Protein 4ISS (pdb70)

Organism: Kluyveromyces lactis (strain ATCC 8585 / CBS 2359 / DSM 70799 / NBRC 1267 / NRRL Y-1140 / WM37) (NCBI:txid284590)

Radius of gyration: 34.38 Å; Cα contacts (8 Å, |Δi|>4): 2945; chains: 2; bounding box: 92×79×87 Å

Nearest PDB structures (foldseek):
  5i8i-assembly2_D  TM=9.981E-01  e=0.000E+00  Kluyveromyces lactis NRRL Y-1140
  4ist-assembly1_A  TM=1.000E+00  e=0.000E+00  Kluyveromyces lactis
  4iss-assembly1_B  TM=9.980E-01  e=0.000E+00  Kluyveromyces lactis
  4cp8-assembly1_F  TM=9.504E-01  e=1.220E-46  Pseudomonas sp. ADP
  2gi3-assembly1_A-2  TM=8.000E-01  e=2.517E-29  Thermotoga maritima

Secondary structure (DSSP, 8-state):
---TT--HHHHHHHHHHS-HHHHHHHHHHHHHH---TTTSTTEEEE--HHHHHHHHHHHHH-S--SS-TTTT-EEEEETTB--TTS-B-TT-GGG-B--SS--HHHHHHHHTT-EEEEEE--SGGG--SSS---TT-PPBPTT-TTBB--SSSHHHHHHHHTTSSSEEEEEESSSTTTHHHHTTT-EEEEPPTTSS--TTB--SSTTT-EEEEEESSHHHHHHHHH-----TTT-TT--PPPSS------TT-EEEEES----TT--SHHHHHHHHHHHHHTTTPEEEEE--HHHHHHHHHHHHSSTHHHHHHHHHHHHTT---GGGS-HHHHHHHHGGGG-BHHHHHHHHHHHHHHHHHHHHHHTT-SEEEEES-S---BHHHHHHSTTHHHHHHTTTTTTTGGGTEEEEEEEEEE-TTS-EEEEEEEEETT-HHHHHHHHHHHHHHHSTTT---BTTBTT---SSTT----S-GGG--EEEEEE-STTSTTSTTHHHHHHTT-EEEE--BB-TTEEEEEPPP-SSS--EEEEE--SS--B--B-EEEEEEGGGHHHHH---TTEEEEEEEBTTS-EEEEEEE-TTGGGSTT-EE-GGGSSHHHHHHTT-/--TT--HHHHHHHHHTS-HHHHHHHHHHHHHT---TTTSTTEEEE--HHHHHHHHHHHHH-TTGGG-TTTT-EEEEETTB--TTS-B-TT-GGG-B--SS--HHHHHHHHTT-EEEEEE--SGGG--SSS---TT---B-TT-TTBB--SSSHHHHHHHHTTSSSEEEEEESSSTTTHHHHHTT-EEEE--TTTS--TTB--SSTTT-EEEEEESSHHHHHHHHH-----TTT-TT--PPPSS------TT-EEEEES----TT-SSHHHHHHHHHHHHHHTT-EEEEE--HHHHHHHHHHHHSTTHHHHHHHHHHHHTT---TTSS-HHHHHHHHGGGG-BHHHHHHHHHHHHHHHHHHHHHTTT-SEEEEES-S---BHHHHHH-TTHHHHHTTTTTTTTTTTTEEEEEEEEEE-TTS-EEEEEEEEETT-HHHHHHHHHHHHHHHSTTT---BTTBTT---SSTT----S-GGG--EEEEEE-STTSTTSTTTHHHHHTT-EEEE--BB-S-EEEEEPP--SSS--EEEEE-SSSS-BPPB-EEEEEEGGGHHHHH---TTEEEEEEEBTTS-EEEEEEE-HHHHTSTT-EE-GGGSSHHHHHHHH-

Solvent-accessible surface area: 45586 Å² total

Foldseek 3Di:
DDQKADALVNLLVCVVPDDLVVLLVVVVVLLVVDDAFQVALFFPWWADNVVSVVLSVVLVPDDDPVQLSNAAAEEEEALQFDDQRDWRALLFVVVIDHDNDGGPLVVLNSVSHYHYTGHTAFARNFPFFFQQRHLRGFHAQLADRQFTLTARNRSRLNCCLGRSGFKYKDKDQQFHQFSNCFQFQKKKWFAQWQQRACQRGQWALLLRMDIIMIGQALQRSQVSSLSRDADVVRRVGHDHFAFLFFQADPLAAEEEEEPDDDQPPDDFLVVLQVVLVVLSVVSVYHYDYDHCVLLVLLLVLVVPALSLVRNLVSPVVPVVVVDDPSSGRVVNVVSSCVNVPADPVRNVVSVVVLVVSLVVVCVVCVRHFKYKAWSFSDRGGPVNCVVVVVVNRVRRSSPGRRQSSNSKIKMHHWSDATPVGGTGTIMMIGHRRNSNNSLVSNVSSCCRSQPPQNRAGRNRNPDGDDPRHDDPTDDPVRHDAFKEKEFWQCDPPHPCVVLCVVQSKAWDDKFWAAQFWWKKWFADDDPGITIAIDGDPVRHGHTAIITIIGGHHVRVVVSQVPDPQKHWDWTHTRVGDIGIYIHGDPVGQVDPVMGTDRVQSGHVSVVVVVD/DLFPDALVNLVVVVVVDDLVVLLVVVVVLLVVDDAFPVALFFPDWFDSVVSVVLSVVLVPDDPQVQQSRASAEEEEALQFDDQRDWRALLQPVRTDHDPHGFPLVVLNSVSHYDYTGHTAFQRLFPFFFQANHLSGFAAACADRQFTLTARNRSNLNCCLRRSGFKYKDKDQQQRQFSNCFQFFWKGWFAFWQQRACGRGQDALQLQMTIIMIGFALARSQSSSVSRDFDVPRRVGHDHQAFLQFQADDLEFEEEEEPDDDQPPDDFLVVLLVLLVVLNVVSSYHYDYAHCVLLQVLLVLCQPAQSLQSRCVRCVVPVVVVPDPSSGRVVSVVSSVVNVPDDPVRNVVSVVVLVVSLVVVVVRPVRHFKYKYWSASDRDGPVNCVVVVPPRRVSRRSPGRSASSNRKTKMWHWRDATVPRGTGTMMMIGHHSNSNNRLVSNVSSCCRRQPPQRDATRNRNPDGDDCRSDYPTDDPVRHDFFKEKEFWQCPPPHDCVVLCVVQSKAWDDKFKFAQFKWKKFFADDDVGITIAIDGHPDDRGGIAIITIIGGHPVRVVVSQVPDPQKDWDWTATNVRDIGIYIHGDPVRQPDPPIGTDVVQRGDVSVVVVVD

B-factor: mean 38.52, std 15.28, range [15.13, 161.43]

Structure (mmCIF, N/CA/C/O backbone):
data_4ISS
#
_entry.id   4ISS
#
_cell.length_a   93.050
_cell.length_b   107.720
_cell.length_c   150.810
_cell.angle_alpha   90.00
_cell.angle_beta   90.00
_cell.angle_gamma   90.00
#
_symmetry.space_group_name_H-M   'P 21 21 21'
#
loop_
_entity.id
_entity.type
_entity.pdbx_description
1 polymer 'Allophanate Hydrolase'
2 non-polymer 'D(-)-TARTARIC ACID'
3 non-polymer GLYCEROL
4 water water
#
loop_
_atom_site.group_PDB
_atom_site.id
_atom_site.type_symbol
_atom_site.label_atom_id
_atom_site.label_alt_id
_atom_site.label_comp_id
_atom_site.label_asym_id
_atom_site.label_entity_id
_atom_site.label_seq_id
_atom_site.pdbx_PDB_ins_code
_atom_site.Cartn_x
_atom_site.Cartn_y
_atom_site.Cartn_z
_atom_site.occupancy
_atom_site.B_iso_or_equiv
_atom_site.auth_seq_id
_atom_site.auth_comp_id
_atom_site.auth_asym_id
_atom_site.auth_atom_id
_atom_site.pdbx_PDB_model_num
ATOM 9 N N . GLU A 1 25 ? 62.955 24.803 19.069 1.00 98.90 2 GLU A N 1
ATOM 10 C CA . GLU A 1 25 ? 62.945 25.179 20.494 1.00 84.15 2 GLU A CA 1
ATOM 11 C C . GLU A 1 25 ? 64.249 25.824 20.950 1.00 76.59 2 GLU A C 1
ATOM 12 O O . GLU A 1 25 ? 65.318 25.303 20.621 1.00 70.49 2 GLU A O 1
ATOM 18 N N . SER A 1 26 ? 64.168 26.905 21.742 1.00 64.72 3 SER A N 1
ATOM 19 C CA . SER A 1 26 ? 65.381 27.634 22.174 1.00 59.52 3 SER A CA 1
ATOM 20 C C . SER A 1 26 ? 66.238 26.944 23.237 1.00 59.34 3 SER A C 1
ATOM 21 O O . SER A 1 26 ? 65.750 26.420 24.246 1.00 56.95 3 SER A O 1
ATOM 24 N N . THR A 1 27 ? 67.539 27.004 22.997 1.00 53.68 4 THR A N 1
ATOM 25 C CA . THR A 1 27 ? 68.511 26.208 23.711 1.00 50.06 4 THR A CA 1
ATOM 26 C C . THR A 1 27 ? 69.522 27.121 24.497 1.00 49.82 4 THR A C 1
ATOM 27 O O . THR A 1 27 ? 70.250 26.674 25.389 1.00 45.43 4 THR A O 1
ATOM 31 N N . LEU A 1 28 ? 69.496 28.412 24.167 1.00 43.02 5 LEU A N 1
ATOM 32 C CA . LEU A 1 28 ? 70.286 29.428 24.790 1.00 43.71 5 LEU A CA 1
ATOM 33 C C . LEU A 1 28 ? 70.081 29.506 26.287 1.00 47.21 5 LEU A C 1
ATOM 34 O O . LEU A 1 28 ? 69.004 29.870 26.750 1.00 46.69 5 LEU A O 1
ATOM 39 N N . GLY A 1 29 ? 71.130 29.185 27.047 1.00 47.21 6 GLY A N 1
ATOM 40 C CA . GLY A 1 29 ? 71.085 29.364 28.500 1.00 41.57 6 GLY A CA 1
ATOM 41 C C . GLY A 1 29 ? 70.596 28.161 29.280 1.00 39.22 6 GLY A C 1
ATOM 42 O O . GLY A 1 29 ? 70.183 28.303 30.430 1.00 37.63 6 GLY A O 1
ATOM 43 N N . TRP A 1 30 ? 70.635 26.993 28.637 1.00 36.32 7 TRP A N 1
ATOM 44 C CA . TRP A 1 30 ? 70.358 25.713 29.258 1.00 37.62 7 TRP A CA 1
ATOM 45 C C . TRP A 1 30 ? 71.481 25.264 30.142 1.00 37.81 7 TRP A C 1
ATOM 46 O O . TRP A 1 30 ? 72.633 25.220 29.714 1.00 34.69 7 TRP A O 1
ATOM 57 N N . SER A 1 31 ? 71.159 24.895 31.379 1.00 38.89 8 SER A N 1
ATOM 58 C CA . SER A 1 31 ? 72.052 24.066 32.186 1.00 37.75 8 SER A CA 1
ATOM 59 C C . SER A 1 31 ? 72.303 22.700 31.535 1.00 36.86 8 SER A C 1
ATOM 60 O O . SER A 1 31 ? 71.576 22.277 30.635 1.00 38.00 8 SER A O 1
ATOM 63 N N . VAL A 1 32 ? 73.365 22.044 31.985 1.00 35.32 9 VAL A N 1
ATOM 64 C CA . VAL A 1 32 ? 73.615 20.629 31.736 1.00 34.97 9 VAL A CA 1
ATOM 65 C C . VAL A 1 32 ? 72.345 19.816 32.012 1.00 37.01 9 VAL A C 1
ATOM 66 O O . VAL A 1 32 ? 72.005 18.940 31.220 1.00 36.15 9 VAL A O 1
ATOM 70 N N . GLN A 1 33 ? 71.660 20.095 33.135 1.00 36.24 10 GLN A N 1
ATOM 71 C CA . GLN A 1 33 ? 70.485 19.325 33.482 1.00 38.24 10 GLN A CA 1
ATOM 72 C C . GLN A 1 33 ? 69.376 19.506 32.422 1.00 41.32 10 GLN A C 1
ATOM 73 O O . GLN A 1 33 ? 68.774 18.531 31.959 1.00 40.96 10 GLN A O 1
ATOM 79 N N . ASP A 1 34 ? 69.168 20.748 31.995 1.00 43.70 11 ASP A N 1
ATOM 80 C CA . ASP A 1 34 ? 68.241 21.058 30.914 1.00 43.59 11 ASP A CA 1
ATOM 81 C C . ASP A 1 34 ? 68.524 20.192 29.700 1.00 41.48 11 ASP A C 1
ATOM 82 O O . ASP A 1 34 ? 67.600 19.558 29.161 1.00 45.19 11 ASP A O 1
ATOM 87 N N . TRP A 1 35 ? 69.787 20.147 29.287 1.00 38.18 12 TRP A N 1
ATOM 88 C CA . TRP A 1 35 ? 70.188 19.278 28.162 1.00 40.22 12 TRP A CA 1
ATOM 89 C C . TRP A 1 35 ? 69.914 17.815 28.377 1.00 39.22 12 TRP A C 1
ATOM 90 O O . TRP A 1 35 ? 69.437 17.137 27.488 1.00 40.48 12 TRP A O 1
ATOM 101 N N . LEU A 1 36 ? 70.220 17.304 29.561 1.00 41.24 13 LEU A N 1
ATOM 102 C CA . LEU A 1 36 ? 70.005 15.877 29.820 1.00 44.66 13 LEU A CA 1
ATOM 103 C C . LEU A 1 36 ? 68.525 15.522 29.802 1.00 43.89 13 LEU A C 1
ATOM 104 O O . LEU A 1 36 ? 68.140 14.494 29.259 1.00 47.60 13 LEU A O 1
ATOM 109 N N . SER A 1 37 ? 67.702 16.385 30.388 1.00 44.91 14 SER A N 1
ATOM 110 C CA . SER A 1 37 ? 66.270 16.178 30.387 1.00 48.54 14 SER A CA 1
ATOM 111 C C . SER A 1 37 ? 65.765 16.102 28.941 1.00 50.55 14 SER A C 1
ATOM 112 O O . SER A 1 37 ? 65.053 15.159 28.565 1.00 52.11 14 SER A O 1
ATOM 115 N N . PHE A 1 38 ? 66.172 17.051 28.112 1.00 45.58 15 PHE A N 1
ATOM 116 C CA . PHE A 1 38 ? 65.780 16.923 26.746 1.00 47.36 15 PHE A CA 1
ATOM 117 C C . PHE A 1 38 ? 66.122 15.541 26.173 1.00 50.31 15 PHE A C 1
ATOM 118 O O . PHE A 1 38 ? 65.268 14.907 25.544 1.00 52.12 15 PHE A O 1
ATOM 126 N N . HIS A 1 39 ? 67.356 15.081 26.379 1.00 48.57 16 HIS A N 1
ATOM 127 C CA . HIS A 1 39 ? 67.787 13.834 25.761 1.00 50.12 16 HIS A CA 1
ATOM 128 C C . HIS A 1 39 ? 67.016 12.636 26.214 1.00 54.01 16 HIS A C 1
ATOM 129 O O . HIS A 1 39 ? 66.711 11.767 25.398 1.00 60.74 16 HIS A O 1
ATOM 136 N N . SER A 1 40 ? 66.680 12.566 27.499 1.00 54.44 17 SER A N 1
ATOM 137 C CA . SER A 1 40 ? 65.969 11.412 28.030 1.00 54.12 17 SER A CA 1
ATOM 138 C C . SER A 1 40 ? 64.592 11.320 27.368 1.00 58.77 17 SER A C 1
ATOM 139 O O . SER A 1 40 ? 64.268 10.298 26.748 1.00 67.81 17 SER A O 1
ATOM 142 N N . LYS A 1 41 ? 63.805 12.394 27.463 1.00 56.58 18 LYS A N 1
ATOM 143 C CA . LYS A 1 41 ? 62.503 12.437 26.800 1.00 59.68 18 LYS A CA 1
ATOM 144 C C . LYS A 1 41 ? 62.491 12.571 25.250 1.00 60.09 18 LYS A C 1
ATOM 145 O O . LYS A 1 41 ? 61.452 12.477 24.620 1.00 63.53 18 LYS A O 1
ATOM 151 N N . SER A 1 42 ? 63.631 12.762 24.618 1.00 61.48 19 SER A N 1
ATOM 152 C CA . SER A 1 42 ? 63.623 12.759 23.160 1.00 61.25 19 SER A CA 1
ATOM 153 C C . SER A 1 42 ? 64.180 11.479 22.600 1.00 59.32 19 SER A C 1
ATOM 154 O O . SER A 1 42 ? 64.580 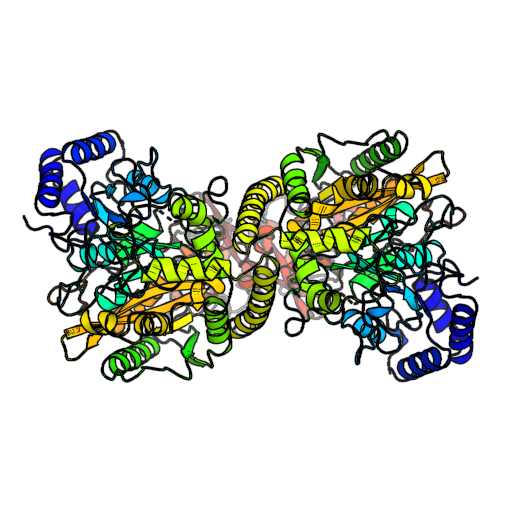10.573 23.341 1.00 56.18 19 SER A O 1
ATOM 157 N N . THR A 1 43 ? 64.202 11.445 21.276 1.00 56.38 20 THR A N 1
ATOM 158 C CA . THR A 1 43 ? 64.582 10.282 20.508 1.00 56.75 20 THR A CA 1
ATOM 159 C C . THR A 1 43 ? 65.966 10.619 20.046 1.00 54.71 20 THR A C 1
ATOM 160 O O . THR A 1 43 ? 66.279 11.791 19.878 1.00 54.48 20 THR A O 1
ATOM 164 N N . PRO A 1 44 ? 66.804 9.605 19.818 1.00 58.02 21 PRO A N 1
ATOM 165 C CA . PRO A 1 44 ? 68.111 9.845 19.205 1.00 57.89 21 PRO A CA 1
ATOM 166 C C . PRO A 1 44 ? 68.163 10.774 17.973 1.00 58.57 21 PRO A C 1
ATOM 167 O O . PRO A 1 44 ? 69.199 11.332 17.694 1.00 63.36 21 PRO A O 1
ATOM 171 N N . THR A 1 45 ? 67.073 10.950 17.244 1.00 64.48 22 THR A N 1
ATOM 172 C CA . THR A 1 45 ? 67.142 11.750 16.023 1.00 57.92 22 THR A CA 1
ATOM 173 C C . THR A 1 45 ? 66.749 13.180 16.323 1.00 53.32 22 THR A C 1
ATOM 174 O O . THR A 1 45 ? 67.364 14.114 15.821 1.00 47.04 22 THR A O 1
ATOM 178 N N . LYS A 1 46 ? 65.705 13.356 17.120 1.00 52.22 23 LYS A N 1
ATOM 179 C CA . LYS A 1 46 ? 65.355 14.701 17.523 1.00 61.11 23 LYS A CA 1
ATOM 180 C C . LYS A 1 46 ? 66.353 15.381 18.502 1.00 70.80 23 LYS A C 1
ATOM 181 O O . LYS A 1 46 ? 66.437 16.622 18.556 1.00 67.96 23 LYS A O 1
ATOM 187 N N . SER A 1 47 ? 67.138 14.583 19.236 1.00 71.54 24 SER A N 1
ATOM 188 C CA . SER A 1 47 ? 68.256 15.175 19.972 1.00 61.26 24 SER A CA 1
ATOM 189 C C . SER A 1 47 ? 69.469 15.419 19.082 1.00 54.24 24 SER A C 1
ATOM 190 O O . SER A 1 47 ? 70.092 16.455 19.215 1.00 52.62 24 SER A O 1
ATOM 193 N N . LEU A 1 48 ? 69.757 14.553 18.117 1.00 48.94 25 LEU A N 1
ATOM 194 C CA . LEU A 1 48 ? 70.769 14.954 17.119 1.00 50.23 25 LEU A CA 1
ATOM 195 C C . LEU A 1 48 ? 70.420 16.288 16.415 1.00 51.49 25 LEU A C 1
ATOM 196 O O . LEU A 1 48 ? 71.295 17.096 16.132 1.00 52.48 25 LEU A O 1
ATOM 201 N N . GLU A 1 49 ? 69.140 16.527 16.157 1.00 56.29 26 GLU A N 1
ATOM 202 C CA . GLU A 1 49 ? 68.756 17.706 15.393 1.00 60.67 26 GLU A CA 1
ATOM 203 C C . GLU A 1 49 ? 69.000 18.979 16.189 1.00 58.62 26 GLU A C 1
ATOM 204 O O . GLU A 1 49 ? 69.435 19.989 15.637 1.00 59.58 26 GLU A O 1
ATOM 210 N N . LEU A 1 50 ? 68.702 18.921 17.486 1.00 58.61 27 LEU A N 1
ATOM 211 C CA . LEU A 1 50 ? 68.892 20.054 18.393 1.00 48.82 27 LEU A CA 1
ATOM 212 C C . LEU A 1 50 ? 70.363 20.481 18.394 1.00 46.09 27 LEU A C 1
ATOM 213 O O . LEU A 1 50 ? 70.650 21.683 18.447 1.00 43.20 27 LEU A O 1
ATOM 218 N N . LEU A 1 51 ? 71.287 19.518 18.278 1.00 40.73 28 LEU A N 1
ATOM 219 C CA . LEU A 1 51 ? 72.722 19.862 18.300 1.00 43.95 28 LEU A CA 1
ATOM 220 C C . LEU A 1 51 ? 73.168 20.394 16.953 1.00 43.45 28 LEU A C 1
ATOM 221 O O . LEU A 1 51 ? 73.932 21.376 16.876 1.00 40.06 28 LEU A O 1
ATOM 226 N N . GLU A 1 52 ? 72.659 19.764 15.893 1.00 46.61 29 GLU A N 1
ATOM 227 C CA . GLU A 1 52 ? 72.870 20.245 14.525 1.00 48.70 29 GLU A CA 1
ATOM 228 C C . GLU A 1 52 ? 72.369 21.662 14.394 1.00 43.89 29 GLU A C 1
ATOM 229 O O . GLU A 1 52 ? 73.017 22.493 13.778 1.00 45.40 29 GLU A O 1
ATOM 235 N N . ASN A 1 53 ? 71.228 21.929 15.013 1.00 43.08 30 ASN A N 1
ATOM 236 C CA . ASN A 1 53 ? 70.637 23.253 15.009 1.00 52.76 30 ASN A CA 1
ATOM 237 C C . ASN A 1 53 ? 71.441 24.278 15.803 1.00 52.56 30 ASN A C 1
ATOM 238 O O . ASN A 1 53 ? 71.674 25.408 15.330 1.00 49.84 30 ASN A O 1
ATOM 243 N N . LEU A 1 54 ? 71.883 23.884 17.001 1.00 53.62 31 LEU A N 1
ATOM 244 C CA . LEU A 1 54 ? 72.826 24.704 17.745 1.00 45.71 31 LEU A CA 1
ATOM 245 C C . LEU A 1 54 ? 74.083 24.965 16.909 1.00 43.84 31 LEU A C 1
ATOM 246 O O . LEU A 1 54 ? 74.502 26.114 16.774 1.00 42.70 31 LEU A O 1
ATOM 251 N N . LEU A 1 55 ? 74.668 23.915 16.334 1.00 38.62 32 LEU A N 1
ATOM 252 C CA . LEU A 1 55 ? 75.842 24.110 15.508 1.00 40.65 32 LEU A CA 1
ATOM 253 C C . LEU A 1 55 ? 75.643 25.107 14.354 1.00 44.99 32 LEU A C 1
ATOM 254 O O . LEU A 1 55 ? 76.515 25.941 14.137 1.00 49.15 32 LEU A O 1
ATOM 259 N N . LYS A 1 56 ? 74.514 25.020 13.626 1.00 51.89 33 LYS A N 1
ATOM 260 C CA . LYS A 1 56 ? 74.162 25.971 12.518 1.00 49.96 33 LYS A CA 1
ATOM 261 C C . LYS A 1 56 ? 74.098 27.443 12.915 1.00 43.63 33 LYS A C 1
ATOM 262 O O . LYS A 1 56 ? 74.470 28.299 12.135 1.00 47.38 33 LYS A O 1
ATOM 268 N N . SER A 1 57 ? 73.635 27.742 14.124 1.00 42.38 34 SER A N 1
ATOM 269 C CA . SER A 1 57 ? 73.526 29.143 14.596 1.00 41.50 34 SER A CA 1
ATOM 270 C C . SER A 1 57 ? 74.860 29.822 14.937 1.00 41.59 34 SER A C 1
ATOM 271 O O . SER A 1 57 ? 74.919 31.046 15.144 1.00 40.72 34 SER A O 1
ATOM 274 N N . GLN A 1 58 ? 75.931 29.027 14.961 1.00 39.53 35 GLN A N 1
ATOM 275 C CA . GLN A 1 58 ? 77.241 29.544 15.307 1.00 39.34 35 GLN A CA 1
ATOM 276 C C . GLN A 1 58 ? 78.065 29.966 14.097 1.00 40.04 35 GLN A C 1
ATOM 277 O O . GLN A 1 58 ? 77.992 29.378 13.013 1.00 38.19 35 GLN A O 1
ATOM 283 N N . LYS A 1 59 ? 78.844 31.020 14.301 1.00 40.87 36 LYS A N 1
ATOM 284 C CA . LYS A 1 59 ? 79.651 31.551 13.246 1.00 44.49 36 LYS A CA 1
ATOM 285 C C . LYS A 1 59 ? 81.128 31.684 13.687 1.00 45.88 36 LYS A C 1
ATOM 286 O O . LYS A 1 59 ? 81.431 32.045 14.834 1.00 43.31 36 LYS A O 1
ATOM 292 N N . PRO A 1 60 ? 82.050 31.355 12.780 1.00 42.81 37 PRO A N 1
ATOM 293 C CA . PRO A 1 60 ? 83.466 31.327 13.117 1.00 45.04 37 PRO A CA 1
ATOM 294 C C . PRO A 1 60 ? 84.201 32.647 13.009 1.00 46.79 37 PRO A C 1
ATOM 295 O O . PRO A 1 60 ? 83.618 33.721 13.116 1.00 45.30 37 PRO A O 1
ATOM 299 N N . ALA A 1 61 ? 85.514 32.489 12.825 1.00 63.34 38 ALA A N 1
ATOM 300 C CA . ALA A 1 61 ? 86.439 33.440 12.182 1.00 62.00 38 ALA A CA 1
ATOM 301 C C . ALA A 1 61 ? 86.244 34.796 12.795 1.00 59.62 38 ALA A C 1
ATOM 302 O O . ALA A 1 61 ? 86.193 34.845 14.042 1.00 61.96 38 ALA A O 1
ATOM 304 N N . PRO A 1 62 ? 86.124 35.879 11.958 1.00 51.26 39 PRO A N 1
ATOM 305 C CA . PRO A 1 62 ? 85.942 37.231 12.513 1.00 49.58 39 PRO A CA 1
ATOM 306 C C . PRO A 1 62 ? 84.460 37.611 12.729 1.00 48.56 39 PRO A C 1
ATOM 307 O O . PRO A 1 62 ? 84.173 38.594 13.424 1.00 44.59 39 PRO A O 1
ATOM 311 N N . GLU A 1 63 ? 83.539 36.855 12.132 1.00 45.59 40 GLU A N 1
ATOM 312 C CA . GLU A 1 63 ? 82.133 37.162 12.266 1.00 46.92 40 GLU A CA 1
ATOM 313 C C . GLU A 1 63 ? 81.742 37.038 13.724 1.00 49.17 40 GLU A C 1
ATOM 314 O O . GLU A 1 63 ? 81.177 37.977 14.311 1.00 49.56 40 GLU A O 1
ATOM 320 N N . ASP A 1 64 ? 82.035 35.876 14.310 1.00 44.77 41 ASP A N 1
ATOM 321 C CA . ASP A 1 64 ? 81.966 35.757 15.764 1.00 44.24 41 ASP A CA 1
ATOM 322 C C . ASP A 1 64 ? 83.388 35.582 16.298 1.00 39.98 41 ASP A C 1
ATOM 323 O O . ASP A 1 64 ? 83.964 34.489 16.158 1.00 39.49 41 ASP A O 1
ATOM 328 N N . PRO A 1 65 ? 83.928 36.635 16.947 1.00 34.89 42 PRO A N 1
ATOM 329 C CA . PRO A 1 65 ? 85.288 36.544 17.481 1.00 36.02 42 PRO A CA 1
ATOM 330 C C . PRO A 1 65 ? 85.465 35.404 18.568 1.00 35.88 42 PRO A C 1
ATOM 331 O O . PRO A 1 65 ? 86.553 34.871 18.711 1.00 33.88 42 PRO A O 1
ATOM 335 N N . ALA A 1 66 ? 84.389 35.005 19.242 1.00 33.81 43 ALA A N 1
ATOM 336 C CA . ALA A 1 66 ? 84.427 33.939 20.230 1.00 34.35 43 ALA A CA 1
ATOM 337 C C . ALA A 1 66 ? 84.895 32.598 19.672 1.00 37.77 43 ALA A C 1
ATOM 338 O O . ALA A 1 66 ? 85.461 31.776 20.407 1.00 45.20 43 ALA A O 1
ATOM 340 N N . TRP A 1 67 ? 84.717 32.362 18.383 1.00 36.81 44 TRP A N 1
ATOM 341 C CA . TRP A 1 67 ? 85.085 31.051 17.847 1.00 35.47 44 TRP A CA 1
ATOM 342 C C . TRP A 1 67 ? 86.269 31.114 16.919 1.00 37.03 44 TRP A C 1
ATOM 343 O O . TRP A 1 67 ? 86.237 31.790 15.893 1.00 45.13 44 TRP A O 1
ATOM 354 N N . ILE A 1 68 ? 87.352 30.432 17.248 1.00 37.97 45 ILE A N 1
ATOM 355 C CA . ILE A 1 68 ? 88.373 30.315 16.238 1.00 37.29 45 ILE A CA 1
ATOM 356 C C . ILE A 1 68 ? 87.825 29.356 15.167 1.00 39.29 45 ILE A C 1
ATOM 357 O O . ILE A 1 68 ? 87.913 29.659 13.976 1.00 38.72 45 ILE A O 1
ATOM 362 N N . SER A 1 69 ? 87.239 28.233 15.601 1.00 35.08 46 SER A N 1
ATOM 363 C CA . SER A 1 69 ? 86.756 27.239 14.675 1.00 35.54 46 SER A CA 1
ATOM 364 C C . SER A 1 69 ? 85.593 26.435 15.273 1.00 37.28 46 SER A C 1
ATOM 365 O O . SER A 1 69 ? 85.389 26.405 16.483 1.00 35.45 46 SER A O 1
ATOM 368 N N . LEU A 1 70 ? 84.819 25.804 14.397 1.00 37.89 47 LEU A N 1
ATOM 369 C CA . LEU A 1 70 ? 83.597 25.119 14.766 1.00 36.67 47 LEU A CA 1
ATOM 370 C C . LEU A 1 70 ? 83.647 23.796 14.065 1.00 35.90 47 LEU A C 1
ATOM 371 O O . LEU A 1 70 ? 84.224 23.701 12.987 1.00 41.23 47 LEU A O 1
ATOM 376 N N . ILE A 1 71 ? 83.046 22.772 14.643 1.00 35.55 48 ILE A N 1
ATOM 377 C CA . ILE A 1 71 ? 83.030 21.479 13.974 1.00 39.61 48 ILE A CA 1
ATOM 378 C C . ILE A 1 71 ? 82.157 21.418 12.706 1.00 44.02 48 ILE A C 1
ATOM 379 O O . ILE A 1 71 ? 81.105 22.081 12.636 1.00 45.26 48 ILE A O 1
ATOM 384 N N . PRO A 1 72 ? 82.601 20.613 11.709 1.00 45.39 49 PRO A N 1
ATOM 385 C CA . PRO A 1 72 ? 81.782 20.247 10.564 1.00 45.02 49 PRO A CA 1
ATOM 386 C C . PRO A 1 72 ? 80.618 19.380 10.999 1.00 48.12 49 PRO A C 1
ATOM 387 O O . PRO A 1 72 ? 80.680 18.718 12.036 1.00 49.87 49 PRO A O 1
ATOM 391 N N . VAL A 1 73 ? 79.567 19.373 10.190 1.00 49.71 50 VAL A N 1
ATOM 392 C CA . VAL A 1 73 ? 78.393 18.580 10.468 1.00 49.44 50 VAL A CA 1
ATOM 393 C C . VAL A 1 73 ? 78.813 17.099 10.466 1.00 50.92 50 VAL A C 1
ATOM 394 O O . VAL A 1 73 ? 78.354 16.291 11.294 1.00 47.17 50 VAL A O 1
ATOM 398 N N . GLU A 1 74 ? 79.734 16.731 9.582 1.00 57.05 51 GLU A N 1
ATOM 399 C CA . GLU A 1 74 ? 80.199 15.338 9.605 1.00 61.73 51 GLU A CA 1
ATOM 400 C C . GLU A 1 74 ? 80.757 14.966 10.973 1.00 57.96 51 GLU A C 1
ATOM 401 O O . GLU A 1 74 ? 80.381 13.938 11.534 1.00 59.82 51 GLU A O 1
ATOM 407 N N . ASP A 1 75 ? 81.615 15.825 11.526 1.00 53.85 52 ASP A N 1
ATOM 408 C CA . ASP A 1 75 ? 82.159 15.603 12.873 1.00 49.98 52 ASP A CA 1
ATOM 409 C C . ASP A 1 75 ? 81.098 15.516 13.985 1.00 42.36 52 ASP A C 1
ATOM 410 O O . ASP A 1 75 ? 81.179 14.657 14.865 1.00 40.50 52 ASP A O 1
ATOM 415 N N . LEU A 1 76 ? 80.098 16.383 13.951 1.00 42.42 53 LEU A N 1
ATOM 416 C CA . LEU A 1 76 ? 78.993 16.221 14.880 1.00 42.63 53 LEU A CA 1
ATOM 417 C C . LEU A 1 76 ? 78.355 14.851 14.754 1.00 50.24 53 LEU A C 1
ATOM 418 O O . LEU A 1 76 ? 78.039 14.217 15.779 1.00 52.31 53 LEU A O 1
ATOM 423 N N . HIS A 1 77 ? 78.172 14.375 13.521 1.00 50.86 54 HIS A N 1
ATOM 424 C CA . HIS A 1 77 ? 77.673 12.998 13.334 1.00 52.13 54 HIS A CA 1
ATOM 425 C C . HIS A 1 77 ? 78.589 11.961 13.951 1.00 46.30 54 HIS A C 1
ATOM 426 O O . HIS A 1 77 ? 78.124 11.111 14.729 1.00 43.89 54 HIS A O 1
ATOM 433 N N . HIS A 1 78 ? 79.884 12.036 13.621 1.00 44.66 55 HIS A N 1
ATOM 434 C CA . HIS A 1 78 ? 80.909 11.140 14.185 1.00 48.76 55 HIS A CA 1
ATOM 435 C C . HIS A 1 78 ? 80.852 11.048 15.695 1.00 49.63 55 HIS A C 1
ATOM 436 O O . HIS A 1 78 ? 80.776 9.934 16.268 1.00 50.54 55 HIS A O 1
ATOM 443 N N . GLN A 1 79 ? 80.846 12.203 16.358 1.00 45.33 56 GLN A N 1
ATOM 444 C CA . GLN A 1 79 ? 80.809 12.239 17.833 1.00 44.86 56 GLN A CA 1
ATOM 445 C C . GLN A 1 79 ? 79.545 11.584 18.353 1.00 42.20 56 GLN A C 1
ATOM 446 O O . GLN A 1 79 ? 79.546 10.835 19.341 1.00 45.90 56 GLN A O 1
ATOM 452 N N . TRP A 1 80 ? 78.466 11.860 17.659 1.00 42.06 57 TRP A N 1
ATOM 453 C CA . TRP A 1 80 ? 77.187 11.360 18.044 1.00 45.63 57 TRP A CA 1
ATOM 454 C C . TRP A 1 80 ? 77.058 9.884 17.784 1.00 51.70 57 TRP A C 1
ATOM 455 O O . TRP A 1 80 ? 76.402 9.190 18.568 1.00 58.44 57 TRP A O 1
ATOM 466 N N . ASN A 1 81 ? 77.673 9.371 16.713 1.00 53.07 58 ASN A N 1
ATOM 467 C CA . ASN A 1 81 ? 77.715 7.889 16.511 1.00 59.33 58 ASN A CA 1
ATOM 468 C C . ASN A 1 81 ? 78.511 7.143 17.588 1.00 58.50 58 ASN A C 1
ATOM 469 O O . ASN A 1 81 ? 77.958 6.255 18.267 1.00 61.24 58 ASN A O 1
ATOM 474 N N . ILE A 1 82 ? 79.793 7.503 17.741 1.00 53.47 59 ILE A N 1
ATOM 475 C CA . ILE A 1 82 ? 80.567 7.102 18.919 1.00 52.26 59 ILE A CA 1
ATOM 476 C C . ILE A 1 82 ? 79.726 7.129 20.213 1.00 50.43 59 ILE A C 1
ATOM 477 O O . ILE A 1 82 ? 79.650 6.144 20.956 1.00 54.36 59 ILE A O 1
ATOM 482 N N . LEU A 1 83 ? 79.039 8.231 20.447 1.00 45.58 60 LEU A N 1
ATOM 483 C CA . LEU A 1 83 ? 78.192 8.326 21.618 1.00 46.56 60 LEU A CA 1
ATOM 484 C C . LEU A 1 83 ? 77.140 7.222 21.688 1.00 48.67 60 LEU A C 1
ATOM 485 O O . LEU A 1 83 ? 76.939 6.630 22.750 1.00 49.63 60 LEU A O 1
ATOM 490 N N . GLN A 1 84 ? 76.485 6.925 20.563 1.00 54.87 61 GLN A N 1
ATOM 491 C CA . GLN A 1 84 ? 75.469 5.858 20.516 1.00 53.07 61 GLN A CA 1
ATOM 492 C C . GLN A 1 84 ? 76.063 4.448 20.763 1.00 50.72 61 GLN A C 1
ATOM 493 O O . GLN A 1 84 ? 75.435 3.620 21.407 1.00 48.39 61 GLN A O 1
ATOM 499 N N . SER A 1 85 ? 77.283 4.194 20.301 1.00 52.42 62 SER A N 1
ATOM 500 C CA . SER A 1 85 ? 78.013 2.942 20.631 1.00 56.52 62 SER A CA 1
ATOM 501 C C . SER A 1 85 ? 78.169 2.611 22.112 1.00 62.07 62 SER A C 1
ATOM 502 O O . SER A 1 85 ? 78.423 1.454 22.457 1.00 64.63 62 SER A O 1
ATOM 505 N N . LYS A 1 86 ? 78.101 3.620 22.982 1.00 67.42 63 LYS A N 1
ATOM 506 C CA . LYS A 1 86 ? 78.383 3.409 24.411 1.00 65.24 63 LYS A CA 1
ATOM 507 C C . LYS A 1 86 ? 77.118 2.882 25.020 1.00 65.57 63 LYS A C 1
ATOM 508 O O . LYS A 1 86 ? 76.040 3.321 24.626 1.00 68.02 63 LYS A O 1
ATOM 514 N N . SER A 1 87 ? 77.231 1.948 25.960 1.00 69.66 64 SER A N 1
ATOM 515 C CA . SER A 1 87 ? 76.062 1.126 26.341 1.00 80.49 64 SER A CA 1
ATOM 516 C C . SER A 1 87 ? 75.477 1.318 27.751 1.00 81.40 64 SER A C 1
ATOM 517 O O . SER A 1 87 ? 74.944 0.377 28.360 1.00 87.41 64 SER A O 1
ATOM 520 N N . ASN A 1 88 ? 75.530 2.544 28.243 1.00 78.14 65 ASN A N 1
ATOM 521 C CA . ASN A 1 88 ? 75.106 2.839 29.612 1.00 80.69 65 ASN A CA 1
ATOM 522 C C . ASN A 1 88 ? 74.826 4.339 29.759 1.00 74.99 65 ASN A C 1
ATOM 523 O O . ASN A 1 88 ? 74.926 4.914 30.851 1.00 74.99 65 ASN A O 1
ATOM 528 N N . LYS A 1 89 ? 74.499 4.963 28.635 1.00 69.50 66 LYS A N 1
ATOM 529 C CA . LYS A 1 89 ? 73.984 6.310 28.610 1.00 73.57 66 LYS A CA 1
ATOM 530 C C . LYS A 1 89 ? 72.864 6.378 29.634 1.00 78.83 66 LYS A C 1
ATOM 531 O O . LYS A 1 89 ? 72.120 5.414 29.799 1.00 93.73 66 LYS A O 1
ATOM 537 N N . GLU A 1 90 ? 72.724 7.507 30.314 1.00 81.80 67 GLU A N 1
ATOM 538 C CA . GLU A 1 90 ? 71.770 7.637 31.430 1.00 86.15 67 GLU A CA 1
ATOM 539 C C . GLU A 1 90 ? 72.513 7.200 32.689 1.00 80.50 67 GLU A C 1
ATOM 540 O O . GLU A 1 90 ? 71.917 6.833 33.696 1.00 80.92 67 GLU A O 1
ATOM 546 N N . GLU A 1 91 ? 73.836 7.225 32.569 1.00 78.03 68 GLU A N 1
ATOM 547 C CA . GLU A 1 91 ? 74.802 7.068 33.645 1.00 73.28 68 GLU A CA 1
ATOM 548 C C . GLU A 1 91 ? 76.010 7.884 33.252 1.00 63.54 68 GLU A C 1
ATOM 549 O O . GLU A 1 91 ? 77.012 7.887 33.943 1.00 69.13 68 GLU A O 1
ATOM 555 N N . LEU A 1 92 ? 75.910 8.523 32.092 1.00 54.11 69 LEU A N 1
ATOM 556 C CA . LEU A 1 92 ? 76.934 9.390 31.545 1.00 48.18 69 LEU A CA 1
ATOM 557 C C . LEU A 1 92 ? 76.557 10.815 31.946 1.00 46.80 69 LEU A C 1
ATOM 558 O O . LEU A 1 92 ? 75.537 11.337 31.501 1.00 46.54 69 LEU A O 1
ATOM 563 N N . PRO A 1 93 ? 77.340 11.420 32.854 1.00 39.34 70 PRO A N 1
ATOM 564 C CA . PRO A 1 93 ? 76.807 12.645 33.462 1.00 35.60 70 PRO A CA 1
ATOM 565 C C . PRO A 1 93 ? 76.782 13.850 32.526 1.00 33.58 70 PRO A C 1
ATOM 566 O O . PRO A 1 93 ? 76.167 14.849 32.849 1.00 31.45 70 PRO A O 1
ATOM 570 N N . LEU A 1 94 ? 77.405 13.730 31.360 1.00 34.48 71 LEU A N 1
ATOM 571 C CA . LEU A 1 94 ? 77.355 14.774 30.338 1.00 38.28 71 LEU A CA 1
ATOM 572 C C . LEU A 1 94 ? 76.804 14.275 28.983 1.00 39.94 71 LEU A C 1
ATOM 573 O O . LEU A 1 94 ? 77.205 14.773 27.907 1.00 36.20 71 LEU A O 1
ATOM 578 N N . TYR A 1 95 ? 75.871 13.322 29.034 1.00 40.12 72 TYR A N 1
ATOM 579 C CA . TYR A 1 95 ? 75.309 12.735 27.794 1.00 42.31 72 TYR A CA 1
ATOM 580 C C . TYR A 1 95 ? 74.808 13.795 26.783 1.00 39.56 72 TYR A C 1
ATOM 581 O O . TYR A 1 95 ? 73.884 14.571 27.077 1.00 36.05 72 TYR A O 1
ATOM 590 N N . GLY A 1 96 ? 75.457 13.833 25.620 1.00 38.40 73 GLY A N 1
ATOM 591 C CA . GLY A 1 96 ? 75.071 14.716 24.504 1.00 39.96 73 GLY A CA 1
ATOM 592 C C . GLY A 1 96 ? 74.996 16.194 24.853 1.00 43.35 73 GLY A C 1
ATOM 593 O O . GLY A 1 96 ? 74.143 16.909 24.325 1.00 41.27 73 GLY A O 1
ATOM 594 N N . VAL A 1 97 ? 75.879 16.645 25.753 1.00 40.68 74 VAL A N 1
ATOM 595 C CA . VAL A 1 97 ? 75.873 18.017 26.247 1.00 36.11 74 VAL A CA 1
ATOM 596 C C . VAL A 1 97 ? 76.951 18.796 25.535 1.00 34.72 74 VAL A C 1
ATOM 597 O O . VAL A 1 97 ? 78.122 18.420 25.569 1.00 38.16 74 VAL A O 1
ATOM 601 N N . PRO A 1 98 ? 76.586 19.893 24.888 1.00 30.26 75 PRO A N 1
ATOM 602 C CA . PRO A 1 98 ? 77.664 20.500 24.112 1.00 29.71 75 PRO A CA 1
ATOM 603 C C . PRO A 1 98 ? 78.612 21.356 24.992 1.00 28.77 75 PRO A C 1
ATOM 604 O O . PRO A 1 98 ? 78.187 21.964 25.990 1.00 29.21 75 PRO A O 1
ATOM 608 N N . ILE A 1 99 ? 79.870 21.416 24.603 1.00 27.21 76 ILE A N 1
ATOM 609 C CA . ILE A 1 99 ? 80.871 22.171 25.346 1.00 28.68 76 ILE A CA 1
ATOM 610 C C . ILE A 1 99 ? 81.803 22.893 24.346 1.00 30.04 76 ILE A C 1
ATOM 611 O O . ILE A 1 99 ? 81.931 22.447 23.201 1.00 31.32 76 ILE A O 1
ATOM 616 N N . ALA A 1 100 ? 82.414 24.004 24.752 1.00 28.02 77 ALA A N 1
ATOM 617 C CA . ALA A 1 100 ? 83.442 24.664 23.928 1.00 28.41 77 ALA A CA 1
ATOM 618 C C . ALA A 1 100 ? 84.848 24.397 24.500 1.00 29.39 77 ALA A C 1
ATOM 619 O O . ALA A 1 100 ? 84.994 24.216 25.715 1.00 30.90 77 ALA A O 1
ATOM 621 N N . VAL A 1 101 ? 85.880 24.353 23.653 1.00 28.29 78 VAL A N 1
ATOM 622 C CA . VAL A 1 101 ? 87.224 24.278 24.195 1.00 28.22 78 VAL A CA 1
ATOM 623 C C . VAL A 1 101 ? 88.217 25.281 23.678 1.00 31.61 78 VAL A C 1
ATOM 624 O O . VAL A 1 101 ? 88.352 25.492 22.463 1.00 35.99 78 VAL A O 1
ATOM 628 N N . LYS A 1 102 ? 88.844 25.946 24.648 1.00 29.82 79 LYS A N 1
ATOM 629 C CA . LYS A 1 102 ? 89.879 26.932 24.429 1.00 29.39 79 LYS A CA 1
ATOM 630 C C . LYS A 1 102 ? 90.837 26.369 23.410 1.00 31.49 79 LYS A C 1
ATOM 631 O O . LYS A 1 102 ? 91.245 25.193 23.540 1.00 31.68 79 LYS A O 1
ATOM 637 N N . ASP A 1 103 ? 91.187 27.200 22.410 1.00 31.22 80 ASP A N 1
ATOM 638 C CA . ASP A 1 103 ? 92.011 26.757 21.294 1.00 33.13 80 ASP A CA 1
ATOM 639 C C . ASP A 1 103 ? 93.499 26.583 21.648 1.00 33.42 80 ASP A C 1
ATOM 640 O O . ASP A 1 103 ? 94.421 26.863 20.883 1.00 35.89 80 ASP A O 1
ATOM 645 N N . ASN A 1 104 ? 93.674 25.959 22.784 1.00 34.06 81 ASN A N 1
ATOM 646 C CA . ASN A 1 104 ? 94.865 25.914 23.594 1.00 30.65 81 ASN A CA 1
ATOM 647 C C . ASN A 1 104 ? 95.042 24.441 23.887 1.00 29.61 81 ASN A C 1
ATOM 648 O O . ASN A 1 104 ? 96.096 23.990 24.300 1.00 26.77 81 ASN A O 1
ATOM 653 N N . ILE A 1 105 ? 93.911 23.741 23.766 1.00 27.30 82 ILE A N 1
ATOM 654 C CA . ILE A 1 105 ? 93.693 22.441 24.335 1.00 29.83 82 ILE A CA 1
ATOM 655 C C . ILE A 1 105 ? 93.229 21.571 23.159 1.00 30.20 82 ILE A C 1
ATOM 656 O O . ILE A 1 105 ? 92.301 21.938 22.419 1.00 31.98 82 ILE A O 1
ATOM 661 N N . ASP A 1 106 ? 93.864 20.430 22.975 1.00 29.92 83 ASP A N 1
ATOM 662 C CA . ASP A 1 106 ? 93.584 19.587 21.796 1.00 32.64 83 ASP A CA 1
ATOM 663 C C . ASP A 1 106 ? 92.260 18.871 21.866 1.00 31.64 83 ASP A C 1
ATOM 664 O O . ASP A 1 106 ? 91.909 18.292 22.887 1.00 32.99 83 ASP A O 1
ATOM 669 N N . TYR A 1 107 ? 91.522 18.974 20.773 1.00 32.23 84 TYR A N 1
ATOM 670 C CA . TYR A 1 107 ? 90.467 18.050 20.399 1.00 33.54 84 TYR A CA 1
ATOM 671 C C . TYR A 1 107 ? 90.849 17.563 18.988 1.00 35.67 84 TYR A C 1
ATOM 672 O O . TYR A 1 107 ? 91.160 18.384 18.121 1.00 37.06 84 TYR A O 1
ATOM 681 N N . LYS A 1 108 ? 90.801 16.252 18.772 1.00 37.09 85 LYS A N 1
ATOM 682 C CA . LYS A 1 108 ? 91.299 15.624 17.553 1.00 39.04 85 LYS A CA 1
ATOM 683 C C . LYS A 1 108 ? 90.460 15.950 16.306 1.00 41.08 85 LYS A C 1
ATOM 684 O O . LYS A 1 108 ? 91.000 16.110 15.221 1.00 38.90 85 LYS A O 1
ATOM 690 N N . GLY A 1 109 ? 89.153 16.110 16.477 1.00 39.45 86 GLY A N 1
ATOM 691 C CA . GLY A 1 109 ? 88.322 16.607 15.393 1.00 39.05 86 GLY A CA 1
ATOM 692 C C . GLY A 1 109 ? 88.571 18.006 14.817 1.00 41.16 86 GLY A C 1
ATOM 693 O O . GLY A 1 109 ? 88.017 18.328 13.756 1.00 43.35 86 GLY A O 1
ATOM 694 N N . LEU A 1 110 ? 89.368 18.853 15.479 1.00 37.81 87 LEU A N 1
ATOM 695 C CA . LEU A 1 110 ? 89.599 20.221 14.976 1.00 34.92 87 LEU A CA 1
ATOM 696 C C . LEU A 1 110 ? 91.069 20.621 15.048 1.00 34.34 87 LEU A C 1
ATOM 697 O O . LEU A 1 110 ? 91.815 20.006 15.765 1.00 35.27 87 LEU A O 1
ATOM 702 N N . PRO A 1 111 ? 91.509 21.624 14.274 1.00 35.92 88 PRO A N 1
ATOM 703 C CA . PRO A 1 111 ? 92.910 22.045 14.486 1.00 36.24 88 PRO A CA 1
ATOM 704 C C . PRO A 1 111 ? 93.079 22.798 15.816 1.00 36.22 88 PRO A C 1
ATOM 705 O O . PRO A 1 111 ? 92.088 23.264 16.398 1.00 34.96 88 PRO A O 1
ATOM 709 N N . THR A 1 112 ? 94.328 22.890 16.280 1.00 35.72 89 THR A N 1
ATOM 710 C CA . THR A 1 112 ? 94.726 23.658 17.472 1.00 32.78 89 THR A CA 1
ATOM 711 C C . THR A 1 112 ? 95.669 24.752 17.058 1.00 29.47 89 THR A C 1
ATOM 712 O O . THR A 1 112 ? 96.657 24.492 16.348 1.00 32.93 89 THR A O 1
ATOM 716 N N . THR A 1 113 ? 95.428 25.949 17.575 1.00 28.37 90 THR A N 1
ATOM 717 C CA . THR A 1 113 ? 95.984 27.190 17.054 1.00 28.74 90 THR A CA 1
ATOM 718 C C . THR A 1 113 ? 96.746 28.067 18.055 1.00 29.67 90 THR A C 1
ATOM 719 O O . THR A 1 113 ? 97.713 28.724 17.711 1.00 29.08 90 THR A O 1
ATOM 723 N N . ALA A 1 114 ? 96.286 28.073 19.305 1.00 28.94 91 ALA A N 1
ATOM 724 C CA . ALA A 1 114 ? 96.784 28.961 20.332 1.00 25.21 91 ALA A CA 1
ATOM 725 C C . ALA A 1 114 ? 96.565 30.401 19.935 1.00 24.83 91 ALA A C 1
ATOM 726 O O . ALA A 1 114 ? 97.282 31.318 20.383 1.00 24.43 91 ALA A O 1
ATOM 728 N N . ALA A 1 115 ? 95.520 30.607 19.137 1.00 24.95 92 ALA A N 1
ATOM 729 C CA . ALA A 1 115 ? 95.171 31.926 18.548 1.00 26.46 92 ALA A CA 1
ATOM 730 C C . ALA A 1 115 ? 96.331 32.488 17.692 1.00 29.03 92 ALA A C 1
ATOM 731 O O . ALA A 1 115 ? 96.568 33.722 17.628 1.00 26.98 92 ALA A O 1
ATOM 733 N N . CYS A 1 116 ? 97.052 31.563 17.048 1.00 30.26 93 CYS A N 1
ATOM 734 C CA . CYS A 1 116 ? 98.132 31.952 16.176 1.00 36.06 93 CYS A CA 1
ATOM 735 C C . CYS A 1 116 ? 98.046 31.246 14.850 1.00 38.38 93 CYS A C 1
ATOM 736 O O . CYS A 1 116 ? 98.533 30.118 14.729 1.00 40.43 93 CYS A O 1
ATOM 739 N N . PRO A 1 117 ? 97.457 31.914 13.838 1.00 40.91 94 PRO A N 1
ATOM 740 C CA . PRO A 1 117 ? 97.240 31.309 12.503 1.00 39.77 94 PRO A CA 1
ATOM 741 C C . PRO A 1 117 ? 98.416 30.433 11.974 1.00 40.88 94 PRO A C 1
ATOM 742 O O . PRO A 1 117 ? 98.186 29.278 11.596 1.00 40.12 94 PRO A O 1
ATOM 746 N N . SER A 1 118 ? 99.658 30.909 12.004 1.00 39.90 95 SER A N 1
ATOM 747 C CA . SER A 1 118 ? 100.748 30.026 11.515 1.00 44.91 95 SER A CA 1
ATOM 748 C C . SER A 1 118 ? 101.278 28.947 12.487 1.00 44.10 95 SER A C 1
ATOM 749 O O . SER A 1 118 ? 102.130 28.132 12.125 1.00 42.92 95 SER A O 1
ATOM 752 N N . TYR A 1 119 ? 100.746 28.916 13.698 1.00 42.44 96 TYR A N 1
ATOM 753 C CA . TYR A 1 119 ? 101.174 27.930 14.662 1.00 41.20 96 TYR A CA 1
ATOM 754 C C . TYR A 1 119 ? 100.299 26.706 14.481 1.00 39.42 96 TYR A C 1
ATOM 755 O O . TYR A 1 119 ? 100.628 25.626 14.978 1.00 41.69 96 TYR A O 1
ATOM 764 N N . LEU A 1 120 ? 99.197 26.888 13.749 1.00 35.34 97 LEU A N 1
ATOM 765 C CA . LEU A 1 120 ? 98.169 25.872 13.565 1.00 33.91 97 LEU A CA 1
ATOM 766 C C . LEU A 1 120 ? 98.747 24.454 13.431 1.00 34.67 97 LEU A C 1
ATOM 767 O O . LEU A 1 120 ? 99.740 24.230 12.726 1.00 36.21 97 LEU A O 1
ATOM 772 N N . TYR A 1 121 ? 98.126 23.492 14.103 1.00 32.63 98 TYR A N 1
ATOM 773 C CA . TYR A 1 121 ? 98.531 22.097 13.940 1.00 32.20 98 TYR A CA 1
ATOM 774 C C . TYR A 1 121 ? 97.349 21.164 14.178 1.00 32.48 98 TYR A C 1
ATOM 775 O O . TYR A 1 121 ? 96.360 21.519 14.813 1.00 30.69 98 TYR A O 1
ATOM 784 N N . GLN A 1 122 ? 97.431 19.959 13.635 1.00 40.12 99 GLN A N 1
ATOM 785 C CA . GLN A 1 122 ? 96.341 19.009 13.809 1.00 42.92 99 GLN A CA 1
ATOM 786 C C . GLN A 1 122 ? 96.724 17.932 14.817 1.00 41.17 99 GLN A C 1
ATOM 787 O O . GLN A 1 122 ? 97.577 17.095 14.538 1.00 46.52 99 GLN A O 1
ATOM 793 N N . PRO A 1 123 ? 96.099 17.962 16.002 1.00 40.65 100 PRO A N 1
ATOM 794 C CA . PRO A 1 123 ? 96.400 16.899 16.958 1.00 40.66 100 PRO A CA 1
ATOM 795 C C . PRO A 1 123 ? 95.716 15.603 16.511 1.00 42.13 100 PRO A C 1
ATOM 796 O O . PRO A 1 123 ? 94.612 15.657 15.986 1.00 42.72 100 PRO A O 1
ATOM 800 N N . THR A 1 124 ? 96.378 14.466 16.709 1.00 45.23 101 THR A N 1
ATOM 801 C CA . THR A 1 124 ? 95.865 13.162 16.280 1.00 48.00 101 THR A CA 1
ATOM 802 C C . THR A 1 124 ? 95.194 12.476 17.447 1.00 50.41 101 THR A C 1
ATOM 803 O O . THR A 1 124 ? 94.819 11.326 17.366 1.00 56.08 101 THR A O 1
ATOM 807 N N . ARG A 1 125 ? 95.050 13.191 18.554 1.00 54.37 102 ARG A N 1
ATOM 808 C CA . ARG A 1 125 ? 94.656 12.584 19.806 1.00 42.66 102 ARG A CA 1
ATOM 809 C C . ARG A 1 125 ? 94.044 13.679 20.631 1.00 42.89 102 ARG A C 1
ATOM 810 O O . ARG A 1 125 ? 94.424 14.860 20.508 1.00 39.69 102 ARG A O 1
ATOM 818 N N . ASP A 1 126 ? 93.094 13.303 21.476 1.00 40.68 103 ASP A N 1
ATOM 819 C CA . ASP A 1 126 ? 92.458 14.287 22.357 1.00 40.03 103 ASP A CA 1
ATOM 820 C C . ASP A 1 126 ? 93.326 14.636 23.568 1.00 39.49 103 ASP A C 1
ATOM 821 O O . ASP A 1 126 ? 93.975 13.750 24.136 1.00 40.60 103 ASP A O 1
ATOM 826 N N . SER A 1 127 ? 93.313 15.901 23.991 1.00 36.47 104 SER A N 1
ATOM 827 C CA . SER A 1 127 ? 93.604 16.211 25.417 1.00 35.34 104 SER A CA 1
ATOM 828 C C . SER A 1 127 ? 93.121 15.136 26.371 1.00 32.39 104 SER A C 1
ATOM 829 O O . SER A 1 127 ? 92.068 14.554 26.180 1.00 32.25 104 SER A O 1
ATOM 832 N N . TYR A 1 128 ? 93.825 14.909 27.450 1.00 28.80 105 TYR A N 1
ATOM 833 C CA . TYR A 1 128 ? 93.293 13.915 28.329 1.00 29.76 105 TYR A CA 1
ATOM 834 C C . TYR A 1 128 ? 91.971 14.439 28.905 1.00 28.67 105 TYR A C 1
ATOM 835 O O . TYR A 1 128 ? 90.995 13.704 29.136 1.00 31.52 105 TYR A O 1
ATOM 844 N N . VAL A 1 129 ? 91.925 15.733 29.075 1.00 26.27 106 VAL A N 1
ATOM 845 C CA . VAL A 1 129 ? 90.766 16.386 29.683 1.00 29.23 106 VAL A CA 1
ATOM 846 C C . VAL A 1 129 ? 89.476 16.259 28.812 1.00 30.33 106 VAL A C 1
ATOM 847 O O . VAL A 1 129 ? 88.411 15.787 29.270 1.00 31.59 106 VAL A O 1
ATOM 851 N N . VAL A 1 130 ? 89.621 16.590 27.530 1.00 33.07 107 VAL A N 1
ATOM 852 C CA . VAL A 1 130 ? 88.602 16.439 26.495 1.00 33.68 107 VAL A CA 1
ATOM 853 C C . VAL A 1 130 ? 88.167 14.985 26.375 1.00 37.35 107 VAL A C 1
ATOM 854 O O . VAL A 1 130 ? 86.951 14.689 26.366 1.00 39.15 107 VAL A O 1
ATOM 858 N N . GLU A 1 131 ? 89.154 14.081 26.304 1.00 35.89 108 GLU A N 1
ATOM 859 C CA . GLU A 1 131 ? 88.893 12.640 26.249 1.00 31.61 108 GLU A CA 1
ATOM 860 C C . GLU A 1 131 ? 88.058 12.238 27.431 1.00 30.74 108 GLU A C 1
ATOM 861 O O . GLU A 1 131 ? 87.107 11.522 27.278 1.00 33.09 108 GLU A O 1
ATOM 867 N N . LEU A 1 132 ? 88.392 12.720 28.617 1.00 30.48 109 LEU A N 1
ATOM 868 C CA . LEU A 1 132 ? 87.553 12.432 29.775 1.00 30.06 109 LEU A CA 1
ATOM 869 C C . LEU A 1 132 ? 86.128 12.969 29.636 1.00 30.05 109 LEU A C 1
ATOM 870 O O . LEU A 1 132 ? 85.183 12.299 30.008 1.00 32.76 109 LEU A O 1
ATOM 875 N N . LEU A 1 133 ? 85.969 14.198 29.152 1.00 30.20 110 LEU A N 1
ATOM 876 C CA . LEU A 1 133 ? 84.626 14.774 29.022 1.00 31.06 110 LEU A CA 1
ATOM 877 C C . LEU A 1 133 ? 83.780 14.017 27.982 1.00 32.33 110 LEU A C 1
ATOM 878 O O . LEU A 1 133 ? 82.561 13.767 28.191 1.00 30.50 110 LEU A O 1
ATOM 883 N N . ARG A 1 134 ? 84.428 13.642 26.875 1.00 31.14 111 ARG A N 1
ATOM 884 C CA . ARG A 1 134 ? 83.794 12.757 25.890 1.00 31.83 111 ARG A CA 1
ATOM 885 C C . ARG A 1 134 ? 83.386 11.403 26.466 1.00 32.38 111 ARG A C 1
ATOM 886 O O . ARG A 1 134 ? 82.246 10.984 26.312 1.00 32.77 111 ARG A O 1
ATOM 894 N N . ASP A 1 135 ? 84.272 10.749 27.195 1.00 32.96 112 ASP A N 1
ATOM 895 C CA . ASP A 1 135 ? 83.887 9.533 27.921 1.00 33.98 112 ASP A CA 1
ATOM 896 C C . ASP A 1 135 ? 82.647 9.728 28.790 1.00 37.74 112 ASP A C 1
ATOM 897 O O . ASP A 1 135 ? 81.898 8.755 29.059 1.00 40.48 112 ASP A O 1
ATOM 902 N N . ALA A 1 136 ? 82.425 10.971 29.240 1.00 34.67 113 ALA A N 1
ATOM 903 C CA . ALA A 1 136 ? 81.296 11.283 30.124 1.00 32.38 113 ALA A CA 1
ATOM 904 C C . ALA A 1 136 ? 80.115 11.764 29.305 1.00 33.52 113 ALA A C 1
ATOM 905 O O . ALA A 1 136 ? 79.079 12.145 29.863 1.00 32.11 113 ALA A O 1
ATOM 907 N N . GLY A 1 137 ? 80.294 11.774 27.979 1.00 35.23 114 GLY A N 1
ATOM 908 C CA . GLY A 1 137 ? 79.185 11.999 27.043 1.00 39.19 114 GLY A CA 1
ATOM 909 C C . GLY A 1 137 ? 79.081 13.346 26.324 1.00 40.77 114 GLY A C 1
ATOM 910 O O . GLY A 1 137 ? 78.161 13.571 25.527 1.00 41.25 114 GLY A O 1
ATOM 911 N N . ALA A 1 138 ? 80.023 14.238 26.579 1.00 36.96 115 ALA A N 1
ATOM 912 C CA . ALA A 1 138 ? 79.918 15.568 26.022 1.00 38.48 115 ALA A CA 1
ATOM 913 C C . ALA A 1 138 ? 80.301 15.628 24.545 1.00 37.77 115 ALA A C 1
ATOM 914 O O . ALA A 1 138 ? 81.097 14.815 24.040 1.00 38.82 115 ALA A O 1
ATOM 916 N N . VAL A 1 139 ? 79.758 16.634 23.868 1.00 36.28 116 VAL A N 1
ATOM 917 C CA . VAL A 1 139 ? 80.161 16.931 22.516 1.00 33.71 116 VAL A CA 1
ATOM 918 C C . VAL A 1 139 ? 80.790 18.296 22.372 1.00 31.44 116 VAL A C 1
ATOM 919 O O . VAL A 1 139 ? 80.247 19.286 22.811 1.00 33.96 116 VAL A O 1
ATOM 923 N N . VAL A 1 140 ? 81.997 18.297 21.805 1.00 36.55 117 VAL A N 1
ATOM 924 C CA . VAL A 1 140 ? 82.808 19.485 21.530 1.00 36.91 117 VAL A CA 1
ATOM 925 C C . VAL A 1 140 ? 82.235 20.118 20.314 1.00 38.17 117 VAL A C 1
ATOM 926 O O . VAL A 1 140 ? 82.065 19.443 19.297 1.00 42.34 117 VAL A O 1
ATOM 930 N N . ILE A 1 141 ? 81.988 21.410 20.389 1.00 37.57 118 ILE A N 1
ATOM 931 C CA . ILE A 1 141 ? 81.350 22.117 19.299 1.00 39.57 118 ILE A CA 1
ATOM 932 C C . ILE A 1 141 ? 82.288 22.986 18.475 1.00 40.03 118 ILE A C 1
ATOM 933 O O . ILE A 1 141 ? 82.009 23.250 17.290 1.00 40.24 118 ILE A O 1
ATOM 938 N N . GLY A 1 142 ? 83.355 23.463 19.113 1.00 34.50 119 GLY A N 1
ATOM 939 C CA . GLY A 1 142 ? 84.355 24.303 18.472 1.00 31.62 119 GLY A CA 1
ATOM 940 C C . GLY A 1 142 ? 85.511 24.624 19.407 1.00 31.96 119 GLY A C 1
ATOM 941 O O . GLY A 1 142 ? 85.487 24.302 20.591 1.00 31.74 119 GLY A O 1
ATOM 942 N N . LYS A 1 143 ? 86.555 25.200 18.838 1.00 32.35 120 LYS A N 1
ATOM 943 C CA . LYS A 1 143 ? 87.640 25.751 19.575 1.00 32.38 120 LYS A CA 1
ATOM 944 C C . LYS A 1 143 ? 87.407 27.273 19.755 1.00 35.19 120 LYS A C 1
ATOM 945 O O . LYS A 1 143 ? 86.895 27.981 18.886 1.00 36.80 120 LYS A O 1
ATOM 951 N N . THR A 1 144 ? 87.866 27.787 20.870 1.00 34.58 121 THR A N 1
ATOM 952 C CA . THR A 1 144 ? 87.442 29.069 21.295 1.00 33.69 121 THR A CA 1
ATOM 953 C C . THR A 1 144 ? 88.620 30.032 21.377 1.00 34.26 121 THR A C 1
ATOM 954 O O . THR A 1 144 ? 89.752 29.624 21.624 1.00 37.01 121 THR A O 1
ATOM 958 N N . ASN A 1 145 ? 88.374 31.300 21.070 1.00 34.88 122 ASN A N 1
ATOM 959 C CA . ASN A 1 145 ? 89.456 32.263 20.888 1.00 31.72 122 ASN A CA 1
ATOM 960 C C . ASN A 1 145 ? 90.039 32.658 22.260 1.00 32.42 122 ASN A C 1
ATOM 961 O O . ASN A 1 145 ? 89.378 32.551 23.285 1.00 30.33 122 ASN A O 1
ATOM 966 N N . LEU A 1 146 ? 91.270 33.144 22.249 1.00 31.81 123 LEU A N 1
ATOM 967 C CA . LEU A 1 146 ? 92.015 33.405 23.431 1.00 29.51 123 LEU A CA 1
ATOM 968 C C . LEU A 1 146 ? 93.096 34.408 23.060 1.00 31.84 123 LEU A C 1
ATOM 969 O O . LEU A 1 146 ? 93.490 34.457 21.878 1.00 30.93 123 LEU A O 1
ATOM 974 N N . ASP A 1 147 ? 93.598 35.176 24.049 1.00 29.70 124 ASP A N 1
ATOM 975 C CA . ASP A 1 147 ? 94.875 35.863 23.885 1.00 32.04 124 ASP A CA 1
ATOM 976 C C . ASP A 1 147 ? 95.931 34.916 23.309 1.00 31.30 124 ASP A C 1
ATOM 977 O O . ASP A 1 147 ? 96.021 33.752 23.667 1.00 31.14 124 ASP A O 1
ATOM 982 N N . GLN A 1 148 ? 96.704 35.416 22.365 1.00 34.47 125 GLN A N 1
ATOM 983 C CA . GLN A 1 148 ? 97.675 34.580 21.688 1.00 35.63 125 GLN A CA 1
ATOM 984 C C . GLN A 1 148 ? 98.648 33.928 22.690 1.00 33.35 125 GLN A C 1
ATOM 985 O O . GLN A 1 148 ? 99.167 34.572 23.599 1.00 31.61 125 GLN A O 1
ATOM 991 N N . PHE A 1 149 ? 98.838 32.624 22.511 1.00 36.38 126 PHE A N 1
ATOM 992 C CA . PHE A 1 149 ? 99.599 31.774 23.419 1.00 35.50 126 PHE A CA 1
ATOM 993 C C . PHE A 1 149 ? 99.161 31.920 24.867 1.00 33.23 126 PHE A C 1
ATOM 994 O O . PHE A 1 149 ? 99.986 31.832 25.742 1.00 34.02 126 PHE A O 1
ATOM 1002 N N . ALA A 1 150 ? 97.868 32.152 25.090 1.00 30.16 127 ALA A N 1
ATOM 1003 C CA . ALA A 1 150 ? 97.280 32.244 26.435 1.00 32.25 127 ALA A CA 1
ATOM 1004 C C . ALA A 1 150 ? 97.934 33.311 27.316 1.00 34.14 127 ALA A C 1
ATOM 1005 O O . ALA A 1 150 ? 97.882 33.215 28.540 1.00 33.00 127 ALA A O 1
ATOM 1007 N N . THR A 1 151 ? 98.496 34.339 26.673 1.00 30.37 128 THR A N 1
ATOM 1008 C CA . THR A 1 151 ? 99.194 35.411 27.347 1.00 30.19 128 THR A CA 1
ATOM 1009 C C . THR A 1 151 ? 98.422 36.723 27.497 1.00 28.96 128 THR A C 1
ATOM 1010 O O . THR A 1 151 ? 98.492 37.585 26.616 1.00 31.29 128 THR A O 1
ATOM 1014 N N . GLY A 1 152 ? 97.681 36.873 28.597 1.00 26.33 129 GLY A N 1
ATOM 1015 C CA . GLY A 1 152 ? 97.060 38.153 28.980 1.00 23.87 129 GLY A CA 1
ATOM 1016 C C . GLY A 1 152 ? 95.802 37.942 29.804 1.00 25.95 129 GLY A C 1
ATOM 1017 O O . GLY A 1 152 ? 95.294 36.805 29.919 1.00 26.25 129 GLY A O 1
ATOM 1018 N N . LEU A 1 153 ? 95.257 39.026 30.350 1.00 25.25 130 LEU A N 1
ATOM 1019 C CA . LEU A 1 153 ? 94.004 38.953 31.088 1.00 26.05 130 LEU A CA 1
ATOM 1020 C C . LEU A 1 153 ? 92.885 39.756 30.401 1.00 28.27 130 LEU A C 1
ATOM 1021 O O . LEU A 1 153 ? 91.797 39.978 30.949 1.00 30.22 130 LEU A O 1
ATOM 1026 N N . VAL A 1 154 ? 93.128 40.141 29.158 1.00 29.68 131 VAL A N 1
ATOM 1027 C CA . VAL A 1 154 ? 92.257 41.111 28.496 1.00 29.82 131 VAL A CA 1
ATOM 1028 C C . VAL A 1 154 ? 91.419 40.479 27.393 1.00 30.39 131 VAL A C 1
ATOM 1029 O O . VAL A 1 154 ? 90.260 40.818 27.235 1.00 31.58 131 VAL A O 1
ATOM 1033 N N . GLY A 1 155 ? 91.964 39.525 26.655 1.00 32.85 132 GLY A N 1
ATOM 1034 C CA . GLY A 1 155 ? 91.173 38.880 25.616 1.00 37.19 132 GLY A CA 1
ATOM 1035 C C . GLY A 1 155 ? 91.193 39.624 24.281 1.00 41.40 132 GLY A C 1
ATOM 1036 O O . GLY A 1 155 ? 90.562 39.202 23.303 1.00 44.55 132 GLY A O 1
ATOM 1037 N N . THR A 1 156 ? 91.952 40.704 24.226 1.00 35.16 133 THR A N 1
ATOM 1038 C CA . THR A 1 156 ? 92.107 41.487 23.013 1.00 36.82 133 THR A CA 1
ATOM 1039 C C . THR A 1 156 ? 93.257 41.089 22.089 1.00 37.29 133 THR A C 1
ATOM 1040 O O . THR A 1 156 ? 93.422 41.709 21.039 1.00 39.74 133 THR A O 1
ATOM 1044 N N . ARG A 1 157 ? 94.073 40.118 22.484 1.00 34.38 134 ARG A N 1
ATOM 1045 C CA . ARG A 1 157 ? 95.389 39.948 21.899 1.00 32.45 134 ARG A CA 1
ATOM 1046 C C . ARG A 1 157 ? 95.423 38.783 20.943 1.00 36.60 134 ARG A C 1
ATOM 1047 O O . ARG A 1 157 ? 96.307 37.905 21.029 1.00 36.50 134 ARG A O 1
ATOM 1055 N N . SER A 1 158 ? 94.453 38.786 20.030 1.00 35.80 135 SER A N 1
ATOM 1056 C CA . SER A 1 158 ? 94.252 37.700 19.101 1.00 34.73 135 SER A CA 1
ATOM 1057 C C . SER A 1 158 ? 94.107 38.264 17.710 1.00 37.40 135 SER A C 1
ATOM 1058 O O . SER A 1 158 ? 93.253 39.133 17.487 1.00 37.32 135 SER A O 1
ATOM 1061 N N . PRO A 1 159 ? 94.900 37.747 16.757 1.00 35.07 136 PRO A N 1
ATOM 1062 C CA . PRO A 1 159 ? 94.622 38.149 15.389 1.00 35.68 136 PRO A CA 1
ATOM 1063 C C . PRO A 1 159 ? 93.277 37.599 14.898 1.00 39.78 136 PRO A C 1
ATOM 1064 O O . PRO A 1 159 ? 92.876 37.921 13.789 1.00 46.10 136 PRO A O 1
ATOM 1068 N N . TYR A 1 160 ? 92.569 36.784 15.678 1.00 37.13 137 TYR A N 1
ATOM 1069 C CA . TYR A 1 160 ? 91.232 36.363 15.224 1.00 35.53 137 TYR A CA 1
ATOM 1070 C C . TYR A 1 160 ? 90.119 37.298 15.624 1.00 35.53 137 TYR A C 1
ATOM 1071 O O . TYR A 1 160 ? 88.983 37.081 15.253 1.00 40.08 137 TYR A O 1
ATOM 1080 N N . GLY A 1 161 ? 90.414 38.326 16.396 1.00 34.76 138 GLY A N 1
ATOM 1081 C CA . GLY A 1 161 ? 89.348 39.193 16.796 1.00 36.05 138 GLY A CA 1
ATOM 1082 C C . GLY A 1 161 ? 89.340 39.393 18.284 1.00 44.95 138 GLY A C 1
ATOM 1083 O O . GLY A 1 161 ? 89.791 38.522 19.037 1.00 45.79 138 GLY A O 1
ATOM 1084 N N . LYS A 1 162 ? 88.823 40.552 18.697 1.00 42.34 139 LYS A N 1
ATOM 1085 C CA . LYS A 1 162 ? 88.638 40.896 20.098 1.00 39.17 139 LYS A CA 1
ATOM 1086 C C . LYS A 1 162 ? 87.244 40.528 20.575 1.00 38.74 139 LYS A C 1
ATOM 1087 O O . LYS A 1 162 ? 86.259 41.052 20.075 1.00 42.58 139 LYS A O 1
ATOM 1093 N N . THR A 1 163 ? 87.163 39.637 21.554 1.00 34.89 140 THR A N 1
ATOM 1094 C CA . THR A 1 163 ? 85.880 39.186 22.030 1.00 33.24 140 THR A CA 1
ATOM 1095 C C . THR A 1 163 ? 85.304 40.217 23.001 1.00 33.79 140 THR A C 1
ATOM 1096 O O . THR A 1 163 ? 85.979 40.683 23.912 1.00 34.55 140 THR A O 1
ATOM 1100 N N . PRO A 1 164 ? 84.064 40.621 22.771 1.00 33.13 141 PRO A N 1
ATOM 1101 C CA . PRO A 1 164 ? 83.506 41.601 23.672 1.00 33.63 141 PRO A CA 1
ATOM 1102 C C . PRO A 1 164 ? 82.869 40.965 24.931 1.00 32.04 141 PRO A C 1
ATOM 1103 O O . PRO A 1 164 ? 82.469 39.807 24.928 1.00 31.31 141 PRO A O 1
ATOM 1107 N N . CYS A 1 165 ? 82.737 41.779 25.960 1.00 28.93 142 CYS A N 1
ATOM 1108 C CA . CYS A 1 165 ? 81.938 41.472 27.105 1.00 28.20 142 CYS A CA 1
ATOM 1109 C C . CYS A 1 165 ? 80.562 41.121 26.644 1.00 28.22 142 CYS A C 1
ATOM 1110 O O . CYS A 1 165 ? 79.924 41.840 25.890 1.00 32.52 142 CYS A O 1
ATOM 1113 N N . VAL A 1 166 ? 80.089 40.009 27.141 1.00 29.31 143 VAL A N 1
ATOM 1114 C CA . VAL A 1 166 ? 78.794 39.456 26.803 1.00 29.84 143 VAL A CA 1
ATOM 1115 C C . VAL A 1 166 ? 77.618 40.433 27.072 1.00 31.17 143 VAL A C 1
ATOM 1116 O O . VAL A 1 166 ? 76.494 40.182 26.646 1.00 36.24 143 VAL A O 1
ATOM 1120 N N . PHE A 1 167 ? 77.876 41.539 27.775 1.00 32.08 144 PHE A N 1
ATOM 1121 C CA . PHE A 1 167 ? 76.830 42.467 28.239 1.00 31.40 144 PHE A CA 1
ATOM 1122 C C . PHE A 1 167 ? 76.839 43.804 27.511 1.00 33.42 144 PHE A C 1
ATOM 1123 O O . PHE A 1 167 ? 75.807 44.467 27.447 1.00 36.08 144 PHE A O 1
ATOM 1131 N N . ASN A 1 168 ? 77.993 44.208 26.977 1.00 32.13 145 ASN A N 1
ATOM 1132 C CA . ASN A 1 168 ? 78.143 45.533 26.399 1.00 29.49 145 ASN A CA 1
ATOM 1133 C C . ASN A 1 168 ? 79.347 45.505 25.494 1.00 31.12 145 ASN A C 1
ATOM 1134 O O . ASN A 1 168 ? 80.458 45.416 25.990 1.00 35.33 145 ASN A O 1
ATOM 1139 N N . ASP A 1 169 ? 79.150 45.621 24.178 1.00 30.84 146 ASP A N 1
ATOM 1140 C CA . ASP A 1 169 ? 80.266 45.492 23.223 1.00 31.70 146 ASP A CA 1
ATOM 1141 C C . ASP A 1 169 ? 81.380 46.552 23.268 1.00 32.73 146 ASP A C 1
ATOM 1142 O O . ASP A 1 169 ? 82.390 46.442 22.551 1.00 32.42 146 ASP A O 1
ATOM 1147 N N . LYS A 1 170 ? 81.228 47.566 24.110 1.00 33.97 147 LYS A N 1
ATOM 1148 C CA . LYS A 1 170 ? 82.294 48.561 24.297 1.00 37.28 147 LYS A CA 1
ATOM 1149 C C . LYS A 1 170 ? 83.384 47.962 25.178 1.00 38.69 147 LYS A C 1
ATOM 1150 O O . LYS A 1 170 ? 84.545 48.365 25.107 1.00 42.49 147 LYS A O 1
ATOM 1156 N N . TYR A 1 171 ? 82.998 46.968 25.982 1.00 37.04 148 TYR A N 1
ATOM 1157 C CA . TYR A 1 171 ? 83.901 46.335 26.949 1.00 36.16 148 TYR A CA 1
ATOM 1158 C C . TYR A 1 171 ? 84.550 45.008 26.536 1.00 32.50 148 TYR A C 1
ATOM 1159 O O . TYR A 1 171 ? 84.012 44.210 25.775 1.00 31.11 148 TYR A O 1
ATOM 1168 N N . VAL A 1 172 ? 85.730 44.801 27.091 1.00 32.97 149 VAL A N 1
ATOM 1169 C CA . VAL A 1 172 ? 86.536 43.581 26.958 1.00 30.85 149 VAL A CA 1
ATOM 1170 C C . VAL A 1 172 ? 85.895 42.327 27.615 1.00 30.68 149 VAL A C 1
ATOM 1171 O O . VAL A 1 172 ? 85.175 42.431 28.615 1.00 27.41 149 VAL A O 1
ATOM 1175 N N . SER A 1 173 ? 86.132 41.145 27.057 1.00 28.66 150 SER A N 1
ATOM 1176 C CA . SER A 1 173 ? 85.541 39.944 27.656 1.00 28.56 150 SER A CA 1
ATOM 1177 C C . SER A 1 173 ? 86.400 39.402 28.785 1.00 28.83 150 SER A C 1
ATOM 1178 O O . SER A 1 173 ? 85.962 38.577 29.555 1.00 27.36 150 SER A O 1
ATOM 1181 N N . GLY A 1 174 ? 87.653 39.815 28.815 1.00 26.95 151 GLY A N 1
ATOM 1182 C CA . GLY A 1 174 ? 88.578 39.277 29.765 1.00 26.83 151 GLY A CA 1
ATOM 1183 C C . GLY A 1 174 ? 89.313 38.163 29.096 1.00 26.22 151 GLY A C 1
ATOM 1184 O O . GLY A 1 174 ? 88.808 37.564 28.147 1.00 27.05 151 GLY A O 1
ATOM 1185 N N . GLY A 1 175 ? 90.522 37.902 29.550 1.00 24.52 152 GLY A N 1
ATOM 1186 C CA . GLY A 1 175 ? 91.249 36.775 29.013 1.00 26.77 152 GLY A CA 1
ATOM 1187 C C . GLY A 1 175 ? 92.051 36.051 30.072 1.00 27.41 152 GLY A C 1
ATOM 1188 O O . GLY A 1 175 ? 91.844 36.269 31.270 1.00 28.63 152 GLY A O 1
ATOM 1189 N N . SER A 1 176 ? 92.958 35.188 29.646 1.00 26.08 153 SER A N 1
ATOM 1190 C CA . SER A 1 176 ? 93.175 34.919 28.260 1.00 26.97 153 SER A CA 1
ATOM 1191 C C . SER A 1 176 ? 92.103 34.020 27.680 1.00 29.36 153 SER A C 1
ATOM 1192 O O . SER A 1 176 ? 92.070 33.885 26.463 1.00 29.21 153 SER A O 1
ATOM 1195 N N . SER A 1 177 ? 91.225 33.427 28.524 1.00 27.41 154 SER A N 1
ATOM 1196 C CA . SER A 1 177 ? 90.179 32.484 28.050 1.00 27.41 154 SER A CA 1
ATOM 1197 C C . SER A 1 177 ? 88.905 33.175 27.469 1.00 28.99 154 SER A C 1
ATOM 1198 O O . SER A 1 177 ? 87.765 32.843 27.842 1.00 31.59 154 SER A O 1
ATOM 1201 N N . ALA A 1 178 ? 89.086 34.101 26.540 1.00 28.85 155 ALA A N 1
ATOM 1202 C CA . ALA A 1 178 ? 88.013 35.017 26.114 1.00 26.61 155 ALA A CA 1
ATOM 1203 C C . ALA A 1 178 ? 86.835 34.332 25.382 1.00 24.58 155 ALA A C 1
ATOM 1204 O O . ALA A 1 178 ? 85.671 34.496 25.719 1.00 23.53 155 ALA A O 1
ATOM 1206 N N . GLY A 1 179 ? 87.125 33.531 24.392 1.00 24.77 156 GLY A N 1
ATOM 1207 C CA . GLY A 1 179 ? 86.036 32.790 23.750 1.00 26.76 156 GLY A CA 1
ATOM 1208 C C . GLY A 1 179 ? 85.174 31.985 24.702 1.00 26.49 156 GLY A C 1
ATOM 1209 O O . GLY A 1 179 ? 83.941 32.020 24.620 1.00 26.69 156 GLY A O 1
ATOM 1210 N N . SER A 1 180 ? 85.832 31.258 25.605 1.00 26.23 157 SER A N 1
ATOM 1211 C CA . SER A 1 180 ? 85.159 30.336 26.493 1.00 27.04 157 SER A CA 1
ATOM 1212 C C . SER A 1 180 ? 84.220 31.068 27.452 1.00 29.37 157 SER A C 1
ATOM 1213 O O . SER A 1 180 ? 83.117 30.562 27.806 1.00 31.76 157 SER A O 1
ATOM 1216 N N . ALA A 1 181 ? 84.604 32.271 27.864 1.00 28.16 158 ALA A N 1
ATOM 1217 C CA . ALA A 1 181 ? 83.685 33.024 28.730 1.00 27.44 158 ALA A CA 1
ATOM 1218 C C . ALA A 1 181 ? 82.474 33.521 27.942 1.00 26.54 158 ALA A C 1
ATOM 1219 O O . ALA A 1 181 ? 81.323 33.374 28.374 1.00 25.94 158 ALA A O 1
ATOM 1221 N N . SER A 1 182 ? 82.747 34.123 26.799 1.00 25.72 159 SER A N 1
ATOM 1222 C CA . SER A 1 182 ? 81.703 34.678 25.964 1.00 28.76 159 SER A CA 1
ATOM 1223 C C . SER A 1 182 ? 80.588 33.644 25.697 1.00 27.27 159 SER A C 1
ATOM 1224 O O . SER A 1 182 ? 79.412 33.807 26.047 1.00 26.30 159 SER A O 1
ATOM 1227 N N . VAL A 1 183 ? 80.999 32.583 25.038 1.00 28.31 160 VAL A N 1
ATOM 1228 C CA . VAL A 1 183 ? 80.165 31.426 24.702 1.00 28.73 160 VAL A CA 1
ATOM 1229 C C . VAL A 1 183 ? 79.334 30.897 25.915 1.00 28.99 160 VAL A C 1
ATOM 1230 O O . VAL A 1 183 ? 78.121 30.640 25.803 1.00 28.11 160 VAL A O 1
ATOM 1234 N N . VAL A 1 184 ? 79.946 30.779 27.089 1.00 27.48 161 VAL A N 1
ATOM 1235 C CA . VAL A 1 184 ? 79.142 30.374 28.263 1.00 25.59 161 VAL A CA 1
ATOM 1236 C C . VAL A 1 184 ? 78.223 31.518 28.716 1.00 25.61 161 VAL A C 1
ATOM 1237 O O . VAL A 1 184 ? 77.019 31.322 28.851 1.00 24.79 161 VAL A O 1
ATOM 1241 N N . GLY A 1 185 ? 78.773 32.708 28.923 1.00 24.26 162 GLY A N 1
ATOM 1242 C CA . GLY A 1 185 ? 77.939 33.882 29.257 1.00 27.13 162 GLY A CA 1
ATOM 1243 C C . GLY A 1 185 ? 76.665 34.057 28.428 1.00 29.92 162 GLY A C 1
ATOM 1244 O O . GLY A 1 185 ? 75.626 34.564 28.912 1.00 31.09 162 GLY A O 1
ATOM 1245 N N . ARG A 1 186 ? 76.697 33.646 27.177 1.00 30.78 163 ARG A N 1
ATOM 1246 C CA . ARG A 1 186 ? 75.439 33.790 26.451 1.00 38.17 163 ARG A CA 1
ATOM 1247 C C . ARG A 1 186 ? 74.667 32.492 26.234 1.00 37.68 163 ARG A C 1
ATOM 1248 O O . ARG A 1 186 ? 73.651 32.490 25.539 1.00 39.13 163 ARG A O 1
ATOM 1256 N N . GLY A 1 187 ? 75.129 31.428 26.902 1.00 36.15 164 GLY A N 1
ATOM 1257 C CA . GLY A 1 187 ? 74.378 30.193 27.037 1.00 32.21 164 GLY A CA 1
ATOM 1258 C C . GLY A 1 187 ? 74.315 29.386 25.763 1.00 32.04 164 GLY A C 1
ATOM 1259 O O . GLY A 1 187 ? 73.408 28.596 25.613 1.00 31.50 164 GLY A O 1
ATOM 1260 N N . ILE A 1 188 ? 75.258 29.606 24.837 1.00 32.88 165 ILE A N 1
ATOM 1261 C CA . ILE A 1 188 ? 75.385 28.774 23.619 1.00 31.41 165 ILE A CA 1
ATOM 1262 C C . ILE A 1 188 ? 75.603 27.359 24.136 1.00 35.60 165 ILE A C 1
ATOM 1263 O O . ILE A 1 188 ? 75.050 26.401 23.609 1.00 40.80 165 ILE A O 1
ATOM 1268 N N . VAL A 1 189 ? 76.368 27.247 25.223 1.00 35.36 166 VAL A N 1
ATOM 1269 C CA . VAL A 1 189 ? 76.935 25.980 25.675 1.00 31.73 166 VAL A CA 1
ATOM 1270 C C . VAL A 1 189 ? 77.055 26.114 27.200 1.00 30.01 166 VAL A C 1
ATOM 1271 O O . VAL A 1 189 ? 77.410 27.193 27.657 1.00 29.77 166 VAL A O 1
ATOM 1275 N N . PRO A 1 190 ? 76.676 25.072 27.993 1.00 28.39 167 PRO A N 1
ATOM 1276 C CA . PRO A 1 190 ? 76.619 25.317 29.442 1.00 29.86 167 PRO A CA 1
ATOM 1277 C C . PRO A 1 190 ? 77.968 25.171 30.208 1.00 29.90 167 PRO A C 1
ATOM 1278 O O . PRO A 1 190 ? 78.036 25.540 31.386 1.00 29.26 167 PRO A O 1
ATOM 1282 N N . LEU A 1 191 ? 78.995 24.636 29.548 1.00 27.95 168 LEU A N 1
ATOM 1283 C CA . LEU A 1 191 ? 80.309 24.484 30.147 1.00 31.34 168 LEU A CA 1
ATOM 1284 C C . LEU A 1 191 ? 81.349 24.727 29.091 1.00 31.92 168 LEU A C 1
ATOM 1285 O O . LEU A 1 191 ? 81.195 24.280 27.967 1.00 34.15 168 LEU A O 1
ATOM 1290 N N . SER A 1 192 ? 82.442 25.360 29.466 1.00 29.87 169 SER A N 1
ATOM 1291 C CA . SER A 1 192 ? 83.582 25.447 28.590 1.00 30.61 169 SER A CA 1
ATOM 1292 C C . SER A 1 192 ? 84.910 25.341 29.383 1.00 31.07 169 SER A C 1
ATOM 1293 O O . SER A 1 192 ? 84.980 25.674 30.582 1.00 34.37 169 SER A O 1
ATOM 1296 N N . LEU A 1 193 ? 85.957 24.924 28.680 1.00 30.15 170 LEU A N 1
ATOM 1297 C CA . LEU A 1 193 ? 87.315 24.825 29.196 1.00 26.74 170 LEU A CA 1
ATOM 1298 C C . LEU A 1 193 ? 88.135 26.034 28.887 1.00 25.65 170 LEU A C 1
ATOM 1299 O O . LEU A 1 193 ? 88.114 26.518 27.777 1.00 26.79 170 LEU A O 1
ATOM 1304 N N . GLY A 1 194 ? 88.875 26.505 29.885 1.00 26.99 171 GLY A N 1
ATOM 1305 C CA . GLY A 1 194 ? 89.941 27.484 29.691 1.00 26.81 171 GLY A CA 1
ATOM 1306 C C . GLY A 1 194 ? 91.235 26.989 30.323 1.00 28.29 171 GLY A C 1
ATOM 1307 O O . GLY A 1 194 ? 91.376 25.788 30.595 1.00 28.12 171 GLY A O 1
ATOM 1308 N N . THR A 1 195 ? 92.185 27.909 30.524 1.00 27.21 172 THR A N 1
ATOM 1309 C CA . THR A 1 195 ? 93.440 27.625 31.210 1.00 25.17 172 THR A CA 1
ATOM 1310 C C . THR A 1 195 ? 93.742 28.827 32.057 1.00 26.33 172 THR A C 1
ATOM 1311 O O . THR A 1 195 ? 93.264 29.919 31.762 1.00 28.85 172 THR A O 1
ATOM 1315 N N . ASP A 1 196 ? 94.524 28.623 33.118 1.00 26.39 173 ASP A N 1
ATOM 1316 C CA . ASP A 1 196 ? 94.814 29.678 34.096 1.00 25.98 173 ASP A CA 1
ATOM 1317 C C . ASP A 1 196 ? 96.183 29.470 34.700 1.00 27.47 173 ASP A C 1
ATOM 1318 O O . ASP A 1 196 ? 96.450 28.453 35.324 1.00 33.09 173 ASP A O 1
ATOM 1323 N N . THR A 1 197 ? 97.070 30.402 34.446 1.00 27.56 174 THR A N 1
ATOM 1324 C CA . THR A 1 197 ? 98.364 30.440 35.077 1.00 29.01 174 THR A CA 1
ATOM 1325 C C . THR A 1 197 ? 98.257 31.525 36.177 1.00 31.12 174 THR A C 1
ATOM 1326 O O . THR A 1 197 ? 98.569 31.293 37.351 1.00 31.61 174 THR A O 1
ATOM 1330 N N . ALA A 1 198 ? 97.756 32.698 35.792 1.00 31.38 175 ALA A N 1
ATOM 1331 C CA . ALA A 1 198 ? 97.769 33.854 36.645 1.00 28.20 175 ALA A CA 1
ATOM 1332 C C . ALA A 1 198 ? 96.539 34.683 36.434 1.00 27.47 175 ALA A C 1
ATOM 1333 O O . ALA A 1 198 ? 96.626 35.909 36.452 1.00 32.31 175 ALA A O 1
ATOM 1335 N N . GLY A 1 199 ? 95.396 34.030 36.239 1.00 27.12 176 GLY A N 1
ATOM 1336 C CA . GLY A 1 199 ? 94.108 34.729 36.136 1.00 24.80 176 GLY A CA 1
ATOM 1337 C C . GLY A 1 199 ? 93.143 34.363 35.012 1.00 23.36 176 GLY A C 1
ATOM 1338 O O . GLY A 1 199 ? 91.961 34.731 35.055 1.00 23.00 176 GLY A O 1
ATOM 1339 N N . SER A 1 200 ? 93.616 33.610 34.039 1.00 21.51 177 SER A N 1
ATOM 1340 C CA . SER A 1 200 ? 92.862 33.404 32.797 1.00 23.38 177 SER A CA 1
ATOM 1341 C C . SER A 1 200 ? 91.546 32.606 32.877 1.00 24.82 177 SER A C 1
ATOM 1342 O O . SER A 1 200 ? 90.797 32.541 31.890 1.00 25.56 177 SER A O 1
ATOM 1345 N N . GLY A 1 201 ? 91.259 32.004 34.030 1.00 23.33 178 GLY A N 1
ATOM 1346 C CA . GLY A 1 201 ? 89.998 31.318 34.218 1.00 22.02 178 GLY A CA 1
ATOM 1347 C C . GLY A 1 201 ? 89.223 32.045 35.274 1.00 24.39 178 GLY A C 1
ATOM 1348 O O . GLY A 1 201 ? 88.113 31.635 35.634 1.00 24.89 178 GLY A O 1
ATOM 1349 N N . ARG A 1 202 ? 89.791 33.129 35.788 1.00 22.34 179 ARG A N 1
ATOM 1350 C CA . ARG A 1 202 ? 89.062 33.852 36.789 1.00 24.70 179 ARG A CA 1
ATOM 1351 C C . ARG A 1 202 ? 88.523 35.216 36.352 1.00 24.02 179 ARG A C 1
ATOM 1352 O O . ARG A 1 202 ? 87.343 35.525 36.609 1.00 22.77 179 ARG A O 1
ATOM 1360 N N . VAL A 1 203 ? 89.370 36.032 35.716 1.00 22.96 180 VAL A N 1
ATOM 1361 C CA . VAL A 1 203 ? 88.946 37.366 35.292 1.00 21.39 180 VAL A CA 1
ATOM 1362 C C . VAL A 1 203 ? 87.724 37.299 34.318 1.00 22.89 180 VAL A C 1
ATOM 1363 O O . VAL A 1 203 ? 86.694 37.968 34.530 1.00 22.49 180 VAL A O 1
ATOM 1367 N N . PRO A 1 204 ? 87.794 36.441 33.287 1.00 22.33 181 PRO A N 1
ATOM 1368 C CA . PRO A 1 204 ? 86.625 36.408 32.413 1.00 21.42 181 PRO A CA 1
ATOM 1369 C C . PRO A 1 204 ? 85.390 35.923 33.090 1.00 23.41 181 PRO A C 1
ATOM 1370 O O . PRO A 1 204 ? 84.307 36.170 32.583 1.00 27.19 181 PRO A O 1
ATOM 1374 N N . ALA A 1 205 ? 85.489 35.282 34.246 1.00 24.93 182 ALA A N 1
ATOM 1375 C CA . ALA A 1 205 ? 84.243 34.878 34.866 1.00 24.97 182 ALA A CA 1
ATOM 1376 C C . ALA A 1 205 ? 83.590 36.083 35.467 1.00 23.77 182 ALA A C 1
ATOM 1377 O O . ALA A 1 205 ? 82.380 36.224 35.377 1.00 23.64 182 ALA A O 1
ATOM 1379 N N . ALA A 1 206 ? 84.386 36.917 36.125 1.00 23.05 183 ALA A N 1
ATOM 1380 C CA . ALA A 1 206 ? 83.840 38.105 36.761 1.00 23.92 183 ALA A CA 1
ATOM 1381 C C . ALA A 1 206 ? 83.197 39.031 35.718 1.00 25.05 183 ALA A C 1
ATOM 1382 O O . ALA A 1 206 ? 82.078 39.461 35.926 1.00 26.44 183 ALA A O 1
ATOM 1384 N N . LEU A 1 207 ? 83.890 39.313 34.613 1.00 24.12 184 LEU A N 1
ATOM 1385 C CA . LEU A 1 207 ? 83.370 40.243 33.586 1.00 26.40 184 LEU A CA 1
ATOM 1386 C C . LEU A 1 207 ? 82.167 39.695 32.801 1.00 29.14 184 LEU A C 1
ATOM 1387 O O . LEU A 1 207 ? 81.624 40.385 31.947 1.00 29.20 184 LEU A O 1
ATOM 1392 N N . ASN A 1 208 ? 81.755 38.454 33.081 1.00 26.12 185 ASN A N 1
ATOM 1393 C CA . ASN A 1 208 ? 80.712 37.867 32.298 1.00 23.97 185 ASN A CA 1
ATOM 1394 C C . ASN A 1 208 ? 79.657 37.179 33.119 1.00 24.57 185 ASN A C 1
ATOM 1395 O O . ASN A 1 208 ? 78.827 36.469 32.553 1.00 23.07 185 ASN A O 1
ATOM 1400 N N . ASN A 1 209 ? 79.673 37.407 34.438 1.00 24.51 186 ASN A N 1
ATOM 1401 C CA . ASN A 1 209 ? 78.656 36.843 35.355 1.00 24.49 186 ASN A CA 1
ATOM 1402 C C . ASN A 1 209 ? 78.660 35.318 35.347 1.00 25.09 186 ASN A C 1
ATOM 1403 O O . ASN A 1 209 ? 77.606 34.667 35.337 1.00 29.18 186 ASN A O 1
ATOM 1408 N N . LEU A 1 210 ? 79.854 34.745 35.323 1.00 23.47 187 LEU A N 1
ATOM 1409 C CA . LEU A 1 210 ? 80.014 33.274 35.319 1.00 25.18 187 LEU A CA 1
ATOM 1410 C C . LEU A 1 210 ? 80.592 32.660 36.623 1.00 25.62 187 LEU A C 1
ATOM 1411 O O . LEU A 1 210 ? 81.112 33.368 37.507 1.00 24.44 187 LEU A O 1
ATOM 1416 N N . ILE A 1 211 ? 80.500 31.336 36.718 1.00 25.16 188 ILE A N 1
ATOM 1417 C CA . ILE A 1 211 ? 81.347 30.612 37.632 1.00 25.07 188 ILE A CA 1
ATOM 1418 C C . ILE A 1 211 ? 82.645 30.238 36.964 1.00 23.27 188 ILE A C 1
ATOM 1419 O O . ILE A 1 211 ? 82.601 29.644 35.917 1.00 25.54 188 ILE A O 1
ATOM 1424 N N . GLY A 1 212 ? 83.791 30.611 37.541 1.00 22.31 189 GLY A N 1
ATOM 1425 C CA . GLY A 1 212 ? 85.094 30.242 36.994 1.00 21.30 189 GLY A CA 1
ATOM 1426 C C . GLY A 1 212 ? 85.845 29.403 38.022 1.00 24.54 189 GLY A C 1
ATOM 1427 O O . GLY A 1 212 ? 86.217 29.902 39.118 1.00 22.41 189 GLY A O 1
ATOM 1428 N N . LEU A 1 213 ? 86.065 28.121 37.696 1.00 25.97 190 LEU A N 1
ATOM 1429 C CA . LEU A 1 213 ? 86.705 27.178 38.632 1.00 24.28 190 LEU A CA 1
ATOM 1430 C C . LEU A 1 213 ? 88.134 26.965 38.187 1.00 25.48 190 LEU A C 1
ATOM 1431 O O . LEU A 1 213 ? 88.394 26.556 37.038 1.00 22.72 190 LEU A O 1
ATOM 1436 N N . LYS A 1 214 ? 89.047 27.281 39.103 1.00 23.95 191 LYS A N 1
ATOM 1437 C CA . LYS A 1 214 ? 90.456 27.116 38.878 1.00 25.15 191 LYS A CA 1
ATOM 1438 C C . LYS A 1 214 ? 90.974 26.030 39.835 1.00 27.41 191 LYS A C 1
ATOM 1439 O O . LYS A 1 214 ? 91.255 26.291 41.029 1.00 26.74 191 LYS A O 1
ATOM 1445 N N . PRO A 1 215 ? 91.091 24.802 39.328 1.00 25.01 192 PRO A N 1
ATOM 1446 C CA . PRO A 1 215 ? 91.246 23.740 40.291 1.00 24.02 192 PRO A CA 1
ATOM 1447 C C . PRO A 1 215 ? 92.650 23.702 40.888 1.00 24.08 192 PRO A C 1
ATOM 1448 O O . PRO A 1 215 ? 93.587 24.307 40.338 1.00 22.49 192 PRO A O 1
ATOM 1452 N N . THR A 1 216 ? 92.793 22.967 41.990 1.00 21.44 193 THR A N 1
ATOM 1453 C CA . THR A 1 216 ? 94.108 22.693 42.542 1.00 22.03 193 THR A CA 1
ATOM 1454 C C . THR A 1 216 ? 95.026 22.218 41.419 1.00 21.12 193 THR A C 1
ATOM 1455 O O . THR A 1 216 ? 94.613 21.372 40.626 1.00 20.89 193 THR A O 1
ATOM 1459 N N . LYS A 1 217 ? 96.245 22.726 41.384 1.00 20.49 194 LYS A N 1
ATOM 1460 C CA . LYS A 1 217 ? 97.242 22.388 40.348 1.00 22.90 194 LYS A CA 1
ATOM 1461 C C . LYS A 1 217 ? 97.387 20.893 40.169 1.00 22.62 194 LYS A C 1
ATOM 1462 O O . LYS A 1 217 ? 97.434 20.171 41.146 1.00 22.01 194 LYS A O 1
ATOM 1468 N N . GLY A 1 218 ? 97.466 20.416 38.932 1.00 22.56 195 GLY A N 1
ATOM 1469 C CA . GLY A 1 218 ? 97.778 18.998 38.688 1.00 22.51 195 GLY A CA 1
ATOM 1470 C C . GLY A 1 218 ? 96.583 18.058 38.844 1.00 22.90 195 GLY A C 1
ATOM 1471 O O . GLY A 1 218 ? 96.679 16.868 38.514 1.00 23.55 195 GLY A O 1
ATOM 1472 N N . ALA A 1 219 ? 95.483 18.586 39.369 1.00 19.68 196 ALA A N 1
ATOM 1473 C CA . ALA A 1 219 ? 94.217 17.875 39.419 1.00 20.35 196 ALA A CA 1
ATOM 1474 C C . ALA A 1 219 ? 93.647 17.527 38.021 1.00 21.23 196 ALA A C 1
ATOM 1475 O O . ALA A 1 219 ? 93.272 16.378 37.782 1.00 21.63 196 ALA A O 1
ATOM 1477 N N . PHE A 1 220 ? 93.558 18.506 37.128 1.00 21.56 197 PHE A N 1
ATOM 1478 C CA . PHE A 1 220 ? 93.212 18.224 35.737 1.00 22.21 197 PHE A CA 1
ATOM 1479 C C . PHE A 1 220 ? 94.499 18.010 34.980 1.00 22.77 197 PHE A C 1
ATOM 14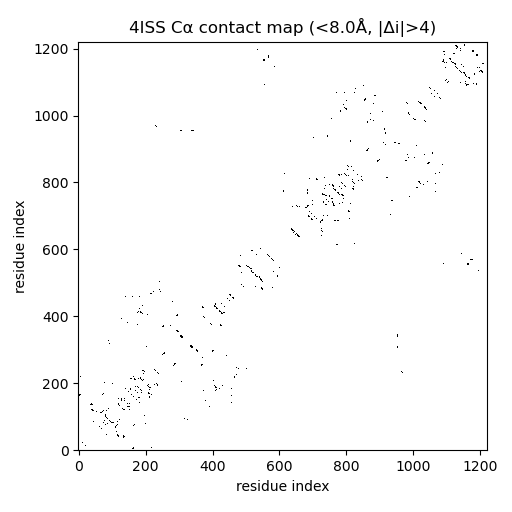80 O O . PHE A 1 220 ? 95.430 18.798 35.138 1.00 24.63 197 PHE A O 1
ATOM 1488 N N . SER A 1 221 ? 94.593 16.950 34.176 1.00 22.53 198 SER A N 1
ATOM 1489 C CA . SER A 1 221 ? 95.789 16.764 33.339 1.00 22.52 198 SER A CA 1
ATOM 1490 C C . SER A 1 221 ? 95.989 17.888 32.336 1.00 23.25 198 SER A C 1
ATOM 1491 O O . SER A 1 221 ? 95.014 18.454 31.823 1.00 25.81 198 SER A O 1
ATOM 1494 N N . CYS A 1 222 ? 97.239 18.180 32.033 1.00 22.41 199 CYS A N 1
ATOM 1495 C CA . CYS A 1 222 ? 97.580 19.119 30.956 1.00 24.59 199 CYS A CA 1
ATOM 1496 C C . CYS A 1 222 ? 98.133 18.380 29.751 1.00 25.11 199 CYS A C 1
ATOM 1497 O O . CYS A 1 222 ? 98.680 19.021 28.856 1.00 23.74 199 CYS A O 1
ATOM 1500 N N . ARG A 1 223 ? 98.025 17.044 29.726 1.00 25.47 200 ARG A N 1
ATOM 1501 C CA . ARG A 1 223 ? 98.345 16.311 28.483 1.00 28.29 200 ARG A CA 1
ATOM 1502 C C . ARG A 1 223 ? 97.468 16.812 27.322 1.00 30.29 200 ARG A C 1
ATOM 1503 O O . ARG A 1 223 ? 96.199 16.832 27.399 1.00 30.81 200 ARG A O 1
ATOM 1511 N N . GLY A 1 224 ? 98.140 17.198 26.247 1.00 29.62 201 GLY A N 1
ATOM 1512 C CA . GLY A 1 224 ? 97.459 17.746 25.058 1.00 30.32 201 GLY A CA 1
ATOM 1513 C C . GLY A 1 224 ? 97.051 19.221 25.222 1.00 31.34 201 GLY A C 1
ATOM 1514 O O . GLY A 1 224 ? 96.174 19.705 24.500 1.00 27.94 201 GLY A O 1
ATOM 1515 N N . VAL A 1 225 ? 97.630 19.944 26.182 1.00 29.01 202 VAL A N 1
ATOM 1516 C CA . VAL A 1 225 ? 97.430 21.375 26.127 1.00 32.14 202 VAL A CA 1
ATOM 1517 C C . VAL A 1 225 ? 98.737 21.994 25.749 1.00 31.70 202 VAL A C 1
ATOM 1518 O O . VAL A 1 225 ? 99.785 21.440 26.106 1.00 32.02 202 VAL A O 1
ATOM 1522 N N . VAL A 1 226 ? 98.705 23.104 25.005 1.00 28.83 203 VAL A N 1
ATOM 1523 C CA . VAL A 1 226 ? 99.977 23.653 24.606 1.00 31.64 203 VAL A CA 1
ATOM 1524 C C . VAL A 1 226 ? 100.675 24.278 25.811 1.00 35.05 203 VAL A C 1
ATOM 1525 O O . VAL A 1 226 ? 100.117 25.123 26.510 1.00 31.97 203 VAL A O 1
ATOM 1529 N N . PRO A 1 227 ? 101.903 23.822 26.081 1.00 39.02 204 PRO A N 1
ATOM 1530 C CA . PRO A 1 227 ? 102.584 24.363 27.268 1.00 40.52 204 PRO A CA 1
ATOM 1531 C C . PRO A 1 227 ? 102.815 25.881 27.152 1.00 43.54 204 PRO A C 1
ATOM 1532 O O . PRO A 1 227 ? 103.222 26.370 26.099 1.00 42.63 204 PRO A O 1
ATOM 1536 N N . ALA A 1 228 ? 102.538 26.602 28.235 1.00 47.90 205 ALA A N 1
ATOM 1537 C CA . ALA A 1 228 ? 102.806 28.046 28.345 1.00 44.46 205 ALA A CA 1
ATOM 1538 C C . ALA A 1 228 ? 103.050 28.410 29.805 1.00 45.47 205 ALA A C 1
ATOM 1539 O O . ALA A 1 228 ? 102.182 29.030 30.443 1.00 55.16 205 ALA A O 1
ATOM 1541 N N . CYS A 1 229 ? 104.179 28.042 30.377 1.00 40.43 206 CYS A N 1
ATOM 1542 C CA . CYS A 1 229 ? 104.284 28.106 31.890 1.00 36.05 206 CYS A CA 1
ATOM 1543 C C . CYS A 1 229 ? 103.814 26.796 32.463 1.00 28.96 206 CYS A C 1
ATOM 1544 O O . CYS A 1 229 ? 103.006 26.743 33.389 1.00 27.73 206 CYS A O 1
ATOM 1547 N N . LYS A 1 230 ? 104.338 25.736 31.868 1.00 26.00 207 LYS A N 1
ATOM 1548 C CA . LYS A 1 230 ? 104.049 24.390 32.278 1.00 25.78 207 LYS A CA 1
ATOM 1549 C C . LYS A 1 230 ? 104.046 24.237 33.806 1.00 24.83 207 LYS A C 1
ATOM 1550 O O . LYS A 1 230 ? 103.117 23.679 34.341 1.00 24.44 207 LYS A O 1
ATOM 1556 N N . SER A 1 231 ? 105.047 24.766 34.506 1.00 24.06 208 SER A N 1
ATOM 1557 C CA . SER A 1 231 ? 105.112 24.536 35.956 1.00 27.60 208 SER A CA 1
ATOM 1558 C C . SER A 1 231 ? 103.970 25.190 36.738 1.00 28.19 208 SER A C 1
ATOM 1559 O O . SER A 1 231 ? 103.746 24.830 37.875 1.00 26.09 208 SER A O 1
ATOM 1562 N N . LEU A 1 232 ? 103.232 26.136 36.137 1.00 28.49 209 LEU A N 1
ATOM 1563 C CA . LEU A 1 232 ? 102.222 26.869 36.901 1.00 26.25 209 LEU A CA 1
ATOM 1564 C C . LEU A 1 232 ? 100.802 26.631 36.409 1.00 28.39 209 LEU A C 1
ATOM 1565 O O . LEU A 1 232 ? 99.833 26.865 37.153 1.00 28.24 209 LEU A O 1
ATOM 1570 N N . ASP A 1 233 ? 100.688 26.195 35.161 1.00 29.30 210 ASP A N 1
ATOM 1571 C CA . ASP A 1 233 ? 99.425 26.195 34.394 1.00 31.19 210 ASP A CA 1
ATOM 1572 C C . ASP A 1 233 ? 98.358 25.177 34.868 1.00 29.89 210 ASP A C 1
ATOM 1573 O O . ASP A 1 233 ? 98.702 24.092 35.290 1.00 30.48 210 ASP A O 1
ATOM 1578 N N . CYS A 1 234 ? 97.074 25.551 34.816 1.00 28.03 211 CYS A N 1
ATOM 1579 C CA . CYS A 1 234 ? 95.934 24.659 35.038 1.00 26.04 211 CYS A CA 1
ATOM 1580 C C . CYS A 1 234 ? 94.897 24.766 33.947 1.00 25.49 211 CYS A C 1
ATOM 1581 O O . CYS A 1 234 ? 94.618 25.863 33.482 1.00 28.76 211 CYS A O 1
ATOM 1584 N N . VAL A 1 235 ? 94.251 23.654 33.601 1.00 22.42 212 VAL A N 1
ATOM 1585 C CA . VAL A 1 235 ? 93.015 23.677 32.837 1.00 21.28 212 VAL A CA 1
ATOM 1586 C C . VAL A 1 235 ? 91.951 24.184 33.797 1.00 23.27 212 VAL A C 1
ATOM 1587 O O . VAL A 1 235 ? 92.083 23.974 34.993 1.00 25.66 212 VAL A O 1
ATOM 1591 N N . SER A 1 236 ? 90.952 24.907 33.309 1.00 23.07 213 SER A N 1
ATOM 1592 C CA . SER A 1 236 ? 89.969 25.557 34.155 1.00 24.91 213 SER A CA 1
ATOM 1593 C C . SER A 1 236 ? 88.623 25.373 33.463 1.00 27.27 213 SER A C 1
ATOM 1594 O O . SER A 1 236 ? 88.592 25.022 32.279 1.00 25.19 213 SER A O 1
ATOM 1597 N N . VAL A 1 237 ? 87.537 25.637 34.194 1.00 25.60 214 VAL A N 1
ATOM 1598 C CA . VAL A 1 237 ? 86.194 25.485 33.699 1.00 26.01 214 VAL A CA 1
ATOM 1599 C C . VAL A 1 237 ? 85.366 26.734 33.967 1.00 25.79 214 VAL A C 1
ATOM 1600 O O . VAL A 1 237 ? 85.479 27.288 35.023 1.00 23.21 214 VAL A O 1
ATOM 1604 N N . PHE A 1 238 ? 84.519 27.103 32.993 1.00 26.12 215 PHE A N 1
ATOM 1605 C CA . PHE A 1 238 ? 83.441 28.057 33.146 1.00 26.31 215 PHE A CA 1
ATOM 1606 C C . PHE A 1 238 ? 82.069 27.386 33.111 1.00 27.60 215 PHE A C 1
ATOM 1607 O O . PHE A 1 238 ? 81.816 26.474 32.297 1.00 28.79 215 PHE A O 1
ATOM 1615 N N . ALA A 1 239 ? 81.152 27.901 33.926 1.00 25.53 216 ALA A N 1
ATOM 1616 C CA . ALA A 1 239 ? 79.818 27.354 34.010 1.00 26.56 216 ALA A CA 1
ATOM 1617 C C . ALA A 1 239 ? 78.936 28.493 34.400 1.00 27.17 216 ALA A C 1
ATOM 1618 O O . ALA A 1 239 ? 79.436 29.555 34.803 1.00 29.23 216 ALA A O 1
ATOM 1620 N N . LEU A 1 240 ? 77.631 28.288 34.248 1.00 26.77 217 LEU A N 1
ATOM 1621 C CA . LEU A 1 240 ? 76.653 29.273 34.646 1.00 27.18 217 LEU A CA 1
ATOM 1622 C C . LEU A 1 240 ? 76.276 29.024 36.113 1.00 26.98 217 LEU A C 1
ATOM 1623 O O . LEU A 1 240 ? 75.790 29.927 36.830 1.00 28.42 217 LEU A O 1
ATOM 1628 N N . ASN A 1 241 ? 76.530 27.813 36.582 1.00 23.59 218 ASN A N 1
ATOM 1629 C CA . ASN A 1 241 ? 76.081 27.497 37.903 1.00 23.88 218 ASN A CA 1
ATOM 1630 C C . ASN A 1 241 ? 76.978 26.521 38.668 1.00 22.35 218 ASN A C 1
ATOM 1631 O O . ASN A 1 241 ? 77.745 25.744 38.083 1.00 23.90 218 ASN A O 1
ATOM 1636 N N . LEU A 1 242 ? 76.847 26.514 39.971 1.00 23.51 219 LEU A N 1
ATOM 1637 C CA . LEU A 1 242 ? 77.666 25.615 40.787 1.00 25.47 219 LEU A CA 1
ATOM 1638 C C . LEU A 1 242 ? 77.527 24.158 40.402 1.00 28.94 219 LEU A C 1
ATOM 1639 O O . LEU A 1 242 ? 78.530 23.440 40.213 1.00 30.26 219 LEU A O 1
ATOM 1644 N N . SER A 1 243 ? 76.290 23.718 40.235 1.00 31.76 220 SER A N 1
ATOM 1645 C CA . SER A 1 243 ? 76.028 22.311 39.872 1.00 30.86 220 SER A CA 1
ATOM 1646 C C . SER A 1 243 ? 76.863 21.826 38.674 1.00 31.61 220 SER A C 1
ATOM 1647 O O . SER A 1 243 ? 77.392 20.708 38.672 1.00 29.64 220 SER A O 1
ATOM 1650 N N . ASP A 1 244 ? 76.982 22.665 37.641 1.00 32.67 221 ASP A N 1
ATOM 1651 C CA . ASP A 1 244 ? 77.585 22.206 36.404 1.00 30.09 221 ASP A CA 1
ATOM 1652 C C . ASP A 1 244 ? 79.090 22.226 36.533 1.00 28.12 221 ASP A C 1
ATOM 1653 O O . ASP A 1 244 ? 79.767 21.309 36.067 1.00 30.59 221 ASP A O 1
ATOM 1658 N N . ALA A 1 245 ? 79.622 23.269 37.161 1.00 25.02 222 ALA A N 1
ATOM 1659 C CA . ALA A 1 245 ? 81.056 23.312 37.541 1.00 26.42 222 ALA A CA 1
ATOM 1660 C C . ALA A 1 245 ? 81.507 22.046 38.368 1.00 24.69 222 ALA A C 1
ATOM 1661 O O . ALA A 1 245 ? 82.577 21.477 38.141 1.00 22.02 222 ALA A O 1
ATOM 1663 N N . GLU A 1 246 ? 80.665 21.638 39.313 1.00 24.67 223 GLU A N 1
ATOM 1664 C CA . GLU A 1 246 ? 80.863 20.411 40.061 1.00 28.74 223 GLU A CA 1
ATOM 1665 C C . GLU A 1 246 ? 80.870 19.181 39.156 1.00 28.66 223 GLU A C 1
ATOM 1666 O O . GLU A 1 246 ? 81.799 18.407 39.208 1.00 30.53 223 GLU A O 1
ATOM 1672 N N . ILE A 1 247 ? 79.871 18.999 38.304 1.00 29.68 224 ILE A N 1
ATOM 1673 C CA . ILE A 1 247 ? 79.909 17.812 37.443 1.00 30.41 224 ILE A CA 1
ATOM 1674 C C . ILE A 1 247 ? 81.181 17.803 36.591 1.00 29.13 224 ILE A C 1
ATOM 1675 O O . ILE A 1 247 ? 81.816 16.782 36.465 1.00 32.08 224 ILE A O 1
ATOM 1680 N N . ALA A 1 248 ? 81.561 18.945 36.026 1.00 28.39 225 ALA A N 1
ATOM 1681 C CA . ALA A 1 248 ? 82.801 19.043 35.196 1.00 26.35 225 ALA A CA 1
ATOM 1682 C C . ALA A 1 248 ? 84.084 18.724 35.977 1.00 25.75 225 ALA A C 1
ATOM 1683 O O . ALA A 1 248 ? 84.999 18.059 35.474 1.00 26.60 225 ALA A O 1
ATOM 1685 N N . PHE A 1 249 ? 84.150 19.241 37.200 1.00 25.51 226 PHE A N 1
ATOM 1686 C CA . PHE A 1 249 ? 85.228 18.929 38.103 1.00 25.90 226 PHE A CA 1
ATOM 1687 C C . PHE A 1 249 ? 85.317 17.424 38.373 1.00 24.98 226 PHE A C 1
ATOM 1688 O O . PHE A 1 249 ? 86.388 16.842 38.238 1.00 24.76 226 PHE A O 1
ATOM 1696 N N . LYS A 1 250 ? 84.207 16.786 38.732 1.00 25.59 227 LYS A N 1
ATOM 1697 C CA . LYS A 1 250 ? 84.232 15.332 39.035 1.00 26.98 227 LYS A CA 1
ATOM 1698 C C . LYS A 1 250 ? 84.728 14.589 37.817 1.00 27.21 227 LYS A C 1
ATOM 1699 O O . LYS A 1 250 ? 85.568 13.712 37.934 1.00 26.40 227 LYS A O 1
ATOM 1705 N N . VAL A 1 251 ? 84.234 14.979 36.640 1.00 24.87 228 VAL A N 1
ATOM 1706 C CA . VAL A 1 251 ? 84.729 14.378 35.408 1.00 24.27 228 VAL A CA 1
ATOM 1707 C C . VAL A 1 251 ? 86.215 14.577 35.160 1.00 25.57 228 VAL A C 1
ATOM 1708 O O . VAL A 1 251 ? 86.873 13.606 34.836 1.00 29.53 228 VAL A O 1
ATOM 1720 N N . ASN A 1 253 ? 88.811 15.648 37.175 1.00 25.19 230 ASN A N 1
ATOM 1721 C CA . ASN A 1 253 ? 89.798 15.500 38.255 1.00 27.00 230 ASN 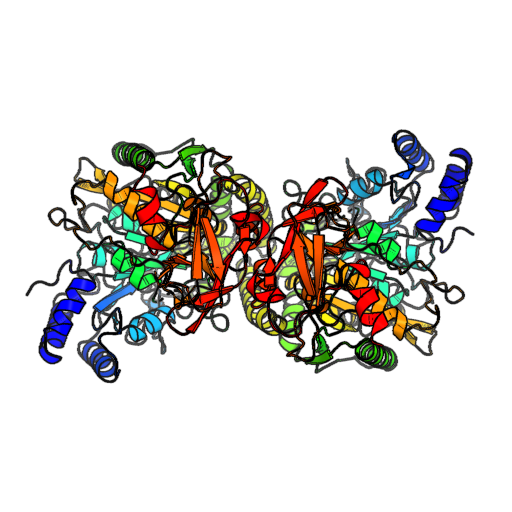A CA 1
ATOM 1722 C C . ASN A 1 253 ? 90.327 14.034 38.286 1.00 25.74 230 ASN A C 1
ATOM 1723 O O . ASN A 1 253 ? 89.785 13.180 38.954 1.00 23.30 230 ASN A O 1
ATOM 1728 N N . LYS A 1 254 ? 91.384 13.778 37.520 1.00 25.94 231 LYS A N 1
ATOM 1729 C CA . LYS A 1 254 ? 91.837 12.422 37.252 1.00 28.16 231 LYS A CA 1
ATOM 1730 C C . LYS A 1 254 ? 93.322 12.516 37.060 1.00 28.25 231 LYS A C 1
ATOM 1731 O O . LYS A 1 254 ? 93.794 13.465 36.420 1.00 30.87 231 LYS A O 1
ATOM 1737 N N . PRO A 1 255 ? 94.072 11.574 37.646 1.00 27.38 232 PRO A N 1
ATOM 1738 C CA . PRO A 1 255 ? 95.520 11.558 37.528 1.00 26.97 232 PRO A CA 1
ATOM 1739 C C . PRO A 1 255 ? 95.930 11.083 36.162 1.00 26.53 232 PRO A C 1
ATOM 1740 O O . PRO A 1 255 ? 95.126 10.460 35.449 1.00 29.38 232 PRO A O 1
ATOM 1744 N N . ASP A 1 256 ? 97.176 11.365 35.807 1.00 26.46 233 ASP A N 1
ATOM 1745 C CA . ASP A 1 256 ? 97.716 11.138 34.471 1.00 28.58 233 ASP A CA 1
ATOM 1746 C C . ASP A 1 256 ? 99.218 11.290 34.572 1.00 28.12 233 ASP A C 1
ATOM 1747 O O . ASP A 1 256 ? 99.846 12.002 33.777 1.00 30.03 233 ASP A O 1
ATOM 1752 N N . LEU A 1 257 ? 99.783 10.569 35.544 1.00 28.61 234 LEU A N 1
ATOM 1753 C CA . LEU A 1 257 ? 101.100 10.823 36.067 1.00 26.06 234 LEU A CA 1
ATOM 1754 C C . LEU A 1 257 ? 102.125 10.627 34.995 1.00 28.21 234 LEU A C 1
ATOM 1755 O O . LEU A 1 257 ? 103.030 11.473 34.837 1.00 27.56 234 LEU A O 1
ATOM 1760 N N . LEU A 1 258 ? 101.975 9.548 34.216 1.00 31.60 235 LEU A N 1
ATOM 1761 C CA . LEU A 1 258 ? 103.039 9.151 33.263 1.00 30.33 235 LEU A CA 1
ATOM 1762 C C . LEU A 1 258 ? 103.061 9.950 31.963 1.00 29.20 235 LEU A C 1
ATOM 1763 O O . LEU A 1 258 ? 103.971 9.781 31.182 1.00 30.46 235 LEU A O 1
ATOM 1768 N N . GLU A 1 259 ? 102.077 10.814 31.741 1.00 29.42 236 GLU A N 1
ATOM 1769 C CA . GLU A 1 259 ? 101.999 11.578 30.507 1.00 32.78 236 GLU A CA 1
ATOM 1770 C C . GLU A 1 259 ? 101.983 13.077 30.762 1.00 31.66 236 GLU A C 1
ATOM 1771 O O . GLU A 1 259 ? 102.030 13.852 29.819 1.00 31.28 236 GLU A O 1
ATOM 1777 N N . ASP A 1 260 ? 101.859 13.496 32.027 1.00 31.85 237 ASP A N 1
ATOM 1778 C CA . ASP A 1 260 ? 101.875 14.943 32.345 1.00 28.84 237 ASP A CA 1
ATOM 1779 C C . ASP A 1 260 ? 102.806 15.108 33.522 1.00 26.93 237 ASP A C 1
ATOM 1780 O O . ASP A 1 260 ? 102.500 14.702 34.621 1.00 25.03 237 ASP A O 1
ATOM 1785 N N . GLU A 1 261 ? 103.946 15.725 33.317 1.00 29.53 238 GLU A N 1
ATOM 1786 C CA . GLU A 1 261 ? 104.904 15.757 34.412 1.00 29.05 238 GLU A CA 1
ATOM 1787 C C . GLU A 1 261 ? 104.414 16.482 35.691 1.00 29.58 238 GLU A C 1
ATOM 1788 O O . GLU A 1 261 ? 104.914 16.203 36.782 1.00 28.04 238 GLU A O 1
ATOM 1794 N N . TYR A 1 262 ? 103.390 17.340 35.571 1.00 26.18 239 TYR A N 1
ATOM 1795 C CA . TYR A 1 262 ? 102.846 18.036 36.718 1.00 22.42 239 TYR A CA 1
ATOM 1796 C C . TYR A 1 262 ? 101.516 17.537 37.230 1.00 22.02 239 TYR A C 1
ATOM 1797 O O . TYR A 1 262 ? 100.855 18.217 38.000 1.00 24.64 239 TYR A O 1
ATOM 1806 N N . SER A 1 263 ? 101.109 16.362 36.819 1.00 22.49 240 SER A N 1
ATOM 1807 C CA . SER A 1 263 ? 99.832 15.800 37.240 1.00 21.79 240 SER A CA 1
ATOM 1808 C C . SER A 1 263 ? 99.991 15.355 38.689 1.00 21.25 240 SER A C 1
ATOM 1809 O O . SER A 1 263 ? 101.055 14.906 39.072 1.00 19.26 240 SER A O 1
ATOM 1812 N N . ARG A 1 264 ? 98.975 15.520 39.508 1.00 23.18 241 ARG A N 1
ATOM 1813 C CA . ARG A 1 264 ? 98.997 14.904 40.819 1.00 25.88 241 ARG A CA 1
ATOM 1814 C C . ARG A 1 264 ? 97.627 14.520 41.378 1.00 26.63 241 ARG A C 1
ATOM 1815 O O . ARG A 1 264 ? 96.660 15.274 41.293 1.00 22.54 241 ARG A O 1
ATOM 1823 N N . GLU A 1 265 ? 97.589 13.298 41.916 1.00 30.54 242 GLU A N 1
ATOM 1824 C CA . GLU A 1 265 ? 96.376 12.643 42.325 1.00 32.26 242 GLU A CA 1
ATOM 1825 C C . GLU A 1 265 ? 95.790 13.346 43.534 1.00 32.11 242 GLU A C 1
ATOM 1826 O O . GLU A 1 265 ? 96.504 13.723 44.472 1.00 32.59 242 GLU A O 1
ATOM 1832 N N . PHE A 1 266 ? 94.489 13.532 43.500 1.00 29.39 243 PHE A N 1
ATOM 1833 C CA . PHE A 1 266 ? 93.789 14.132 44.601 1.00 31.09 243 PHE A CA 1
ATOM 1834 C C . PHE A 1 266 ? 93.873 13.143 45.783 1.00 34.12 243 PHE A C 1
ATOM 1835 O O . PHE A 1 266 ? 93.912 11.925 45.569 1.00 39.01 243 PHE A O 1
ATOM 1843 N N . PRO A 1 267 ? 93.953 13.642 47.025 1.00 35.35 244 PRO A N 1
ATOM 1844 C CA . PRO A 1 267 ? 94.046 12.587 48.039 1.00 36.35 244 PRO A CA 1
ATOM 1845 C C . PRO A 1 267 ? 92.641 12.107 48.391 1.00 36.69 244 PRO A C 1
ATOM 1846 O O . PRO A 1 267 ? 91.639 12.675 47.926 1.00 33.16 244 PRO A O 1
ATOM 1850 N N . LYS A 1 268 ? 92.584 11.056 49.189 1.00 37.94 245 LYS A N 1
ATOM 1851 C CA . LYS A 1 268 ? 91.317 10.512 49.658 1.00 37.88 245 LYS A CA 1
ATOM 1852 C C . LYS A 1 268 ? 90.751 11.404 50.756 1.00 33.82 245 LYS A C 1
ATOM 1853 O O . LYS A 1 268 ? 91.486 12.169 51.381 1.00 33.52 245 LYS A O 1
ATOM 1859 N N . ASN A 1 269 ? 89.447 11.283 50.980 1.00 30.87 246 ASN A N 1
ATOM 1860 C CA . ASN A 1 269 ? 88.720 12.063 51.987 1.00 31.36 246 ASN A CA 1
ATOM 1861 C C . ASN A 1 269 ? 88.839 13.585 51.834 1.00 32.57 246 ASN A C 1
ATOM 1862 O O . ASN A 1 269 ? 88.981 14.294 52.845 1.00 34.76 246 ASN A O 1
ATOM 1867 N N . PRO A 1 270 ? 88.681 14.096 50.596 1.00 30.28 247 PRO A N 1
ATOM 1868 C CA . PRO A 1 270 ? 88.659 15.548 50.392 1.00 30.70 247 PRO A CA 1
ATOM 1869 C C . PRO A 1 270 ? 87.590 16.242 51.253 1.00 30.86 247 PRO A C 1
ATOM 1870 O O . PRO A 1 270 ? 86.459 15.731 51.386 1.00 28.55 247 PRO A O 1
ATOM 1874 N N . ILE A 1 271 ? 87.937 17.392 51.840 1.00 30.26 248 ILE A N 1
ATOM 1875 C CA . ILE A 1 271 ? 86.962 18.105 52.647 1.00 28.61 248 ILE A CA 1
ATOM 1876 C C . ILE A 1 271 ? 85.836 18.497 51.726 1.00 31.03 248 ILE A C 1
ATOM 1877 O O . ILE A 1 271 ? 86.030 18.714 50.504 1.00 29.13 248 ILE A O 1
ATOM 1882 N N . SER A 1 272 ? 84.647 18.589 52.294 1.00 32.68 249 SER A N 1
ATOM 1883 C CA . SER A 1 272 ? 83.489 18.886 51.458 1.00 32.88 249 SER A CA 1
ATOM 1884 C C . SER A 1 272 ? 82.715 20.134 51.891 1.00 34.19 249 SER A C 1
ATOM 1885 O O . SER A 1 272 ? 81.919 20.677 51.113 1.00 36.08 249 SER A O 1
ATOM 1888 N N . GLN A 1 273 ? 82.954 20.579 53.121 1.00 30.95 250 GLN A N 1
ATOM 1889 C CA . GLN A 1 273 ? 82.368 21.772 53.625 1.00 30.32 250 GLN A CA 1
ATOM 1890 C C . GLN A 1 273 ? 83.356 22.391 54.583 1.00 30.08 250 GLN A C 1
ATOM 1891 O O . GLN A 1 273 ? 83.878 21.692 55.443 1.00 29.87 250 GLN A O 1
ATOM 1897 N N . TYR A 1 274 ? 83.594 23.697 54.476 1.00 27.10 251 TYR A N 1
ATOM 1898 C CA . TYR A 1 274 ? 84.215 24.419 55.566 1.00 25.12 251 TYR A CA 1
ATOM 1899 C C . TYR A 1 274 ? 83.258 24.551 56.718 1.00 26.26 251 TYR A C 1
ATOM 1900 O O . TYR A 1 274 ? 82.068 24.475 56.551 1.00 30.88 251 TYR A O 1
ATOM 1909 N N . PRO A 1 275 ? 83.769 24.725 57.923 1.00 30.11 252 PRO A N 1
ATOM 1910 C CA . PRO A 1 275 ? 82.818 24.983 58.996 1.00 28.89 252 PRO A CA 1
ATOM 1911 C C . PRO A 1 275 ? 82.136 26.332 58.750 1.00 32.06 252 PRO A C 1
ATOM 1912 O O . PRO A 1 275 ? 82.704 27.209 58.096 1.00 31.78 252 PRO A O 1
ATOM 1916 N N . LYS A 1 276 ? 80.934 26.494 59.294 1.00 35.58 253 LYS A N 1
ATOM 1917 C CA . LYS A 1 276 ? 80.193 27.744 59.268 1.00 36.37 253 LYS A CA 1
ATOM 1918 C C . LYS A 1 276 ? 81.055 28.881 59.838 1.00 35.32 253 LYS A C 1
ATOM 1919 O O . LYS A 1 276 ? 80.938 30.020 59.421 1.00 34.39 253 LYS A O 1
ATOM 1925 N N . ASP A 1 277 ? 81.955 28.493 60.733 1.00 37.67 254 ASP A N 1
ATOM 1926 C CA . ASP A 1 277 ? 82.912 29.296 61.537 1.00 40.59 254 ASP A CA 1
ATOM 1927 C C . ASP A 1 277 ? 84.178 29.760 60.863 1.00 35.39 254 ASP A C 1
ATOM 1928 O O . ASP A 1 277 ? 85.021 30.332 61.538 1.00 32.80 254 ASP A O 1
ATOM 1933 N N . LEU A 1 278 ? 84.402 29.363 59.609 1.00 33.41 255 LEU A N 1
ATOM 1934 C CA . LEU A 1 278 ? 85.727 29.403 59.001 1.00 27.97 255 LEU A CA 1
ATOM 1935 C C . LEU A 1 278 ? 86.364 30.790 59.021 1.00 26.76 255 LEU A C 1
ATOM 1936 O O . LEU A 1 278 ? 85.689 31.812 59.109 1.00 27.10 255 LEU A O 1
ATOM 1941 N N . THR A 1 279 ? 87.678 30.812 58.998 1.00 25.63 256 THR A N 1
ATOM 1942 C CA . THR A 1 279 ? 88.392 32.039 58.953 1.00 27.71 256 THR A CA 1
ATOM 1943 C C . THR A 1 279 ? 88.558 32.420 57.493 1.00 27.80 256 THR A C 1
ATOM 1944 O O . THR A 1 279 ? 89.205 31.726 56.721 1.00 28.54 256 THR A O 1
ATOM 1948 N N . ILE A 1 280 ? 87.892 33.500 57.118 1.00 28.06 257 ILE A N 1
ATOM 1949 C CA . ILE A 1 280 ? 88.089 34.084 55.830 1.00 26.42 257 ILE A CA 1
ATOM 1950 C C . ILE A 1 280 ? 88.935 35.313 56.003 1.00 26.17 257 ILE A C 1
ATOM 1951 O O . ILE A 1 280 ? 88.511 36.268 56.637 1.00 29.70 257 ILE A O 1
ATOM 1956 N N . ALA A 1 281 ? 90.140 35.278 55.453 1.00 26.86 258 ALA A N 1
ATOM 1957 C CA . ALA A 1 281 ? 91.023 36.450 55.388 1.00 25.89 258 ALA A CA 1
ATOM 1958 C C . ALA A 1 281 ? 90.695 37.416 54.211 1.00 26.67 258 ALA A C 1
ATOM 1959 O O . ALA A 1 281 ? 90.391 36.963 53.066 1.00 26.91 258 ALA A O 1
ATOM 1961 N N . ILE A 1 282 ? 90.748 38.726 54.479 1.00 23.80 259 ILE A N 1
ATOM 1962 C CA . ILE A 1 282 ? 90.649 39.735 53.403 1.00 23.22 259 ILE A CA 1
ATOM 1963 C C . ILE A 1 282 ? 91.831 40.699 53.455 1.00 22.99 259 ILE A C 1
ATOM 1964 O O . ILE A 1 282 ? 92.523 40.804 54.436 1.00 25.05 259 ILE A O 1
ATOM 1969 N N . PRO A 1 283 ? 92.111 41.382 52.361 1.00 24.70 260 PRO A N 1
ATOM 1970 C CA . PRO A 1 283 ? 93.326 42.189 52.405 1.00 24.36 260 PRO A CA 1
ATOM 1971 C C . PRO A 1 283 ? 93.160 43.490 53.158 1.00 26.17 260 PRO A C 1
ATOM 1972 O O . PRO A 1 283 ? 92.087 44.107 53.135 1.00 29.39 260 PRO A O 1
ATOM 1976 N N . LYS A 1 284 ? 94.226 43.888 53.834 1.00 28.84 261 LYS A N 1
ATOM 1977 C CA . LYS A 1 284 ? 94.276 45.137 54.554 1.00 32.99 261 LYS A CA 1
ATOM 1978 C C . LYS A 1 284 ? 94.203 46.344 53.598 1.00 33.80 261 LYS A C 1
ATOM 1979 O O . LYS A 1 284 ? 93.546 47.318 53.908 1.00 31.33 261 LYS A O 1
ATOM 1985 N N . GLU A 1 285 ? 94.900 46.273 52.461 1.00 35.94 262 GLU A N 1
ATOM 1986 C CA . GLU A 1 285 ? 94.931 47.346 51.500 1.00 36.60 262 GLU A CA 1
ATOM 1987 C C . GLU A 1 285 ? 94.414 46.762 50.218 1.00 35.78 262 GLU A C 1
ATOM 1988 O O . GLU A 1 285 ? 94.955 45.737 49.733 1.00 31.82 262 GLU A O 1
ATOM 1994 N N . VAL A 1 286 ? 93.374 47.420 49.683 1.00 31.59 263 VAL A N 1
ATOM 1995 C CA . VAL A 1 286 ? 92.681 47.038 48.425 1.00 29.93 263 VAL A CA 1
ATOM 1996 C C . VAL A 1 286 ? 92.778 48.127 47.357 1.00 29.09 263 VAL A C 1
ATOM 1997 O O . VAL A 1 286 ? 91.951 49.006 47.297 1.00 24.19 263 VAL A O 1
ATOM 2001 N N . PRO A 1 287 ? 93.815 48.077 46.513 1.00 32.31 264 PRO A N 1
ATOM 2002 C CA . PRO A 1 287 ? 93.920 49.150 45.515 1.00 31.19 264 PRO A CA 1
ATOM 2003 C C . PRO A 1 287 ? 92.857 48.976 44.454 1.00 35.69 264 PRO A C 1
ATOM 2004 O O . PRO A 1 287 ? 92.674 47.855 43.967 1.00 33.96 264 PRO A O 1
ATOM 2008 N N . TRP A 1 288 ? 92.174 50.077 44.106 1.00 38.38 265 TRP A N 1
ATOM 2009 C CA . TRP A 1 288 ? 91.173 50.091 43.041 1.00 33.25 265 TRP A CA 1
ATOM 2010 C C . TRP A 1 288 ? 91.552 50.871 41.838 1.00 35.62 265 TRP A C 1
ATOM 2011 O O . TRP A 1 288 ? 90.831 50.827 40.838 1.00 37.48 265 TRP A O 1
ATOM 2022 N N . PHE A 1 289 ? 92.687 51.573 41.886 1.00 35.38 266 PHE A N 1
ATOM 2023 C CA . PHE A 1 289 ? 93.185 52.300 40.707 1.00 34.04 266 PHE A CA 1
ATOM 2024 C C . PHE A 1 289 ? 92.144 53.233 40.115 1.00 33.89 266 PHE A C 1
ATOM 2025 O O . PHE A 1 289 ? 91.925 53.236 38.908 1.00 34.85 266 PHE A O 1
ATOM 2033 N N . GLY A 1 290 ? 91.496 54.037 40.942 1.00 32.84 267 GLY A N 1
ATOM 2034 C CA . GLY A 1 290 ? 90.589 55.006 40.374 1.00 33.07 267 GLY A CA 1
ATOM 2035 C C . GLY A 1 290 ? 89.175 54.486 40.208 1.00 37.99 267 GLY A C 1
ATOM 2036 O O . GLY A 1 290 ? 88.225 55.271 40.134 1.00 45.49 267 GLY A O 1
ATOM 2037 N N . GLU A 1 291 ? 88.998 53.173 40.169 1.00 36.35 268 GLU A N 1
ATOM 2038 C CA . GLU A 1 291 ? 87.666 52.598 39.967 1.00 37.13 268 GLU A CA 1
ATOM 2039 C C . GLU A 1 291 ? 86.689 52.772 41.192 1.00 38.01 268 GLU A C 1
ATOM 2040 O O . GLU A 1 291 ? 87.075 52.532 42.321 1.00 40.16 268 GLU A O 1
ATOM 2046 N N . THR A 1 292 ? 85.449 53.227 40.975 1.00 39.73 269 THR A N 1
ATOM 2047 C CA . THR A 1 292 ? 84.536 53.530 42.118 1.00 41.50 269 THR A CA 1
ATOM 2048 C C . THR A 1 292 ? 83.336 52.624 42.243 1.00 39.85 269 THR A C 1
ATOM 2049 O O . THR A 1 292 ? 82.752 52.497 43.331 1.00 43.95 269 THR A O 1
ATOM 2053 N N . GLU A 1 293 ? 82.917 52.031 41.141 1.00 37.41 270 GLU A N 1
ATOM 2054 C CA . GLU A 1 293 ? 81.779 51.129 41.223 1.00 38.17 270 GLU A CA 1
ATOM 2055 C C . GLU A 1 293 ? 82.108 49.780 41.881 1.00 36.33 270 GLU A C 1
ATOM 2056 O O . GLU A 1 293 ? 81.470 49.403 42.864 1.00 38.94 270 GLU A O 1
ATOM 2062 N N . ASN A 1 294 ? 83.121 49.079 41.379 1.00 34.88 271 ASN A N 1
ATOM 2063 C CA . ASN A 1 294 ? 83.530 47.772 41.948 1.00 34.32 271 ASN A CA 1
ATOM 2064 C C . ASN A 1 294 ? 83.765 47.651 43.485 1.00 34.23 271 ASN A C 1
ATOM 2065 O O . ASN A 1 294 ? 83.326 46.662 44.093 1.00 33.49 271 ASN A O 1
ATOM 2070 N N . PRO A 1 295 ? 84.393 48.666 44.128 1.00 33.42 272 PRO A N 1
ATOM 2071 C CA . PRO A 1 295 ? 84.446 48.640 45.606 1.00 34.34 272 PRO A CA 1
ATOM 2072 C C . PRO A 1 295 ? 83.103 48.373 46.291 1.00 33.83 272 PRO A C 1
ATOM 2073 O O . PRO A 1 295 ? 83.074 47.780 47.350 1.00 36.16 272 PRO A O 1
ATOM 2077 N N . LYS A 1 296 ? 81.996 48.800 45.696 1.00 37.70 273 LYS A N 1
ATOM 2078 C CA . LYS A 1 296 ? 80.699 48.669 46.357 1.00 39.17 273 LYS A CA 1
ATOM 2079 C C . LYS A 1 296 ? 80.271 47.201 46.425 1.00 37.64 273 LYS A C 1
ATOM 2080 O O . LYS A 1 296 ? 79.700 46.756 47.423 1.00 36.24 273 LYS A O 1
ATOM 2086 N N . LEU A 1 297 ? 80.540 46.467 45.337 1.00 35.02 274 LEU A N 1
ATOM 2087 C CA . LEU A 1 297 ? 80.195 45.056 45.211 1.00 30.37 274 LEU A CA 1
ATOM 2088 C C . LEU A 1 297 ? 81.035 44.241 46.187 1.00 28.37 274 LEU A C 1
ATOM 2089 O O . LEU A 1 297 ? 80.550 43.320 46.749 1.00 25.60 274 LEU A O 1
ATOM 2094 N N . TYR A 1 298 ? 82.293 44.618 46.365 1.00 28.83 275 TYR A N 1
ATOM 2095 C CA . TYR A 1 298 ? 83.214 43.908 47.215 1.00 29.28 275 TYR A CA 1
ATOM 2096 C C . TYR A 1 298 ? 82.840 44.051 48.679 1.00 31.46 275 TYR A C 1
ATOM 2097 O O . TYR A 1 298 ? 82.591 43.043 49.348 1.00 31.12 275 TYR A O 1
ATOM 2106 N N . THR A 1 299 ? 82.772 45.293 49.165 1.00 30.58 276 THR A N 1
ATOM 2107 C CA . THR A 1 299 ? 82.175 45.598 50.463 1.00 30.79 276 THR A CA 1
ATOM 2108 C C . THR A 1 299 ? 80.893 44.820 50.781 1.00 32.01 276 THR A C 1
ATOM 2109 O O . THR A 1 299 ? 80.723 44.237 51.865 1.00 35.59 276 THR A O 1
ATOM 2113 N N . LYS A 1 300 ? 79.984 44.776 49.833 1.00 34.41 277 LYS A N 1
ATOM 2114 C CA . LYS A 1 300 ? 78.718 44.159 50.088 1.00 35.36 277 LYS A CA 1
ATOM 2115 C C . LYS A 1 300 ? 78.920 42.644 50.185 1.00 33.97 277 LYS A C 1
ATOM 2116 O O . LYS A 1 300 ? 78.327 42.000 51.043 1.00 34.61 277 LYS A O 1
ATOM 2122 N N . ALA A 1 301 ? 79.808 42.104 49.342 1.00 30.19 278 ALA A N 1
ATOM 2123 C CA . ALA A 1 301 ? 80.135 40.675 49.307 1.00 31.27 278 ALA A CA 1
ATOM 2124 C C . ALA A 1 301 ? 80.761 40.136 50.608 1.00 33.10 278 ALA A C 1
ATOM 2125 O O . ALA A 1 301 ? 80.490 39.019 51.005 1.00 31.74 278 ALA A O 1
ATOM 2127 N N . VAL A 1 302 ? 81.606 40.946 51.233 1.00 32.17 279 VAL A N 1
ATOM 2128 C CA . VAL A 1 302 ? 82.245 40.669 52.495 1.00 33.26 279 VAL A CA 1
ATOM 2129 C C . VAL A 1 302 ? 81.206 40.707 53.613 1.00 34.91 279 VAL A C 1
ATOM 2130 O O . VAL A 1 302 ? 81.226 39.867 54.514 1.00 37.81 279 VAL A O 1
ATOM 2134 N N . ALA A 1 303 ? 80.286 41.673 53.533 1.00 34.90 280 ALA A N 1
ATOM 2135 C CA . ALA A 1 303 ? 79.133 41.737 54.457 1.00 33.07 280 ALA A CA 1
ATOM 2136 C C . ALA A 1 303 ? 78.349 40.437 54.411 1.00 31.51 280 ALA A C 1
ATOM 2137 O O . ALA A 1 303 ? 78.030 39.885 55.458 1.00 36.02 280 ALA A O 1
ATOM 2139 N N . SER A 1 304 ? 78.058 39.970 53.202 1.00 28.49 281 SER A N 1
ATOM 2140 C CA . SER A 1 304 ? 77.350 38.723 52.969 1.00 31.78 281 SER A CA 1
ATOM 2141 C C . SER A 1 304 ? 78.088 37.510 53.487 1.00 34.42 281 SER A C 1
ATOM 2142 O O . SER A 1 304 ? 77.473 36.618 54.090 1.00 37.99 281 SER A O 1
ATOM 2145 N N . LEU A 1 305 ? 79.389 37.420 53.233 1.00 33.09 282 LEU A N 1
ATOM 2146 C CA . LEU A 1 305 ? 80.139 36.324 53.850 1.00 33.94 282 LEU A CA 1
ATOM 2147 C C . LEU A 1 305 ? 80.004 36.349 55.387 1.00 34.14 282 LEU A C 1
ATOM 2148 O O . LEU A 1 305 ? 79.669 35.334 55.958 1.00 30.81 282 LEU A O 1
ATOM 2153 N N . LYS A 1 306 ? 80.238 37.494 56.028 1.00 33.36 283 LYS A N 1
ATOM 2154 C CA . LYS A 1 306 ? 80.047 37.594 57.476 1.00 38.12 283 LYS A CA 1
ATOM 2155 C C . LYS A 1 306 ? 78.693 36.965 57.872 1.00 38.13 283 LYS A C 1
ATOM 2156 O O . LYS A 1 306 ? 78.633 36.130 58.771 1.00 38.93 283 LYS A O 1
ATOM 2162 N N . ASN A 1 307 ? 77.631 37.313 57.138 1.00 35.65 284 ASN A N 1
ATOM 2163 C CA . ASN A 1 307 ? 76.287 36.825 57.400 1.00 34.15 284 ASN A CA 1
ATOM 2164 C C . ASN A 1 307 ? 76.056 35.338 57.202 1.00 35.59 284 ASN A C 1
ATOM 2165 O O . ASN A 1 307 ? 74.996 34.852 57.565 1.00 38.51 284 ASN A O 1
ATOM 2170 N N . THR A 1 308 ? 76.993 34.609 56.596 1.00 34.51 285 THR A N 1
ATOM 2171 C CA . THR A 1 308 ? 76.870 33.165 56.510 1.00 32.77 285 THR A CA 1
ATOM 2172 C C . THR A 1 308 ? 77.332 32.590 57.832 1.00 34.70 285 THR A C 1
ATOM 2173 O O . THR A 1 308 ? 77.182 31.381 58.081 1.00 34.84 285 THR A O 1
ATOM 2177 N N . GLY A 1 309 ? 77.916 33.459 58.660 1.00 32.91 286 GLY A N 1
ATOM 2178 C CA . GLY A 1 309 ? 78.532 33.051 59.924 1.00 34.40 286 GLY A CA 1
ATOM 2179 C C . GLY A 1 309 ? 80.047 32.904 59.926 1.00 34.77 286 GLY A C 1
ATOM 2180 O O . GLY A 1 309 ? 80.606 32.521 60.947 1.00 40.13 286 GLY A O 1
ATOM 2181 N N . ALA A 1 310 ? 80.719 33.206 58.808 1.00 33.29 287 ALA A N 1
ATOM 2182 C CA . ALA A 1 310 ? 82.192 33.140 58.697 1.00 31.01 287 ALA A CA 1
ATOM 2183 C C . ALA A 1 310 ? 82.940 34.126 59.602 1.00 32.53 287 ALA A C 1
ATOM 2184 O O . ALA A 1 310 ? 82.484 35.245 59.824 1.00 35.12 287 ALA A O 1
ATOM 2186 N N . LYS A 1 311 ? 84.096 33.745 60.124 1.00 29.41 288 LYS A N 1
ATOM 2187 C CA . LYS A 1 311 ? 84.888 34.765 60.764 1.00 28.32 288 LYS A CA 1
ATOM 2188 C C . LYS A 1 311 ? 85.731 35.465 59.717 1.00 28.05 288 LYS A C 1
ATOM 2189 O O . LYS A 1 311 ? 86.621 34.851 59.080 1.00 31.13 288 LYS A O 1
ATOM 2195 N N . ILE A 1 312 ? 85.499 36.758 59.579 1.00 26.11 289 ILE A N 1
ATOM 2196 C CA . ILE A 1 312 ? 86.256 37.596 58.655 1.00 24.55 289 ILE A CA 1
ATOM 2197 C C . ILE A 1 312 ? 87.371 38.294 59.412 1.00 26.62 289 ILE A C 1
ATOM 2198 O O . ILE A 1 312 ? 87.132 39.035 60.373 1.00 25.61 289 ILE A O 1
ATOM 2203 N N . VAL A 1 313 ? 88.578 38.123 58.907 1.00 27.01 290 VAL A N 1
ATOM 2204 C CA . VAL A 1 313 ? 89.768 38.631 59.514 1.00 29.65 290 VAL A CA 1
ATOM 2205 C C . VAL A 1 313 ? 90.500 39.431 58.429 1.00 31.80 290 VAL A C 1
ATOM 2206 O O . VAL A 1 313 ? 90.562 38.973 57.272 1.00 33.96 290 VAL A O 1
ATOM 2210 N N . VAL A 1 314 ? 91.012 40.617 58.793 1.00 28.52 291 VAL A N 1
ATOM 2211 C CA . VAL A 1 314 ? 91.691 41.515 57.873 1.00 27.88 291 VAL A CA 1
ATOM 2212 C C . VAL A 1 314 ? 93.177 41.288 58.037 1.00 30.67 291 VAL A C 1
ATOM 2213 O O . VAL A 1 314 ? 93.687 41.336 59.155 1.00 35.82 291 VAL A O 1
ATOM 2217 N N . VAL A 1 315 ? 93.889 41.084 56.935 1.00 27.52 292 VAL A N 1
ATOM 2218 C CA . VAL A 1 315 ? 95.237 40.542 57.012 1.00 27.29 292 VAL A CA 1
ATOM 2219 C C . VAL A 1 315 ? 96.170 41.239 56.033 1.00 27.94 292 VAL A C 1
ATOM 2220 O O . VAL A 1 315 ? 95.772 41.601 54.893 1.00 28.12 292 VAL A O 1
ATOM 2224 N N . ASP A 1 316 ? 97.407 41.442 56.442 1.00 26.71 293 ASP A N 1
ATOM 2225 C CA . ASP A 1 316 ? 98.295 42.110 55.515 1.00 33.02 293 ASP A CA 1
ATOM 2226 C C . ASP A 1 316 ? 98.727 41.110 54.436 1.00 32.18 293 ASP A C 1
ATOM 2227 O O . ASP A 1 316 ? 99.362 40.120 54.766 1.00 33.96 293 ASP A O 1
ATOM 2232 N N . PHE A 1 317 ? 98.388 41.356 53.171 1.00 30.76 294 PHE A N 1
ATOM 2233 C CA . PHE A 1 317 ? 98.737 40.425 52.080 1.00 31.87 294 PHE A CA 1
ATOM 2234 C C . PHE A 1 317 ? 100.139 40.650 51.526 1.00 36.76 294 PHE A C 1
ATOM 2235 O O . PHE A 1 317 ? 100.485 40.145 50.436 1.00 40.36 294 PHE A O 1
ATOM 2243 N N . GLU A 1 318 ? 100.960 41.387 52.270 1.00 37.73 295 GLU A N 1
ATOM 2244 C CA . GLU A 1 318 ? 102.346 41.629 51.845 1.00 40.71 295 GLU A CA 1
ATOM 2245 C C . GLU A 1 318 ? 103.062 40.417 51.214 1.00 35.86 295 GLU A C 1
ATOM 2246 O O . GLU A 1 318 ? 103.458 40.473 50.050 1.00 36.57 295 GLU A O 1
ATOM 2252 N N . PRO A 1 319 ? 103.262 39.337 51.993 1.00 33.78 296 PRO A N 1
ATOM 2253 C CA . PRO A 1 319 ? 103.975 38.185 51.437 1.00 31.02 296 PRO A CA 1
ATOM 2254 C C . PRO A 1 319 ? 103.352 37.712 50.111 1.00 29.97 296 PRO A C 1
ATOM 2255 O O . PRO A 1 319 ? 104.100 37.357 49.180 1.00 26.19 296 PRO A O 1
ATOM 2259 N N . LEU A 1 320 ? 102.015 37.744 50.000 1.00 28.88 297 LEU A N 1
ATOM 2260 C CA . LEU A 1 320 ? 101.364 37.288 48.765 1.00 29.11 297 LEU A CA 1
ATOM 2261 C C . LEU A 1 320 ? 101.670 38.216 47.616 1.00 29.32 297 LEU A C 1
ATOM 2262 O O . LEU A 1 320 ? 101.869 37.802 46.484 1.00 31.33 297 LEU A O 1
ATOM 2267 N N . LEU A 1 321 ? 101.757 39.490 47.907 1.00 31.90 298 LEU A N 1
ATOM 2268 C CA . LEU A 1 321 ? 102.085 40.424 46.859 1.00 33.47 298 LEU A CA 1
ATOM 2269 C C . LEU A 1 321 ? 103.546 40.342 46.526 1.00 34.47 298 LEU A C 1
ATOM 2270 O O . LEU A 1 321 ? 103.916 40.501 45.341 1.00 37.17 298 LEU A O 1
ATOM 2275 N N . GLU A 1 322 ? 104.388 40.044 47.522 1.00 33.43 299 GLU A N 1
ATOM 2276 C CA . GLU A 1 322 ? 105.804 39.761 47.195 1.00 35.46 299 GLU A CA 1
ATOM 2277 C C . GLU A 1 322 ? 105.897 38.558 46.233 1.00 32.29 299 GLU A C 1
ATOM 2278 O O . GLU A 1 322 ? 106.663 38.570 45.255 1.00 32.60 299 GLU A O 1
ATOM 2284 N N . LEU A 1 323 ? 105.094 37.541 46.486 1.00 27.00 300 LEU A N 1
ATOM 2285 C CA . LEU A 1 323 ? 105.070 36.427 45.597 1.00 29.03 300 LEU A CA 1
ATOM 2286 C C . LEU A 1 323 ? 104.592 36.834 44.207 1.00 31.44 300 LEU A C 1
ATOM 2287 O O . LEU A 1 323 ? 105.189 36.458 43.189 1.00 28.07 300 LEU A O 1
ATOM 2292 N N . ALA A 1 324 ? 103.521 37.608 44.145 1.00 32.10 301 ALA A N 1
ATOM 2293 C CA . ALA A 1 324 ? 103.113 38.097 42.822 1.00 35.77 301 ALA A CA 1
ATOM 2294 C C . ALA A 1 324 ? 104.237 38.861 42.119 1.00 38.54 301 ALA A C 1
ATOM 2295 O O . ALA A 1 324 ? 104.456 38.646 40.919 1.00 44.20 301 ALA A O 1
ATOM 2297 N N . ARG A 1 325 ? 104.951 39.731 42.833 1.00 38.03 302 ARG A N 1
ATOM 2298 C CA . ARG A 1 325 ? 106.033 40.504 42.187 1.00 45.21 302 ARG A CA 1
ATOM 2299 C C . ARG A 1 325 ? 107.153 39.607 41.681 1.00 48.62 302 ARG A C 1
ATOM 2300 O O . ARG A 1 325 ? 107.773 39.892 40.653 1.00 47.49 302 ARG A O 1
ATOM 2308 N N . CYS A 1 326 ? 107.409 38.528 42.421 1.00 47.04 303 CYS A N 1
ATOM 2309 C CA . CYS A 1 326 ? 108.398 37.566 42.044 1.00 42.46 303 CYS A CA 1
ATOM 2310 C C . CYS A 1 326 ? 107.995 36.984 40.687 1.00 41.76 303 CYS A C 1
ATOM 2311 O O . CYS A 1 326 ? 108.846 36.769 39.827 1.00 42.10 303 CYS A O 1
ATOM 2314 N N . LEU A 1 327 ? 106.706 36.771 40.464 1.00 40.91 304 LEU A N 1
ATOM 2315 C CA . LEU A 1 327 ? 106.260 36.260 39.169 1.00 44.48 304 LEU A CA 1
ATOM 2316 C C . LEU A 1 327 ? 106.630 37.209 38.055 1.00 47.15 304 LEU A C 1
ATOM 2317 O O . LEU A 1 327 ? 107.228 36.800 37.066 1.00 47.02 304 LEU A O 1
ATOM 2322 N N . TYR A 1 328 ? 106.287 38.486 38.253 1.00 54.43 305 TYR A N 1
ATOM 2323 C CA . TYR A 1 328 ? 106.452 39.558 37.265 1.00 57.01 305 TYR A CA 1
ATOM 2324 C C . TYR A 1 328 ? 107.956 39.913 37.017 1.00 55.29 305 TYR A C 1
ATOM 2325 O O . TYR A 1 328 ? 108.372 40.094 35.878 1.00 49.86 305 TYR A O 1
ATOM 2334 N N . GLU A 1 329 ? 108.766 39.959 38.082 1.00 54.17 306 GLU A N 1
ATOM 2335 C CA . GLU A 1 329 ? 110.187 40.281 37.990 1.00 50.04 306 GLU A CA 1
ATOM 2336 C C . GLU A 1 329 ? 111.003 39.103 37.491 1.00 46.79 306 GLU A C 1
ATOM 2337 O O . GLU A 1 329 ? 112.094 39.268 36.978 1.00 45.82 306 GLU A O 1
ATOM 2343 N N . GLY A 1 330 ? 110.496 37.898 37.695 1.00 46.04 307 GLY A N 1
ATOM 2344 C CA . GLY A 1 330 ? 111.317 36.697 37.560 1.00 40.34 307 GLY A CA 1
ATOM 2345 C C . GLY A 1 330 ? 111.470 36.193 36.158 1.00 36.15 307 GLY A C 1
ATOM 2346 O O . GLY A 1 330 ? 111.207 36.920 35.185 1.00 37.68 307 GLY A O 1
ATOM 2347 N N . ALA A 1 331 ? 111.889 34.940 36.059 1.00 31.26 308 ALA A N 1
ATOM 2348 C CA . ALA A 1 331 ? 112.145 34.320 34.765 1.00 30.50 308 ALA A CA 1
ATOM 2349 C C . ALA A 1 331 ? 111.025 33.373 34.297 1.00 31.06 308 ALA A C 1
ATOM 2350 O O . ALA A 1 331 ? 111.193 32.626 33.337 1.00 32.27 308 ALA A O 1
ATOM 2352 N N . TRP A 1 332 ? 109.890 33.377 34.972 1.00 30.29 309 TRP A N 1
ATOM 2353 C CA . TRP A 1 332 ? 108.800 32.503 34.548 1.00 32.76 309 TRP A CA 1
ATOM 2354 C C . TRP A 1 332 ? 108.402 32.681 33.087 1.00 33.83 309 TRP A C 1
ATOM 2355 O O . TRP A 1 332 ? 107.974 31.689 32.477 1.00 32.48 309 TRP A O 1
ATOM 2366 N N . VAL A 1 333 ? 108.603 33.903 32.522 1.00 32.91 310 VAL A N 1
ATOM 2367 C CA . VAL A 1 333 ? 108.391 34.190 31.110 1.00 31.31 310 VAL A CA 1
ATOM 2368 C C . VAL A 1 333 ? 109.242 33.234 30.303 1.00 33.27 310 VAL A C 1
ATOM 2369 O O . VAL A 1 333 ? 108.942 32.966 29.130 1.00 34.09 310 VAL A O 1
ATOM 2373 N N . ALA A 1 334 ? 110.316 32.722 30.893 1.00 30.16 311 ALA A N 1
ATOM 2374 C CA . ALA A 1 334 ? 111.141 31.814 30.108 1.00 30.37 311 ALA A CA 1
ATOM 2375 C C . ALA A 1 334 ? 110.400 30.511 29.862 1.00 31.25 311 ALA A C 1
ATOM 2376 O O . ALA A 1 334 ? 110.766 29.763 28.940 1.00 33.93 311 ALA A O 1
ATOM 2378 N N . GLU A 1 335 ? 109.362 30.235 30.651 1.00 28.94 312 GLU A N 1
ATOM 2379 C CA . GLU A 1 335 ? 108.531 29.053 30.368 1.00 31.91 312 GLU A CA 1
ATOM 2380 C C . GLU A 1 335 ? 107.744 29.189 29.040 1.00 31.12 312 GLU A C 1
ATOM 2381 O O . GLU A 1 335 ? 107.782 28.271 28.203 1.00 33.08 312 GLU A O 1
ATOM 2387 N N . ARG A 1 336 ? 107.074 30.321 28.841 1.00 29.72 313 ARG A N 1
ATOM 2388 C CA . ARG A 1 336 ? 106.401 30.614 27.561 1.00 32.97 313 ARG A CA 1
ATOM 2389 C C . ARG A 1 336 ? 107.424 30.604 26.437 1.00 35.51 313 ARG A C 1
ATOM 2390 O O . ARG A 1 336 ? 107.191 29.988 25.373 1.00 31.30 313 ARG A O 1
ATOM 2398 N N . TYR A 1 337 ? 108.577 31.234 26.684 1.00 37.97 314 TYR A N 1
ATOM 2399 C CA . TYR A 1 337 ? 109.629 31.239 25.674 1.00 41.32 314 TYR A CA 1
ATOM 2400 C C . TYR A 1 337 ? 110.107 29.839 25.357 1.00 42.91 314 TYR A C 1
ATOM 2401 O O . TYR A 1 337 ? 110.412 29.517 24.209 1.00 51.93 314 TYR A O 1
ATOM 2410 N N . CYS A 1 338 ? 110.138 28.988 26.361 1.00 40.96 315 CYS A N 1
ATOM 2411 C CA . CYS A 1 338 ? 110.660 27.644 26.156 1.00 42.45 315 CYS A CA 1
ATOM 2412 C C . CYS A 1 338 ? 109.721 26.856 25.229 1.00 40.17 315 CYS A C 1
ATOM 2413 O O . CYS A 1 338 ? 110.142 26.091 24.370 1.00 37.64 315 CYS A O 1
ATOM 2416 N N . ALA A 1 339 ? 108.439 27.083 25.417 1.00 41.32 316 ALA A N 1
ATOM 2417 C CA . ALA A 1 339 ? 107.411 26.436 24.643 1.00 38.87 316 ALA A CA 1
ATOM 2418 C C . ALA A 1 339 ? 107.286 27.027 23.239 1.00 38.72 316 ALA A C 1
ATOM 2419 O O . ALA A 1 339 ? 106.683 26.429 22.379 1.00 41.40 316 ALA A O 1
ATOM 2421 N N . THR A 1 340 ? 107.853 28.184 22.985 1.00 38.62 317 THR A N 1
ATOM 2422 C CA . THR A 1 340 ? 107.657 28.787 21.672 1.00 43.66 317 THR A CA 1
ATOM 2423 C C . THR A 1 340 ? 108.938 29.162 20.877 1.00 45.54 317 THR A C 1
ATOM 2424 O O . THR A 1 340 ? 108.836 29.596 19.736 1.00 48.16 317 THR A O 1
ATOM 2428 N N . ARG A 1 341 ? 110.130 29.041 21.444 1.00 43.09 318 ARG A N 1
ATOM 2429 C CA . ARG A 1 341 ? 111.264 29.617 20.729 1.00 46.16 318 ARG A CA 1
ATOM 2430 C C . ARG A 1 341 ? 111.598 28.973 19.366 1.00 46.54 318 ARG A C 1
ATOM 2431 O O . ARG A 1 341 ? 111.953 29.691 18.426 1.00 37.66 318 ARG A O 1
ATOM 2439 N N . ASP A 1 342 ? 111.513 27.642 19.289 1.00 46.71 319 ASP A N 1
ATOM 2440 C CA . ASP A 1 342 ? 111.742 26.902 18.040 1.00 47.11 319 ASP A CA 1
ATOM 2441 C C . ASP A 1 342 ? 110.826 27.422 16.987 1.00 46.79 319 ASP A C 1
ATOM 2442 O O . ASP A 1 342 ? 111.222 27.550 15.833 1.00 47.71 319 ASP A O 1
ATOM 2447 N N . PHE A 1 343 ? 109.592 27.698 17.402 1.00 47.07 320 PHE A N 1
ATOM 2448 C CA . PHE A 1 343 ? 108.570 28.209 16.510 1.00 48.20 320 PHE A CA 1
ATOM 2449 C C . PHE A 1 343 ? 108.865 29.648 16.092 1.00 48.82 320 PHE A C 1
ATOM 2450 O O . PHE A 1 343 ? 108.723 30.015 14.915 1.00 46.10 320 PHE A O 1
ATOM 2458 N N . LEU A 1 344 ? 109.282 30.469 17.046 1.00 49.81 321 LEU A N 1
ATOM 2459 C CA . LEU A 1 344 ? 109.485 31.871 16.738 1.00 48.96 321 LEU A CA 1
ATOM 2460 C C . LEU A 1 344 ? 110.595 32.035 15.744 1.00 49.62 321 LEU A C 1
ATOM 2461 O O . LEU A 1 344 ? 110.552 32.966 14.943 1.00 51.06 321 LEU A O 1
ATOM 2466 N N . ALA A 1 345 ? 111.561 31.110 15.802 1.00 48.50 322 ALA A N 1
ATOM 2467 C CA . ALA A 1 345 ? 112.789 31.115 14.993 1.00 53.75 322 ALA A CA 1
ATOM 2468 C C . ALA A 1 345 ? 112.525 30.659 13.540 1.00 60.99 322 ALA A C 1
ATOM 2469 O O . ALA A 1 345 ? 113.328 30.898 12.628 1.00 60.44 322 ALA A O 1
ATOM 2471 N N . THR A 1 346 ? 111.413 29.951 13.370 1.00 56.43 323 THR A N 1
ATOM 2472 C CA . THR A 1 346 ? 110.805 29.661 12.084 1.00 55.47 323 THR A CA 1
ATOM 2473 C C . THR A 1 346 ? 110.505 30.936 11.280 1.00 61.09 323 THR A C 1
ATOM 2474 O O . THR A 1 346 ? 110.178 30.860 10.107 1.00 64.53 323 THR A O 1
ATOM 2478 N N . ASN A 1 347 ? 110.663 32.100 11.907 1.00 62.16 324 ASN A N 1
ATOM 2479 C CA . ASN A 1 347 ? 110.172 33.357 11.357 1.00 66.73 324 ASN A CA 1
ATOM 2480 C C . ASN A 1 347 ? 108.880 33.256 10.545 1.00 71.65 324 ASN A C 1
ATOM 2481 O O . ASN A 1 347 ? 108.907 33.187 9.319 1.00 74.39 324 ASN A O 1
ATOM 2486 N N . PRO A 1 348 ? 107.739 33.224 11.245 1.00 69.13 325 PRO A N 1
ATOM 2487 C CA . PRO A 1 348 ? 106.416 33.180 10.629 1.00 64.38 325 PRO A CA 1
ATOM 2488 C C . PRO A 1 348 ? 105.900 34.602 10.286 1.00 53.16 325 PRO A C 1
ATOM 2489 O O . PRO A 1 348 ? 106.400 35.575 10.839 1.00 49.10 325 PRO A O 1
ATOM 2493 N N . PRO A 1 349 ? 104.907 34.718 9.380 1.00 49.52 326 PRO A N 1
ATOM 2494 C CA . PRO A 1 349 ? 104.462 36.043 8.927 1.00 48.59 326 PRO A CA 1
ATOM 2495 C C . PRO A 1 349 ? 104.070 36.951 10.082 1.00 51.41 326 PRO A C 1
ATOM 2496 O O . PRO A 1 349 ? 103.275 36.546 10.940 1.00 51.72 326 PRO A O 1
ATOM 2500 N N . GLU A 1 350 ? 104.603 38.166 10.101 1.00 46.74 327 GLU A N 1
ATOM 2501 C CA . GLU A 1 350 ? 104.250 39.106 11.142 1.00 51.26 327 GLU A CA 1
ATOM 2502 C C . GLU A 1 350 ? 102.742 39.176 11.419 1.00 53.73 327 GLU A C 1
ATOM 2503 O O . GLU A 1 350 ? 102.338 39.233 12.581 1.00 63.02 327 GLU A O 1
ATOM 2509 N N . SER A 1 351 ? 101.900 39.148 10.391 1.00 51.06 328 SER A N 1
ATOM 2510 C CA . SER A 1 351 ? 100.444 39.315 10.610 1.00 47.05 328 SER A CA 1
ATOM 2511 C C . SER A 1 351 ? 99.782 38.189 11.462 1.00 46.64 328 SER A C 1
ATOM 2512 O O . SER A 1 351 ? 98.676 38.368 11.991 1.00 44.30 328 SER A O 1
ATOM 2515 N N . SER A 1 352 ? 100.456 37.038 11.545 1.00 44.19 329 SER A N 1
ATOM 2516 C CA . SER A 1 352 ? 100.086 35.915 12.397 1.00 42.11 329 SER A CA 1
ATOM 2517 C C . SER A 1 352 ? 100.255 36.219 13.909 1.00 44.78 329 SER A C 1
ATOM 2518 O O . SER A 1 352 ? 99.650 35.560 14.758 1.00 43.03 329 SER A O 1
ATOM 2521 N N . LEU A 1 353 ? 101.090 37.202 14.239 1.00 44.80 330 LEU A N 1
ATOM 2522 C CA . LEU A 1 353 ? 101.503 37.446 15.620 1.00 46.53 330 LEU A CA 1
ATOM 2523 C C . LEU A 1 353 ? 100.813 38.611 16.284 1.00 48.48 330 LEU A C 1
ATOM 2524 O O . LEU A 1 353 ? 100.480 39.603 15.636 1.00 53.03 330 LEU A O 1
ATOM 2529 N N . ASP A 1 354 ? 100.594 38.486 17.590 1.00 49.02 331 ASP A N 1
ATOM 2530 C CA . ASP A 1 354 ? 100.261 39.647 18.387 1.00 46.87 331 ASP A CA 1
ATOM 2531 C C . ASP A 1 354 ? 101.568 40.122 18.925 1.00 46.44 331 ASP A C 1
ATOM 2532 O O . ASP A 1 354 ? 102.358 39.318 19.423 1.00 43.56 331 ASP A O 1
ATOM 2537 N N . GLU A 1 355 ? 101.786 41.425 18.850 1.00 49.76 332 GLU A N 1
ATOM 2538 C CA . GLU A 1 355 ? 103.112 41.980 19.095 1.00 52.76 332 GLU A CA 1
ATOM 2539 C C . GLU A 1 355 ? 103.351 42.152 20.584 1.00 46.78 332 GLU A C 1
ATOM 2540 O O . GLU A 1 355 ? 104.488 42.031 21.056 1.00 47.71 332 GLU A O 1
ATOM 2546 N N . THR A 1 356 ? 102.290 42.431 21.326 1.00 40.11 333 THR A N 1
ATOM 2547 C CA . THR A 1 356 ? 102.437 42.613 22.764 1.00 39.14 333 THR A CA 1
ATOM 2548 C C . THR A 1 356 ? 102.832 41.295 23.374 1.00 37.21 333 THR A C 1
ATOM 2549 O O . THR A 1 356 ? 103.793 41.216 24.111 1.00 37.07 333 THR A O 1
ATOM 2553 N N . VAL A 1 357 ? 102.102 40.254 23.003 1.00 37.64 334 VAL A N 1
ATOM 2554 C CA . VAL A 1 357 ? 102.428 38.893 23.408 1.00 37.64 334 VAL A CA 1
ATOM 2555 C C . VAL A 1 357 ? 103.893 38.588 23.044 1.00 41.80 334 VAL A C 1
ATOM 2556 O O . VAL A 1 357 ? 104.713 38.347 23.943 1.00 44.63 334 VAL A O 1
ATOM 2560 N N . VAL A 1 358 ? 104.237 38.678 21.756 1.00 40.35 335 VAL A N 1
ATOM 2561 C CA . VAL A 1 358 ? 105.597 38.349 21.336 1.00 40.58 335 VAL A CA 1
ATOM 2562 C C . VAL A 1 358 ? 106.673 39.170 22.055 1.00 42.16 335 VAL A C 1
ATOM 2563 O O . VAL A 1 358 ? 107.692 38.613 22.448 1.00 36.71 335 VAL A O 1
ATOM 2567 N N . ASN A 1 359 ? 106.445 40.462 22.279 1.00 46.42 336 ASN A N 1
ATOM 2568 C CA . ASN A 1 359 ? 107.434 41.225 23.036 1.00 46.19 336 ASN A CA 1
ATOM 2569 C C . ASN A 1 359 ? 107.600 40.711 24.445 1.00 44.31 336 ASN A C 1
ATOM 2570 O O . ASN A 1 359 ? 108.726 40.609 24.915 1.00 43.48 336 ASN A O 1
ATOM 2575 N N . ILE A 1 360 ? 106.496 40.322 25.083 1.00 39.10 337 ILE A N 1
ATOM 2576 C CA . ILE A 1 360 ? 106.549 39.737 26.417 1.00 34.91 337 ILE A CA 1
ATOM 2577 C C . ILE A 1 360 ? 107.414 38.458 26.423 1.00 32.93 337 ILE A C 1
ATOM 2578 O O . ILE A 1 360 ? 108.435 38.361 27.135 1.00 30.84 337 ILE A O 1
ATOM 2583 N N . ILE A 1 361 ? 107.032 37.508 25.587 1.00 33.01 338 ILE A N 1
ATOM 2584 C CA . ILE A 1 361 ? 107.737 36.227 25.477 1.00 35.92 338 ILE A CA 1
ATOM 2585 C C . ILE A 1 361 ? 109.234 36.363 25.202 1.00 38.61 338 ILE A C 1
ATOM 2586 O O . ILE A 1 361 ? 110.022 35.546 25.649 1.00 39.47 338 ILE A O 1
ATOM 2591 N N . LYS A 1 362 ? 109.635 37.406 24.494 1.00 41.70 339 LYS A N 1
ATOM 2592 C CA . LYS A 1 362 ? 111.046 37.563 24.148 1.00 43.91 339 LYS A CA 1
ATOM 2593 C C . LYS A 1 362 ? 111.858 38.243 25.281 1.00 45.42 339 LYS A C 1
ATOM 2594 O O . LYS A 1 362 ? 113.102 38.162 25.295 1.00 47.61 339 LYS A O 1
ATOM 2600 N N . GLY A 1 363 ? 111.156 38.876 26.229 1.00 41.29 340 GLY A N 1
ATOM 2601 C CA . GLY A 1 363 ? 111.744 39.287 27.511 1.00 37.45 340 GLY A CA 1
ATOM 2602 C C . GLY A 1 363 ? 112.488 38.119 28.177 1.00 38.21 340 GLY A C 1
ATOM 2603 O O . GLY A 1 363 ? 113.371 38.319 29.005 1.00 38.91 340 GLY A O 1
ATOM 2604 N N . ALA A 1 364 ? 112.159 36.893 27.785 1.00 34.36 341 ALA A N 1
ATOM 2605 C CA . ALA A 1 364 ? 112.836 35.711 28.315 1.00 36.38 341 ALA A CA 1
ATOM 2606 C C . ALA A 1 364 ? 114.302 35.562 27.899 1.00 38.10 341 ALA A C 1
ATOM 2607 O O . ALA A 1 364 ? 115.101 34.970 28.655 1.00 37.57 341 ALA A O 1
ATOM 2609 N N . VAL A 1 365 ? 114.660 36.113 26.734 1.00 36.62 342 VAL A N 1
ATOM 2610 C CA . VAL A 1 365 ? 116.051 36.069 26.246 1.00 37.62 342 VAL A CA 1
ATOM 2611 C C . VAL A 1 365 ? 117.093 36.694 27.221 1.00 37.03 342 VAL A C 1
ATOM 2612 O O . VAL A 1 365 ? 118.213 36.193 27.325 1.00 35.23 342 VAL A O 1
ATOM 2616 N N . LYS A 1 366 ? 116.726 37.761 27.940 1.00 37.62 343 LYS A N 1
ATOM 2617 C CA . LYS A 1 366 ? 117.654 38.372 28.884 1.00 37.12 343 LYS A CA 1
ATOM 2618 C C . LYS A 1 366 ? 117.876 37.606 30.198 1.00 38.73 343 LYS A C 1
ATOM 2619 O O . LYS A 1 366 ? 118.513 38.131 31.098 1.00 37.40 343 LYS A O 1
ATOM 2625 N N . PHE A 1 367 ? 117.401 36.361 30.311 1.00 38.54 344 PHE A N 1
ATOM 2626 C CA . PHE A 1 367 ? 117.592 35.594 31.558 1.00 32.39 344 PHE A CA 1
ATOM 2627 C C . PHE A 1 367 ? 118.390 34.320 31.332 1.00 30.53 344 PHE A C 1
ATOM 2628 O O . PHE A 1 367 ? 117.977 33.411 30.558 1.00 27.98 344 PHE A O 1
ATOM 2636 N N . ASP A 1 368 ? 119.512 34.178 32.024 1.00 27.68 345 ASP A N 1
ATOM 2637 C CA . ASP A 1 368 ? 120.171 32.882 31.908 1.00 29.10 345 ASP A CA 1
ATOM 2638 C C . ASP A 1 368 ? 119.625 31.902 32.966 1.00 27.16 345 ASP A C 1
ATOM 2639 O O . ASP A 1 368 ? 118.756 32.258 33.803 1.00 24.52 345 ASP A O 1
ATOM 2644 N N . ALA A 1 369 ? 120.119 30.674 32.885 1.00 25.87 346 ALA A N 1
ATOM 2645 C CA . ALA A 1 369 ? 119.871 29.643 33.870 1.00 26.68 346 ALA A CA 1
ATOM 2646 C C . ALA A 1 369 ? 120.176 30.118 35.329 1.00 27.41 346 ALA A C 1
ATOM 2647 O O . ALA A 1 369 ? 119.292 30.053 36.246 1.00 27.92 346 ALA A O 1
ATOM 2649 N N . ALA A 1 370 ? 121.365 30.677 35.533 1.00 26.03 347 ALA A N 1
ATOM 2650 C CA . ALA A 1 370 ? 121.663 31.295 36.827 1.00 27.45 347 ALA A CA 1
ATOM 2651 C C . ALA A 1 370 ? 120.541 32.260 37.288 1.00 28.16 347 ALA A C 1
ATOM 2652 O O . ALA A 1 370 ? 120.126 32.267 38.443 1.00 28.10 347 ALA A O 1
ATOM 2654 N N . ASP A 1 371 ? 120.022 33.066 36.377 1.00 29.67 348 ASP A N 1
ATOM 2655 C CA . ASP A 1 371 ? 118.952 33.988 36.763 1.00 28.93 348 ASP A CA 1
ATOM 2656 C C . ASP A 1 371 ? 117.729 33.229 37.225 1.00 26.72 348 ASP A C 1
ATOM 2657 O O . ASP A 1 371 ? 117.130 33.605 38.225 1.00 28.61 348 ASP A O 1
ATOM 2662 N N . ALA A 1 372 ? 117.353 32.162 36.514 1.00 26.19 349 ALA A N 1
ATOM 2663 C CA . ALA A 1 372 ? 116.087 31.440 36.813 1.00 24.83 349 ALA A CA 1
ATOM 2664 C C . ALA A 1 372 ? 116.137 30.929 38.254 1.00 27.37 349 ALA A C 1
ATOM 2665 O O . ALA A 1 372 ? 115.190 31.075 38.996 1.00 28.29 349 ALA A O 1
ATOM 2667 N N . PHE A 1 373 ? 117.283 30.340 38.614 1.00 28.10 350 PHE A N 1
ATOM 2668 C CA . PHE A 1 373 ? 117.558 29.911 39.942 1.00 28.97 350 PHE A CA 1
ATOM 2669 C C . PHE A 1 373 ? 117.495 31.040 40.928 1.00 30.26 350 PHE A C 1
ATOM 2670 O O . PHE A 1 373 ? 116.786 30.932 41.921 1.00 34.37 350 PHE A O 1
ATOM 2678 N N . LYS A 1 374 ? 118.167 32.140 40.667 1.00 29.75 351 LYS A N 1
ATOM 2679 C CA . LYS A 1 374 ? 118.135 33.209 41.673 1.00 31.26 351 LYS A CA 1
ATOM 2680 C C . LYS A 1 374 ? 116.696 33.550 42.085 1.00 29.76 351 LYS A C 1
ATOM 2681 O O . LYS A 1 374 ? 116.438 33.861 43.252 1.00 30.33 351 LYS A O 1
ATOM 2687 N N . PHE A 1 375 ? 115.762 33.460 41.136 1.00 27.75 352 PHE A N 1
ATOM 2688 C CA . PHE A 1 375 ? 114.402 33.897 41.385 1.00 27.90 352 PHE A CA 1
ATOM 2689 C C . PHE A 1 375 ? 113.624 32.767 42.029 1.00 27.18 352 PHE A C 1
ATOM 2690 O O . PHE A 1 375 ? 112.707 32.970 42.862 1.00 26.15 352 PHE A O 1
ATOM 2698 N N . GLU A 1 376 ? 113.999 31.561 41.654 1.00 23.69 353 GLU A N 1
ATOM 2699 C CA . GLU A 1 376 ? 113.426 30.438 42.295 1.00 26.06 353 GLU A CA 1
ATOM 2700 C C . GLU A 1 376 ? 113.764 30.460 43.807 1.00 24.37 353 GLU A C 1
ATOM 2701 O O . GLU A 1 376 ? 112.911 30.229 44.605 1.00 22.45 353 GLU A O 1
ATOM 2707 N N . TYR A 1 377 ? 114.990 30.834 44.167 1.00 24.36 354 TYR A N 1
ATOM 2708 C CA . TYR A 1 377 ? 115.401 30.998 45.571 1.00 24.89 354 TYR A CA 1
ATOM 2709 C C . TYR A 1 377 ? 114.483 31.996 46.263 1.00 25.50 354 TYR A C 1
ATOM 2710 O O . TYR A 1 377 ? 113.860 31.716 47.286 1.00 25.30 354 TYR A O 1
ATOM 2719 N N . LYS A 1 378 ? 114.382 33.167 45.679 1.00 26.63 355 LYS A N 1
ATOM 2720 C CA . LYS A 1 378 ? 113.585 34.226 46.266 1.00 28.92 355 LYS A CA 1
ATOM 2721 C C . LYS A 1 378 ? 112.131 33.774 46.406 1.00 27.61 355 LYS A C 1
ATOM 2722 O O . LYS A 1 378 ? 111.504 34.033 47.432 1.00 29.26 355 LYS A O 1
ATOM 2728 N N . ARG A 1 379 ? 111.606 33.080 45.396 1.00 27.19 356 ARG A N 1
ATOM 2729 C CA . ARG A 1 379 ? 110.244 32.492 45.474 1.00 27.46 356 ARG A CA 1
ATOM 2730 C C . ARG A 1 379 ? 110.019 31.522 46.665 1.00 25.17 356 ARG A C 1
ATOM 2731 O O . ARG A 1 379 ? 109.042 31.688 47.431 1.00 26.13 356 ARG A O 1
ATOM 2739 N N . GLN A 1 380 ? 110.925 30.555 46.833 1.00 23.31 357 GLN A N 1
ATOM 2740 C CA . GLN A 1 380 ? 110.925 29.664 48.017 1.00 25.34 357 GLN A CA 1
ATOM 2741 C C . GLN A 1 380 ? 110.997 30.414 49.341 1.00 25.03 357 GLN A C 1
ATOM 2742 O O . GLN A 1 380 ? 110.369 30.035 50.285 1.00 26.56 357 GLN A O 1
ATOM 2748 N N . GLY A 1 381 ? 111.768 31.488 49.398 1.00 25.81 358 GLY A N 1
ATOM 2749 C CA . GLY A 1 381 ? 111.870 32.306 50.607 1.00 24.47 358 GLY A CA 1
ATOM 2750 C C . GLY A 1 381 ? 110.579 33.000 50.905 1.00 25.98 358 GLY A C 1
ATOM 2751 O O . GLY A 1 381 ? 110.195 33.061 52.060 1.00 30.84 358 GLY A O 1
ATOM 2752 N N . ILE A 1 382 ? 109.899 33.513 49.873 1.00 25.18 359 ILE A N 1
ATOM 2753 C CA . ILE A 1 382 ? 108.610 34.170 50.066 1.00 24.84 359 ILE A CA 1
ATOM 2754 C C . ILE A 1 382 ? 107.592 33.154 50.559 1.00 23.40 359 ILE A C 1
ATOM 2755 O O . ILE A 1 382 ? 106.799 33.427 51.475 1.00 22.23 359 ILE A O 1
ATOM 2760 N N . LEU A 1 383 ? 107.620 31.979 49.951 1.00 23.11 360 LEU A N 1
ATOM 2761 C CA . LEU A 1 383 ? 106.679 30.945 50.346 1.00 23.92 360 LEU A CA 1
ATOM 2762 C C . LEU A 1 383 ? 106.754 30.514 51.821 1.00 23.11 360 LEU A C 1
ATOM 2763 O O . LEU A 1 383 ? 105.703 30.217 52.420 1.00 22.05 360 LEU A O 1
ATOM 2768 N N . GLN A 1 384 ? 107.962 30.477 52.403 1.00 22.76 361 GLN A N 1
ATOM 2769 C CA . GLN A 1 384 ? 108.092 30.250 53.837 1.00 23.75 361 GLN A CA 1
ATOM 2770 C C . GLN A 1 384 ? 107.166 31.228 54.558 1.00 25.76 361 GLN A C 1
ATOM 2771 O O . GLN A 1 384 ? 106.413 30.833 55.464 1.00 31.92 361 GLN A O 1
ATOM 2777 N N . LYS A 1 385 ? 107.181 32.490 54.126 1.00 27.35 362 LYS A N 1
ATOM 2778 C CA . LYS A 1 385 ? 106.413 33.566 54.771 1.00 28.11 362 LYS A CA 1
ATOM 2779 C C . LYS A 1 385 ? 104.950 33.356 54.500 1.00 27.67 362 LYS A C 1
ATOM 2780 O O . LYS A 1 385 ? 104.118 33.498 55.387 1.00 28.73 362 LYS A O 1
ATOM 2786 N N . VAL A 1 386 ? 104.629 33.020 53.256 1.00 25.21 363 VAL A N 1
ATOM 2787 C CA . VAL A 1 386 ? 103.252 32.746 52.854 1.00 23.51 363 VAL A CA 1
ATOM 2788 C C . VAL A 1 386 ? 102.705 31.537 53.620 1.00 24.77 363 VAL A C 1
ATOM 2789 O O . VAL A 1 386 ? 101.559 31.558 54.050 1.00 22.59 363 VAL A O 1
ATOM 2793 N N . ASN A 1 387 ? 103.514 30.489 53.835 1.00 26.71 364 ASN A N 1
ATOM 2794 C CA . ASN A 1 387 ? 102.963 29.337 54.568 1.00 27.51 364 ASN A CA 1
ATOM 2795 C C . ASN A 1 387 ? 102.766 29.620 56.035 1.00 27.41 364 ASN A C 1
ATOM 2796 O O . ASN A 1 387 ? 101.911 28.999 56.643 1.00 29.12 364 ASN A O 1
ATOM 2801 N N . LEU A 1 388 ? 103.542 30.553 56.595 1.00 27.32 365 LEU A N 1
ATOM 2802 C CA . LEU A 1 388 ? 103.377 30.950 58.012 1.00 29.67 365 LEU A CA 1
ATOM 2803 C C . LEU A 1 388 ? 102.080 31.738 58.152 1.00 32.05 365 LEU A C 1
ATOM 2804 O O . LEU A 1 388 ? 101.281 31.484 59.039 1.00 36.63 365 LEU A O 1
ATOM 2809 N N . LEU A 1 389 ? 101.846 32.654 57.225 1.00 33.35 366 LEU A N 1
ATOM 2810 C CA . LEU A 1 389 ? 100.607 33.420 57.137 1.00 32.68 366 LEU A CA 1
ATOM 2811 C C . LEU A 1 389 ? 99.307 32.601 57.011 1.00 32.89 366 LEU A C 1
ATOM 2812 O O . LEU A 1 389 ? 98.305 32.956 57.603 1.00 32.98 366 LEU A O 1
ATOM 2817 N N . LEU A 1 390 ? 99.310 31.535 56.208 1.00 32.56 367 LEU A N 1
ATOM 2818 C CA . LEU A 1 390 ? 98.076 30.797 55.908 1.00 31.70 367 LEU A CA 1
ATOM 2819 C C . LEU A 1 390 ? 97.765 29.751 56.927 1.00 30.92 367 LEU A C 1
ATOM 2820 O O . LEU A 1 390 ? 96.692 29.159 56.873 1.00 31.32 367 LEU A O 1
ATOM 2825 N N . LYS A 1 391 ? 98.717 29.488 57.809 1.00 32.16 368 LYS A N 1
ATOM 2826 C CA . LYS A 1 391 ? 98.587 28.429 58.788 1.00 33.91 368 LYS A CA 1
ATOM 2827 C C . LYS A 1 391 ? 97.280 28.561 59.534 1.00 31.23 368 LYS A C 1
ATOM 2828 O O . LYS A 1 391 ? 96.590 27.569 59.695 1.00 30.48 368 LYS A O 1
ATOM 2834 N N . ASP A 1 392 ? 96.873 29.773 59.888 1.00 30.07 369 ASP A N 1
ATOM 2835 C CA . ASP A 1 392 ? 95.627 29.910 60.643 1.00 34.83 369 ASP A CA 1
ATOM 2836 C C . ASP A 1 392 ? 94.412 30.523 59.897 1.00 35.12 369 ASP A C 1
ATOM 2837 O O . ASP A 1 392 ? 93.476 31.012 60.518 1.00 36.34 369 ASP A O 1
ATOM 2842 N N . ILE A 1 393 ? 94.410 30.417 58.576 1.00 33.56 370 ILE A N 1
ATOM 2843 C CA . ILE A 1 393 ? 93.377 30.974 57.708 1.00 33.41 370 ILE A CA 1
ATOM 2844 C C . ILE A 1 393 ? 92.779 29.810 56.922 1.00 30.51 370 ILE A C 1
ATOM 2845 O O . ILE A 1 393 ? 93.489 28.916 56.548 1.00 30.12 370 ILE A O 1
ATOM 2850 N N . ASP A 1 394 ? 91.483 29.809 56.680 1.00 28.06 371 ASP A N 1
ATOM 2851 C CA . ASP A 1 394 ? 90.910 28.734 55.901 1.00 27.38 371 ASP A CA 1
ATOM 2852 C C . ASP A 1 394 ? 90.827 29.168 54.452 1.00 26.48 371 ASP A C 1
ATOM 2853 O O . ASP A 1 394 ? 91.174 28.418 53.574 1.00 23.54 371 ASP A O 1
ATOM 2858 N N . VAL A 1 395 ? 90.418 30.410 54.226 1.00 25.30 372 VAL A N 1
ATOM 2859 C CA . VAL A 1 395 ? 90.114 30.893 52.907 1.00 25.80 372 VAL A CA 1
ATOM 2860 C C . VAL A 1 395 ? 90.466 32.383 52.764 1.00 26.22 372 VAL A C 1
ATOM 2861 O O . VAL A 1 395 ? 90.306 33.142 53.714 1.00 27.49 372 VAL A O 1
ATOM 2865 N N . LEU A 1 396 ? 90.946 32.788 51.579 1.00 24.52 373 LEU A N 1
ATOM 2866 C CA . LEU A 1 396 ? 91.057 34.199 51.204 1.00 23.10 373 LEU A CA 1
ATOM 2867 C C . LEU A 1 396 ? 89.865 34.609 50.326 1.00 23.93 373 LEU A C 1
ATOM 2868 O O . LEU A 1 396 ? 89.478 33.885 49.418 1.00 22.29 373 LEU A O 1
ATOM 2873 N N . CYS A 1 397 ? 89.309 35.786 50.597 1.00 24.34 374 CYS A N 1
ATOM 2874 C CA . CYS A 1 397 ? 88.322 36.377 49.745 1.00 25.36 374 CYS A CA 1
ATOM 2875 C C . CYS A 1 397 ? 88.802 37.717 49.203 1.00 28.22 374 CYS A C 1
ATOM 2876 O O . CYS A 1 397 ? 88.990 38.716 49.945 1.00 27.83 374 CYS A O 1
ATOM 2879 N N . VAL A 1 398 ? 88.876 37.730 47.880 1.00 25.69 375 VAL A N 1
ATOM 2880 C CA . VAL A 1 398 ? 89.592 38.683 47.120 1.00 26.26 375 VAL A CA 1
ATOM 2881 C C . VAL A 1 398 ? 88.646 39.189 46.005 1.00 27.80 375 VAL A C 1
ATOM 2882 O O . VAL A 1 398 ? 87.812 38.436 45.507 1.00 29.60 375 VAL A O 1
ATOM 2886 N N . PRO A 1 399 ? 88.715 40.486 45.637 1.00 26.22 376 PRO A N 1
ATOM 2887 C CA . PRO A 1 399 ? 87.951 40.890 44.462 1.00 22.88 376 PRO A CA 1
ATOM 2888 C C . PRO A 1 399 ? 88.488 40.121 43.238 1.00 22.67 376 PRO A C 1
ATOM 2889 O O . PRO A 1 399 ? 89.696 39.942 43.111 1.00 23.53 376 PRO A O 1
ATOM 2893 N N . THR A 1 400 ? 87.657 39.660 42.323 1.00 21.06 377 THR A N 1
ATOM 2894 C CA . THR A 1 400 ? 88.258 38.904 41.202 1.00 24.24 377 THR A CA 1
ATOM 2895 C C . THR A 1 400 ? 89.292 39.720 40.388 1.00 25.88 377 THR A C 1
ATOM 2896 O O . THR A 1 400 ? 90.394 39.237 40.096 1.00 25.72 377 THR A O 1
ATOM 2900 N N . CYS A 1 401 ? 88.936 40.969 40.083 1.00 24.30 378 CYS A N 1
ATOM 2901 C CA . CYS A 1 401 ? 89.794 41.902 39.367 1.00 26.14 378 CYS A CA 1
ATOM 2902 C C . CYS A 1 401 ? 89.334 43.307 39.751 1.00 26.27 378 CYS A C 1
ATOM 2903 O O . CYS A 1 401 ? 88.178 43.494 40.070 1.00 28.21 378 CYS A O 1
ATOM 2906 N N . PRO A 1 402 ? 90.236 44.299 39.765 1.00 27.16 379 PRO A N 1
ATOM 2907 C CA . PRO A 1 402 ? 89.738 45.650 40.084 1.00 29.10 379 PRO A CA 1
ATOM 2908 C C . PRO A 1 402 ? 88.873 46.359 39.007 1.00 28.91 379 PRO A C 1
ATOM 2909 O O . PRO A 1 402 ? 88.032 47.174 39.346 1.00 35.16 379 PRO A O 1
ATOM 2913 N N . LEU A 1 403 ? 89.029 46.049 37.745 1.00 28.20 380 LEU A N 1
ATOM 2914 C CA . LEU A 1 403 ? 88.345 46.838 36.736 1.00 29.70 380 LEU A CA 1
ATOM 2915 C C . LEU A 1 403 ? 87.408 46.025 35.844 1.00 33.49 380 LEU A C 1
ATOM 2916 O O . LEU A 1 403 ? 87.528 44.789 35.757 1.00 34.38 380 LEU A O 1
ATOM 2921 N N . ASN A 1 404 ? 86.524 46.736 35.128 1.00 32.54 381 ASN A N 1
ATOM 2922 C CA . ASN A 1 404 ? 85.827 46.206 33.956 1.00 29.72 381 ASN A CA 1
ATOM 2923 C C . ASN A 1 404 ? 86.319 46.981 32.746 1.00 29.59 381 ASN A C 1
ATOM 2924 O O . ASN A 1 404 ? 85.663 47.886 32.312 1.00 31.72 381 ASN A O 1
ATOM 2929 N N . PRO A 1 405 ? 87.463 46.605 32.172 1.00 31.15 382 PRO A N 1
ATOM 2930 C CA . PRO A 1 405 ? 88.083 47.420 31.099 1.00 31.03 382 PRO A CA 1
ATOM 2931 C C . PRO A 1 405 ? 87.269 47.587 29.817 1.00 34.09 382 PRO A C 1
ATOM 2932 O O . PRO A 1 405 ? 86.630 46.620 29.335 1.00 31.27 382 PRO A O 1
ATOM 2936 N N . LYS A 1 406 ? 87.294 48.828 29.289 1.00 37.77 383 LYS A N 1
ATOM 2937 C CA . LYS A 1 406 ? 86.667 49.189 28.001 1.00 34.96 383 LYS A CA 1
ATOM 2938 C C . LYS A 1 406 ? 87.646 48.726 26.947 1.00 35.38 383 LYS A C 1
ATOM 2939 O O . LYS A 1 406 ? 88.875 48.813 27.138 1.00 35.02 383 LYS A O 1
ATOM 2945 N N . LEU A 1 407 ? 87.123 48.215 25.838 1.00 37.05 384 LEU A N 1
ATOM 2946 C CA . LEU A 1 407 ? 87.957 47.865 24.696 1.00 39.50 384 LEU A CA 1
ATOM 2947 C C . LEU A 1 407 ? 88.988 48.907 24.351 1.00 40.48 384 LEU A C 1
ATOM 2948 O O . LEU A 1 407 ? 90.115 48.565 23.956 1.00 47.63 384 LEU A O 1
ATOM 2953 N N . GLU A 1 408 ? 88.612 50.175 24.493 1.00 39.99 385 GLU A N 1
ATOM 2954 C CA . GLU A 1 408 ? 89.488 51.251 24.053 1.00 44.87 385 GLU A CA 1
ATOM 2955 C C . GLU A 1 408 ? 90.516 51.570 25.147 1.00 41.56 385 GLU A C 1
ATOM 2956 O O . GLU A 1 408 ? 91.644 52.007 24.856 1.00 42.18 385 GLU A O 1
ATOM 2962 N N . GLU A 1 409 ? 90.159 51.289 26.397 1.00 39.56 386 GLU A N 1
ATOM 2963 C CA . GLU A 1 409 ? 91.082 51.546 27.495 1.00 37.28 386 GLU A CA 1
ATOM 2964 C C . GLU A 1 409 ? 92.308 50.668 27.358 1.00 39.71 386 GLU A C 1
ATOM 2965 O O . GLU A 1 409 ? 93.414 51.121 27.677 1.00 39.25 386 GLU A O 1
ATOM 2971 N N . VAL A 1 410 ? 92.114 49.425 26.895 1.00 35.87 387 VAL A N 1
ATOM 2972 C CA . VAL A 1 410 ? 93.247 48.537 26.765 1.00 37.62 387 VAL A CA 1
ATOM 2973 C C . VAL A 1 410 ? 93.968 48.767 25.443 1.00 40.04 387 VAL A C 1
ATOM 2974 O O . VAL A 1 410 ? 95.125 48.389 25.305 1.00 41.61 387 VAL A O 1
ATOM 2978 N N . ALA A 1 411 ? 93.301 49.385 24.471 1.00 43.35 388 ALA A N 1
ATOM 2979 C CA . ALA A 1 411 ? 94.038 49.830 23.287 1.00 45.49 388 ALA A CA 1
ATOM 2980 C C . ALA A 1 411 ? 94.976 50.971 23.679 1.00 42.29 388 ALA A C 1
ATOM 2981 O O . ALA A 1 411 ? 96.113 51.000 23.241 1.00 42.33 388 ALA A O 1
ATOM 2983 N N . GLN A 1 412 ? 94.527 51.857 24.558 1.00 43.08 389 GLN A N 1
ATOM 2984 C CA . GLN A 1 412 ? 95.353 52.985 24.991 1.00 49.49 389 GLN A CA 1
ATOM 2985 C C . GLN A 1 412 ? 96.553 52.551 25.825 1.00 52.31 389 GLN A C 1
ATOM 2986 O O . GLN A 1 412 ? 97.673 52.981 25.576 1.00 52.58 389 GLN A O 1
ATOM 2992 N N . GLU A 1 413 ? 96.315 51.700 26.821 1.00 55.37 390 GLU A N 1
ATOM 2993 C CA . GLU A 1 413 ? 97.364 51.272 27.736 1.00 49.64 390 GLU A CA 1
ATOM 2994 C C . GLU A 1 413 ? 97.365 49.766 27.704 1.00 47.33 390 GLU A C 1
ATOM 2995 O O . GLU A 1 413 ? 96.752 49.136 28.544 1.00 51.52 390 GLU A O 1
ATOM 3001 N N . PRO A 1 414 ? 98.045 49.174 26.718 1.00 47.28 391 PRO A N 1
ATOM 3002 C CA . PRO A 1 414 ? 97.908 47.729 26.447 1.00 45.83 391 PRO A CA 1
ATOM 3003 C C . PRO A 1 414 ? 98.658 46.793 27.408 1.00 48.51 391 PRO A C 1
ATOM 3004 O O . PRO A 1 414 ? 98.638 45.554 27.218 1.00 44.51 391 PRO A O 1
ATOM 3008 N N . VAL A 1 415 ? 99.308 47.369 28.418 1.00 48.80 392 VAL A N 1
ATOM 3009 C CA . VAL A 1 415 ? 100.092 46.589 29.369 1.00 47.70 392 VAL A CA 1
ATOM 3010 C C . VAL A 1 415 ? 99.659 46.895 30.800 1.00 44.19 392 VAL A C 1
ATOM 3011 O O . VAL A 1 415 ? 99.518 46.003 31.602 1.00 50.60 392 VAL A O 1
ATOM 3015 N N . LEU A 1 416 ? 99.441 48.156 31.103 1.00 37.99 393 LEU A N 1
ATOM 3016 C CA . LEU A 1 416 ? 99.124 48.587 32.430 1.00 40.53 393 LEU A CA 1
ATOM 3017 C C . LEU A 1 416 ? 97.752 48.074 32.887 1.00 43.77 393 LEU A C 1
ATOM 3018 O O . LEU A 1 416 ? 97.521 47.836 34.087 1.00 44.19 393 LEU A O 1
ATOM 3023 N N . VAL A 1 417 ? 96.830 47.907 31.939 1.00 41.27 394 VAL A N 1
ATOM 3024 C CA . VAL A 1 417 ? 95.492 47.412 32.288 1.00 38.00 394 VAL A CA 1
ATOM 3025 C C . VAL A 1 417 ? 95.610 45.951 32.696 1.00 34.60 394 VAL A C 1
ATOM 3026 O O . VAL A 1 417 ? 95.109 45.535 33.729 1.00 36.88 394 VAL A O 1
ATOM 3030 N N . ASN A 1 418 ? 96.332 45.210 31.884 1.00 34.08 395 ASN A N 1
ATOM 3031 C CA . ASN A 1 418 ? 96.733 43.863 32.161 1.00 34.04 395 ASN A CA 1
ATOM 3032 C C . ASN A 1 418 ? 97.370 43.719 33.566 1.00 34.17 395 ASN A C 1
ATOM 3033 O O . ASN A 1 418 ? 96.877 42.908 34.356 1.00 36.54 395 ASN A O 1
ATOM 3038 N N . SER A 1 419 ? 98.391 44.518 33.901 1.00 31.67 396 SER A N 1
ATOM 3039 C CA . SER A 1 419 ? 99.054 44.393 35.209 1.00 32.35 396 SER A CA 1
ATOM 3040 C C . SER A 1 419 ? 98.053 44.504 36.296 1.00 28.72 396 SER A C 1
ATOM 3041 O O . SER A 1 419 ? 98.076 43.720 37.218 1.00 29.23 396 SER A O 1
ATOM 3044 N N . ARG A 1 420 ? 97.173 45.486 36.183 1.00 28.72 397 ARG A N 1
ATOM 3045 C CA . ARG A 1 420 ? 96.179 45.747 37.203 1.00 30.96 397 ARG A CA 1
ATOM 3046 C C . ARG A 1 420 ? 95.103 44.655 37.302 1.00 31.62 397 ARG A C 1
ATOM 3047 O O . ARG A 1 420 ? 94.498 44.455 38.373 1.00 30.19 397 ARG A O 1
ATOM 3055 N N . GLN A 1 421 ? 94.834 43.985 36.187 1.00 28.16 398 GLN A N 1
ATOM 3056 C CA . GLN A 1 421 ? 93.815 42.975 36.215 1.00 29.82 398 GLN A CA 1
ATOM 3057 C C . GLN A 1 421 ? 94.356 41.711 36.930 1.00 30.85 398 GLN A C 1
ATOM 3058 O O . GLN A 1 421 ? 93.584 40.866 37.327 1.00 26.18 398 GLN A O 1
ATOM 3064 N N . GLY A 1 422 ? 95.681 41.634 37.119 1.00 28.76 399 GLY A N 1
ATOM 3065 C CA . GLY A 1 422 ? 96.303 40.563 37.880 1.00 30.52 399 GLY A CA 1
ATOM 3066 C C . GLY A 1 422 ? 96.623 40.895 39.334 1.00 31.68 399 GLY A C 1
ATOM 3067 O O . GLY A 1 422 ? 97.399 40.199 39.984 1.00 32.66 399 GLY A O 1
ATOM 3068 N N . THR A 1 423 ? 96.031 41.959 39.859 1.00 31.01 400 THR A N 1
ATOM 3069 C CA . THR A 1 423 ? 96.326 42.347 41.223 1.00 31.18 400 THR A CA 1
ATOM 3070 C C . THR A 1 423 ? 96.050 41.161 42.166 1.00 30.87 400 THR A C 1
ATOM 3071 O O . THR A 1 423 ? 96.870 40.814 42.978 1.00 30.94 400 THR A O 1
ATOM 3075 N N . TRP A 1 424 ? 94.897 40.523 41.999 1.00 30.93 401 TRP A N 1
ATOM 3076 C CA . TRP A 1 424 ? 94.417 39.470 42.887 1.00 29.21 401 TRP A CA 1
ATOM 3077 C C . TRP A 1 424 ? 94.593 38.075 42.369 1.00 29.15 401 TRP A C 1
ATOM 3078 O O . TRP A 1 424 ? 94.173 37.127 43.032 1.00 30.22 401 TRP A O 1
ATOM 3089 N N . THR A 1 425 ? 95.219 37.911 41.207 1.00 26.57 402 THR A N 1
ATOM 3090 C CA . THR A 1 425 ? 95.248 36.597 40.602 1.00 27.10 402 THR A CA 1
ATOM 3091 C C . THR A 1 425 ? 96.642 35.999 40.569 1.00 29.37 402 THR A C 1
ATOM 3092 O O . THR A 1 425 ? 96.793 34.786 40.606 1.00 32.90 402 THR A O 1
ATOM 3096 N N . ASN A 1 426 ? 97.660 36.840 40.547 1.00 32.05 403 ASN A N 1
ATOM 3097 C CA . ASN A 1 426 ? 99.023 36.369 40.277 1.00 36.04 403 ASN A CA 1
ATOM 3098 C C . ASN A 1 426 ? 99.695 35.420 41.250 1.00 33.08 403 ASN A C 1
ATOM 3099 O O . ASN A 1 426 ? 100.575 34.659 40.865 1.00 39.43 403 ASN A O 1
ATOM 3104 N N . PHE A 1 427 ? 99.289 35.424 42.504 1.00 31.17 404 PHE A N 1
ATOM 3105 C CA . PHE A 1 427 ? 99.996 34.597 43.467 1.00 30.91 404 PHE A CA 1
ATOM 3106 C C . PHE A 1 427 ? 99.381 33.198 43.707 1.00 31.71 404 PHE A C 1
ATOM 3107 O O . PHE A 1 427 ? 99.981 32.424 44.436 1.00 35.10 404 PHE A O 1
ATOM 3115 N N . VAL A 1 428 ? 98.209 32.885 43.134 1.00 29.00 405 VAL A N 1
ATOM 3116 C CA . VAL A 1 428 ? 97.494 31.638 43.471 1.00 29.47 405 VAL A CA 1
ATOM 3117 C C . VAL A 1 428 ? 98.269 30.360 43.069 1.00 30.54 405 VAL A C 1
ATOM 3118 O O . VAL A 1 428 ? 98.633 29.562 43.918 1.00 33.08 405 VAL A O 1
ATOM 3122 N N . ASN A 1 429 ? 98.583 30.193 41.798 1.00 31.25 406 ASN A N 1
ATOM 3123 C CA . ASN A 1 429 ? 99.400 29.053 41.385 1.00 29.87 406 ASN A CA 1
ATOM 3124 C C . ASN A 1 429 ? 100.830 28.943 41.994 1.00 28.59 406 ASN A C 1
ATOM 3125 O O . ASN A 1 429 ? 101.319 27.824 42.235 1.00 28.21 406 ASN A O 1
ATOM 3130 N N . LEU A 1 430 ? 101.491 30.064 42.273 1.00 26.69 407 LEU A N 1
ATOM 3131 C CA . LEU A 1 430 ? 102.825 29.969 42.844 1.00 26.97 407 LEU A CA 1
ATOM 3132 C C . LEU A 1 430 ? 102.755 29.430 44.271 1.00 26.77 407 LEU A C 1
ATOM 3133 O O . LEU A 1 430 ? 103.722 28.876 44.782 1.00 25.97 407 LEU A O 1
ATOM 3138 N N . ALA A 1 431 ? 101.593 29.586 44.883 1.00 24.81 408 ALA A N 1
ATOM 3139 C CA . ALA A 1 431 ? 101.426 29.258 46.264 1.00 26.64 408 ALA A CA 1
ATOM 3140 C C . ALA A 1 431 ? 100.687 27.927 46.393 1.00 27.07 408 ALA A C 1
ATOM 3141 O O . ALA A 1 431 ? 100.284 27.595 47.487 1.00 25.39 408 ALA A O 1
ATOM 3143 N N . ASP A 1 432 ? 100.478 27.219 45.273 1.00 27.42 409 ASP A N 1
ATOM 3144 C CA . ASP A 1 432 ? 99.758 25.933 45.249 1.00 27.04 409 ASP A CA 1
ATOM 3145 C C . ASP A 1 432 ? 98.364 26.001 45.912 1.00 24.93 409 ASP A C 1
ATOM 3146 O O . ASP A 1 432 ? 98.020 25.186 46.754 1.00 25.58 409 ASP A O 1
ATOM 3151 N N . LEU A 1 433 ? 97.590 27.017 45.553 1.00 22.86 410 LEU A N 1
ATOM 3152 C CA . LEU A 1 433 ? 96.235 27.214 46.064 1.00 20.51 410 LEU A CA 1
ATOM 3153 C C . LEU A 1 433 ? 95.230 26.888 44.969 1.00 20.96 410 LEU A C 1
ATOM 3154 O O . LEU A 1 433 ? 95.634 26.761 43.767 1.00 18.56 410 LEU A O 1
ATOM 3159 N N . ALA A 1 434 ? 93.961 26.721 45.376 1.00 19.46 411 ALA A N 1
ATOM 3160 C CA . ALA A 1 434 ? 92.807 26.581 44.440 1.00 19.53 411 ALA A CA 1
ATOM 3161 C C . ALA A 1 434 ? 91.893 27.782 44.532 1.00 19.74 411 ALA A C 1
ATOM 3162 O O . ALA A 1 434 ? 91.992 28.554 45.470 1.00 22.30 411 ALA A O 1
ATOM 3164 N N . ALA A 1 435 ? 90.923 27.921 43.633 1.00 20.15 412 ALA A N 1
ATOM 3165 C CA . ALA A 1 435 ? 90.230 29.218 43.489 1.00 20.00 412 ALA A CA 1
ATOM 3166 C C . ALA A 1 435 ? 88.953 29.071 42.717 1.00 21.41 412 ALA A C 1
ATOM 3167 O O . ALA A 1 435 ? 88.844 28.273 41.780 1.00 24.56 412 ALA A O 1
ATOM 3169 N N . LEU A 1 436 ? 87.983 29.870 43.105 1.00 20.27 413 LEU A N 1
ATOM 3170 C CA . LEU A 1 436 ? 86.689 29.780 42.520 1.00 19.65 413 LEU A CA 1
ATOM 3171 C C . LEU A 1 436 ? 86.229 31.224 42.464 1.00 21.13 413 LEU A C 1
ATOM 3172 O O . LEU A 1 436 ? 86.085 31.878 43.536 1.00 19.07 413 LEU A O 1
ATOM 3177 N N . ALA A 1 437 ? 86.032 31.694 41.208 1.00 21.04 414 ALA A N 1
ATOM 3178 C CA . ALA A 1 437 ? 85.518 33.028 40.887 1.00 20.38 414 ALA A CA 1
ATOM 3179 C C . ALA A 1 437 ? 84.024 32.946 40.709 1.00 20.15 414 ALA A C 1
ATOM 3180 O O . ALA A 1 437 ? 83.516 32.181 39.898 1.00 20.39 414 ALA A O 1
ATOM 3182 N N . VAL A 1 438 ? 83.314 33.789 41.432 1.00 21.87 415 VAL A N 1
ATOM 3183 C CA . VAL A 1 438 ? 81.895 33.611 41.642 1.00 22.26 415 VAL A CA 1
ATOM 3184 C C . VAL A 1 438 ? 81.278 35.030 41.632 1.00 26.15 415 VAL A C 1
ATOM 3185 O O . VAL A 1 438 ? 81.896 35.949 42.149 1.00 28.32 415 VAL A O 1
ATOM 3189 N N . PRO A 1 439 ? 80.109 35.250 40.977 1.00 28.81 416 PRO A N 1
ATOM 3190 C CA . PRO A 1 439 ? 79.493 36.614 40.873 1.00 27.45 416 PRO A CA 1
ATOM 3191 C C . PRO A 1 439 ? 79.185 37.241 42.209 1.00 30.06 416 PRO A C 1
ATOM 3192 O O . PRO A 1 439 ? 78.898 36.498 43.144 1.00 32.20 416 PRO A O 1
ATOM 3196 N N . SER A 1 440 ? 79.256 38.579 42.319 1.00 31.83 417 SER A N 1
ATOM 3197 C CA . SER A 1 440 ? 78.795 39.300 43.532 1.00 31.39 417 SER A CA 1
ATOM 3198 C C . SER A 1 440 ? 77.696 40.328 43.225 1.00 37.16 417 SER A C 1
ATOM 3199 O O . SER A 1 440 ? 77.186 40.991 44.135 1.00 36.73 417 SER A O 1
ATOM 3202 N N . GLY A 1 441 ? 77.320 40.450 41.942 1.00 39.54 418 GLY A N 1
ATOM 3203 C CA . GLY A 1 441 ? 76.250 41.372 41.522 1.00 36.44 418 GLY A CA 1
ATOM 3204 C C . GLY A 1 441 ? 76.646 42.342 40.417 1.00 33.39 418 GLY A C 1
ATOM 3205 O O . GLY A 1 441 ? 77.610 42.121 39.687 1.00 32.93 418 GLY A O 1
ATOM 3206 N N . PHE A 1 442 ? 75.897 43.423 40.303 1.00 32.25 419 PHE A N 1
ATOM 3207 C CA . PHE A 1 442 ? 76.048 44.354 39.164 1.00 31.34 419 PHE A CA 1
ATOM 3208 C C . PHE A 1 442 ? 76.330 45.753 39.627 1.00 30.63 419 PHE A C 1
ATOM 3209 O O . PHE A 1 442 ? 75.794 46.197 40.652 1.00 28.99 419 PHE A O 1
ATOM 3217 N N . ARG A 1 443 ? 77.166 46.456 38.880 1.00 33.44 420 ARG A N 1
ATOM 3218 C CA . ARG A 1 443 ? 77.427 47.896 39.146 1.00 34.25 420 ARG A CA 1
ATOM 3219 C C . ARG A 1 443 ? 76.269 48.719 38.579 1.00 34.95 420 ARG A C 1
ATOM 3220 O O . ARG A 1 443 ? 75.393 48.175 37.900 1.00 35.63 420 ARG A O 1
ATOM 3228 N N . SER A 1 444 ? 76.231 50.015 38.882 1.00 38.50 421 SER A N 1
ATOM 3229 C CA . SER A 1 444 ? 75.222 50.942 38.328 1.00 35.17 421 SER A CA 1
ATOM 3230 C C . SER A 1 444 ? 75.035 50.787 36.812 1.00 32.93 421 SER A C 1
ATOM 3231 O O . SER A 1 444 ? 73.933 50.912 36.278 1.00 31.35 421 SER A O 1
ATOM 3234 N N . ASP A 1 445 ? 76.125 50.586 36.108 1.00 29.01 422 ASP A N 1
ATOM 3235 C CA . ASP A 1 445 ? 76.019 50.618 34.683 1.00 30.47 422 ASP A CA 1
ATOM 3236 C C . ASP A 1 445 ? 75.635 49.261 34.101 1.00 30.06 422 ASP A C 1
ATOM 3237 O O . ASP A 1 445 ? 75.741 49.052 32.909 1.00 30.67 422 ASP A O 1
ATOM 3242 N N . GLY A 1 446 ? 75.139 48.367 34.947 1.00 27.75 423 GLY A N 1
ATOM 3243 C CA . GLY A 1 446 ? 74.665 47.059 34.506 1.00 26.81 423 GLY A CA 1
ATOM 3244 C C . GLY A 1 446 ? 75.657 46.013 34.047 1.00 27.03 423 GLY A C 1
ATOM 3245 O O . GLY A 1 446 ? 75.248 45.000 33.496 1.00 30.55 423 GLY A O 1
ATOM 3246 N N . LEU A 1 447 ? 76.948 46.272 34.212 1.00 26.38 424 LEU A N 1
ATOM 3247 C CA . LEU A 1 447 ? 77.986 45.243 34.094 1.00 26.15 424 LEU A CA 1
ATOM 3248 C C . LEU A 1 447 ? 78.163 44.417 35.422 1.00 27.73 424 LEU A C 1
ATOM 3249 O O . LEU A 1 447 ? 77.917 44.930 36.525 1.00 26.41 424 LEU A O 1
ATOM 3254 N N . PRO A 1 448 ? 78.588 43.141 35.316 1.00 29.34 425 PRO A N 1
ATOM 3255 C CA . PRO A 1 448 ? 78.772 42.357 36.540 1.00 30.06 425 PRO A CA 1
ATOM 3256 C C . PRO A 1 448 ? 80.213 42.436 37.000 1.00 31.95 425 PRO A C 1
ATOM 3257 O O . PRO A 1 448 ? 81.099 42.855 36.219 1.00 30.66 425 PRO A O 1
ATOM 3261 N N . ASN A 1 449 ? 80.425 42.036 38.255 1.00 29.97 426 ASN A N 1
ATOM 3262 C CA . ASN A 1 449 ? 81.730 41.608 38.751 1.00 30.97 426 ASN A CA 1
ATOM 3263 C C . ASN A 1 449 ? 81.541 40.594 39.896 1.00 30.38 426 ASN A C 1
ATOM 3264 O O . ASN A 1 449 ? 80.426 40.122 40.155 1.00 27.62 426 ASN A O 1
ATOM 3269 N N . GLY A 1 450 ? 82.618 40.295 40.618 1.00 29.90 427 GLY A N 1
ATOM 3270 C CA . GLY A 1 450 ? 82.507 39.340 41.691 1.00 26.77 427 GLY A CA 1
ATOM 3271 C C . GLY A 1 450 ? 83.742 39.060 42.490 1.00 25.66 427 GLY A C 1
ATOM 3272 O O . GLY A 1 450 ? 84.710 39.802 42.465 1.00 27.61 427 GLY A O 1
ATOM 3273 N N . ILE A 1 451 ? 83.685 37.993 43.255 1.00 24.60 428 ILE A N 1
ATOM 3274 C CA . ILE A 1 451 ? 84.755 37.706 44.181 1.00 25.29 428 ILE A CA 1
ATOM 3275 C C . ILE A 1 451 ? 85.391 36.392 43.780 1.00 26.40 428 ILE A C 1
ATOM 3276 O O . ILE A 1 451 ? 84.732 35.496 43.157 1.00 24.08 428 ILE A O 1
ATOM 3281 N N . THR A 1 452 ? 86.674 36.292 44.108 1.00 24.33 429 THR A N 1
ATOM 3282 C CA . THR A 1 452 ? 87.258 34.990 44.138 1.00 24.61 429 THR A CA 1
ATOM 3283 C C . THR A 1 452 ? 87.601 34.473 45.540 1.00 24.95 429 THR A C 1
ATOM 3284 O O . THR A 1 452 ? 88.047 35.209 46.412 1.00 25.65 429 THR A O 1
ATOM 3288 N N . LEU A 1 453 ? 87.236 33.217 45.783 1.00 25.50 430 LEU A N 1
ATOM 3289 C CA . LEU A 1 453 ? 87.485 32.562 47.066 1.00 22.87 430 LEU A CA 1
ATOM 3290 C C . LEU A 1 453 ? 88.629 31.626 46.798 1.00 22.81 430 LEU A C 1
ATOM 3291 O O . LEU A 1 453 ? 88.565 30.837 45.847 1.00 23.74 430 LEU A O 1
ATOM 3296 N N . ILE A 1 454 ? 89.695 31.778 47.582 1.00 22.04 431 ILE A N 1
ATOM 3297 C CA . ILE A 1 454 ? 90.962 31.042 47.442 1.00 20.87 431 ILE A CA 1
ATOM 3298 C C . ILE A 1 454 ? 91.175 30.106 48.644 1.00 24.41 431 ILE A C 1
ATOM 3299 O O . ILE A 1 454 ? 91.168 30.539 49.850 1.00 23.73 431 ILE A O 1
ATOM 3304 N N . GLY A 1 455 ? 91.317 28.814 48.329 1.00 23.51 432 GLY A N 1
ATOM 3305 C CA . GLY A 1 455 ? 91.475 27.769 49.353 1.00 20.56 432 GLY A CA 1
ATOM 3306 C C . GLY A 1 455 ? 92.788 27.047 49.167 1.00 21.05 432 GLY A C 1
ATOM 3307 O O . GLY A 1 455 ? 93.454 27.175 48.113 1.00 20.67 432 GLY A O 1
ATOM 3308 N N . LYS A 1 456 ? 93.161 26.276 50.176 1.00 19.81 433 LYS A N 1
ATOM 3309 C CA . LYS A 1 456 ? 94.381 25.559 50.111 1.00 22.42 433 LYS A CA 1
ATOM 3310 C C . LYS A 1 456 ? 94.235 24.354 49.157 1.00 22.84 433 LYS A C 1
ATOM 3311 O O . LYS A 1 456 ? 93.122 24.025 48.727 1.00 22.60 433 LYS A O 1
ATOM 3317 N N . LYS A 1 457 ? 95.368 23.781 48.756 1.00 22.06 434 LYS A N 1
ATOM 3318 C CA . LYS A 1 457 ? 95.458 22.507 48.050 1.00 23.97 434 LYS A CA 1
ATOM 3319 C C . LYS A 1 457 ? 94.268 21.576 48.319 1.00 23.31 434 LYS A C 1
ATOM 3320 O O . LYS A 1 457 ? 94.024 21.222 49.485 1.00 27.33 434 LYS A O 1
ATOM 3326 N N . PHE A 1 458 ? 93.557 21.141 47.295 1.00 19.70 435 PHE A N 1
ATOM 3327 C CA . PHE A 1 458 ? 92.482 20.144 47.455 1.00 19.69 435 PHE A CA 1
ATOM 3328 C C . PHE A 1 458 ? 91.178 20.608 48.168 1.00 20.10 435 PHE A C 1
ATOM 3329 O O . PHE A 1 458 ? 90.369 19.756 48.620 1.00 21.07 435 PHE A O 1
ATOM 3337 N N . SER A 1 459 ? 90.920 21.912 48.246 1.00 19.12 436 SER A N 1
ATOM 3338 C CA . SER A 1 459 ? 89.640 22.394 48.865 1.00 19.63 436 SER A CA 1
ATOM 3339 C C . SER A 1 459 ? 88.511 22.607 47.861 1.00 20.95 436 SER A C 1
ATOM 3340 O O . SER A 1 459 ? 87.416 23.101 48.222 1.00 23.79 436 SER A O 1
ATOM 3343 N N . ASP A 1 460 ? 88.736 22.198 46.610 1.00 20.66 437 ASP A N 1
ATOM 3344 C CA . ASP A 1 460 ? 87.838 22.564 45.506 1.00 20.68 437 ASP A CA 1
ATOM 3345 C C . ASP A 1 460 ? 86.379 22.289 45.795 1.00 20.36 437 ASP A C 1
ATOM 3346 O O . ASP A 1 460 ? 85.507 23.122 45.505 1.00 21.85 437 ASP A O 1
ATOM 3351 N N . TYR A 1 461 ? 86.104 21.147 46.394 1.00 19.38 438 TYR A N 1
ATOM 3352 C CA . TYR A 1 461 ? 84.739 20.846 46.780 1.00 20.90 438 TYR A CA 1
ATOM 3353 C C . TYR A 1 461 ? 84.192 21.763 47.839 1.00 19.67 438 TYR A C 1
ATOM 3354 O O . TYR A 1 461 ? 83.050 22.157 47.756 1.00 19.24 438 TYR A O 1
ATOM 3363 N N . ALA A 1 462 ? 84.999 22.105 48.840 1.00 20.10 439 ALA A N 1
ATOM 3364 C CA . ALA A 1 462 ? 84.517 22.998 49.887 1.00 20.61 439 ALA A CA 1
ATOM 3365 C C . ALA A 1 462 ? 84.358 24.421 49.389 1.00 21.63 439 ALA A C 1
ATOM 3366 O O . ALA A 1 462 ? 83.442 25.106 49.828 1.00 22.58 439 ALA A O 1
ATOM 3368 N N . LEU A 1 463 ? 85.214 24.883 48.472 1.00 22.13 440 LEU A N 1
ATOM 3369 C CA . LEU A 1 463 ? 85.004 26.219 47.849 1.00 22.18 440 LEU A CA 1
ATOM 3370 C C . LEU A 1 463 ? 83.642 26.260 47.198 1.00 23.19 440 LEU A C 1
ATOM 3371 O O . LEU A 1 463 ? 82.890 27.258 47.356 1.00 23.44 440 LEU A O 1
ATOM 3376 N N . LEU A 1 464 ? 83.286 25.178 46.490 1.00 24.23 441 LEU A N 1
ATOM 3377 C CA . LEU A 1 464 ? 82.002 25.170 45.760 1.00 23.83 441 LEU A CA 1
ATOM 3378 C C . LEU A 1 464 ? 80.895 25.415 46.756 1.00 26.59 441 LEU A C 1
ATOM 3379 O O . LEU A 1 464 ? 79.996 26.228 46.549 1.00 27.11 441 LEU A O 1
ATOM 3384 N N . ASP A 1 465 ? 80.974 24.678 47.861 1.00 29.37 442 ASP A N 1
ATOM 3385 C CA . ASP A 1 465 ? 79.928 24.696 48.856 1.00 27.68 442 ASP A CA 1
ATOM 3386 C C . ASP A 1 465 ? 79.927 26.076 49.494 1.00 27.93 442 ASP A C 1
ATOM 3387 O O . ASP A 1 465 ? 78.863 26.583 49.875 1.00 29.34 442 ASP A O 1
ATOM 3392 N N . LEU A 1 466 ? 81.111 26.685 49.632 1.00 24.41 443 LEU A N 1
ATOM 3393 C CA . LEU A 1 466 ? 81.183 27.964 50.301 1.00 22.87 443 LEU A CA 1
ATOM 3394 C C . LEU A 1 466 ? 80.503 29.024 49.416 1.00 25.18 443 LEU A C 1
ATOM 3395 O O . LEU A 1 466 ? 79.843 29.946 49.916 1.00 23.33 443 LEU A O 1
ATOM 3400 N N . ALA A 1 467 ? 80.674 28.883 48.091 1.00 27.22 444 ALA A N 1
ATOM 3401 C CA . ALA A 1 467 ? 79.983 29.737 47.124 1.00 27.22 444 ALA A CA 1
ATOM 3402 C C . ALA A 1 467 ? 78.487 29.578 47.316 1.00 29.89 444 ALA A C 1
ATOM 3403 O O . ALA A 1 467 ? 77.752 30.589 47.346 1.00 29.57 444 ALA A O 1
ATOM 3405 N N . LYS A 1 468 ? 78.040 28.316 47.438 1.00 30.18 445 LYS A N 1
ATOM 3406 C CA . LYS A 1 468 ? 76.602 27.996 47.614 1.00 32.88 445 LYS A CA 1
ATOM 3407 C C . LYS A 1 468 ? 76.074 28.804 48.804 1.00 32.27 445 LYS A C 1
ATOM 3408 O O . LYS A 1 468 ? 75.057 29.463 48.690 1.00 35.91 445 LYS A O 1
ATOM 3414 N N . ARG A 1 469 ? 76.798 28.781 49.925 1.00 31.25 446 ARG A N 1
ATOM 3415 C CA . ARG A 1 469 ? 76.382 29.454 51.147 1.00 30.13 446 ARG A CA 1
ATOM 3416 C C . ARG A 1 469 ? 76.456 30.952 50.985 1.00 28.51 446 ARG A C 1
ATOM 3417 O O . ARG A 1 469 ? 75.529 31.644 51.369 1.00 30.51 446 ARG A O 1
ATOM 3425 N N . PHE A 1 470 ? 77.548 31.459 50.420 1.00 26.15 447 PHE A N 1
ATOM 3426 C CA . PHE A 1 470 ? 77.579 32.851 49.999 1.00 28.44 447 PHE A CA 1
ATOM 3427 C C . PHE A 1 470 ? 76.371 33.262 49.118 1.00 28.88 447 PHE A C 1
ATOM 3428 O O . PHE A 1 470 ? 75.715 34.239 49.422 1.00 29.98 447 PHE A O 1
ATOM 3436 N N . PHE A 1 471 ? 76.052 32.487 48.076 1.00 28.87 448 PHE A N 1
ATOM 3437 C CA . PHE A 1 471 ? 74.936 32.812 47.188 1.00 29.07 448 PHE A CA 1
ATOM 3438 C C . PHE A 1 471 ? 73.612 32.968 47.930 1.00 32.14 448 PHE A C 1
ATOM 3439 O O . PHE A 1 471 ? 72.867 33.938 47.730 1.00 32.95 448 PHE A O 1
ATOM 3447 N N . SER A 1 472 ? 73.316 32.014 48.789 1.00 33.03 449 SER A N 1
ATOM 3448 C CA . SER A 1 472 ? 72.036 32.028 49.464 1.00 38.71 449 SER A CA 1
ATOM 3449 C C . SER A 1 472 ? 71.832 33.269 50.364 1.00 40.27 449 SER A C 1
ATOM 3450 O O . SER A 1 472 ? 70.682 33.612 50.669 1.00 49.49 449 SER A O 1
ATOM 3453 N N . VAL A 1 473 ? 72.912 33.942 50.774 1.00 37.52 450 VAL A N 1
ATOM 3454 C CA . VAL A 1 473 ? 72.774 35.224 51.449 1.00 35.60 450 VAL A CA 1
ATOM 3455 C C . VAL A 1 473 ? 72.834 36.402 50.485 1.00 39.94 450 VAL A C 1
ATOM 3456 O O . VAL A 1 473 ? 71.996 37.319 50.597 1.00 43.16 450 VAL A O 1
ATOM 3460 N N . ALA A 1 474 ? 73.820 36.407 49.569 1.00 35.80 451 ALA A N 1
ATOM 3461 C CA . ALA A 1 474 ? 73.981 37.528 48.641 1.00 36.70 451 ALA A CA 1
ATOM 3462 C C . ALA A 1 474 ? 72.832 37.571 47.608 1.00 40.03 451 ALA A C 1
ATOM 3463 O O . ALA A 1 474 ? 72.492 38.631 47.094 1.00 38.23 451 ALA A O 1
ATOM 3465 N N . PHE A 1 475 ? 72.236 36.415 47.323 1.00 37.34 452 PHE A N 1
ATOM 3466 C CA . PHE A 1 475 ? 71.162 36.332 46.353 1.00 37.20 452 PHE A CA 1
ATOM 3467 C C . PHE A 1 475 ? 69.948 35.644 46.950 1.00 38.30 452 PHE A C 1
ATOM 3468 O O . PHE A 1 475 ? 69.483 34.623 46.416 1.00 36.76 452 PHE A O 1
ATOM 3476 N N . PRO A 1 476 ? 69.390 36.255 48.017 1.00 39.59 453 PRO A N 1
ATOM 3477 C CA . PRO A 1 476 ? 68.299 35.641 48.797 1.00 41.76 453 PRO A CA 1
ATOM 3478 C C . PRO A 1 476 ? 67.067 35.465 47.928 1.00 45.15 453 PRO A C 1
ATOM 3479 O O . PRO A 1 476 ? 66.930 36.162 46.914 1.00 44.91 453 PRO A O 1
ATOM 3483 N N . ASN A 1 477 ? 66.203 34.523 48.307 1.00 48.34 454 ASN A N 1
ATOM 3484 C CA . ASN A 1 477 ? 64.925 34.340 47.644 1.00 51.84 454 ASN A CA 1
ATOM 3485 C C . ASN A 1 477 ? 65.120 33.920 46.211 1.00 51.79 454 ASN A C 1
ATOM 3486 O O . ASN A 1 477 ? 64.345 34.340 45.357 1.00 51.17 454 ASN A O 1
ATOM 3491 N N . ASN A 1 478 ? 66.157 33.121 45.953 1.00 47.96 455 ASN A N 1
ATOM 3492 C CA . ASN A 1 478 ? 66.450 32.622 44.597 1.00 46.65 455 ASN A CA 1
ATOM 3493 C C . ASN A 1 478 ? 66.597 33.734 43.564 1.00 44.86 455 ASN A C 1
ATOM 3494 O O . ASN A 1 478 ? 66.159 33.597 42.420 1.00 43.79 455 ASN A O 1
ATOM 3499 N N . SER A 1 479 ? 67.198 34.842 43.970 1.00 41.16 456 SER A N 1
ATOM 3500 C CA . SER A 1 479 ? 67.302 35.983 43.075 1.00 39.97 456 SER A CA 1
ATOM 3501 C C . SER A 1 479 ? 68.560 36.014 42.221 1.00 41.09 456 SER A C 1
ATOM 3502 O O . SER A 1 479 ? 68.977 37.088 41.830 1.00 44.73 456 SER A O 1
ATOM 3505 N N . ARG A 1 480 ? 69.188 34.876 41.937 1.00 37.53 457 ARG A N 1
ATOM 3506 C CA . ARG A 1 480 ? 70.506 34.945 41.313 1.00 35.55 457 ARG A CA 1
ATOM 3507 C C . ARG A 1 480 ? 70.395 34.744 39.805 1.00 35.66 457 ARG A C 1
ATOM 3508 O O . ARG A 1 480 ? 69.841 33.758 39.298 1.00 37.39 457 ARG A O 1
ATOM 3516 N N . THR A 1 481 ? 70.963 35.701 39.116 1.00 31.56 458 THR A N 1
ATOM 3517 C CA . THR A 1 481 ? 71.121 35.744 37.691 1.00 30.37 458 THR A CA 1
ATOM 3518 C C . THR A 1 481 ? 72.305 34.891 37.234 1.00 31.92 458 THR A C 1
ATOM 3519 O O . THR A 1 481 ? 73.172 34.522 38.056 1.00 34.60 458 THR A O 1
ATOM 3523 N N . TYR A 1 482 ? 72.408 34.594 35.938 1.00 29.38 459 TYR A N 1
ATOM 3524 C CA . TYR A 1 482 ? 73.612 33.906 35.397 1.00 26.06 459 TYR A CA 1
ATOM 3525 C C . TYR A 1 482 ? 73.906 34.263 33.953 1.00 25.34 459 TYR A C 1
ATOM 3526 O O . TYR A 1 482 ? 72.985 34.410 33.161 1.00 28.54 459 TYR A O 1
ATOM 3535 N N . GLY A 1 483 ? 75.179 34.375 33.588 1.00 25.50 460 GLY A N 1
ATOM 3536 C CA . GLY A 1 483 ? 75.573 34.821 32.238 1.00 25.38 460 GLY A CA 1
ATOM 3537 C C . GLY A 1 483 ? 74.890 36.150 31.906 1.00 27.70 460 GLY A C 1
ATOM 3538 O O . GLY A 1 483 ? 74.635 36.963 32.812 1.00 24.96 460 GLY A O 1
ATOM 3539 N N . LYS A 1 484 ? 74.536 36.339 30.622 1.00 31.36 461 LYS A N 1
ATOM 3540 C CA . LYS A 1 484 ? 73.743 37.521 30.151 1.00 31.17 461 LYS A CA 1
ATOM 3541 C C . LYS A 1 484 ? 72.275 37.471 30.567 1.00 29.84 461 LYS A C 1
ATOM 3542 O O . LYS A 1 484 ? 71.560 38.443 30.396 1.00 31.47 461 LYS A O 1
ATOM 3548 N N . PHE A 1 485 ? 71.849 36.363 31.161 1.00 29.68 462 PHE A N 1
ATOM 3549 C CA . PHE A 1 485 ? 70.438 36.120 31.448 1.00 29.71 462 PHE A CA 1
ATOM 3550 C C . PHE A 1 485 ? 69.945 36.820 32.692 1.00 32.46 462 PHE A C 1
ATOM 3551 O O . PHE A 1 485 ? 69.567 36.225 33.681 1.00 35.64 462 PHE A O 1
ATOM 3559 N N . VAL A 1 486 ? 69.947 38.131 32.584 1.00 34.89 463 VAL A N 1
ATOM 3560 C CA . VAL A 1 486 ? 69.657 39.049 33.661 1.00 35.57 463 VAL A CA 1
ATOM 3561 C C . VAL A 1 486 ? 68.223 38.907 34.233 1.00 35.78 463 VAL A C 1
ATOM 3562 O O . VAL A 1 486 ? 67.905 39.408 35.318 1.00 33.19 463 VAL A O 1
ATOM 3566 N N . ASP A 1 487 ? 67.353 38.193 33.531 1.00 37.86 464 ASP A N 1
ATOM 3567 C CA . ASP A 1 487 ? 66.000 38.016 34.034 1.00 40.71 464 ASP A CA 1
ATOM 3568 C C . ASP A 1 487 ? 65.567 36.554 34.156 1.00 41.57 464 ASP A C 1
ATOM 3569 O O . ASP A 1 487 ? 64.389 36.255 34.260 1.00 40.47 464 ASP A O 1
ATOM 3574 N N . ARG A 1 488 ? 66.531 35.644 34.140 1.00 40.41 465 ARG A N 1
ATOM 3575 C CA . ARG A 1 488 ? 66.313 34.322 34.697 1.00 38.71 465 ARG A CA 1
ATOM 3576 C C . ARG A 1 488 ? 66.883 34.216 36.148 1.00 38.83 465 ARG A C 1
ATOM 3577 O O . ARG A 1 488 ? 67.745 35.010 36.560 1.00 35.48 465 ARG A O 1
ATOM 3585 N N . ARG A 1 489 ? 66.346 33.285 36.929 1.00 38.33 466 ARG A N 1
ATOM 3586 C CA . ARG A 1 489 ? 66.745 33.081 38.334 1.00 40.38 466 ARG A CA 1
ATOM 3587 C C . ARG A 1 489 ? 67.231 31.627 38.537 1.00 43.61 466 ARG A C 1
ATOM 3588 O O . ARG A 1 489 ? 66.571 30.678 38.057 1.00 38.45 466 ARG A O 1
ATOM 3596 N N . ILE A 1 490 ? 68.341 31.445 39.270 1.00 39.50 467 ILE A N 1
ATOM 3597 C CA . ILE A 1 490 ? 68.746 30.115 39.738 1.00 38.47 467 ILE A CA 1
ATOM 3598 C C . ILE A 1 490 ? 67.667 29.582 40.704 1.00 41.22 467 ILE A C 1
ATOM 3599 O O . ILE A 1 490 ? 67.291 30.251 41.661 1.00 41.87 467 ILE A O 1
ATOM 3604 N N . THR A 1 491 ? 67.140 28.401 40.435 1.00 39.03 468 THR A N 1
ATOM 3605 C CA . THR A 1 491 ? 66.294 27.719 41.431 1.00 39.64 468 THR A CA 1
ATOM 3606 C C . THR A 1 491 ? 67.113 26.628 42.130 1.00 36.94 468 THR A C 1
ATOM 3607 O O . THR A 1 491 ? 67.523 26.762 43.253 1.00 34.93 468 THR A O 1
ATOM 3611 N N . VAL A 1 492 ? 67.465 25.627 41.358 1.00 37.43 469 VAL A N 1
ATOM 3612 C CA . VAL A 1 492 ? 67.911 24.363 41.828 1.00 37.08 469 VAL A CA 1
ATOM 3613 C C . VAL A 1 492 ? 69.358 24.104 41.354 1.00 37.33 469 VAL A C 1
ATOM 3614 O O . VAL A 1 492 ? 70.065 23.241 41.876 1.00 35.20 469 VAL A O 1
ATOM 3618 N N . GLU A 1 493 ? 69.794 24.888 40.376 1.00 39.64 470 GLU A N 1
ATOM 3619 C CA . GLU A 1 493 ? 71.034 24.650 39.646 1.00 39.84 470 GLU A CA 1
ATOM 3620 C C . GLU A 1 493 ? 72.300 24.985 40.423 1.00 36.48 470 GLU A C 1
ATOM 3621 O O . GLU A 1 493 ? 73.404 24.634 39.992 1.00 33.79 470 GLU A O 1
ATOM 3627 N N . ASP A 1 494 ? 72.182 25.672 41.553 1.00 32.70 471 ASP A N 1
ATOM 3628 C CA . ASP A 1 494 ? 73.401 25.901 42.333 1.00 33.52 471 ASP A CA 1
ATOM 3629 C C . ASP A 1 494 ? 73.685 24.837 43.406 1.00 40.33 471 ASP A C 1
ATOM 3630 O O . ASP A 1 494 ? 74.712 24.893 44.081 1.00 40.12 471 ASP A O 1
ATOM 3635 N N . GLU A 1 495 ? 72.782 23.866 43.542 1.00 41.98 472 GLU A N 1
ATOM 3636 C CA . GLU A 1 495 ? 72.965 22.757 44.459 1.00 44.87 472 GLU A CA 1
ATOM 3637 C C . GLU A 1 495 ? 74.062 21.773 44.041 1.00 40.21 472 GLU A C 1
ATOM 3638 O O . GLU A 1 495 ? 74.345 21.578 42.837 1.00 37.11 472 GLU A O 1
ATOM 3644 N N . LEU A 1 496 ? 74.676 21.183 45.069 1.00 34.85 473 LEU A N 1
ATOM 3645 C CA . LEU A 1 496 ? 75.838 20.334 44.944 1.00 33.38 473 LEU A CA 1
ATOM 3646 C C . LEU A 1 496 ? 75.600 18.956 45.533 1.00 34.79 473 LEU A C 1
ATOM 3647 O O . LEU A 1 496 ? 74.940 18.824 46.566 1.00 30.91 473 LEU A O 1
ATOM 3652 N N . ASP A 1 497 ? 76.175 17.937 44.897 1.00 37.06 474 ASP A N 1
ATOM 3653 C CA . ASP A 1 497 ? 76.189 16.577 45.452 1.00 38.97 474 ASP A CA 1
ATOM 3654 C C . ASP A 1 497 ? 77.246 16.388 46.544 1.00 39.91 474 ASP A C 1
ATOM 3655 O O . ASP A 1 497 ? 77.120 15.518 47.380 1.00 40.15 474 ASP A O 1
ATOM 3660 N N . GLY A 1 498 ? 78.283 17.224 46.529 1.00 39.20 475 GLY A N 1
ATOM 3661 C CA . GLY A 1 498 ? 79.477 17.002 47.318 1.00 35.33 475 GLY A CA 1
ATOM 3662 C C . GLY A 1 498 ? 80.329 15.939 46.650 1.00 36.48 475 GLY A C 1
ATOM 3663 O O . GLY A 1 498 ? 79.972 15.434 45.585 1.00 36.49 475 GLY A O 1
ATOM 3664 N N . PRO A 1 499 ? 81.464 15.582 47.268 1.00 35.18 476 PRO A N 1
ATOM 3665 C CA . PRO A 1 499 ? 82.309 14.519 46.690 1.00 33.91 476 PRO A CA 1
ATOM 3666 C C . PRO A 1 499 ? 81.630 13.154 46.764 1.00 33.24 476 PRO A C 1
ATOM 3667 O O . PRO A 1 499 ? 80.947 12.854 47.747 1.00 34.66 476 PRO A O 1
ATOM 3671 N N . SER A 1 500 ? 81.853 12.344 45.739 1.00 34.02 477 SER A N 1
ATOM 3672 C CA . SER A 1 500 ? 81.213 11.063 45.615 1.00 39.08 477 SER A CA 1
ATOM 3673 C C . SER A 1 500 ? 81.863 10.012 46.531 1.00 43.17 477 SER A C 1
ATOM 3674 O O . SER A 1 500 ? 83.020 10.143 46.920 1.00 44.59 477 SER A O 1
ATOM 3677 N N . LYS A 1 501 ? 81.112 8.978 46.897 1.00 44.33 478 LYS A N 1
ATOM 3678 C CA . LYS A 1 501 ? 81.630 7.932 47.797 1.00 40.81 478 LYS A CA 1
ATOM 3679 C C . LYS A 1 501 ? 82.951 7.221 47.377 1.00 38.73 478 LYS A C 1
ATOM 3680 O O . LYS A 1 501 ? 83.731 6.807 48.234 1.00 40.62 478 LYS A O 1
ATOM 3686 N N . ASP A 1 502 ? 83.174 7.082 46.072 1.00 41.20 479 ASP A N 1
ATOM 3687 C CA . ASP A 1 502 ? 84.463 6.830 45.421 1.00 42.10 479 ASP A CA 1
ATOM 3688 C C . ASP A 1 502 ? 85.679 7.326 46.178 1.00 41.24 479 ASP A C 1
ATOM 3689 O O . ASP A 1 502 ? 86.762 6.777 46.063 1.00 50.71 479 ASP A O 1
ATOM 3694 N N . THR A 1 503 ? 85.535 8.467 46.821 1.00 36.26 480 THR A N 1
ATOM 3695 C CA . THR A 1 503 ? 86.651 9.212 47.341 1.00 35.60 480 THR A CA 1
ATOM 3696 C C . THR A 1 503 ? 86.897 8.979 48.821 1.00 37.02 480 THR A C 1
ATOM 3697 O O . THR A 1 503 ? 87.885 9.477 49.351 1.00 41.03 480 THR A O 1
ATOM 3701 N N . LEU A 1 504 ? 85.990 8.286 49.498 1.00 34.37 481 LEU A N 1
ATOM 3702 C CA . LEU A 1 504 ? 86.196 7.977 50.896 1.00 34.73 481 LEU A CA 1
ATOM 3703 C C . LEU A 1 504 ? 87.196 6.862 51.126 1.00 35.04 481 LEU A C 1
ATOM 3704 O O . LEU A 1 504 ? 87.447 6.013 50.248 1.00 33.90 481 LEU A O 1
ATOM 3709 N N . ASN A 1 505 ? 87.754 6.880 52.335 1.00 32.61 482 ASN A N 1
ATOM 3710 C CA . ASN A 1 505 ? 88.679 5.868 52.830 1.00 32.06 482 ASN A CA 1
ATOM 3711 C C . ASN A 1 505 ? 88.772 6.121 54.312 1.00 30.48 482 ASN A C 1
ATOM 3712 O O . ASN A 1 505 ? 89.587 6.906 54.824 1.00 27.64 482 ASN A O 1
ATOM 3717 N N . GLY A 1 506 ? 87.870 5.473 54.999 1.00 31.25 483 GLY A N 1
ATOM 3718 C CA . GLY A 1 506 ? 87.785 5.654 56.410 1.00 35.00 483 GLY A CA 1
ATOM 3719 C C . GLY A 1 506 ? 87.141 4.455 57.031 1.00 34.63 483 GLY A C 1
ATOM 3720 O O . GLY A 1 506 ? 86.811 3.504 56.341 1.00 31.62 483 GLY A O 1
ATOM 3721 N N . VAL A 1 507 ? 87.006 4.536 58.340 1.00 31.65 484 VAL A N 1
ATOM 3722 C CA . VAL A 1 507 ? 86.463 3.515 59.142 1.00 33.73 484 VAL A CA 1
ATOM 3723 C C . VAL A 1 507 ? 84.962 3.746 59.075 1.00 33.71 484 VAL A C 1
ATOM 3724 O O . VAL A 1 507 ? 84.523 4.884 59.178 1.00 32.99 484 VAL A O 1
ATOM 3728 N N . LYS A 1 508 ? 84.181 2.679 58.896 1.00 33.13 485 LYS A N 1
ATOM 3729 C CA . LYS A 1 508 ? 82.729 2.779 58.991 1.00 34.93 485 LYS A CA 1
ATOM 3730 C C . LYS A 1 508 ? 82.359 2.805 60.458 1.00 33.78 485 LYS A C 1
ATOM 3731 O O . LYS A 1 508 ? 82.597 1.827 61.157 1.00 39.85 485 LYS A O 1
ATOM 3737 N N . LEU A 1 509 ? 81.799 3.905 60.948 1.00 29.33 486 LEU A N 1
ATOM 3738 C CA . LEU A 1 509 ? 81.576 3.987 62.385 1.00 31.18 486 LEU A CA 1
ATOM 3739 C C . LEU A 1 509 ? 80.136 4.200 62.708 1.00 31.55 486 LEU A C 1
ATOM 3740 O O . LEU A 1 509 ? 79.497 5.069 62.157 1.00 33.34 486 LEU A O 1
ATOM 3745 N N . ALA A 1 510 ? 79.624 3.389 63.608 1.00 34.10 487 ALA A N 1
ATOM 3746 C CA . ALA A 1 510 ? 78.250 3.537 64.014 1.00 38.84 487 ALA A CA 1
ATOM 3747 C C . ALA A 1 510 ? 78.173 4.329 65.294 1.00 38.78 487 ALA A C 1
ATOM 3748 O O . ALA A 1 510 ? 78.875 4.016 66.268 1.00 40.79 487 ALA A O 1
ATOM 3750 N N . VAL A 1 511 ? 77.339 5.366 65.304 1.00 38.39 488 VAL A N 1
ATOM 3751 C CA . VAL A 1 511 ? 77.091 6.090 66.561 1.00 42.28 488 VAL A CA 1
ATOM 3752 C C . VAL A 1 511 ? 75.658 5.845 67.045 1.00 45.09 488 VAL A C 1
ATOM 3753 O O . VAL A 1 511 ? 74.731 5.656 66.239 1.00 46.54 488 VAL A O 1
ATOM 3757 N N . VAL A 1 512 ? 75.467 5.848 68.355 1.00 50.80 489 VAL A N 1
ATOM 3758 C CA . VAL A 1 512 ? 74.139 5.545 68.916 1.00 52.05 489 VAL A CA 1
ATOM 3759 C C . VAL A 1 512 ? 73.623 6.661 69.825 1.00 53.77 489 VAL A C 1
ATOM 3760 O O . VAL A 1 512 ? 72.423 6.778 70.037 1.00 60.62 489 VAL A O 1
ATOM 3764 N N . GLY A 1 513 ? 74.533 7.471 70.365 1.00 55.31 490 GLY A N 1
ATOM 3765 C CA . GLY A 1 513 ? 74.178 8.436 71.399 1.00 48.67 490 GLY A CA 1
ATOM 3766 C C . GLY A 1 513 ? 74.313 9.891 71.004 1.00 46.83 490 GLY A C 1
ATOM 3767 O O . GLY A 1 513 ? 73.730 10.334 69.998 1.00 42.38 490 GLY A O 1
ATOM 3768 N N . ALA A 1 514 ? 75.107 10.614 71.802 1.00 46.83 491 ALA A N 1
ATOM 3769 C CA . ALA A 1 514 ? 75.245 12.067 71.713 1.00 45.02 491 ALA A CA 1
ATOM 3770 C C . ALA A 1 514 ? 75.916 12.561 70.429 1.00 47.56 491 ALA A C 1
ATOM 3771 O O . ALA A 1 514 ? 75.963 13.775 70.187 1.00 46.12 491 ALA A O 1
ATOM 3773 N N . HIS A 1 515 ? 76.421 11.616 69.623 1.00 47.93 492 HIS A N 1
ATOM 3774 C CA . HIS A 1 515 ? 77.019 11.909 68.316 1.00 47.98 492 HIS A CA 1
ATOM 3775 C C . HIS A 1 515 ? 76.046 11.859 67.189 1.00 49.99 492 HIS A C 1
ATOM 3776 O O . HIS A 1 515 ? 76.437 12.077 66.040 1.00 56.58 492 HIS A O 1
ATOM 3783 N N . LEU A 1 516 ? 74.779 11.573 67.485 1.00 48.06 493 LEU A N 1
ATOM 3784 C CA . LEU A 1 516 ? 73.755 11.520 66.438 1.00 50.65 493 LEU A CA 1
ATOM 3785 C C . LEU A 1 516 ? 73.468 12.925 65.900 1.00 52.76 493 LEU A C 1
ATOM 3786 O O . LEU A 1 516 ? 73.540 13.904 66.657 1.00 61.68 493 LEU A O 1
ATOM 3791 N N . LYS A 1 517 ? 73.171 13.031 64.607 1.00 50.10 494 LYS A N 1
ATOM 3792 C CA . LYS A 1 517 ? 72.615 14.266 64.035 1.00 55.73 494 LYS A CA 1
ATOM 3793 C C . LYS A 1 517 ? 71.645 14.982 64.984 1.00 52.54 494 LYS A C 1
ATOM 3794 O O . LYS A 1 517 ? 70.648 14.418 65.393 1.00 49.76 494 LYS A O 1
ATOM 3800 N N . GLY A 1 518 ? 71.955 16.219 65.349 1.00 54.24 495 GLY A N 1
ATOM 3801 C CA . GLY A 1 518 ? 71.041 17.013 66.166 1.00 51.42 495 GLY A CA 1
ATOM 3802 C C . GLY A 1 518 ? 71.308 16.967 67.660 1.00 52.43 495 GLY A C 1
ATOM 3803 O O . GLY A 1 518 ? 70.742 17.759 68.434 1.00 47.18 495 GLY A O 1
ATOM 3804 N N . LEU A 1 519 ? 72.167 16.056 68.098 1.00 49.42 496 LEU A N 1
ATOM 3805 C CA . LEU A 1 519 ? 72.458 16.023 69.529 1.00 48.74 496 LEU A CA 1
ATOM 3806 C C . LEU A 1 519 ? 73.759 16.784 69.797 1.00 51.21 496 LEU A C 1
ATOM 3807 O O . LEU A 1 519 ? 74.371 17.285 68.849 1.00 58.23 496 LEU A O 1
ATOM 3812 N N . PRO A 1 520 ? 74.161 16.955 71.068 1.00 49.57 497 PRO A N 1
ATOM 3813 C CA . PRO A 1 520 ? 75.238 17.955 71.226 1.00 51.68 497 PRO A CA 1
ATOM 3814 C C . PRO A 1 520 ? 76.700 17.478 71.052 1.00 55.56 497 PRO A C 1
ATOM 3815 O O . PRO A 1 520 ? 77.626 18.158 71.508 1.00 56.69 497 PRO A O 1
ATOM 3819 N N . LEU A 1 521 ? 76.918 16.329 70.412 1.00 56.13 498 LEU A N 1
ATOM 3820 C CA . LEU A 1 521 ? 78.290 15.921 70.058 1.00 49.51 498 LEU A CA 1
ATOM 3821 C C . LEU A 1 521 ? 78.415 15.623 68.570 1.00 42.50 498 LEU A C 1
ATOM 3822 O O . LEU A 1 521 ? 79.438 15.155 68.089 1.00 40.18 498 LEU A O 1
ATOM 3827 N N . HIS A 1 522 ? 77.371 15.910 67.823 1.00 42.14 499 HIS A N 1
ATOM 3828 C CA . HIS A 1 522 ? 77.493 15.746 66.386 1.00 46.41 499 HIS A CA 1
ATOM 3829 C C . HIS A 1 522 ? 78.717 16.463 65.841 1.00 42.71 499 HIS A C 1
ATOM 3830 O O . HIS A 1 522 ? 79.393 15.945 64.964 1.00 42.36 499 HIS A O 1
ATOM 3837 N N . TRP A 1 523 ? 79.052 17.632 66.396 1.00 45.12 500 TRP A N 1
ATOM 3838 C CA . TRP A 1 523 ? 80.131 18.488 65.845 1.00 44.33 500 TRP A CA 1
ATOM 3839 C C . TRP A 1 523 ? 81.451 17.777 65.761 1.00 43.93 500 TRP A C 1
ATOM 3840 O O . TRP A 1 523 ? 82.223 17.973 64.814 1.00 44.53 500 TRP A O 1
ATOM 3851 N N . GLN A 1 524 ? 81.697 16.929 66.757 1.00 43.63 501 GLN A N 1
ATOM 3852 C CA . GLN A 1 524 ? 82.892 16.087 66.842 1.00 39.10 501 GLN A CA 1
ATOM 3853 C C . GLN A 1 524 ? 83.089 15.234 65.598 1.00 37.62 501 GLN A C 1
ATOM 3854 O O . GLN A 1 524 ? 84.221 15.024 65.154 1.00 36.19 501 GLN A O 1
ATOM 3860 N N . LEU A 1 525 ? 81.994 14.792 64.995 1.00 35.33 502 LEU A N 1
ATOM 3861 C CA . LEU A 1 525 ? 82.109 14.118 63.726 1.00 37.86 502 LEU A CA 1
ATOM 3862 C C . LEU A 1 525 ? 82.512 15.088 62.612 1.00 40.84 502 LEU A C 1
ATOM 3863 O O . LEU A 1 525 ? 83.299 14.740 61.715 1.00 41.61 502 LEU A O 1
ATOM 3868 N N . GLN A 1 526 ? 81.991 16.307 62.658 1.00 43.09 503 GLN A N 1
ATOM 3869 C CA . GLN A 1 526 ? 82.288 17.260 61.575 1.00 45.80 503 GLN A CA 1
ATOM 3870 C C . GLN A 1 526 ? 83.737 17.693 61.664 1.00 40.40 503 GLN A C 1
ATOM 3871 O O . GLN A 1 526 ? 84.433 17.755 60.655 1.00 38.66 503 GLN A O 1
ATOM 3877 N N . LYS A 1 527 ? 84.194 17.911 62.892 1.00 38.69 504 LYS A N 1
ATOM 3878 C CA . LYS A 1 527 ? 85.582 18.261 63.166 1.00 39.89 504 LYS A CA 1
ATOM 3879 C C . LYS A 1 527 ? 86.553 17.249 62.580 1.00 38.88 504 LYS A C 1
ATOM 3880 O O . LYS A 1 527 ? 87.632 17.617 62.131 1.00 38.78 504 LYS A O 1
ATOM 3886 N N . CYS A 1 528 ? 86.175 15.975 62.603 1.00 35.61 505 CYS A N 1
ATOM 3887 C CA . CYS A 1 528 ? 87.029 14.946 62.036 1.00 35.12 505 CYS A CA 1
ATOM 3888 C C . CYS A 1 528 ? 86.649 14.590 60.595 1.00 33.60 505 CYS A C 1
ATOM 3889 O O . CYS A 1 528 ? 87.094 13.572 60.068 1.00 34.79 505 CYS A O 1
ATOM 3892 N N . ASN A 1 529 ? 85.851 15.438 59.950 1.00 32.15 506 ASN A N 1
ATOM 3893 C CA . ASN A 1 529 ? 85.658 15.324 58.526 1.00 31.64 506 ASN A CA 1
ATOM 3894 C C . ASN A 1 529 ? 84.945 13.963 58.228 1.00 32.72 506 ASN A C 1
ATOM 3895 O O . ASN A 1 529 ? 85.161 13.310 57.174 1.00 29.69 506 ASN A O 1
ATOM 3900 N N . ALA A 1 530 ? 84.085 13.542 59.159 1.00 32.75 507 ALA A N 1
ATOM 3901 C CA . ALA A 1 530 ? 83.236 12.371 58.933 1.00 32.82 507 ALA A CA 1
ATOM 3902 C C . ALA A 1 530 ? 82.259 12.650 57.774 1.00 34.53 507 ALA A C 1
ATOM 3903 O O . ALA A 1 530 ? 82.038 13.791 57.432 1.00 37.09 507 ALA A O 1
ATOM 3905 N N . THR A 1 531 ? 81.715 11.602 57.159 1.00 36.42 508 THR A N 1
ATOM 3906 C CA . THR A 1 531 ? 80.718 11.698 56.085 1.00 35.74 508 THR A CA 1
ATOM 3907 C C . THR A 1 531 ? 79.594 10.729 56.412 1.00 39.51 508 THR A C 1
ATOM 3908 O O . THR A 1 531 ? 79.840 9.539 56.655 1.00 42.73 508 THR A O 1
ATOM 3912 N N . TYR A 1 532 ? 78.366 11.217 56.392 1.00 38.47 509 TYR A N 1
ATOM 3913 C CA . TYR A 1 532 ? 77.232 10.375 56.645 1.00 40.32 509 TYR A CA 1
ATOM 3914 C C . TYR A 1 532 ? 77.110 9.274 55.573 1.00 42.64 509 TYR A C 1
ATOM 3915 O O . TYR A 1 532 ? 77.181 9.550 54.370 1.00 40.89 509 TYR A O 1
ATOM 3924 N N . LEU A 1 533 ? 76.974 8.017 56.011 1.00 42.65 510 LEU A N 1
ATOM 3925 C CA . LEU A 1 533 ? 76.759 6.907 55.076 1.00 39.67 510 LEU A CA 1
ATOM 3926 C C . LEU A 1 533 ? 75.294 6.440 54.993 1.00 41.52 510 LEU A C 1
ATOM 3927 O O . LEU A 1 533 ? 74.743 6.320 53.886 1.00 39.42 510 LEU A O 1
ATOM 3932 N N . SER A 1 534 ? 74.672 6.207 56.155 1.00 41.52 511 SER A N 1
ATOM 3933 C CA . SER A 1 534 ? 73.353 5.564 56.258 1.00 42.26 511 SER A CA 1
ATOM 3934 C C . SER A 1 534 ? 72.823 5.534 57.705 1.00 46.82 511 SER A C 1
ATOM 3935 O O . SER A 1 534 ? 73.526 5.919 58.656 1.00 54.22 511 SER A O 1
ATOM 3938 N N . SER A 1 535 ? 71.588 5.076 57.888 1.00 49.93 512 SER A N 1
ATOM 3939 C CA . SER A 1 535 ? 71.022 4.999 59.236 1.00 51.57 512 SER A CA 1
ATOM 3940 C C . SER A 1 535 ? 70.368 3.654 59.606 1.00 50.44 512 SER A C 1
ATOM 3941 O O . SER A 1 535 ? 69.183 3.639 59.920 1.00 46.50 512 SER A O 1
ATOM 3944 N N . PRO A 1 536 ? 71.144 2.540 59.641 1.00 51.54 513 PRO A N 1
ATOM 3945 C CA . PRO A 1 536 ? 70.521 1.246 59.891 1.00 49.59 513 PRO A CA 1
ATOM 3946 C C . PRO A 1 536 ? 70.364 0.952 61.390 1.00 55.10 513 PRO A C 1
ATOM 3947 O O . PRO A 1 536 ? 70.764 1.756 62.268 1.00 49.24 513 PRO A O 1
ATOM 3951 N N . LYS A 1 537 ? 69.774 -0.207 61.667 1.00 55.90 514 LYS A N 1
ATOM 3952 C CA . LYS A 1 537 ? 69.603 -0.661 63.028 1.00 52.03 514 LYS A CA 1
ATOM 3953 C C . LYS A 1 537 ? 70.523 -1.836 63.249 1.00 49.07 514 LYS A C 1
ATOM 3954 O O . LYS A 1 537 ? 70.909 -2.522 62.295 1.00 47.08 514 LYS A O 1
ATOM 3960 N N . THR A 1 538 ? 70.873 -2.061 64.510 1.00 47.41 515 THR A N 1
ATOM 3961 C CA . THR A 1 538 ? 71.559 -3.279 64.932 1.00 46.78 515 THR A CA 1
ATOM 3962 C C . THR A 1 538 ? 70.707 -4.497 64.615 1.00 48.46 515 THR A C 1
ATOM 3963 O O . THR A 1 538 ? 69.538 -4.377 64.262 1.00 48.11 515 THR A O 1
ATOM 3967 N N . SER A 1 539 ? 71.280 -5.679 64.783 1.00 53.31 516 SER A N 1
ATOM 3968 C CA . SER A 1 539 ? 70.497 -6.903 64.738 1.00 56.04 516 SER A CA 1
ATOM 3969 C C . SER A 1 539 ? 69.703 -7.006 66.056 1.00 57.45 516 SER A C 1
ATOM 3970 O O . SER A 1 539 ? 69.777 -6.100 66.908 1.00 46.67 516 SER A O 1
ATOM 3973 N N . ASN A 1 540 ? 68.953 -8.102 66.214 1.00 62.15 517 ASN A N 1
ATOM 3974 C CA . ASN A 1 540 ? 68.085 -8.328 67.383 1.00 67.34 517 ASN A CA 1
ATOM 3975 C C . ASN A 1 540 ? 68.784 -8.552 68.725 1.00 66.03 517 ASN A C 1
ATOM 3976 O O . ASN A 1 540 ? 68.220 -9.175 69.617 1.00 74.47 517 ASN A O 1
ATOM 3981 N N . ASN A 1 541 ? 69.991 -8.027 68.884 1.00 61.55 518 ASN A N 1
ATOM 3982 C CA . ASN A 1 541 ? 70.871 -8.487 69.942 1.00 55.22 518 ASN A CA 1
ATOM 3983 C C . ASN A 1 541 ? 71.244 -7.480 71.006 1.00 49.57 518 ASN A C 1
ATOM 3984 O O . ASN A 1 541 ? 72.167 -7.716 71.810 1.00 46.07 518 ASN A O 1
ATOM 3989 N N . TYR A 1 542 ? 70.528 -6.364 71.037 1.00 44.12 519 TYR A N 1
ATOM 3990 C CA . TYR A 1 542 ? 71.061 -5.252 71.771 1.00 48.32 519 TYR A CA 1
ATOM 3991 C C . TYR A 1 542 ? 70.071 -4.608 72.724 1.00 53.60 519 TYR A C 1
ATOM 3992 O O . TYR A 1 542 ? 68.881 -4.506 72.431 1.00 53.72 519 TYR A O 1
ATOM 4001 N N . LYS A 1 543 ? 70.592 -4.196 73.875 1.00 52.04 520 LYS A N 1
ATOM 4002 C CA . LYS A 1 543 ? 69.903 -3.309 74.786 1.00 54.34 520 LYS A CA 1
ATOM 4003 C C . LYS A 1 543 ? 70.560 -1.926 74.758 1.00 53.32 520 LYS A C 1
ATOM 4004 O O . LYS A 1 543 ? 71.712 -1.778 74.376 1.00 61.45 520 LYS A O 1
ATOM 4010 N N . LEU A 1 544 ? 69.829 -0.908 75.166 1.00 56.49 521 LEU A N 1
ATOM 4011 C CA . LEU A 1 544 ? 70.377 0.449 75.234 1.00 60.84 521 LEU A CA 1
ATOM 4012 C C . LEU A 1 544 ? 70.056 1.118 76.578 1.00 62.04 521 LEU A C 1
ATOM 4013 O O . LEU A 1 544 ? 68.934 1.068 77.067 1.00 60.67 521 LEU A O 1
ATOM 4018 N N . TYR A 1 545 ? 71.048 1.747 77.175 1.00 59.52 522 TYR A N 1
ATOM 4019 C CA . TYR A 1 545 ? 70.869 2.309 78.492 1.00 57.74 522 TYR A CA 1
ATOM 4020 C C . TYR A 1 545 ? 71.044 3.809 78.440 1.00 61.27 522 TYR A C 1
ATOM 4021 O O . TYR A 1 545 ? 71.675 4.324 77.526 1.00 59.75 522 TYR A O 1
ATOM 4030 N N . ALA A 1 546 ? 70.461 4.516 79.399 1.00 61.11 523 ALA A N 1
ATOM 4031 C CA . ALA A 1 546 ? 70.830 5.897 79.611 1.00 63.83 523 ALA A CA 1
ATOM 4032 C C . ALA A 1 546 ? 71.675 5.832 80.849 1.00 63.00 523 ALA A C 1
ATOM 4033 O O . ALA A 1 546 ? 71.291 5.201 81.829 1.00 61.60 523 ALA A O 1
ATOM 4035 N N . LEU A 1 547 ? 72.844 6.447 80.804 1.00 61.59 524 LEU A N 1
ATOM 4036 C CA . LEU A 1 547 ? 73.739 6.367 81.948 1.00 65.27 524 LEU A CA 1
ATOM 4037 C C . LEU A 1 547 ? 73.455 7.520 82.925 1.00 63.28 524 LEU A C 1
ATOM 4038 O O . LEU A 1 547 ? 72.866 8.524 82.517 1.00 65.88 524 LEU A O 1
ATOM 4043 N N . PRO A 1 548 ? 73.848 7.377 84.210 1.00 58.04 525 PRO A N 1
ATOM 4044 C CA . PRO A 1 548 ? 73.752 8.523 85.115 1.00 65.77 525 PRO A CA 1
ATOM 4045 C C . PRO A 1 548 ? 74.451 9.762 84.517 1.00 73.36 525 PRO A C 1
ATOM 4046 O O . PRO A 1 548 ? 75.668 9.713 84.292 1.00 74.71 525 PRO A O 1
ATOM 4050 N N . LYS A 1 549 ? 73.689 10.834 84.245 1.00 80.71 526 LYS A N 1
ATOM 4051 C CA . LYS A 1 549 ? 74.243 12.123 83.762 1.00 87.94 526 LYS A CA 1
ATOM 4052 C C . LYS A 1 549 ? 75.188 12.715 84.802 1.00 94.00 526 LYS A C 1
ATOM 4053 O O . LYS A 1 549 ? 74.883 12.700 85.997 1.00 94.50 526 LYS A O 1
ATOM 4059 N N . VAL A 1 550 ? 76.341 13.205 84.348 1.00 97.03 527 VAL A N 1
ATOM 4060 C CA . VAL A 1 550 ? 77.318 13.880 85.221 1.00 96.23 527 VAL A CA 1
ATOM 4061 C C . VAL A 1 550 ? 77.685 15.252 84.621 1.00 98.66 527 VAL A C 1
ATOM 4062 O O . VAL A 1 550 ? 77.552 16.276 85.299 1.00 98.34 527 VAL A O 1
ATOM 4066 N N . GLY A 1 551 ? 78.127 15.268 83.356 1.00 96.21 528 GLY A N 1
ATOM 4067 C CA . GLY A 1 551 ? 78.261 16.506 82.582 1.00 92.35 528 GLY A CA 1
ATOM 4068 C C . GLY A 1 551 ? 76.862 17.031 82.311 1.00 98.20 528 GLY A C 1
ATOM 4069 O O . GLY A 1 551 ? 75.880 16.431 82.780 1.00 93.73 528 GLY A O 1
ATOM 4070 N N . PRO A 1 552 ? 76.744 18.156 81.568 1.00 104.97 529 PRO A N 1
ATOM 4071 C CA . PRO A 1 552 ? 75.397 18.579 81.134 1.00 98.65 529 PRO A CA 1
ATOM 4072 C C . PRO A 1 552 ? 74.936 17.830 79.862 1.00 91.85 529 PRO A C 1
ATOM 4073 O O . PRO A 1 552 ? 73.981 18.243 79.207 1.00 85.32 529 PRO A O 1
ATOM 4077 N N . VAL A 1 553 ? 75.627 16.742 79.520 1.00 87.65 530 VAL A N 1
ATOM 4078 C CA . VAL A 1 553 ? 75.222 15.870 78.416 1.00 81.71 530 VAL A CA 1
ATOM 4079 C C . VAL A 1 553 ? 74.869 14.489 78.985 1.00 79.31 530 VAL A C 1
ATOM 4080 O O . VAL A 1 553 ? 75.608 13.933 79.809 1.00 77.26 530 VAL A O 1
ATOM 4084 N N . LEU A 1 554 ? 73.713 13.962 78.579 1.00 78.27 531 LEU A N 1
ATOM 4085 C CA . LEU A 1 554 ? 73.327 12.587 78.922 1.00 73.29 531 LEU A CA 1
ATOM 4086 C C . LEU A 1 554 ? 73.895 11.598 77.871 1.00 69.20 531 LEU A C 1
ATOM 4087 O O . LEU A 1 554 ? 73.968 11.907 76.675 1.00 62.66 531 LEU A O 1
ATOM 4092 N N . LYS A 1 555 ? 74.310 10.418 78.335 1.00 65.27 532 LYS A N 1
ATOM 4093 C CA . LYS A 1 555 ? 75.043 9.490 77.496 1.00 61.32 532 LYS A CA 1
ATOM 4094 C C . LYS A 1 555 ? 74.558 8.046 77.569 1.00 61.37 532 LYS A C 1
ATOM 4095 O O . LYS A 1 555 ? 74.536 7.430 78.643 1.00 55.04 532 LYS A O 1
ATOM 4101 N N . PRO A 1 556 ? 74.201 7.494 76.401 1.00 61.52 533 PRO A N 1
ATOM 4102 C CA . PRO A 1 556 ? 73.811 6.108 76.210 1.00 58.14 533 PRO A CA 1
ATOM 4103 C C . PRO A 1 556 ? 74.995 5.145 76.126 1.00 57.46 533 PRO A C 1
ATOM 4104 O O . PRO A 1 556 ? 76.071 5.548 75.730 1.00 58.80 533 PRO A O 1
ATOM 4108 N N . GLY A 1 557 ? 74.776 3.888 76.509 1.00 54.48 534 GLY A N 1
ATOM 4109 C CA . GLY A 1 557 ? 75.693 2.796 76.223 1.00 55.45 534 GLY A CA 1
ATOM 4110 C C . GLY A 1 557 ? 74.969 1.600 75.604 1.00 56.25 534 GLY A C 1
ATOM 4111 O O . GLY A 1 557 ? 73.926 1.181 76.114 1.00 58.47 534 GLY A O 1
ATOM 4112 N N . LEU A 1 558 ? 75.519 1.055 74.509 1.00 50.27 535 LEU A N 1
ATOM 4113 C CA . LEU A 1 558 ? 75.027 -0.174 73.878 1.00 43.92 535 LEU A CA 1
ATOM 4114 C C . LEU A 1 558 ? 75.476 -1.457 74.583 1.00 45.93 535 LEU A C 1
ATOM 4115 O O . LEU A 1 558 ? 76.605 -1.548 75.075 1.00 46.82 535 LEU A O 1
ATOM 4120 N N . ARG A 1 559 ? 74.615 -2.466 74.634 1.00 44.33 536 ARG A N 1
ATOM 4121 C CA . ARG A 1 559 ? 75.034 -3.716 75.238 1.00 43.98 536 ARG A CA 1
ATOM 4122 C C . ARG A 1 559 ? 74.662 -4.865 74.346 1.00 42.29 536 ARG A C 1
ATOM 4123 O O . ARG A 1 559 ? 73.472 -5.062 74.080 1.00 41.25 536 ARG A O 1
ATOM 4131 N N . ARG A 1 560 ? 75.667 -5.599 73.852 1.00 43.84 537 ARG A N 1
ATOM 4132 C CA . ARG A 1 560 ? 75.391 -6.841 73.148 1.00 48.51 537 ARG A CA 1
ATOM 4133 C C . ARG A 1 560 ? 75.088 -7.871 74.215 1.00 55.45 537 ARG A C 1
ATOM 4134 O O . ARG A 1 560 ? 75.801 -7.976 75.231 1.00 57.13 537 ARG A O 1
ATOM 4142 N N . VAL A 1 561 ? 74.030 -8.626 73.934 1.00 57.51 538 VAL A N 1
ATOM 4143 C CA . VAL A 1 561 ? 73.312 -9.459 74.891 1.00 61.64 538 VAL A CA 1
ATOM 4144 C C . VAL A 1 561 ? 73.111 -10.813 74.231 1.00 68.50 538 VAL A C 1
ATOM 4145 O O . VAL A 1 561 ? 72.924 -10.890 73.009 1.00 73.39 538 VAL A O 1
ATOM 4149 N N . ASN A 1 562 ? 73.201 -11.887 75.003 1.00 78.22 539 ASN A N 1
ATOM 4150 C CA . ASN A 1 562 ? 72.554 -13.106 74.536 1.00 83.34 539 ASN A CA 1
ATOM 4151 C C . ASN A 1 562 ? 72.138 -14.089 75.576 1.00 79.03 539 ASN A C 1
ATOM 4152 O O . ASN A 1 562 ? 72.743 -15.145 75.730 1.00 68.01 539 ASN A O 1
ATOM 4157 N N . ASP A 1 563 ? 71.121 -13.652 76.311 1.00 83.15 540 ASP A N 1
ATOM 4158 C CA . ASP A 1 563 ? 70.074 -14.496 76.868 1.00 86.75 540 ASP A CA 1
ATOM 4159 C C . ASP A 1 563 ? 69.078 -14.795 75.717 1.00 88.43 540 ASP A C 1
ATOM 4160 O O . ASP A 1 563 ? 68.716 -15.955 75.461 1.00 85.82 540 ASP A O 1
ATOM 4165 N N . GLY A 1 564 ? 68.674 -13.732 75.015 1.00 84.61 541 GLY A N 1
ATOM 4166 C CA . GLY A 1 564 ? 67.829 -13.812 73.821 1.00 78.58 541 GLY A CA 1
ATOM 4167 C C . GLY A 1 564 ? 67.117 -12.494 73.621 1.00 75.04 541 GLY A C 1
ATOM 4168 O O . GLY A 1 564 ? 66.746 -12.141 72.498 1.00 69.07 541 GLY A O 1
ATOM 4169 N N . THR A 1 565 ? 67.007 -11.751 74.727 1.00 76.46 542 THR A N 1
ATOM 4170 C CA . THR A 1 565 ? 66.046 -10.646 74.920 1.00 77.20 542 THR A CA 1
ATOM 4171 C C . THR A 1 565 ? 66.487 -9.245 74.436 1.00 73.08 542 THR A C 1
ATOM 4172 O O . THR A 1 565 ? 66.254 -8.237 75.119 1.00 67.96 542 THR A O 1
ATOM 4176 N N . GLY A 1 566 ? 67.101 -9.177 73.258 1.00 71.01 543 GLY A N 1
ATOM 4177 C CA . GLY A 1 566 ? 67.537 -7.894 72.722 1.00 65.43 543 GLY A CA 1
ATOM 4178 C C . GLY A 1 566 ? 66.545 -7.318 71.735 1.00 66.08 543 GLY A C 1
ATOM 4179 O O . GLY A 1 566 ? 65.657 -8.029 71.241 1.00 68.95 543 GLY A O 1
ATOM 4180 N N . SER A 1 567 ? 66.682 -6.021 71.468 1.00 62.39 544 SER A N 1
ATOM 4181 C CA . SER A 1 567 ? 65.963 -5.366 70.364 1.00 62.06 544 SER A CA 1
ATOM 4182 C C . SER A 1 567 ? 66.953 -4.910 69.288 1.00 59.27 544 SER A C 1
ATOM 4183 O O . SER A 1 567 ? 68.177 -4.993 69.453 1.00 60.21 544 SER A O 1
ATOM 4186 N N . GLN A 1 568 ? 66.384 -4.443 68.187 1.00 55.50 545 GLN A N 1
ATOM 4187 C CA . GLN A 1 568 ? 67.096 -3.701 67.181 1.00 56.87 545 GLN A CA 1
ATOM 4188 C C . GLN A 1 568 ? 67.226 -2.234 67.636 1.00 56.70 545 GLN A C 1
ATOM 4189 O O . GLN A 1 568 ? 66.220 -1.530 67.683 1.00 54.68 545 GLN A O 1
ATOM 4195 N N . ILE A 1 569 ? 68.443 -1.777 67.975 1.00 56.03 546 ILE A N 1
ATOM 4196 C CA . ILE A 1 569 ? 68.693 -0.346 68.266 1.00 48.36 546 ILE A CA 1
ATOM 4197 C C . ILE A 1 569 ? 69.078 0.449 67.022 1.00 49.50 546 ILE A C 1
ATOM 4198 O O . ILE A 1 569 ? 69.794 -0.046 66.146 1.00 51.60 546 ILE A O 1
ATOM 4203 N N . GLN A 1 570 ? 68.560 1.675 66.959 1.00 50.18 547 GLN A N 1
ATOM 4204 C CA . GLN A 1 570 ? 68.798 2.617 65.880 1.00 51.73 547 GLN A CA 1
ATOM 4205 C C . GLN A 1 570 ? 70.168 3.267 65.945 1.00 54.19 547 GLN A C 1
ATOM 4206 O O . GLN A 1 570 ? 70.631 3.655 67.027 1.00 49.18 547 GLN A O 1
ATOM 4212 N N . LEU A 1 571 ? 70.780 3.389 64.762 1.00 52.99 548 LEU A N 1
ATOM 4213 C CA . LEU A 1 571 ? 72.138 3.875 64.574 1.00 49.50 548 LEU A CA 1
ATOM 4214 C C . LEU A 1 571 ? 72.280 4.826 63.395 1.00 50.29 548 LEU A C 1
ATOM 4215 O O . LEU A 1 571 ? 71.516 4.776 62.431 1.00 48.08 548 LEU A O 1
ATOM 4220 N N . GLU A 1 572 ? 73.302 5.670 63.464 1.00 53.46 549 GLU A N 1
ATOM 4221 C CA . GLU A 1 572 ? 73.753 6.408 62.286 1.00 57.15 549 GLU A CA 1
ATOM 4222 C C . GLU A 1 572 ? 75.184 5.948 61.996 1.00 47.75 549 GLU A C 1
ATOM 4223 O O . GLU A 1 572 ? 75.955 5.734 62.933 1.00 44.65 549 GLU A O 1
ATOM 4229 N N . VAL A 1 573 ? 75.513 5.766 60.718 1.00 41.96 550 VAL A N 1
ATOM 4230 C CA . VAL A 1 573 ? 76.832 5.258 60.331 1.00 42.71 550 VAL A CA 1
ATOM 4231 C C . VAL A 1 573 ? 77.567 6.291 59.501 1.00 41.80 550 VAL A C 1
ATOM 4232 O O . VAL A 1 573 ? 77.025 6.837 58.520 1.00 43.36 550 VAL A O 1
ATOM 4236 N N . TYR A 1 574 ? 78.809 6.538 59.912 1.00 39.67 551 TYR A N 1
ATOM 4237 C CA . TYR A 1 574 ? 79.674 7.544 59.295 1.00 38.04 551 TYR A CA 1
ATOM 4238 C C . TYR A 1 574 ? 80.983 6.949 58.829 1.00 36.32 551 TYR A C 1
ATOM 4239 O O . TYR A 1 574 ? 81.524 6.058 59.480 1.00 38.90 551 TYR A O 1
ATOM 4248 N N . SER A 1 575 ? 81.482 7.431 57.698 1.00 32.97 552 SER A N 1
ATOM 4249 C CA . SER A 1 575 ? 82.857 7.181 57.303 1.00 30.23 552 SER A CA 1
ATOM 4250 C C . SER A 1 575 ? 83.774 8.231 57.942 1.00 31.43 552 SER A C 1
ATOM 4251 O O . SER A 1 575 ? 83.630 9.446 57.707 1.00 31.76 552 SER A O 1
ATOM 4254 N N . VAL A 1 576 ? 84.687 7.762 58.796 1.00 30.34 553 VAL A N 1
ATOM 4255 C CA . VAL A 1 576 ? 85.664 8.628 59.458 1.00 27.73 553 VAL A CA 1
ATOM 4256 C C . VAL A 1 576 ? 87.042 8.364 58.892 1.00 28.71 553 VAL A C 1
ATOM 4257 O O . VAL A 1 576 ? 87.556 7.268 59.051 1.00 29.58 553 VAL A O 1
ATOM 4261 N N . PRO A 1 577 ? 87.628 9.357 58.193 1.00 28.14 554 PRO A N 1
ATOM 4262 C CA . PRO A 1 577 ? 88.898 9.190 57.492 1.00 27.72 554 PRO A CA 1
ATOM 4263 C C . PRO A 1 577 ? 89.935 8.513 58.407 1.00 30.33 554 PRO A C 1
ATOM 4264 O O . PRO A 1 577 ? 89.950 8.813 59.606 1.00 31.06 554 PRO A O 1
ATOM 4268 N N . TYR A 1 578 ? 90.774 7.619 57.867 1.00 28.76 555 TYR A N 1
ATOM 4269 C CA . TYR A 1 578 ? 91.761 6.905 58.687 1.00 30.63 555 TYR A CA 1
ATOM 4270 C C . TYR A 1 578 ? 92.721 7.798 59.408 1.00 31.35 555 TYR A C 1
ATOM 4271 O O . TYR A 1 578 ? 93.021 7.559 60.570 1.00 32.28 555 TYR A O 1
ATOM 4280 N N . ASP A 1 579 ? 93.189 8.846 58.746 1.00 30.46 556 ASP A N 1
ATOM 4281 C CA . ASP A 1 579 ? 94.152 9.708 59.393 1.00 29.98 556 ASP A CA 1
ATOM 4282 C C . ASP A 1 579 ? 93.548 10.579 60.531 1.00 26.99 556 ASP A C 1
ATOM 4283 O O . ASP A 1 579 ? 94.272 11.159 61.319 1.00 25.97 556 ASP A O 1
ATOM 4288 N N . ARG A 1 580 ? 92.231 10.539 60.683 1.00 24.80 557 ARG A N 1
ATOM 4289 C CA . ARG A 1 580 ? 91.515 11.400 61.587 1.00 24.21 557 ARG A CA 1
ATOM 4290 C C . ARG A 1 580 ? 90.881 10.652 62.760 1.00 27.04 557 ARG A C 1
ATOM 4291 O O . ARG A 1 580 ? 90.428 11.259 63.766 1.00 26.30 557 ARG A O 1
ATOM 4299 N N . PHE A 1 581 ? 90.897 9.320 62.678 1.00 25.95 558 PHE A N 1
ATOM 4300 C CA . PHE A 1 581 ? 90.204 8.550 63.646 1.00 25.14 558 PHE A CA 1
ATOM 4301 C C . PHE A 1 581 ? 90.837 8.732 65.017 1.00 26.47 558 PHE A C 1
ATOM 4302 O O . PHE A 1 581 ? 90.151 8.723 66.060 1.00 24.44 558 PHE A O 1
ATOM 4310 N N . GLY A 1 582 ? 92.147 8.932 65.015 1.00 27.19 559 GLY A N 1
ATOM 4311 C CA . GLY A 1 582 ? 92.861 9.272 66.243 1.00 29.52 559 GLY A CA 1
ATOM 4312 C C . GLY A 1 582 ? 92.284 10.489 66.928 1.00 31.92 559 GLY A C 1
ATOM 4313 O O . GLY A 1 582 ? 92.113 10.496 68.133 1.00 37.67 559 GLY A O 1
ATOM 4314 N N . ASP A 1 583 ? 91.993 11.532 66.163 1.00 31.93 560 ASP A N 1
ATOM 4315 C CA . ASP A 1 583 ? 91.448 12.764 66.731 1.00 31.50 560 ASP A CA 1
ATOM 4316 C C . ASP A 1 583 ? 90.072 12.524 67.302 1.00 33.49 560 ASP A C 1
ATOM 4317 O O . ASP A 1 583 ? 89.717 13.133 68.307 1.00 37.63 560 ASP A O 1
ATOM 4322 N N . PHE A 1 584 ? 89.295 11.651 66.657 1.00 33.51 561 PHE A N 1
ATOM 4323 C CA . PHE A 1 584 ? 87.952 11.388 67.114 1.00 32.46 561 PHE A CA 1
ATOM 4324 C C . PHE A 1 584 ? 87.938 10.551 68.364 1.00 32.61 561 PHE A C 1
ATOM 4325 O O . PHE A 1 584 ? 87.246 10.879 69.320 1.00 32.92 561 PHE A O 1
ATOM 4333 N N . ILE A 1 585 ? 88.700 9.466 68.377 1.00 31.95 562 ILE A N 1
ATOM 4334 C CA . ILE A 1 585 ? 88.685 8.606 69.558 1.00 30.73 562 ILE A CA 1
ATOM 4335 C C . ILE A 1 585 ? 89.265 9.329 70.781 1.00 33.32 562 ILE A C 1
ATOM 4336 O O . ILE A 1 585 ? 88.967 8.958 71.912 1.00 34.30 562 ILE A O 1
ATOM 4341 N N . ALA A 1 586 ? 90.081 10.360 70.573 1.00 33.90 563 ALA A N 1
ATOM 4342 C CA . ALA A 1 586 ? 90.681 11.032 71.725 1.00 35.79 563 ALA A CA 1
ATOM 4343 C C . ALA A 1 586 ? 89.660 11.811 72.532 1.00 37.43 563 ALA A C 1
ATOM 4344 O O . ALA A 1 586 ? 89.915 12.154 73.680 1.00 39.22 563 ALA A O 1
ATOM 4354 N N . VAL A 1 588 ? 86.785 10.584 73.348 1.00 34.82 565 VAL A N 1
ATOM 4355 C CA . VAL A 1 588 ? 85.837 9.591 73.844 1.00 35.99 565 VAL A CA 1
ATOM 4356 C C . VAL A 1 588 ? 86.256 9.082 75.221 1.00 37.05 565 VAL A C 1
ATOM 4357 O O . VAL A 1 588 ? 87.173 8.253 75.333 1.00 38.07 565 VAL A O 1
ATOM 4361 N N . PRO A 1 589 ? 85.580 9.578 76.272 1.00 37.62 566 PRO A N 1
ATOM 4362 C CA . PRO A 1 589 ? 85.925 9.323 77.703 1.00 38.58 566 PRO A CA 1
ATOM 4363 C C . PRO A 1 589 ? 85.340 8.018 78.225 1.00 38.49 566 PRO A C 1
ATOM 4364 O O . PRO A 1 589 ? 84.337 7.518 77.683 1.00 40.84 566 PRO A O 1
ATOM 4368 N N . GLU A 1 590 ? 85.950 7.462 79.256 1.00 41.03 567 GLU A N 1
ATOM 4369 C CA . GLU A 1 590 ? 85.303 6.384 80.002 1.00 45.85 567 GLU A CA 1
ATOM 4370 C C . GLU A 1 590 ? 83.835 6.786 80.319 1.00 44.02 567 GLU A C 1
ATOM 4371 O O . GLU A 1 590 ? 83.566 7.972 80.567 1.00 43.20 567 GLU A O 1
ATOM 4377 N N . PRO A 1 591 ? 82.871 5.824 80.306 1.00 46.26 568 PRO A N 1
ATOM 4378 C CA . PRO A 1 591 ? 82.970 4.358 80.144 1.00 46.86 568 PRO A CA 1
ATOM 4379 C C . PRO A 1 591 ? 82.748 3.899 78.685 1.00 43.63 568 PRO A C 1
ATOM 4380 O O . PRO A 1 591 ? 82.601 2.697 78.423 1.00 39.80 568 PRO A O 1
ATOM 4384 N N . LEU A 1 592 ? 82.689 4.853 77.759 1.00 40.67 569 LEU A N 1
ATOM 4385 C CA . LEU A 1 592 ? 82.467 4.508 76.361 1.00 41.58 569 LEU A CA 1
ATOM 4386 C C . LEU A 1 592 ? 83.753 4.037 75.692 1.00 39.53 569 LEU A C 1
ATOM 4387 O O . LEU A 1 592 ? 84.846 4.141 76.255 1.00 40.79 569 LEU A O 1
ATOM 4392 N N . GLY A 1 593 ? 83.614 3.495 74.498 1.00 39.89 570 GLY A N 1
ATOM 4393 C CA . GLY A 1 593 ? 84.771 3.011 73.765 1.00 38.57 570 GLY A CA 1
ATOM 4394 C C . GLY A 1 593 ? 84.398 2.685 72.337 1.00 36.35 570 GLY A C 1
ATOM 4395 O O . GLY A 1 593 ? 83.234 2.698 71.968 1.00 37.82 570 GLY A O 1
ATOM 4396 N N . ILE A 1 594 ? 85.386 2.402 71.514 1.00 34.39 571 ILE A N 1
ATOM 4397 C CA . ILE A 1 594 ? 85.059 2.022 70.175 1.00 31.62 571 ILE A CA 1
ATOM 4398 C C . ILE A 1 594 ? 85.385 0.537 69.982 1.00 31.71 571 ILE A C 1
ATOM 4399 O O . ILE A 1 594 ? 86.531 0.100 70.168 1.00 31.40 571 ILE A O 1
ATOM 4404 N N . GLY A 1 595 ? 84.328 -0.234 69.718 1.00 29.87 572 GLY A N 1
ATOM 4405 C CA . GLY A 1 595 ? 84.433 -1.645 69.357 1.00 29.66 572 GLY A CA 1
ATOM 4406 C C . GLY A 1 595 ? 83.696 -1.878 68.049 1.00 33.39 572 GLY A C 1
ATOM 4407 O O . GLY A 1 595 ? 83.657 -1.011 67.167 1.00 35.80 572 GLY A O 1
ATOM 4408 N N . SER A 1 596 ? 83.085 -3.042 67.933 1.00 35.18 573 SER A N 1
ATOM 4409 C CA . SER A 1 596 ? 82.334 -3.395 66.759 1.00 37.39 573 SER A CA 1
ATOM 4410 C C . SER A 1 596 ? 80.920 -3.689 67.194 1.00 40.55 573 SER A C 1
ATOM 4411 O O . SER A 1 596 ? 80.707 -4.065 68.365 1.00 39.33 573 SER A O 1
ATOM 4414 N N . VAL A 1 597 ? 79.981 -3.531 66.246 1.00 38.72 574 VAL A N 1
ATOM 4415 C CA . VAL A 1 597 ? 78.580 -3.847 66.434 1.00 36.79 574 VAL A CA 1
ATOM 4416 C C . VAL A 1 597 ? 78.002 -4.549 65.210 1.00 38.96 574 VAL A C 1
ATOM 4417 O O . VAL A 1 597 ? 78.495 -4.373 64.073 1.00 43.24 574 VAL A O 1
ATOM 4421 N N . GLU A 1 598 ? 76.949 -5.335 65.434 1.00 40.12 575 GLU A N 1
ATOM 4422 C CA . GLU A 1 598 ? 76.299 -6.072 64.368 1.00 41.20 575 GLU A CA 1
ATOM 4423 C C . GLU A 1 598 ? 75.048 -5.360 63.929 1.00 41.71 575 GLU A C 1
ATOM 4424 O O . GLU A 1 598 ? 74.162 -5.093 64.760 1.00 43.19 575 GLU A O 1
ATOM 4430 N N . LEU A 1 599 ? 74.976 -5.071 62.630 1.00 36.86 576 LEU A N 1
ATOM 4431 C CA . LEU A 1 599 ? 73.817 -4.417 62.050 1.00 40.46 576 LEU A CA 1
ATOM 4432 C C . LEU A 1 599 ? 72.723 -5.423 61.668 1.00 42.58 576 LEU A C 1
ATOM 4433 O O . LEU A 1 599 ? 72.974 -6.621 61.560 1.00 46.65 576 LEU A O 1
ATOM 4438 N N . GLU A 1 600 ? 71.519 -4.920 61.413 1.00 45.43 577 GLU A N 1
ATOM 4439 C CA . GLU A 1 600 ? 70.418 -5.745 60.942 1.00 50.18 577 GLU A CA 1
ATOM 4440 C C . GLU A 1 600 ? 70.851 -6.700 59.836 1.00 46.87 577 GLU A C 1
ATOM 4441 O O . GLU A 1 600 ? 70.571 -7.875 59.899 1.00 50.23 577 GLU A O 1
ATOM 4447 N N . SER A 1 601 ? 71.547 -6.184 58.835 1.00 48.70 578 SER A N 1
ATOM 4448 C CA . SER A 1 601 ? 71.937 -6.967 57.665 1.00 49.77 578 SER A CA 1
ATOM 4449 C C . SER A 1 601 ? 73.021 -8.015 57.905 1.00 44.98 578 SER A C 1
ATOM 4450 O O . SER A 1 601 ? 73.390 -8.729 56.976 1.00 42.26 578 SER A O 1
ATOM 4453 N N . GLY A 1 602 ? 73.577 -8.069 59.114 1.00 42.51 579 GLY A N 1
ATOM 4454 C CA . GLY A 1 602 ? 74.667 -9.009 59.395 1.00 42.00 579 GLY A CA 1
ATOM 4455 C C . GLY A 1 602 ? 76.102 -8.508 59.252 1.00 45.69 579 GLY A C 1
ATOM 4456 O O . GLY A 1 602 ? 77.018 -9.141 59.782 1.00 47.07 579 GLY A O 1
ATOM 4457 N N . GLU A 1 603 ? 76.304 -7.389 58.542 1.00 44.03 580 GLU A N 1
ATOM 4458 C CA . GLU A 1 603 ? 77.590 -6.704 58.505 1.00 38.92 580 GLU A CA 1
ATOM 4459 C C . GLU A 1 603 ? 77.979 -6.223 59.891 1.00 37.41 580 GLU A C 1
ATOM 4460 O O . GLU A 1 603 ? 77.137 -5.740 60.653 1.00 39.93 580 GLU A O 1
ATOM 4466 N N . TRP A 1 604 ? 79.260 -6.387 60.205 1.00 36.11 581 TRP A N 1
ATOM 4467 C CA . TRP A 1 604 ? 79.889 -5.754 61.359 1.00 38.45 581 TRP A CA 1
ATOM 4468 C C . TRP A 1 604 ? 80.573 -4.469 60.973 1.00 34.04 581 TRP A C 1
ATOM 4469 O O . TRP A 1 604 ? 81.153 -4.338 59.904 1.00 33.48 581 TRP A O 1
ATOM 4480 N N . VAL A 1 605 ? 80.548 -3.532 61.886 1.00 30.86 582 VAL A N 1
ATOM 4481 C CA . VAL A 1 605 ? 80.937 -2.187 61.616 1.00 31.27 582 VAL A CA 1
ATOM 4482 C C . VAL A 1 605 ? 81.425 -1.635 62.967 1.00 35.87 582 VAL A C 1
ATOM 4483 O O . VAL A 1 605 ? 80.841 -1.931 64.041 1.00 37.04 582 VAL A O 1
ATOM 4487 N N . LYS A 1 606 ? 82.503 -0.859 62.955 1.00 37.93 583 LYS A N 1
ATOM 4488 C CA . LYS A 1 606 ? 82.961 -0.220 64.200 1.00 36.25 583 LYS A CA 1
ATOM 4489 C C . LYS A 1 606 ? 81.857 0.603 64.858 1.00 35.09 583 LYS A C 1
ATOM 4490 O O . LYS A 1 606 ? 80.992 1.120 64.154 1.00 35.81 583 LYS A O 1
ATOM 4496 N N . SER A 1 607 ? 81.870 0.722 66.190 1.00 32.55 584 SER A N 1
ATOM 4497 C CA . SER A 1 607 ? 80.768 1.386 66.880 1.00 32.98 584 SER A CA 1
ATOM 4498 C C . SER A 1 607 ? 81.112 1.747 68.293 1.00 36.01 584 SER A C 1
ATOM 4499 O O . SER A 1 607 ? 82.074 1.236 68.864 1.00 36.91 584 SER A O 1
ATOM 4502 N N . PHE A 1 608 ? 80.296 2.626 68.870 1.00 39.16 585 PHE A N 1
ATOM 4503 C CA . PHE A 1 608 ? 80.411 2.912 70.275 1.00 40.56 585 PHE A CA 1
ATOM 4504 C C . PHE A 1 608 ? 79.930 1.692 71.014 1.00 42.96 585 PHE A C 1
ATOM 4505 O O . PHE A 1 608 ? 78.937 1.060 70.625 1.00 43.46 585 PHE A O 1
ATOM 4513 N N . ILE A 1 609 ? 80.677 1.346 72.049 1.00 42.17 586 ILE A N 1
ATOM 4514 C CA . ILE A 1 609 ? 80.275 0.342 72.992 1.00 42.27 586 ILE A CA 1
ATOM 4515 C C . ILE A 1 609 ? 80.410 0.945 74.392 1.00 45.86 586 ILE A C 1
ATOM 4516 O O . ILE A 1 609 ? 80.705 2.143 74.546 1.00 45.33 586 ILE A O 1
ATOM 4521 N N . CYS A 1 610 ? 80.197 0.108 75.400 1.00 42.57 587 CYS A N 1
ATOM 4522 C CA . CYS A 1 610 ? 80.217 0.542 76.765 1.00 41.11 587 CYS A CA 1
ATOM 4523 C C . CYS A 1 610 ? 80.717 -0.569 77.649 1.00 37.68 587 CYS A C 1
ATOM 4524 O O . CYS A 1 610 ? 80.234 -1.687 77.557 1.00 36.12 587 CYS A O 1
ATOM 4527 N N . GLU A 1 611 ? 81.707 -0.260 78.477 1.00 39.58 588 GLU A N 1
ATOM 4528 C CA . GLU A 1 611 ? 82.167 -1.155 79.523 1.00 43.25 588 GLU A CA 1
ATOM 4529 C C . GLU A 1 611 ? 80.968 -1.484 80.364 1.00 43.94 588 GLU A C 1
ATOM 4530 O O . GLU A 1 611 ? 80.129 -0.611 80.628 1.00 42.05 588 GLU A O 1
ATOM 4536 N N . GLU A 1 612 ? 80.911 -2.730 80.812 1.00 45.11 589 GLU A N 1
ATOM 4537 C CA . GLU A 1 612 ? 79.841 -3.186 81.667 1.00 47.92 589 GLU A CA 1
ATOM 4538 C C . GLU A 1 612 ? 79.695 -2.285 82.899 1.00 51.11 589 GLU A C 1
ATOM 4539 O O . GLU A 1 612 ? 78.570 -1.894 83.245 1.00 48.46 589 GLU A O 1
ATOM 4545 N N . PHE A 1 613 ? 80.818 -1.924 83.531 1.00 49.98 590 PHE A N 1
ATOM 4546 C CA . PHE A 1 613 ? 80.783 -0.972 84.646 1.00 49.46 590 PHE A CA 1
ATOM 4547 C C . PHE A 1 613 ? 79.911 0.259 84.342 1.00 50.93 590 PHE A C 1
ATOM 4548 O O . PHE A 1 613 ? 79.319 0.847 85.248 1.00 54.54 590 PHE A O 1
ATOM 4556 N N . GLY A 1 614 ? 79.805 0.628 83.074 1.00 45.51 591 GLY A N 1
ATOM 4557 C CA . GLY A 1 614 ? 79.134 1.864 82.710 1.00 47.87 591 GLY A CA 1
ATOM 4558 C C . GLY A 1 614 ? 77.654 1.811 82.982 1.00 52.72 591 GLY A C 1
ATOM 4559 O O . GLY A 1 614 ? 77.108 2.666 83.692 1.00 55.63 591 GLY A O 1
ATOM 4560 N N . TYR A 1 615 ? 77.000 0.801 82.420 1.00 51.23 592 TYR A N 1
ATOM 4561 C CA . TYR A 1 615 ? 75.550 0.670 82.543 1.00 53.03 592 TYR A CA 1
ATOM 4562 C C . TYR A 1 615 ? 75.092 -0.212 83.742 1.00 53.55 592 TYR A C 1
ATOM 4563 O O . TYR A 1 615 ? 73.984 -0.724 83.753 1.00 56.12 592 TYR A O 1
ATOM 4572 N N . THR A 1 616 ? 75.954 -0.335 84.744 1.00 49.95 593 THR A N 1
ATOM 4573 C CA . THR A 1 616 ? 75.815 -1.214 85.889 1.00 47.27 593 THR A CA 1
ATOM 4574 C C . THR A 1 616 ? 75.971 -0.329 87.148 1.00 53.30 593 THR A C 1
ATOM 4575 O O . THR A 1 616 ? 76.190 -0.813 88.257 1.00 51.73 593 THR A O 1
ATOM 4579 N N . GLN A 1 617 ? 75.839 0.983 86.946 1.00 56.71 594 GLN A N 1
ATOM 4580 C CA . GLN A 1 617 ? 75.782 1.962 88.038 1.00 59.81 594 GLN A CA 1
ATOM 4581 C C . GLN A 1 617 ? 74.347 2.221 88.568 1.00 60.64 594 GLN A C 1
ATOM 4582 O O . GLN A 1 617 ? 73.359 1.981 87.865 1.00 55.07 594 GLN A O 1
ATOM 4588 N N . GLN A 1 618 ? 74.239 2.721 89.802 1.00 64.96 595 GLN A N 1
ATOM 4589 C CA . GLN A 1 618 ? 72.969 3.295 90.260 1.00 71.95 595 GLN A CA 1
ATOM 4590 C C . GLN A 1 618 ? 72.705 4.512 89.392 1.00 64.26 595 GLN A C 1
ATOM 4591 O O . GLN A 1 618 ? 73.556 5.395 89.255 1.00 56.66 595 GLN A O 1
ATOM 4597 N N . GLY A 1 619 ? 71.533 4.534 88.782 1.00 64.23 596 GLY A N 1
ATOM 4598 C CA . GLY A 1 619 ? 71.121 5.689 88.008 1.00 67.12 596 GLY A CA 1
ATOM 4599 C C . GLY A 1 619 ? 70.890 5.265 86.586 1.00 68.42 596 GLY A C 1
ATOM 4600 O O . GLY A 1 619 ? 70.274 6.000 85.807 1.00 68.92 596 GLY A O 1
ATOM 4601 N N . THR A 1 620 ? 71.390 4.073 86.256 1.00 62.78 597 THR A N 1
ATOM 4602 C CA . THR A 1 620 ? 71.244 3.523 84.915 1.00 60.74 597 THR A CA 1
ATOM 4603 C C . THR A 1 620 ? 69.788 3.147 84.682 1.00 59.07 597 THR A C 1
ATOM 4604 O O . THR A 1 620 ? 69.137 2.643 85.587 1.00 62.76 597 THR A O 1
ATOM 4608 N N . VAL A 1 621 ? 69.306 3.417 83.469 1.00 58.01 598 VAL A N 1
ATOM 4609 C CA . VAL A 1 621 ? 67.903 3.311 83.072 1.00 59.27 598 VAL A CA 1
ATOM 4610 C C . VAL A 1 621 ? 67.852 2.471 81.798 1.00 61.91 598 VAL A C 1
ATOM 4611 O O . VAL A 1 621 ? 68.526 2.788 80.826 1.00 68.21 598 VAL A O 1
ATOM 4615 N N . ASP A 1 622 ? 67.058 1.406 81.785 1.00 64.41 599 ASP A N 1
ATOM 4616 C CA . ASP A 1 622 ? 66.955 0.570 80.583 1.00 64.18 599 ASP A CA 1
ATOM 4617 C C . ASP A 1 622 ? 66.047 1.215 79.521 1.00 67.46 599 ASP A C 1
ATOM 4618 O O . ASP A 1 622 ? 64.837 1.377 79.718 1.00 71.74 599 ASP A O 1
ATOM 4623 N N . ILE A 1 623 ? 66.644 1.545 78.380 1.00 66.00 600 ILE A N 1
ATOM 4624 C CA . ILE A 1 623 ? 66.032 2.451 77.411 1.00 58.32 600 ILE A CA 1
ATOM 4625 C C . ILE A 1 623 ? 65.614 1.728 76.124 1.00 55.26 600 ILE A C 1
ATOM 4626 O O . ILE A 1 623 ? 65.008 2.328 75.221 1.00 56.22 600 ILE A O 1
ATOM 4631 N N . THR A 1 624 ? 65.886 0.421 76.088 1.00 49.54 601 THR A N 1
ATOM 4632 C CA . THR A 1 624 ? 65.734 -0.407 74.893 1.00 52.08 601 THR A CA 1
ATOM 4633 C C . THR A 1 624 ? 64.376 -0.201 74.233 1.00 61.55 601 THR A C 1
ATOM 4634 O O . THR A 1 624 ? 64.259 -0.152 72.994 1.00 63.05 601 THR A O 1
ATOM 4638 N N . LYS A 1 625 ? 63.365 -0.074 75.092 1.00 67.06 602 LYS A N 1
ATOM 4639 C CA . LYS A 1 625 ? 61.993 0.226 74.706 1.00 75.39 602 LYS A CA 1
ATOM 4640 C C . LYS A 1 625 ? 61.882 1.169 73.498 1.00 74.27 602 LYS A C 1
ATOM 4641 O O . LYS A 1 625 ? 61.137 0.879 72.558 1.00 68.24 602 LYS A O 1
ATOM 4647 N N . PHE A 1 626 ? 62.632 2.273 73.520 1.00 71.68 603 PHE A N 1
ATOM 4648 C CA . PHE A 1 626 ? 62.467 3.342 72.530 1.00 72.28 603 PHE A CA 1
ATOM 4649 C C . PHE A 1 626 ? 63.098 3.020 71.196 1.00 74.59 603 PHE A C 1
ATOM 4650 O O . PHE A 1 626 ? 62.921 3.774 70.232 1.00 78.96 603 PHE A O 1
ATOM 4658 N N . GLY A 1 627 ? 63.841 1.912 71.145 1.00 74.69 604 GLY A N 1
ATOM 4659 C CA . GLY A 1 627 ? 64.496 1.455 69.906 1.00 77.17 604 GLY A CA 1
ATOM 4660 C C . GLY A 1 627 ? 65.644 2.343 69.424 1.00 73.11 604 GLY A C 1
ATOM 4661 O O . GLY A 1 627 ? 66.401 1.949 68.541 1.00 60.58 604 GLY A O 1
ATOM 4662 N N . GLY A 1 628 ? 65.749 3.544 70.003 1.00 70.92 605 GLY A N 1
ATOM 4663 C CA . GLY A 1 628 ? 66.796 4.520 69.700 1.00 70.13 605 GLY A CA 1
ATOM 4664 C C . GLY A 1 628 ? 66.987 5.516 70.838 1.00 71.65 605 GLY A C 1
ATOM 4665 O O . GLY A 1 628 ? 66.258 5.485 71.847 1.00 66.67 605 GLY A O 1
ATOM 4666 N N . PHE A 1 629 ? 67.967 6.405 70.676 1.00 73.11 606 PHE A N 1
ATOM 4667 C CA . PHE A 1 629 ? 68.284 7.398 71.709 1.00 70.29 606 PHE A CA 1
ATOM 4668 C C . PHE A 1 629 ? 67.540 8.702 71.480 1.00 71.09 606 PHE A C 1
ATOM 4669 O O . PHE A 1 629 ? 67.288 9.425 72.440 1.00 72.19 606 PHE A O 1
ATOM 4677 N N . LYS A 1 630 ? 67.204 9.014 70.221 1.00 76.12 607 LYS A N 1
ATOM 4678 C CA . LYS A 1 630 ? 66.384 10.203 69.932 1.00 80.80 607 LYS A CA 1
ATOM 4679 C C . LYS A 1 630 ? 65.038 10.095 70.695 1.00 84.00 607 LYS A C 1
ATOM 4680 O O . LYS A 1 630 ? 64.824 10.861 71.657 1.00 77.20 607 LYS A O 1
ATOM 4686 N N . PRO A 1 631 ? 64.147 9.133 70.298 1.00 81.16 608 PRO A N 1
ATOM 4687 C CA . PRO A 1 631 ? 62.878 8.937 70.995 1.00 78.91 608 PRO A CA 1
ATOM 4688 C C . PRO A 1 631 ? 62.931 9.271 72.493 1.00 77.55 608 PRO A C 1
ATOM 4689 O O . PRO A 1 631 ? 62.052 9.968 73.007 1.00 78.27 608 PRO A O 1
ATOM 4693 N N . TYR A 1 632 ? 63.970 8.788 73.167 1.00 77.77 609 TYR A N 1
ATOM 4694 C CA . TYR A 1 632 ? 64.133 8.965 74.603 1.00 75.21 609 TYR A CA 1
ATOM 4695 C C . TYR A 1 632 ? 64.506 10.391 75.055 1.00 79.66 609 TYR A C 1
ATOM 4696 O O . TYR A 1 632 ? 64.063 10.844 76.122 1.00 81.50 609 TYR A O 1
ATOM 4705 N N . ILE A 1 633 ? 65.302 11.100 74.253 1.00 80.90 610 ILE A N 1
ATOM 4706 C CA . ILE A 1 633 ? 65.686 12.472 74.592 1.00 87.35 610 ILE A CA 1
ATOM 4707 C C . ILE A 1 633 ? 64.594 13.477 74.160 1.00 96.15 610 ILE A C 1
ATOM 4708 O O . ILE A 1 633 ? 64.793 14.700 74.161 1.00 103.75 610 ILE A O 1
ATOM 4713 N N . GLU A 1 634 ? 63.428 12.944 73.807 1.00 104.52 611 GLU A N 1
ATOM 4714 C CA . GLU A 1 634 ? 62.259 13.771 73.523 1.00 108.05 611 GLU A CA 1
ATOM 4715 C C . GLU A 1 634 ? 61.188 13.569 74.600 1.00 105.00 611 GLU A C 1
ATOM 4716 O O . GLU A 1 634 ? 60.528 14.524 75.013 1.00 108.58 611 GLU A O 1
ATOM 4722 N N . HIS A 1 635 ? 61.054 12.337 75.084 1.00 100.44 612 HIS A N 1
ATOM 4723 C CA . HIS A 1 635 ? 60.235 12.054 76.263 1.00 105.45 612 HIS A CA 1
ATOM 4724 C C . HIS A 1 635 ? 60.839 12.649 77.515 1.00 99.61 612 HIS A C 1
ATOM 4725 O O . HIS A 1 635 ? 60.641 12.132 78.613 1.00 97.29 612 HIS A O 1
ATOM 4732 N N . ILE A 1 636 ? 61.594 13.734 77.347 1.00 97.77 613 ILE A N 1
ATOM 4733 C CA . ILE A 1 636 ? 62.120 14.545 78.451 1.00 103.09 613 ILE A CA 1
ATOM 4734 C C . ILE A 1 636 ? 61.997 16.034 78.062 1.00 117.76 613 ILE A C 1
ATOM 4735 O O . ILE A 1 636 ? 61.377 16.829 78.791 1.00 122.82 613 ILE A O 1
ATOM 4740 N N . GLN A 1 637 ? 62.565 16.386 76.900 1.00 124.69 614 GLN A N 1
ATOM 4741 C CA . GLN A 1 637 ? 62.564 17.765 76.362 1.00 120.90 614 GLN A CA 1
ATOM 4742 C C . GLN A 1 637 ? 62.449 17.794 74.828 1.00 110.68 614 GLN A C 1
ATOM 4743 O O . GLN A 1 637 ? 63.423 17.545 74.105 1.00 94.42 614 GLN A O 1
ATOM 4749 N N . SER B 1 26 ? 146.481 9.229 72.459 1.00 49.73 3 SER B N 1
ATOM 4750 C CA . SER B 1 26 ? 145.663 8.870 73.667 1.00 60.93 3 SER B CA 1
ATOM 4751 C C . SER B 1 26 ? 144.210 9.277 73.377 1.00 61.32 3 SER B C 1
ATOM 4752 O O . SER B 1 26 ? 143.321 8.431 73.217 1.00 71.56 3 SER B O 1
ATOM 4755 N N . THR B 1 27 ? 143.993 10.579 73.256 1.00 49.63 4 THR B N 1
ATOM 4756 C CA . THR B 1 27 ? 142.788 11.158 72.662 1.00 42.94 4 THR B CA 1
ATOM 4757 C C . THR B 1 27 ? 142.381 10.736 71.205 1.00 45.89 4 THR B C 1
ATOM 4758 O O . THR B 1 27 ? 141.205 10.909 70.785 1.00 41.42 4 THR B O 1
ATOM 4762 N N . LEU B 1 28 ? 143.323 10.191 70.427 1.00 41.07 5 LEU B N 1
ATOM 4763 C CA . LEU B 1 28 ? 142.990 9.804 69.061 1.00 39.04 5 LEU B CA 1
ATOM 4764 C C . LEU B 1 28 ? 142.057 8.607 69.057 1.00 39.40 5 LEU B C 1
ATOM 4765 O O . LEU B 1 28 ? 142.359 7.608 69.697 1.00 39.28 5 LEU B O 1
ATOM 4770 N N . GLY B 1 29 ? 140.928 8.726 68.349 1.00 34.73 6 GLY B N 1
ATOM 4771 C CA . GLY B 1 29 ? 139.970 7.643 68.235 1.00 29.52 6 GLY B CA 1
ATOM 4772 C C . GLY B 1 29 ? 138.908 7.719 69.302 1.00 30.88 6 GLY B C 1
ATOM 4773 O O . GLY B 1 29 ? 138.023 6.875 69.366 1.00 33.82 6 GLY B O 1
ATOM 4774 N N . TRP B 1 30 ? 138.998 8.703 70.181 1.00 32.32 7 TRP B N 1
ATOM 4775 C CA . TRP B 1 30 ? 137.966 8.888 71.170 1.00 31.57 7 TRP B CA 1
ATOM 4776 C C . TRP B 1 30 ? 136.639 9.117 70.505 1.00 32.88 7 TRP B C 1
ATOM 4777 O O . TRP B 1 30 ? 136.561 9.731 69.418 1.00 32.60 7 TRP B O 1
ATOM 4788 N N . SER B 1 31 ? 135.594 8.655 71.173 1.00 29.21 8 SER B N 1
ATOM 4789 C CA . SER B 1 31 ? 134.262 8.892 70.732 1.00 31.79 8 SER B CA 1
ATOM 4790 C C . SER B 1 31 ? 133.729 10.138 71.474 1.00 31.73 8 SER B C 1
ATOM 4791 O O . SER B 1 31 ? 134.400 10.673 72.366 1.00 31.93 8 SER B O 1
ATOM 4794 N N . VAL B 1 32 ? 132.553 10.612 71.078 1.00 26.65 9 VAL B N 1
ATOM 4795 C CA . VAL B 1 32 ? 131.871 11.586 71.867 1.00 28.38 9 VAL B CA 1
ATOM 4796 C C . VAL B 1 32 ? 131.761 11.133 73.355 1.00 30.73 9 VAL B C 1
ATOM 4797 O O . VAL B 1 32 ? 131.963 11.926 74.257 1.00 30.54 9 VAL B O 1
ATOM 4801 N N . GLN B 1 33 ? 131.429 9.876 73.618 1.00 31.66 10 GLN B N 1
ATOM 4802 C CA . GLN B 1 33 ? 131.190 9.477 74.990 1.00 32.05 10 GLN B CA 1
ATOM 4803 C C . GLN B 1 33 ? 132.518 9.485 75.765 1.00 31.53 10 GLN B C 1
ATOM 4804 O O . GLN B 1 33 ? 132.546 9.735 76.961 1.00 31.25 10 GLN B O 1
ATOM 4810 N N . ASP B 1 34 ? 133.617 9.231 75.071 1.00 29.08 11 ASP B N 1
ATOM 4811 C CA . ASP B 1 34 ? 134.928 9.211 75.679 1.00 29.35 11 ASP B CA 1
ATOM 4812 C C . ASP B 1 34 ? 135.316 10.592 76.197 1.00 30.88 11 ASP B C 1
ATOM 4813 O O . ASP B 1 34 ? 135.820 10.744 77.324 1.00 33.34 11 ASP B O 1
ATOM 4818 N N . TRP B 1 35 ? 135.129 11.579 75.333 1.00 29.58 12 TRP B N 1
ATOM 4819 C CA . TRP B 1 35 ? 135.270 12.948 75.692 1.00 28.34 12 TRP B CA 1
ATOM 4820 C C . TRP B 1 35 ? 134.385 13.305 76.853 1.00 30.04 12 TRP B C 1
ATOM 4821 O O . TRP B 1 35 ? 134.849 13.986 77.776 1.00 32.46 12 TRP B O 1
ATOM 4832 N N . LEU B 1 36 ? 133.125 12.849 76.865 1.00 29.41 13 LEU B N 1
ATOM 4833 C CA . LEU B 1 36 ? 132.187 13.287 77.910 1.00 28.83 13 LEU B CA 1
ATOM 4834 C C . LEU B 1 36 ? 132.592 12.685 79.214 1.00 29.05 13 LEU B C 1
ATOM 4835 O O . LEU B 1 36 ? 132.479 13.297 80.258 1.00 28.56 13 LEU B O 1
ATOM 4840 N N . SER B 1 37 ? 133.123 11.490 79.162 1.00 32.25 14 SER B N 1
ATOM 4841 C CA . SER B 1 37 ? 133.386 10.817 80.418 1.00 35.16 14 SER B CA 1
ATOM 4842 C C . SER B 1 37 ? 134.705 11.338 81.019 1.00 34.82 14 SER B C 1
ATOM 4843 O O . SER B 1 37 ? 134.803 11.462 82.240 1.00 35.50 14 SER B O 1
ATOM 4846 N N . PHE B 1 38 ? 135.683 11.679 80.171 1.00 31.77 15 PHE B N 1
ATOM 4847 C CA . PHE B 1 38 ? 136.857 12.396 80.648 1.00 31.81 15 PHE B CA 1
ATOM 4848 C C . PHE B 1 38 ? 136.475 13.710 81.343 1.00 32.48 15 PHE B C 1
ATOM 4849 O O . PHE B 1 38 ? 136.967 13.997 82.430 1.00 32.17 15 PHE B O 1
ATOM 4857 N N . HIS B 1 39 ? 135.599 14.490 80.719 1.00 30.99 16 HIS B N 1
ATOM 4858 C CA . HIS B 1 39 ? 135.220 15.792 81.235 1.00 31.15 16 HIS B CA 1
ATOM 4859 C C . HIS B 1 39 ? 134.500 15.729 82.546 1.00 32.68 16 HIS B C 1
ATOM 4860 O O . HIS B 1 39 ? 134.646 16.584 83.404 1.00 36.43 16 HIS B O 1
ATOM 4867 N N . SER B 1 40 ? 133.734 14.681 82.732 1.00 34.08 17 SER B N 1
ATOM 4868 C CA . SER B 1 40 ? 132.833 14.640 83.854 1.00 34.37 17 SER B CA 1
ATOM 4869 C C . SER B 1 40 ? 133.596 14.074 85.018 1.00 33.05 17 SER B C 1
ATOM 4870 O O . SER B 1 40 ? 133.129 14.148 86.144 1.00 34.49 17 SER B O 1
ATOM 4873 N N . LYS B 1 41 ? 134.758 13.509 84.756 1.00 29.63 18 LYS B N 1
ATOM 4874 C CA . LYS B 1 41 ? 135.581 13.113 85.865 1.00 34.02 18 LYS B CA 1
ATOM 4875 C C . LYS B 1 41 ? 136.712 14.119 86.235 1.00 33.60 18 LYS B C 1
ATOM 4876 O O . LYS B 1 41 ? 137.424 13.898 87.161 1.00 33.67 18 LYS B O 1
ATOM 4882 N N . SER B 1 42 ? 136.815 15.247 85.538 1.00 34.30 19 SER B N 1
ATOM 4883 C CA . SER B 1 42 ? 138.021 16.084 85.562 1.00 31.80 19 SER B CA 1
ATOM 4884 C C . SER B 1 42 ? 137.699 17.531 85.872 1.00 30.45 19 SER B C 1
ATOM 4885 O O . SER B 1 42 ? 136.545 17.941 85.771 1.00 32.03 19 SER B O 1
ATOM 4888 N N . THR B 1 43 ? 138.713 18.298 86.256 1.00 28.74 20 THR B N 1
ATOM 4889 C CA . THR B 1 43 ? 138.550 19.753 86.466 1.00 29.82 20 THR B CA 1
ATOM 4890 C C . THR B 1 43 ? 138.454 20.502 85.098 1.00 31.00 20 THR B C 1
ATOM 4891 O O . THR B 1 43 ? 139.024 20.042 84.069 1.00 28.73 20 THR B O 1
ATOM 4895 N N . PRO B 1 44 ? 137.732 21.637 85.075 1.00 28.70 21 PRO B N 1
ATOM 4896 C CA . PRO B 1 44 ? 137.749 22.495 83.908 1.00 29.73 21 PRO B CA 1
ATOM 4897 C C . PRO B 1 44 ? 139.164 22.726 83.399 1.00 34.02 21 PRO B C 1
ATOM 4898 O O . PRO B 1 44 ? 139.376 22.746 82.177 1.00 37.57 21 PRO B O 1
ATOM 4902 N N . THR B 1 45 ? 140.119 22.893 84.312 1.00 30.95 22 THR B N 1
ATOM 4903 C CA . THR B 1 45 ? 141.478 23.150 83.920 1.00 28.84 22 THR B CA 1
ATOM 4904 C C . THR B 1 45 ? 142.058 22.008 83.118 1.00 28.89 22 THR B C 1
ATOM 4905 O O . THR B 1 45 ? 142.611 22.253 82.023 1.00 27.40 22 THR B O 1
ATOM 4909 N N . LYS B 1 46 ? 141.932 20.778 83.619 1.00 29.08 23 LYS B N 1
ATOM 4910 C CA . LYS B 1 46 ? 142.555 19.638 82.904 1.00 33.80 23 LYS B CA 1
ATOM 4911 C C . LYS B 1 46 ? 141.860 19.446 81.576 1.00 30.66 23 LYS B C 1
ATOM 4912 O O . LYS B 1 46 ? 142.502 19.075 80.596 1.00 32.63 23 LYS B O 1
ATOM 4918 N N . SER B 1 47 ? 140.552 19.715 81.574 1.00 28.73 24 SER B N 1
ATOM 4919 C CA . SER B 1 47 ? 139.718 19.622 80.386 1.00 29.08 24 SER B CA 1
ATOM 4920 C C . SER B 1 47 ? 140.213 20.578 79.328 1.00 30.97 24 SER B C 1
ATOM 4921 O O . SER B 1 47 ? 140.324 20.166 78.179 1.00 30.57 24 SER B O 1
ATOM 4924 N N . LEU B 1 48 ? 140.571 21.815 79.728 1.00 28.69 25 LEU B N 1
ATOM 4925 C CA . LEU B 1 48 ? 141.117 22.789 78.803 1.00 29.09 25 LEU B CA 1
ATOM 4926 C C . LEU B 1 48 ? 142.465 22.341 78.264 1.00 32.22 25 LEU B C 1
ATOM 4927 O O . LEU B 1 48 ? 142.740 22.581 77.103 1.00 36.29 25 LEU B O 1
ATOM 4932 N N . GLU B 1 49 ? 143.303 21.725 79.098 1.00 31.70 26 GLU B N 1
ATOM 4933 C CA . GLU B 1 49 ? 144.648 21.366 78.689 1.00 34.23 26 GLU B CA 1
ATOM 4934 C C . GLU B 1 49 ? 144.553 20.287 77.659 1.00 32.49 26 GLU B C 1
ATOM 4935 O O . GLU B 1 49 ? 145.316 20.280 76.690 1.00 31.86 26 GLU B O 1
ATOM 4941 N N . LEU B 1 50 ? 143.627 19.359 77.878 1.00 31.82 27 LEU B N 1
ATOM 4942 C CA . LEU B 1 50 ? 143.443 18.270 76.946 1.00 33.37 27 LEU B CA 1
ATOM 4943 C C . LEU B 1 50 ? 143.088 18.852 75.568 1.00 34.40 27 LEU B C 1
ATOM 4944 O O . LEU B 1 50 ? 143.750 18.519 74.577 1.00 35.57 27 LEU B O 1
ATOM 4949 N N . LEU B 1 51 ? 142.098 19.759 75.520 1.00 30.55 28 LEU B N 1
ATOM 4950 C CA . LEU B 1 51 ? 141.743 20.430 74.264 1.00 29.64 28 LEU B CA 1
ATOM 4951 C C . LEU B 1 51 ? 142.905 21.220 73.662 1.00 30.66 28 LEU B C 1
ATOM 4952 O O . LEU B 1 51 ? 143.174 21.126 72.457 1.00 32.92 28 LEU B O 1
ATOM 4957 N N . GLU B 1 52 ? 143.602 21.979 74.490 1.00 31.46 29 GLU B N 1
ATOM 4958 C CA . GLU B 1 52 ? 144.828 22.698 74.089 1.00 36.21 29 GLU B CA 1
ATOM 4959 C C . GLU B 1 52 ? 145.900 21.795 73.475 1.00 35.79 29 GLU B C 1
ATOM 4960 O O . GLU B 1 52 ? 146.517 22.156 72.482 1.00 40.20 29 GLU B O 1
ATOM 4966 N N . ASN B 1 53 ? 146.118 20.614 74.042 1.00 35.59 30 ASN B N 1
ATOM 4967 C CA . ASN B 1 53 ? 147.167 19.738 73.535 1.00 37.20 30 ASN B CA 1
ATOM 4968 C C . ASN B 1 53 ? 146.763 19.156 72.218 1.00 38.17 30 ASN B C 1
ATOM 4969 O O . ASN B 1 53 ? 147.591 18.944 71.305 1.00 41.07 30 ASN B O 1
ATOM 4974 N N . LEU B 1 54 ? 145.467 18.932 72.106 1.00 33.71 31 LEU B N 1
ATOM 4975 C CA . LEU B 1 54 ? 144.912 18.511 70.866 1.00 31.57 31 LEU B CA 1
ATOM 4976 C C . LEU B 1 54 ? 145.133 19.629 69.842 1.00 30.36 31 LEU B C 1
ATOM 4977 O O . LEU B 1 54 ? 145.675 19.360 68.791 1.00 32.22 31 LEU B O 1
ATOM 4982 N N . LEU B 1 55 ? 144.790 20.878 70.162 1.00 28.50 32 LEU B N 1
ATOM 4983 C CA . LEU B 1 55 ? 144.965 21.983 69.199 1.00 28.99 32 LEU B CA 1
ATOM 4984 C C . LEU B 1 55 ? 146.411 22.103 68.782 1.00 34.36 32 LEU B C 1
ATOM 4985 O O . LEU B 1 55 ? 146.699 22.158 67.582 1.00 33.84 32 LEU B O 1
ATOM 4990 N N . LYS B 1 56 ? 147.316 22.114 69.779 1.00 39.94 33 LYS B N 1
ATOM 4991 C CA . LYS B 1 56 ? 148.781 22.223 69.576 1.00 40.66 33 LYS B CA 1
ATOM 4992 C C . LYS B 1 56 ? 149.282 21.187 68.582 1.00 37.10 33 LYS B C 1
ATOM 4993 O O . LYS B 1 56 ? 150.127 21.478 67.763 1.00 42.05 33 LYS B O 1
ATOM 4999 N N . SER B 1 57 ? 148.795 19.958 68.693 1.00 33.13 34 SER B N 1
ATOM 5000 C CA . SER B 1 57 ? 149.390 18.866 67.946 1.00 33.68 34 SER B CA 1
ATOM 5001 C C . SER B 1 57 ? 148.982 18.826 66.448 1.00 32.92 34 SER B C 1
ATOM 5002 O O . SER B 1 57 ? 149.484 17.997 65.716 1.00 34.69 34 SER B O 1
ATOM 5005 N N . GLN B 1 58 ? 148.102 19.738 66.037 1.00 30.38 35 GLN B N 1
ATOM 5006 C CA . GLN B 1 58 ? 147.580 19.885 64.698 1.00 30.96 35 GLN B CA 1
ATOM 5007 C C . GLN B 1 58 ? 148.313 20.958 63.907 1.00 35.82 35 GLN B C 1
ATOM 5008 O O . GLN B 1 58 ? 148.709 21.996 64.447 1.00 39.53 35 GLN B O 1
ATOM 5014 N N . LYS B 1 59 ? 148.424 20.736 62.603 1.00 40.58 36 LYS B N 1
ATOM 5015 C CA . LYS B 1 59 ? 149.137 21.644 61.701 1.00 41.96 36 LYS B CA 1
ATOM 5016 C C . LYS B 1 59 ? 148.197 22.024 60.568 1.00 40.02 36 LYS B C 1
ATOM 5017 O O . LYS B 1 59 ? 147.376 21.205 60.177 1.00 38.20 36 LYS B O 1
ATOM 5023 N N . PRO B 1 60 ? 148.314 23.252 60.029 1.00 37.46 37 PRO B N 1
ATOM 5024 C CA . PRO B 1 60 ? 147.488 23.650 58.908 1.00 35.46 37 PRO B CA 1
ATOM 5025 C C . PRO B 1 60 ? 148.121 23.219 57.604 1.00 37.63 37 PRO B C 1
ATOM 5026 O O . PRO B 1 60 ? 149.177 22.585 57.594 1.00 44.22 37 PRO B O 1
ATOM 5030 N N . ALA B 1 61 ? 147.448 23.511 56.507 1.00 40.38 38 ALA B N 1
ATOM 5031 C CA . ALA B 1 61 ? 147.964 23.216 55.187 1.00 44.90 38 ALA B CA 1
ATOM 5032 C C . ALA B 1 61 ? 148.989 24.306 54.788 1.00 49.75 38 ALA B C 1
ATOM 5033 O O . ALA B 1 61 ? 148.815 25.485 55.120 1.00 45.20 38 ALA B O 1
ATOM 5035 N N . PRO B 1 62 ? 150.031 23.915 54.040 1.00 44.29 39 PRO B N 1
ATOM 5036 C CA . PRO B 1 62 ? 150.124 22.585 53.432 1.00 44.52 39 PRO B CA 1
ATOM 5037 C C . PRO B 1 62 ? 150.759 21.452 54.256 1.00 45.90 39 PRO B C 1
ATOM 5038 O O . PRO B 1 62 ? 150.782 20.335 53.748 1.00 42.04 39 PRO B O 1
ATOM 5042 N N . GLU B 1 63 ? 151.270 21.689 55.475 1.00 47.30 40 GLU B N 1
ATOM 5043 C CA . GLU B 1 63 ? 151.921 20.580 56.204 1.00 47.93 40 GLU B CA 1
ATOM 5044 C C . GLU B 1 63 ? 150.886 19.494 56.416 1.00 51.18 40 GLU B C 1
ATOM 5045 O O . GLU B 1 63 ? 151.164 18.294 56.216 1.00 48.69 40 GLU B O 1
ATOM 5051 N N . ASP B 1 64 ? 149.681 19.908 56.834 1.00 45.78 41 ASP B N 1
ATOM 5052 C CA . ASP B 1 64 ? 148.540 18.984 56.812 1.00 41.84 41 ASP B CA 1
ATOM 5053 C C . ASP B 1 64 ? 147.471 19.531 55.884 1.00 38.68 41 ASP B C 1
ATOM 5054 O O . ASP B 1 64 ? 146.881 20.565 56.185 1.00 38.11 41 ASP B O 1
ATOM 5059 N N . PRO B 1 65 ? 147.238 18.837 54.743 1.00 36.80 42 PRO B N 1
ATOM 5060 C CA . PRO B 1 65 ? 146.304 19.319 53.724 1.00 33.54 42 PRO B CA 1
ATOM 5061 C C . PRO B 1 65 ? 144.872 19.354 54.271 1.00 32.54 42 PRO B C 1
ATOM 5062 O O . PRO B 1 65 ? 144.061 20.207 53.896 1.00 30.80 42 PRO B O 1
ATOM 5066 N N . ALA B 1 66 ? 144.593 18.458 55.199 1.00 31.33 43 ALA B N 1
ATOM 5067 C CA . ALA B 1 66 ? 143.275 18.339 55.775 1.00 29.65 43 ALA B CA 1
ATOM 5068 C C . ALA B 1 66 ? 142.753 19.607 56.408 1.00 30.94 43 ALA B C 1
ATOM 5069 O O . ALA B 1 66 ? 141.548 19.829 56.360 1.00 35.43 43 ALA B O 1
ATOM 5071 N N . TRP B 1 67 ? 143.622 20.458 56.967 1.00 30.29 44 TRP B N 1
ATOM 5072 C CA . TRP B 1 67 ? 143.154 21.684 57.652 1.00 31.22 44 TRP B CA 1
ATOM 5073 C C . TRP B 1 67 ? 143.448 22.927 56.913 1.00 34.73 44 TRP B C 1
ATOM 5074 O O . TRP B 1 67 ? 144.616 23.187 56.650 1.00 36.26 44 TRP B O 1
ATOM 5085 N N . ILE B 1 68 ? 142.444 23.766 56.646 1.00 31.67 45 ILE B N 1
ATOM 5086 C CA . ILE B 1 68 ? 142.773 25.046 56.052 1.00 32.16 45 ILE B CA 1
ATOM 5087 C C . ILE B 1 68 ? 143.235 26.018 57.132 1.00 33.36 45 ILE B C 1
ATOM 5088 O O . ILE B 1 68 ? 144.219 26.709 56.957 1.00 33.73 45 ILE B O 1
ATOM 5093 N N . SER B 1 69 ? 142.501 26.090 58.234 1.00 34.98 46 SER B N 1
ATOM 5094 C CA . SER B 1 69 ? 142.929 26.881 59.374 1.00 34.77 46 SER B CA 1
ATOM 5095 C C . SER B 1 69 ? 142.537 26.183 60.637 1.00 35.94 46 SER B C 1
ATOM 5096 O O . SER B 1 69 ? 141.543 25.451 60.639 1.00 33.10 46 SER B O 1
ATOM 5099 N N . LEU B 1 70 ? 143.327 26.434 61.696 1.00 36.07 47 LEU B N 1
ATOM 5100 C CA . LEU B 1 70 ? 143.062 25.985 63.072 1.00 31.56 47 LEU B CA 1
ATOM 5101 C C . LEU B 1 70 ? 142.788 27.206 63.910 1.00 30.09 47 LEU B C 1
ATOM 5102 O O . LEU B 1 70 ? 143.292 28.258 63.567 1.00 30.63 47 LEU B O 1
ATOM 5107 N N . ILE B 1 71 ? 141.953 27.093 64.956 1.00 28.02 48 ILE B N 1
ATOM 5108 C CA . ILE B 1 71 ? 141.712 28.221 65.879 1.00 28.40 48 ILE B CA 1
ATOM 5109 C C . ILE B 1 71 ? 143.008 28.675 66.620 1.00 30.69 48 ILE B C 1
ATOM 5110 O O . ILE B 1 71 ? 143.868 27.865 67.017 1.00 28.14 48 ILE B O 1
ATOM 5115 N N . PRO B 1 72 ? 143.157 29.986 66.799 1.00 35.24 49 PRO B N 1
ATOM 5116 C CA . PRO B 1 72 ? 144.259 30.370 67.667 1.00 37.03 49 PRO B CA 1
ATOM 5117 C C . PRO B 1 72 ? 143.913 30.007 69.115 1.00 35.59 49 PRO B C 1
ATOM 5118 O O . PRO B 1 72 ? 142.732 29.964 69.492 1.00 33.28 49 PRO B O 1
ATOM 5122 N N . VAL B 1 73 ? 144.947 29.762 69.909 1.00 37.28 50 VAL B N 1
ATOM 5123 C CA . VAL B 1 73 ? 144.795 29.389 71.311 1.00 36.01 50 VAL B CA 1
ATOM 5124 C C . VAL B 1 73 ? 143.809 30.278 72.107 1.00 34.78 50 VAL B C 1
ATOM 5125 O O . VAL B 1 73 ? 143.014 29.773 72.902 1.00 33.36 50 VAL B O 1
ATOM 5129 N N . GLU B 1 74 ? 143.808 31.583 71.856 1.00 33.80 51 GLU B N 1
ATOM 5130 C CA . GLU B 1 74 ? 142.863 32.500 72.511 1.00 36.11 51 GLU B CA 1
ATOM 5131 C C . GLU B 1 74 ? 141.408 32.280 72.096 1.00 35.58 51 GLU B C 1
ATOM 5132 O O . GLU B 1 74 ? 140.493 32.555 72.875 1.00 35.13 51 GLU B O 1
ATOM 5138 N N . ASP B 1 75 ? 141.175 31.809 70.864 1.00 35.66 52 ASP B N 1
ATOM 5139 C CA . ASP B 1 75 ? 139.819 31.444 70.476 1.00 32.78 52 ASP B CA 1
ATOM 5140 C C . ASP B 1 75 ? 139.353 30.204 71.227 1.00 28.68 52 ASP B C 1
ATOM 5141 O O . ASP B 1 75 ? 138.249 30.186 71.786 1.00 24.86 52 ASP B O 1
ATOM 5146 N N . LEU B 1 76 ? 140.214 29.202 71.310 1.00 28.55 53 LEU B N 1
ATOM 5147 C CA . LEU B 1 76 ? 139.930 28.101 72.227 1.00 29.64 53 LEU B CA 1
ATOM 5148 C C . LEU B 1 76 ? 139.505 28.569 73.630 1.00 29.61 53 LEU B C 1
ATOM 5149 O O . LEU B 1 76 ? 138.557 28.044 74.189 1.00 28.48 53 LEU B O 1
ATOM 5154 N N . HIS B 1 77 ? 140.158 29.588 74.181 1.00 31.66 54 HIS B N 1
ATOM 5155 C CA . HIS B 1 77 ? 139.853 30.000 75.555 1.00 32.18 54 HIS B CA 1
ATOM 5156 C C . HIS B 1 77 ? 138.568 30.715 75.558 1.00 31.30 54 HIS B C 1
ATOM 5157 O O . HIS B 1 77 ? 137.760 30.542 76.471 1.00 32.40 54 HIS B O 1
ATOM 5164 N N . HIS B 1 78 ? 138.355 31.529 74.533 1.00 30.54 55 HIS B N 1
ATOM 5165 C CA . HIS B 1 78 ? 137.091 32.234 74.411 1.00 30.60 55 HIS B CA 1
ATOM 5166 C C . HIS B 1 78 ? 135.959 31.239 74.354 1.00 29.28 55 HIS B C 1
ATOM 5167 O O . HIS B 1 78 ? 134.978 31.352 75.108 1.00 27.98 55 HIS B O 1
ATOM 5174 N N . GLN B 1 79 ? 136.108 30.212 73.511 1.00 27.08 56 GLN B N 1
ATOM 5175 C CA . GLN B 1 79 ? 135.051 29.208 73.374 1.00 27.33 56 GLN B CA 1
ATOM 5176 C C . GLN B 1 79 ? 134.871 28.483 74.688 1.00 26.20 56 GLN B C 1
ATOM 5177 O O . GLN B 1 79 ? 133.736 28.210 75.101 1.00 28.68 56 GLN B O 1
ATOM 5183 N N . TRP B 1 80 ? 135.980 28.159 75.347 1.00 25.21 57 TRP B N 1
ATOM 5184 C CA . TRP B 1 80 ? 135.875 27.527 76.646 1.00 25.87 57 TRP B CA 1
ATOM 5185 C C . TRP B 1 80 ? 135.169 28.383 77.676 1.00 26.90 57 TRP B C 1
ATOM 5186 O O . TRP B 1 80 ? 134.271 27.883 78.411 1.00 26.21 57 TRP B O 1
ATOM 5197 N N . ASN B 1 81 ? 135.497 29.681 77.721 1.00 25.42 58 ASN B N 1
ATOM 5198 C CA . ASN B 1 81 ? 134.867 30.525 78.742 1.00 27.87 58 ASN B CA 1
ATOM 5199 C C . ASN B 1 81 ? 133.364 30.626 78.553 1.00 27.14 58 ASN B C 1
ATOM 5200 O O . ASN B 1 81 ? 132.626 30.590 79.523 1.00 28.80 58 ASN B O 1
ATOM 5205 N N . ILE B 1 82 ? 132.913 30.662 77.304 1.00 26.79 59 ILE B N 1
ATOM 5206 C CA . ILE B 1 82 ? 131.500 30.668 77.001 1.00 27.08 59 ILE B CA 1
ATOM 5207 C C . ILE B 1 82 ? 130.785 29.405 77.464 1.00 28.22 59 ILE B C 1
ATOM 5208 O O . ILE B 1 82 ? 129.685 29.457 78.057 1.00 28.43 59 ILE B O 1
ATOM 5213 N N . LEU B 1 83 ? 131.415 28.269 77.201 1.00 29.77 60 LEU B N 1
ATOM 5214 C CA . LEU B 1 83 ? 130.938 26.986 77.713 1.00 29.90 60 LEU B CA 1
ATOM 5215 C C . LEU B 1 83 ? 130.821 26.973 79.251 1.00 29.87 60 LEU B C 1
ATOM 5216 O O . LEU B 1 83 ? 129.838 26.488 79.807 1.00 27.03 60 LEU B O 1
ATOM 5221 N N . GLN B 1 84 ? 131.831 27.511 79.936 1.00 30.66 61 GLN B N 1
ATOM 5222 C CA . GLN B 1 84 ? 131.792 27.569 81.414 1.00 31.43 61 GLN B CA 1
ATOM 5223 C C . GLN B 1 84 ? 130.588 28.366 81.896 1.00 31.03 61 GLN B C 1
ATOM 5224 O O . GLN B 1 84 ? 130.047 28.077 82.942 1.00 30.34 61 GLN B O 1
ATOM 5230 N N . SER B 1 85 ? 130.149 29.339 81.103 1.00 32.34 62 SER B N 1
ATOM 5231 C CA . SER B 1 85 ? 128.989 30.148 81.462 1.00 35.38 62 SER B CA 1
ATOM 5232 C C . SER B 1 85 ? 127.679 29.382 81.485 1.00 37.04 62 SER B C 1
ATOM 5233 O O . SER B 1 85 ? 126.757 29.796 82.158 1.00 41.53 62 SER B O 1
ATOM 5236 N N . LYS B 1 86 ? 127.563 28.293 80.737 1.00 39.85 63 LYS B N 1
ATOM 5237 C CA . LYS B 1 86 ? 126.259 27.632 80.601 1.00 42.05 63 LYS B CA 1
ATOM 5238 C C . LYS B 1 86 ? 125.908 26.951 81.896 1.00 49.22 63 LYS B C 1
ATOM 5239 O O . LYS B 1 86 ? 126.774 26.342 82.528 1.00 52.37 63 LYS B O 1
ATOM 5245 N N . SER B 1 87 ? 124.653 27.055 82.318 1.00 59.67 64 SER B N 1
ATOM 5246 C CA . SER B 1 87 ? 124.336 26.678 83.704 1.00 70.43 64 SER B CA 1
ATOM 5247 C C . SER B 1 87 ? 124.038 25.188 84.003 1.00 72.10 64 SER B C 1
ATOM 5248 O O . SER B 1 87 ? 123.946 24.785 85.180 1.00 80.39 64 SER B O 1
ATOM 5251 N N . ASN B 1 88 ? 123.952 24.367 82.966 1.00 60.51 65 ASN B N 1
ATOM 5252 C CA . ASN B 1 88 ? 123.481 23.002 83.132 1.00 64.02 65 ASN B CA 1
ATOM 5253 C C . ASN B 1 88 ? 124.440 21.959 82.581 1.00 63.65 65 ASN B C 1
ATOM 5254 O O . ASN B 1 88 ? 124.092 20.796 82.474 1.00 68.47 65 ASN B O 1
ATOM 5259 N N . LYS B 1 89 ? 125.652 22.388 82.241 1.00 63.39 66 LYS B N 1
ATOM 5260 C CA . LYS B 1 89 ? 126.622 21.594 81.484 1.00 58.96 66 LYS B CA 1
ATOM 5261 C C . LYS B 1 89 ? 126.299 20.131 81.201 1.00 66.17 66 LYS B C 1
ATOM 5262 O O . LYS B 1 89 ? 126.201 19.746 80.047 1.00 70.37 66 LYS B O 1
ATOM 5268 N N . GLU B 1 90 ? 126.135 19.312 82.230 1.00 69.15 67 GLU B N 1
ATOM 5269 C CA . GLU B 1 90 ? 125.957 17.866 82.015 1.00 68.91 67 GLU B CA 1
ATOM 5270 C C . GLU B 1 90 ? 124.666 17.421 81.298 1.00 64.47 67 GLU B C 1
ATOM 5271 O O . GLU B 1 90 ? 124.511 16.246 80.970 1.00 63.08 67 GLU B O 1
ATOM 5277 N N . GLU B 1 91 ? 123.751 18.351 81.054 1.00 55.04 68 GLU B N 1
ATOM 5278 C CA . GLU B 1 91 ? 122.706 18.133 80.068 1.00 53.44 68 GLU B CA 1
ATOM 5279 C C . GLU B 1 91 ? 123.208 18.287 78.624 1.00 50.03 68 GLU B C 1
ATOM 5280 O O . GLU B 1 91 ? 122.494 17.929 77.684 1.00 53.38 68 GLU B O 1
ATOM 5286 N N . LEU B 1 92 ? 124.387 18.874 78.418 1.00 38.59 69 LEU B N 1
ATOM 5287 C CA . LEU B 1 92 ? 124.806 19.179 77.053 1.00 32.34 69 LEU B CA 1
ATOM 5288 C C . LEU B 1 92 ? 125.443 17.971 76.362 1.00 30.47 69 LEU B C 1
ATOM 5289 O O . LEU B 1 92 ? 126.481 17.478 76.792 1.00 30.25 69 LEU B O 1
ATOM 5294 N N . PRO B 1 93 ? 124.798 17.492 75.279 1.00 27.46 70 PRO B N 1
ATOM 5295 C CA . PRO B 1 93 ? 125.181 16.225 74.683 1.00 24.40 70 PRO B CA 1
ATOM 5296 C C . PRO B 1 93 ? 126.498 16.304 73.943 1.00 23.79 70 PRO B C 1
ATOM 5297 O O . PRO B 1 93 ? 127.106 15.269 73.712 1.00 25.93 70 PRO B O 1
ATOM 5301 N N . LEU B 1 94 ? 126.986 17.495 73.617 1.00 22.96 71 LEU B N 1
ATOM 5302 C CA . LEU B 1 94 ? 128.363 17.619 73.079 1.00 22.61 71 LEU B CA 1
ATOM 5303 C C . LEU B 1 94 ? 129.324 18.475 73.927 1.00 25.82 71 LEU B C 1
ATOM 5304 O O . LEU B 1 94 ? 130.384 18.926 73.415 1.00 22.60 71 LEU B O 1
ATOM 5309 N N . TYR B 1 95 ? 128.994 18.665 75.223 1.00 26.53 72 TYR B N 1
ATOM 5310 C CA . TYR B 1 95 ? 129.958 19.319 76.179 1.00 27.20 72 TYR B CA 1
ATOM 5311 C C . TYR B 1 95 ? 131.459 19.037 75.952 1.00 26.29 72 TYR B C 1
ATOM 5312 O O . TYR B 1 95 ? 131.950 17.897 76.112 1.00 23.77 72 TYR B O 1
ATOM 5321 N N . GLY B 1 96 ? 132.181 20.094 75.589 1.00 25.46 73 GLY B N 1
ATOM 5322 C CA . GLY B 1 96 ? 133.642 20.036 75.510 1.00 24.77 73 GLY B CA 1
ATOM 5323 C C . GLY B 1 96 ? 134.139 19.094 74.435 1.00 26.39 73 GLY B C 1
ATOM 5324 O O . GLY B 1 96 ? 135.312 18.725 74.422 1.00 25.77 73 GLY B O 1
ATOM 5325 N N . VAL B 1 97 ? 133.248 18.721 73.513 1.00 25.58 74 VAL B N 1
ATOM 5326 C CA . VAL B 1 97 ? 133.619 17.775 72.471 1.00 25.88 74 VAL B CA 1
ATOM 5327 C C . VAL B 1 97 ? 134.195 18.540 71.295 1.00 24.89 74 VAL B C 1
ATOM 5328 O O . VAL B 1 97 ? 133.518 19.394 70.709 1.00 25.18 74 VAL B O 1
ATOM 5332 N N . PRO B 1 98 ? 135.453 18.248 70.936 1.00 24.77 75 PRO B N 1
ATOM 5333 C CA . PRO B 1 98 ? 136.027 18.905 69.740 1.00 25.09 75 PRO B CA 1
ATOM 5334 C C . PRO B 1 98 ? 135.372 18.435 68.410 1.00 26.16 75 PRO B C 1
ATOM 5335 O O . PRO B 1 98 ? 135.143 17.224 68.211 1.00 28.20 75 PRO B O 1
ATOM 5339 N N . ILE B 1 99 ? 135.109 19.377 67.508 1.00 23.64 76 ILE B N 1
ATOM 5340 C CA . ILE B 1 99 ? 134.672 19.049 66.170 1.00 22.88 76 ILE B CA 1
ATOM 5341 C C . ILE B 1 99 ? 135.425 19.801 65.042 1.00 25.54 76 ILE B C 1
ATOM 5342 O O . ILE B 1 99 ? 136.032 20.838 65.262 1.00 27.07 76 ILE B O 1
ATOM 5347 N N . ALA B 1 100 ? 135.364 19.295 63.809 1.00 27.08 77 ALA B N 1
ATOM 5348 C CA . ALA B 1 100 ? 135.926 20.041 62.669 1.00 25.19 77 ALA B CA 1
ATOM 5349 C C . ALA B 1 100 ? 134.805 20.574 61.790 1.00 25.12 77 ALA B C 1
ATOM 5350 O O . ALA B 1 100 ? 133.759 19.967 61.719 1.00 27.48 77 ALA B O 1
ATOM 5352 N N . VAL B 1 101 ? 134.978 21.705 61.129 1.00 24.49 78 VAL B N 1
ATOM 5353 C CA . VAL B 1 101 ? 133.967 22.111 60.171 1.00 24.55 78 VAL B CA 1
ATOM 5354 C C . VAL B 1 101 ? 134.496 22.415 58.785 1.00 25.71 78 VAL B C 1
ATOM 5355 O O . VAL B 1 101 ? 135.568 23.010 58.656 1.00 29.17 78 VAL B O 1
ATOM 5359 N N . LYS B 1 102 ? 133.763 21.983 57.756 1.00 24.36 79 LYS B N 1
ATOM 5360 C CA . LYS B 1 102 ? 134.169 22.190 56.353 1.00 23.70 79 LYS B CA 1
ATOM 5361 C C . LYS B 1 102 ? 134.295 23.680 56.048 1.00 24.66 79 LYS B C 1
ATOM 5362 O O . LYS B 1 102 ? 133.462 24.461 56.503 1.00 23.84 79 LYS B O 1
ATOM 5368 N N . ASP B 1 103 ? 135.347 24.078 55.322 1.00 25.56 80 ASP B N 1
ATOM 5369 C CA . ASP B 1 103 ? 135.610 25.497 55.106 1.00 27.63 80 ASP B CA 1
ATOM 5370 C C . ASP B 1 103 ? 134.670 26.162 54.110 1.00 28.06 80 ASP B C 1
ATOM 5371 O O . ASP B 1 103 ? 134.939 27.209 53.507 1.00 30.05 80 ASP B O 1
ATOM 5376 N N . ASN B 1 104 ? 133.538 25.501 54.044 1.00 29.80 81 ASN B N 1
ATOM 5377 C CA . ASN B 1 104 ? 132.279 25.812 53.388 1.00 29.44 81 ASN B CA 1
ATOM 5378 C C . ASN B 1 104 ? 131.282 26.470 54.350 1.00 25.89 81 ASN B C 1
ATOM 5379 O O . ASN B 1 104 ? 130.332 27.084 53.960 1.00 24.25 81 ASN B O 1
ATOM 5384 N N . ILE B 1 105 ? 131.468 26.240 55.638 1.00 23.43 82 ILE B N 1
ATOM 5385 C CA . ILE B 1 105 ? 130.456 26.550 56.619 1.00 23.64 82 ILE B CA 1
ATOM 5386 C C . ILE B 1 105 ? 131.034 27.602 57.589 1.00 23.69 82 ILE B C 1
ATOM 5387 O O . ILE B 1 105 ? 132.192 27.466 58.008 1.00 23.52 82 ILE B O 1
ATOM 5392 N N . ASP B 1 106 ? 130.232 28.606 57.972 1.00 22.38 83 ASP B N 1
ATOM 5393 C CA . ASP B 1 106 ? 130.727 29.713 58.791 1.00 24.17 83 ASP B CA 1
ATOM 5394 C C . ASP B 1 106 ? 130.854 29.327 60.229 1.00 26.59 83 ASP B C 1
ATOM 5395 O O . ASP B 1 106 ? 129.876 28.848 60.830 1.00 28.54 83 ASP B O 1
ATOM 5400 N N . TYR B 1 107 ? 132.059 29.520 60.771 1.00 28.34 84 TYR B N 1
ATOM 5401 C CA . TYR B 1 107 ? 132.271 29.641 62.238 1.00 28.95 84 TYR B CA 1
ATOM 5402 C C . TYR B 1 107 ? 132.858 31.027 62.505 1.00 31.13 84 TYR B C 1
ATOM 5403 O O . TYR B 1 107 ? 133.890 31.370 61.949 1.00 30.30 84 TYR B O 1
ATOM 5412 N N . LYS B 1 108 ? 132.222 31.819 63.359 1.00 34.27 85 LYS B N 1
ATOM 5413 C CA . LYS B 1 108 ? 132.631 33.226 63.463 1.00 38.57 85 LYS B CA 1
ATOM 5414 C C . LYS B 1 108 ? 134.074 33.492 63.915 1.00 38.82 85 LYS B C 1
ATOM 5415 O O . LYS B 1 108 ? 134.541 34.592 63.735 1.00 42.58 85 LYS B O 1
ATOM 5421 N N . GLY B 1 109 ? 134.779 32.501 64.465 1.00 37.06 86 GLY B N 1
ATOM 5422 C CA . GLY B 1 109 ? 136.134 32.731 64.975 1.00 32.20 86 GLY B CA 1
ATOM 5423 C C . GLY B 1 109 ? 137.215 32.354 63.977 1.00 36.43 86 GLY B C 1
ATOM 5424 O O . GLY B 1 109 ? 138.420 32.306 64.317 1.00 38.80 86 GLY B O 1
ATOM 5425 N N . LEU B 1 110 ? 136.795 32.053 62.747 1.00 32.84 87 LEU B N 1
ATOM 5426 C CA . LEU B 1 110 ? 137.715 31.673 61.694 1.00 30.68 87 LEU B CA 1
ATOM 5427 C C . LEU B 1 110 ? 137.179 32.194 60.383 1.00 29.61 87 LEU B C 1
ATOM 5428 O O . LEU B 1 110 ? 135.994 32.467 60.277 1.00 29.44 87 LEU B O 1
ATOM 5433 N N . PRO B 1 111 ? 138.056 32.382 59.380 1.00 30.74 88 PRO B N 1
ATOM 5434 C CA . PRO B 1 111 ? 137.475 32.864 58.112 1.00 27.45 88 PRO B CA 1
ATOM 5435 C C . PRO B 1 111 ? 136.868 31.717 57.280 1.00 27.67 88 PRO B C 1
ATOM 5436 O O . PRO B 1 111 ? 137.241 30.532 57.442 1.00 24.32 88 PRO B O 1
ATOM 5440 N N . THR B 1 112 ? 135.956 32.064 56.371 1.00 27.45 89 THR B N 1
ATOM 5441 C CA . THR B 1 112 ? 135.518 31.092 55.385 1.00 27.20 89 THR B CA 1
ATOM 5442 C C . THR B 1 112 ? 136.200 31.295 54.040 1.00 27.84 89 THR B C 1
ATOM 5443 O O . THR B 1 112 ? 136.484 32.390 53.634 1.00 31.54 89 THR B O 1
ATOM 5447 N N . THR B 1 113 ? 136.416 30.219 53.329 1.00 32.36 90 THR B N 1
ATOM 5448 C CA . THR B 1 113 ? 137.330 30.185 52.212 1.00 32.43 90 THR B CA 1
ATOM 5449 C C . THR B 1 113 ? 136.759 29.452 50.998 1.00 34.41 90 THR B C 1
ATOM 5450 O O . THR B 1 113 ? 137.156 29.736 49.874 1.00 36.89 90 THR B O 1
ATOM 5454 N N . ALA B 1 114 ? 135.838 28.513 51.220 1.00 30.92 91 ALA B N 1
ATOM 5455 C CA . ALA B 1 114 ? 135.525 27.490 50.208 1.00 31.94 91 ALA B CA 1
ATOM 5456 C C . ALA B 1 114 ? 136.739 26.913 49.424 1.00 33.18 91 ALA B C 1
ATOM 5457 O O . ALA B 1 114 ? 136.587 26.491 48.271 1.00 36.97 91 ALA B O 1
ATOM 5459 N N . ALA B 1 115 ? 137.902 26.819 50.079 1.00 28.49 92 ALA B N 1
ATOM 5460 C CA . ALA B 1 115 ? 139.165 26.415 49.440 1.00 30.31 92 ALA B CA 1
ATOM 5461 C C . ALA B 1 115 ? 139.580 27.334 48.252 1.00 30.50 92 ALA B C 1
ATOM 5462 O O . ALA B 1 115 ? 140.205 26.896 47.284 1.00 29.41 92 ALA B O 1
ATOM 5464 N N . CYS B 1 116 ? 139.228 28.613 48.365 1.00 31.09 93 CYS B N 1
ATOM 5465 C CA . CYS B 1 116 ? 139.676 29.611 47.424 1.00 33.07 93 CYS B CA 1
ATOM 5466 C C . CYS B 1 116 ? 140.248 30.810 48.189 1.00 35.49 93 CYS B C 1
ATOM 5467 O O . CYS B 1 116 ? 139.510 31.619 48.797 1.00 37.13 93 CYS B O 1
ATOM 5470 N N . PRO B 1 117 ? 141.591 30.899 48.200 1.00 35.35 94 PRO B N 1
ATOM 5471 C CA . PRO B 1 117 ? 142.274 31.900 49.006 1.00 33.99 94 PRO B CA 1
ATOM 5472 C C . PRO B 1 117 ? 141.724 33.278 48.752 1.00 34.03 94 PRO B C 1
ATOM 5473 O O . PRO B 1 117 ? 141.553 34.041 49.716 1.00 34.90 94 PRO B O 1
ATOM 5477 N N . SER B 1 118 ? 141.404 33.598 47.498 1.00 33.42 95 SER B N 1
ATOM 5478 C CA . SER B 1 118 ? 140.974 34.992 47.179 1.00 38.01 95 SER B CA 1
ATOM 5479 C C . SER B 1 118 ? 139.506 35.201 47.427 1.00 41.40 95 SER B C 1
ATOM 5480 O O . SER B 1 118 ? 139.033 36.351 47.413 1.00 41.99 95 SER B O 1
ATOM 5483 N N . TYR B 1 119 ? 138.793 34.095 47.693 1.00 41.54 96 TYR B N 1
ATOM 5484 C CA . TYR B 1 119 ? 137.388 34.160 48.108 1.00 38.03 96 TYR B CA 1
ATOM 5485 C C . TYR B 1 119 ? 137.205 34.476 49.594 1.00 37.14 96 TYR B C 1
ATOM 5486 O O . TYR B 1 119 ? 136.141 34.974 49.984 1.00 33.91 96 TYR B O 1
ATOM 5495 N N . LEU B 1 120 ? 138.238 34.180 50.397 1.00 36.70 97 LEU B N 1
ATOM 5496 C CA . LEU B 1 120 ? 138.240 34.390 51.860 1.00 35.40 97 LEU B CA 1
ATOM 5497 C C . LEU B 1 120 ? 137.438 35.578 52.347 1.00 33.97 97 LEU B C 1
ATOM 5498 O O . LEU B 1 120 ? 137.623 36.684 51.884 1.00 40.35 97 LEU B O 1
ATOM 5503 N N . TYR B 1 121 ? 136.528 35.329 53.280 1.00 33.02 98 TYR B N 1
ATOM 5504 C CA . TYR B 1 121 ? 135.784 36.374 53.967 1.00 31.53 98 TYR B CA 1
ATOM 5505 C C . TYR B 1 121 ? 135.681 35.988 55.441 1.00 31.55 98 TYR B C 1
ATOM 5506 O O . TYR B 1 121 ? 135.932 34.834 55.786 1.00 35.25 98 TYR B O 1
ATOM 5515 N N . GLN B 1 122 ? 135.296 36.947 56.280 1.00 30.29 99 GLN B N 1
ATOM 5516 C CA . GLN B 1 122 ? 135.192 36.759 57.715 1.00 33.38 99 GLN B CA 1
ATOM 5517 C C . GLN B 1 122 ? 133.718 36.846 58.185 1.00 34.06 99 GLN B C 1
ATOM 5518 O O . GLN B 1 122 ? 133.137 37.926 58.287 1.00 30.82 99 GLN B O 1
ATOM 5524 N N . PRO B 1 123 ? 133.110 35.698 58.491 1.00 32.96 100 PRO B N 1
ATOM 5525 C CA . PRO B 1 123 ? 131.715 35.843 58.872 1.00 33.30 100 PRO B CA 1
ATOM 5526 C C . PRO B 1 123 ? 131.541 36.625 60.195 1.00 35.18 100 PRO B C 1
ATOM 5527 O O . PRO B 1 123 ? 132.434 36.626 61.037 1.00 36.38 100 PRO B O 1
ATOM 5531 N N . THR B 1 124 ? 130.409 37.300 60.334 1.00 38.10 101 THR B N 1
ATOM 5532 C CA . THR B 1 124 ? 129.993 37.998 61.558 1.00 42.73 101 THR B CA 1
ATOM 5533 C C . THR B 1 124 ? 129.535 36.977 62.591 1.00 42.28 101 THR B C 1
ATOM 5534 O O . THR B 1 124 ? 129.819 37.115 63.770 1.00 46.49 101 THR B O 1
ATOM 5538 N N . ARG B 1 125 ? 128.733 36.015 62.149 1.00 37.04 102 ARG B N 1
ATOM 5539 C CA . ARG B 1 125 ? 128.096 35.076 63.055 1.00 34.36 102 ARG B CA 1
ATOM 5540 C C . ARG B 1 125 ? 128.333 33.620 62.626 1.00 31.19 102 ARG B C 1
ATOM 5541 O O . ARG B 1 125 ? 128.762 33.371 61.513 1.00 29.85 102 ARG B O 1
ATOM 5549 N N . ASP B 1 126 ? 128.071 32.673 63.521 1.00 29.46 103 ASP B N 1
ATOM 5550 C CA . ASP B 1 126 ? 128.105 31.271 63.196 1.00 26.57 103 ASP B CA 1
ATOM 5551 C C . ASP B 1 126 ? 127.047 30.937 62.193 1.00 25.68 103 ASP B C 1
ATOM 5552 O O . ASP B 1 126 ? 125.941 31.512 62.242 1.00 23.01 103 ASP B O 1
ATOM 5557 N N . SER B 1 127 ? 127.338 29.982 61.304 1.00 24.00 104 SER B N 1
ATOM 5558 C CA . SER B 1 127 ? 126.214 29.317 60.579 1.00 24.13 104 SER B CA 1
ATOM 5559 C C . SER B 1 127 ? 125.260 28.734 61.626 1.00 23.06 104 SER B C 1
ATOM 5560 O O . SER B 1 127 ? 125.679 28.406 62.774 1.00 22.02 104 SER B O 1
ATOM 5563 N N . TYR B 1 128 ? 123.994 28.589 61.272 1.00 23.79 105 TYR B N 1
ATOM 5564 C CA . TYR B 1 128 ? 123.011 28.078 62.272 1.00 25.33 105 TYR B CA 1
ATOM 5565 C C . TYR B 1 128 ? 123.352 26.702 62.835 1.00 24.18 105 TYR B C 1
ATOM 5566 O O . TYR B 1 128 ? 123.129 26.376 64.002 1.00 26.57 105 TYR B O 1
ATOM 5575 N N . VAL B 1 129 ? 123.917 25.908 61.980 1.00 21.36 106 VAL B N 1
ATOM 5576 C CA . VAL B 1 129 ? 124.371 24.609 62.349 1.00 22.08 106 VAL B CA 1
ATOM 5577 C C . VAL B 1 129 ? 125.558 24.647 63.340 1.00 22.41 106 VAL B C 1
ATOM 5578 O O . VAL B 1 129 ? 125.594 23.879 64.306 1.00 24.64 106 VAL B O 1
ATOM 5582 N N . VAL B 1 130 ? 126.500 25.562 63.172 1.00 22.43 107 VAL B N 1
ATOM 5583 C CA . VAL B 1 130 ? 127.617 25.649 64.116 1.00 21.51 107 VAL B CA 1
ATOM 5584 C C . VAL B 1 130 ? 127.077 26.219 65.415 1.00 21.83 107 VAL B C 1
ATOM 5585 O O . VAL B 1 130 ? 127.449 25.786 66.485 1.00 22.23 107 VAL B O 1
ATOM 5589 N N . GLU B 1 131 ? 126.138 27.148 65.328 1.00 24.00 108 GLU B N 1
ATOM 5590 C CA . GLU B 1 131 ? 125.610 27.755 66.535 1.00 24.82 108 GLU B CA 1
ATOM 5591 C C . GLU B 1 131 ? 124.860 26.713 67.364 1.00 26.72 108 GLU B C 1
ATOM 5592 O O . GLU B 1 131 ? 125.012 26.696 68.588 1.00 27.95 108 GLU B O 1
ATOM 5598 N N . LEU B 1 132 ? 124.093 25.824 66.702 1.00 25.15 109 LEU B N 1
ATOM 5599 C CA . LEU B 1 132 ? 123.441 24.686 67.395 1.00 23.79 109 LEU B CA 1
ATOM 5600 C C . LEU B 1 132 ? 124.407 23.738 68.073 1.00 22.95 109 LEU B C 1
ATOM 5601 O O . LEU B 1 132 ? 124.133 23.213 69.177 1.00 23.31 109 LEU B O 1
ATOM 5606 N N . LEU B 1 133 ? 125.523 23.487 67.417 1.00 20.58 110 LEU B N 1
ATOM 5607 C CA . LEU B 1 133 ? 126.438 22.522 67.978 1.00 21.10 110 LEU B CA 1
ATOM 5608 C C . LEU B 1 133 ? 127.153 23.196 69.140 1.00 22.68 110 LEU B C 1
ATOM 5609 O O . LEU B 1 133 ? 127.375 22.604 70.204 1.00 21.05 110 LEU B O 1
ATOM 5614 N N . ARG B 1 134 ? 127.503 24.460 68.947 1.00 25.40 111 ARG B N 1
ATOM 5615 C CA . ARG B 1 134 ? 128.077 25.224 70.067 1.00 25.39 111 ARG B CA 1
ATOM 5616 C C . ARG B 1 134 ? 127.157 25.267 71.253 1.00 22.81 111 ARG B C 1
ATOM 5617 O O . ARG B 1 134 ? 127.616 25.015 72.318 1.00 25.27 111 ARG B O 1
ATOM 5625 N N . ASP B 1 135 ? 125.871 25.527 71.071 1.00 24.79 112 ASP B N 1
ATOM 5626 C CA . ASP B 1 135 ? 124.884 25.465 72.170 1.00 27.19 112 ASP B CA 1
ATOM 5627 C C . ASP B 1 135 ? 124.786 24.106 72.845 1.00 27.77 112 ASP B C 1
ATOM 5628 O O . ASP B 1 135 ? 124.383 24.008 74.010 1.00 31.87 112 ASP B O 1
ATOM 5633 N N . ALA B 1 136 ? 125.182 23.066 72.120 1.00 25.22 113 ALA B N 1
ATOM 5634 C CA . ALA B 1 136 ? 125.104 21.704 72.601 1.00 23.52 113 ALA B CA 1
ATOM 5635 C C . ALA B 1 136 ? 126.429 21.332 73.256 1.00 24.32 113 ALA B C 1
ATOM 5636 O O . ALA B 1 136 ? 126.629 20.209 73.734 1.00 23.21 113 ALA B O 1
ATOM 5638 N N . GLY B 1 137 ? 127.374 22.265 73.264 1.00 23.93 114 GLY B N 1
ATOM 5639 C CA . GLY B 1 137 ? 128.619 21.956 73.929 1.00 23.76 114 GLY B CA 1
ATOM 5640 C C . GLY B 1 137 ? 129.887 21.945 73.119 1.00 22.88 114 GLY B C 1
ATOM 5641 O O . GLY B 1 137 ? 130.977 21.994 73.676 1.00 25.59 114 GLY B O 1
ATOM 5642 N N . ALA B 1 138 ? 129.781 21.872 71.810 1.00 22.94 115 ALA B N 1
ATOM 5643 C CA . ALA B 1 138 ? 130.962 21.544 70.991 1.00 22.48 115 ALA B CA 1
ATOM 5644 C C . ALA B 1 138 ? 131.979 22.672 70.861 1.00 23.06 115 ALA B C 1
ATOM 5645 O O . ALA B 1 138 ? 131.615 23.881 70.871 1.00 20.28 115 ALA B O 1
ATOM 5647 N N . VAL B 1 139 ? 133.253 22.274 70.709 1.00 24.29 116 VAL B N 1
ATOM 5648 C CA . VAL B 1 139 ? 134.279 23.261 70.400 1.00 25.27 116 VAL B CA 1
ATOM 5649 C C . VAL B 1 139 ? 134.866 23.082 69.004 1.00 25.12 116 VAL B C 1
ATOM 5650 O O . VAL B 1 139 ? 135.447 22.067 68.680 1.00 27.79 116 VAL B O 1
ATOM 5654 N N . VAL B 1 140 ? 134.678 24.096 68.186 1.00 26.19 117 VAL B N 1
ATOM 5655 C CA . VAL B 1 140 ? 135.171 24.115 66.826 1.00 27.75 117 VAL B CA 1
ATOM 5656 C C . VAL B 1 140 ? 136.665 24.348 66.897 1.00 27.71 117 VAL B C 1
ATOM 5657 O O . VAL B 1 140 ? 137.135 25.352 67.453 1.00 28.19 117 VAL B O 1
ATOM 5661 N N . ILE B 1 141 ? 137.394 23.394 66.345 1.00 27.79 118 ILE B N 1
ATOM 5662 C CA . ILE B 1 141 ? 138.818 23.403 66.403 1.00 28.09 118 ILE B CA 1
ATOM 5663 C C . ILE B 1 141 ? 139.435 23.910 65.136 1.00 29.75 118 ILE B C 1
ATOM 5664 O O . ILE B 1 141 ? 140.561 24.393 65.175 1.00 30.37 118 ILE B O 1
ATOM 5669 N N . GLY B 1 142 ? 138.709 23.820 64.016 1.00 27.53 119 GLY B N 1
ATOM 5670 C CA . GLY B 1 142 ? 139.322 24.106 62.735 1.00 27.16 119 GLY B CA 1
ATOM 5671 C C . GLY B 1 142 ? 138.394 24.118 61.552 1.00 27.96 119 GLY B C 1
ATOM 5672 O O . GLY B 1 142 ? 137.276 23.661 61.637 1.00 29.19 119 GLY B O 1
ATOM 5673 N N . LYS B 1 143 ? 138.859 24.701 60.461 1.00 27.79 120 LYS B N 1
ATOM 5674 C CA . LYS B 1 143 ? 138.116 24.713 59.229 1.00 28.59 120 LYS B CA 1
ATOM 5675 C C . LYS B 1 143 ? 138.814 23.769 58.302 1.00 29.81 120 LYS B C 1
ATOM 5676 O O . LYS B 1 143 ? 140.042 23.801 58.165 1.00 34.81 120 LYS B O 1
ATOM 5682 N N . THR B 1 144 ? 138.041 22.940 57.635 1.00 28.56 121 THR B N 1
ATOM 5683 C CA . THR B 1 144 ? 138.593 21.748 57.021 1.00 27.66 121 THR B CA 1
ATOM 5684 C C . THR B 1 144 ? 138.708 21.914 55.489 1.00 28.64 121 THR B C 1
ATOM 5685 O O . THR B 1 144 ? 138.026 22.751 54.905 1.00 27.67 121 THR B O 1
ATOM 5689 N N . ASN B 1 145 ? 139.588 21.160 54.838 1.00 30.52 122 ASN B N 1
ATOM 5690 C CA . ASN B 1 145 ? 139.871 21.425 53.406 1.00 31.08 122 ASN B CA 1
ATOM 5691 C C . ASN B 1 145 ? 138.810 20.758 52.562 1.00 30.15 122 ASN B C 1
ATOM 5692 O O . ASN B 1 145 ? 138.238 19.758 52.974 1.00 32.32 122 ASN B O 1
ATOM 5697 N N . LEU B 1 146 ? 138.587 21.280 51.360 1.00 31.72 123 LEU B N 1
ATOM 5698 C CA . LEU B 1 146 ? 137.559 20.759 50.406 1.00 29.09 123 LEU B CA 1
ATOM 5699 C C . LEU B 1 146 ? 137.931 20.994 48.938 1.00 28.72 123 LEU B C 1
ATOM 5700 O O . LEU B 1 146 ? 138.771 21.869 48.636 1.00 26.23 123 LEU B O 1
ATOM 5705 N N . ASP B 1 147 ? 137.278 20.252 48.034 1.00 26.90 124 ASP B N 1
ATOM 5706 C CA . ASP B 1 147 ? 137.342 20.595 46.624 1.00 28.97 124 ASP B CA 1
ATOM 5707 C C . ASP B 1 147 ? 136.820 22.054 46.518 1.00 31.49 124 ASP B C 1
ATOM 5708 O O . ASP B 1 147 ? 135.876 22.449 47.238 1.00 29.75 124 ASP B O 1
ATOM 5713 N N . GLN B 1 148 ? 137.461 22.880 45.682 1.00 31.32 125 GLN B N 1
ATOM 5714 C CA . GLN B 1 148 ? 137.096 24.294 45.630 1.00 33.03 125 GLN B CA 1
ATOM 5715 C C . GLN B 1 148 ? 135.592 24.536 45.333 1.00 32.39 125 GLN B C 1
ATOM 5716 O O . GLN B 1 148 ? 135.018 23.908 44.455 1.00 31.65 125 GLN B O 1
ATOM 5722 N N . PHE B 1 149 ? 134.957 25.425 46.092 1.00 31.04 126 PHE B N 1
ATOM 5723 C CA . PHE B 1 149 ? 133.525 25.689 45.930 1.00 32.23 126 PHE B CA 1
ATOM 5724 C C . PHE B 1 149 ? 132.685 24.397 46.006 1.00 32.76 126 PHE B C 1
ATOM 5725 O O . PHE B 1 149 ? 131.606 24.321 45.426 1.00 32.04 126 PHE B O 1
ATOM 5733 N N . ALA B 1 150 ? 133.196 23.404 46.744 1.00 31.69 127 ALA B N 1
ATOM 5734 C CA . ALA B 1 150 ? 132.553 22.094 46.944 1.00 32.45 127 ALA B CA 1
ATOM 5735 C C . ALA B 1 150 ? 132.173 21.372 45.626 1.00 34.43 127 ALA B C 1
ATOM 5736 O O . ALA B 1 150 ? 131.075 20.823 45.489 1.00 37.20 127 ALA B O 1
ATOM 5738 N N . THR B 1 151 ? 133.081 21.374 44.662 1.00 33.72 128 THR B N 1
ATOM 5739 C CA . THR B 1 151 ? 132.772 20.806 43.362 1.00 33.96 128 THR B CA 1
ATOM 5740 C C . THR B 1 151 ? 133.695 19.641 43.100 1.00 35.36 128 THR B C 1
ATOM 5741 O O . THR B 1 151 ? 134.867 19.870 42.767 1.00 37.47 128 THR B O 1
ATOM 5745 N N . GLY B 1 152 ? 133.190 18.406 43.273 1.00 31.73 129 GLY B N 1
ATOM 5746 C CA . GLY B 1 152 ? 134.008 17.198 43.117 1.00 31.63 129 GLY B CA 1
ATOM 5747 C C . GLY B 1 152 ? 133.851 16.141 44.199 1.00 34.50 129 GLY B C 1
ATOM 5748 O O . GLY B 1 152 ? 133.424 16.423 45.297 1.00 44.29 129 GLY B O 1
ATOM 5749 N N . LEU B 1 153 ? 134.215 14.911 43.893 1.00 34.63 130 LEU B N 1
ATOM 5750 C CA . LEU B 1 153 ? 134.056 13.805 44.797 1.00 32.95 130 LEU B CA 1
ATOM 5751 C C . LEU B 1 153 ? 135.407 13.187 45.020 1.00 34.02 130 LEU B C 1
ATOM 5752 O O . LEU B 1 153 ? 135.517 12.044 45.471 1.00 33.47 130 LEU B O 1
ATOM 5757 N N . VAL B 1 154 ? 136.450 13.951 44.704 1.00 36.13 131 VAL B N 1
ATOM 5758 C CA . VAL B 1 154 ? 137.819 13.396 44.655 1.00 36.31 131 VAL B CA 1
ATOM 5759 C C . VAL B 1 154 ? 138.702 13.914 45.781 1.00 38.51 131 VAL B C 1
ATOM 5760 O O . VAL B 1 154 ? 139.470 13.141 46.347 1.00 42.47 131 VAL B O 1
ATOM 5764 N N . GLY B 1 155 ? 138.565 15.197 46.138 1.00 37.71 132 GLY B N 1
ATOM 5765 C CA . GLY B 1 155 ? 139.311 15.759 47.265 1.00 41.10 132 GLY B CA 1
ATOM 5766 C C . GLY B 1 155 ? 140.539 16.544 46.808 1.00 45.30 132 GLY B C 1
ATOM 5767 O O . GLY B 1 155 ? 141.144 17.284 47.593 1.00 50.10 132 GLY B O 1
ATOM 5768 N N . THR B 1 156 ? 140.842 16.444 45.517 1.00 39.23 133 THR B N 1
ATOM 5769 C CA . THR B 1 156 ? 142.109 16.875 44.941 1.00 39.42 133 THR B CA 1
ATOM 5770 C C . THR B 1 156 ? 142.122 18.256 44.340 1.00 37.85 133 THR B C 1
ATOM 5771 O O . THR B 1 156 ? 143.168 18.815 44.103 1.00 38.98 133 THR B O 1
ATOM 5775 N N . ARG B 1 157 ? 140.955 18.795 44.073 1.00 36.86 134 ARG B N 1
ATOM 5776 C CA . ARG B 1 157 ? 140.856 20.079 43.455 1.00 34.32 134 ARG B CA 1
ATOM 5777 C C . ARG B 1 157 ? 140.931 21.178 44.483 1.00 37.60 134 ARG B C 1
ATOM 5778 O O . ARG B 1 157 ? 139.997 21.999 44.558 1.00 40.52 134 ARG B O 1
ATOM 5786 N N . SER B 1 158 ? 142.013 21.212 45.276 1.00 36.80 135 SER B N 1
ATOM 5787 C CA . SER B 1 158 ? 142.252 22.345 46.212 1.00 34.74 135 SER B CA 1
ATOM 5788 C C . SER B 1 158 ? 143.660 22.913 46.072 1.00 32.02 135 SER B C 1
ATOM 5789 O O . SER B 1 158 ? 144.618 22.164 46.003 1.00 31.85 135 SER B O 1
ATOM 5792 N N . PRO B 1 159 ? 143.788 24.242 46.028 1.00 30.94 136 PRO B N 1
ATOM 5793 C CA . PRO B 1 159 ? 145.157 24.770 46.073 1.00 32.33 136 PRO B CA 1
ATOM 5794 C C . PRO B 1 159 ? 145.807 24.702 47.466 1.00 34.61 136 PRO B C 1
ATOM 5795 O O . PRO B 1 159 ? 146.995 24.922 47.562 1.00 35.00 136 PRO B O 1
ATOM 5799 N N . TYR B 1 160 ? 145.050 24.419 48.527 1.00 34.09 137 TYR B N 1
ATOM 5800 C CA . TYR B 1 160 ? 145.667 24.219 49.852 1.00 33.36 137 TYR B CA 1
ATOM 5801 C C . TYR B 1 160 ? 146.241 22.820 49.951 1.00 32.56 137 TYR B C 1
ATOM 5802 O O . TYR B 1 160 ? 146.813 22.446 50.975 1.00 33.77 137 TYR B O 1
ATOM 5811 N N . GLY B 1 161 ? 146.078 22.033 48.903 1.00 30.26 138 GLY B N 1
ATOM 5812 C CA . GLY B 1 161 ? 146.637 20.704 48.948 1.00 30.80 138 GLY B CA 1
ATOM 5813 C C . GLY B 1 161 ? 145.672 19.573 48.744 1.00 32.92 138 GLY B C 1
ATOM 5814 O O . GLY B 1 161 ? 144.446 19.746 48.839 1.00 34.26 138 GLY B O 1
ATOM 5815 N N . LYS B 1 162 ? 146.231 18.397 48.473 1.00 32.54 139 LYS B N 1
ATOM 5816 C CA . LYS B 1 162 ? 145.418 17.247 48.149 1.00 36.73 139 LYS B CA 1
ATOM 5817 C C . LYS B 1 162 ? 145.379 16.315 49.348 1.00 37.98 139 LYS B C 1
ATOM 5818 O O . LYS B 1 162 ? 146.376 15.661 49.635 1.00 41.02 139 LYS B O 1
ATOM 5824 N N . THR B 1 163 ? 144.232 16.237 50.033 1.00 33.44 140 THR B N 1
ATOM 5825 C CA . THR B 1 163 ? 144.111 15.372 51.200 1.00 33.33 140 THR B CA 1
ATOM 5826 C C . THR B 1 163 ? 144.156 13.895 50.839 1.00 33.63 140 THR B C 1
ATOM 5827 O O . THR B 1 163 ? 143.368 13.406 50.006 1.00 34.91 140 THR B O 1
ATOM 5831 N N . PRO B 1 164 ? 145.078 13.171 51.476 1.00 31.82 141 PRO B N 1
ATOM 5832 C CA . PRO B 1 164 ? 145.179 11.756 51.254 1.00 30.69 141 PRO B CA 1
ATOM 5833 C C . PRO B 1 164 ? 144.206 10.907 52.088 1.00 33.08 141 PRO B C 1
ATOM 5834 O O . PRO B 1 164 ? 143.908 11.249 53.245 1.00 39.09 141 PRO B O 1
ATOM 5838 N N . CYS B 1 165 ? 143.764 9.785 51.514 1.00 30.63 142 CYS B N 1
ATOM 5839 C CA . CYS B 1 165 ? 143.110 8.721 52.253 1.00 30.34 142 CYS B CA 1
ATOM 5840 C C . CYS B 1 165 ? 143.842 8.455 53.553 1.00 31.67 142 CYS B C 1
ATOM 5841 O O . CYS B 1 165 ? 145.066 8.353 53.619 1.00 36.37 142 CYS B O 1
ATOM 5844 N N . VAL B 1 166 ? 143.076 8.306 54.595 1.00 30.34 143 VAL B N 1
ATOM 5845 C CA . VAL B 1 166 ? 143.587 8.054 55.913 1.00 30.18 143 VAL B CA 1
ATOM 5846 C C . VAL B 1 166 ? 144.344 6.695 55.952 1.00 33.83 143 VAL B C 1
ATOM 5847 O O . VAL B 1 166 ? 145.147 6.441 56.870 1.00 32.36 143 VAL B O 1
ATOM 5851 N N . PHE B 1 167 ? 144.122 5.834 54.945 1.00 35.15 144 PHE B N 1
ATOM 5852 C CA . PHE B 1 167 ? 144.784 4.496 54.906 1.00 36.57 144 PHE B CA 1
ATOM 5853 C C . PHE B 1 167 ? 146.106 4.399 54.123 1.00 36.59 144 PHE B C 1
ATOM 5854 O O . PHE B 1 167 ? 146.839 3.458 54.286 1.00 32.69 144 PHE B O 1
ATOM 5862 N N . ASN B 1 168 ? 146.416 5.383 53.292 1.00 37.33 145 ASN B N 1
ATOM 5863 C CA . ASN B 1 168 ? 147.481 5.204 52.330 1.00 37.05 145 ASN B CA 1
ATOM 5864 C C . ASN B 1 168 ? 147.591 6.460 51.555 1.00 39.58 145 ASN B C 1
ATOM 5865 O O . ASN B 1 168 ? 146.659 6.794 50.813 1.00 41.00 145 ASN B O 1
ATOM 5870 N N . ASP B 1 169 ? 148.712 7.162 51.684 1.00 41.47 146 ASP B N 1
ATOM 5871 C CA . ASP B 1 169 ? 148.754 8.490 51.096 1.00 49.64 146 ASP B CA 1
ATOM 5872 C C . ASP B 1 169 ? 149.053 8.510 49.579 1.00 48.53 146 ASP B C 1
ATOM 5873 O O . ASP B 1 169 ? 149.209 9.591 48.973 1.00 47.64 146 ASP B O 1
ATOM 5878 N N . LYS B 1 170 ? 149.059 7.325 48.966 1.00 43.85 147 LYS B N 1
ATOM 5879 C CA . LYS B 1 170 ? 148.967 7.248 47.490 1.00 49.18 147 LYS B CA 1
ATOM 5880 C C . LYS B 1 170 ? 147.491 7.395 47.026 1.00 45.64 147 LYS B C 1
ATOM 5881 O O . LYS B 1 170 ? 147.207 7.750 45.882 1.00 46.41 147 LYS B O 1
ATOM 5887 N N . TYR B 1 171 ? 146.557 7.148 47.935 1.00 39.88 148 TYR B N 1
ATOM 5888 C CA . TYR B 1 171 ? 145.151 7.248 47.592 1.00 40.66 148 TYR B CA 1
ATOM 5889 C C . TYR B 1 171 ? 144.468 8.556 47.982 1.00 40.59 148 TYR B C 1
ATOM 5890 O O . TYR B 1 171 ? 144.820 9.218 48.965 1.00 45.58 148 TYR B O 1
ATOM 5899 N N . VAL B 1 172 ? 143.504 8.924 47.154 1.00 37.25 149 VAL B N 1
ATOM 5900 C CA . VAL B 1 172 ? 142.602 10.059 47.343 1.00 35.38 149 VAL B CA 1
ATOM 5901 C C . VAL B 1 172 ? 141.710 9.920 48.625 1.00 36.32 149 VAL B C 1
ATOM 5902 O O . VAL B 1 172 ? 141.255 8.808 48.965 1.00 35.55 149 VAL B O 1
ATOM 5906 N N . SER B 1 173 ? 141.465 11.010 49.358 1.00 35.19 150 SER B N 1
ATOM 5907 C CA . SER B 1 173 ? 140.579 10.919 50.540 1.00 33.68 150 SER B CA 1
ATOM 5908 C C . SER B 1 173 ? 139.121 10.863 50.115 1.00 34.47 150 SER B C 1
ATOM 5909 O O . SER B 1 173 ? 138.285 10.322 50.850 1.00 33.87 150 SER B O 1
ATOM 5912 N N . GLY B 1 174 ? 138.840 11.430 48.934 1.00 31.52 151 GLY B N 1
ATOM 5913 C CA . GLY B 1 174 ? 137.484 11.618 48.425 1.00 32.17 151 GLY B CA 1
ATOM 5914 C C . GLY B 1 174 ? 137.015 13.032 48.777 1.00 34.04 151 GLY B C 1
ATOM 5915 O O . GLY B 1 174 ? 137.618 13.761 49.622 1.00 32.98 151 GLY B O 1
ATOM 5916 N N . GLY B 1 175 ? 135.935 13.455 48.150 1.00 30.76 152 GLY B N 1
ATOM 5917 C CA . GLY B 1 175 ? 135.526 14.839 48.347 1.00 29.77 152 GLY B CA 1
ATOM 5918 C C . GLY B 1 175 ? 134.036 14.959 48.180 1.00 30.06 152 GLY B C 1
ATOM 5919 O O . GLY B 1 175 ? 133.404 13.948 47.910 1.00 29.08 152 GLY B O 1
ATOM 5920 N N . SER B 1 176 ? 133.491 16.184 48.277 1.00 28.54 153 SER B N 1
ATOM 5921 C CA . SER B 1 176 ? 134.322 17.360 48.441 1.00 26.85 153 SER B CA 1
ATOM 5922 C C . SER B 1 176 ? 134.697 17.577 49.922 1.00 31.06 153 SER B C 1
ATOM 5923 O O . SER B 1 176 ? 135.476 18.491 50.222 1.00 33.41 153 SER B O 1
ATOM 5926 N N . SER B 1 177 ? 134.151 16.760 50.838 1.00 29.33 154 SER B N 1
ATOM 5927 C CA . SER B 1 177 ? 134.383 16.968 52.284 1.00 28.20 154 SER B CA 1
ATOM 5928 C C . SER B 1 177 ? 135.656 16.249 52.701 1.00 27.00 154 SER B C 1
ATOM 5929 O O . SER B 1 177 ? 135.684 15.451 53.667 1.00 27.86 154 SER B O 1
ATOM 5932 N N . ALA B 1 178 ? 136.709 16.550 51.963 1.00 23.92 155 ALA B N 1
ATOM 5933 C CA . ALA B 1 178 ? 138.010 15.910 52.112 1.00 24.61 155 ALA B CA 1
ATOM 5934 C C . ALA B 1 178 ? 138.621 15.952 53.559 1.00 25.49 155 ALA B C 1
ATOM 5935 O O . ALA B 1 178 ? 138.886 14.901 54.172 1.00 23.77 155 ALA B O 1
ATOM 5937 N N . GLY B 1 179 ? 138.859 17.160 54.066 1.00 23.77 156 GLY B N 1
ATOM 5938 C CA . GLY B 1 179 ? 139.455 17.321 55.384 1.00 27.93 156 GLY B CA 1
ATOM 5939 C C . GLY B 1 179 ? 138.543 16.796 56.489 1.00 28.05 156 GLY B C 1
ATOM 5940 O O . GLY B 1 179 ? 139.009 16.158 57.455 1.00 25.10 156 GLY B O 1
ATOM 5941 N N . SER B 1 180 ? 137.233 17.034 56.343 1.00 27.72 157 SER B N 1
ATOM 5942 C CA . SER B 1 180 ? 136.303 16.558 57.372 1.00 27.09 157 SER B CA 1
ATOM 5943 C C . SER B 1 180 ? 136.485 15.044 57.530 1.00 26.95 157 SER B C 1
ATOM 5944 O O . SER B 1 180 ? 136.442 14.530 58.628 1.00 28.13 157 SER B O 1
ATOM 5947 N N . ALA B 1 181 ? 136.742 14.352 56.421 1.00 25.19 158 ALA B N 1
ATOM 5948 C CA . ALA B 1 181 ? 136.763 12.916 56.437 1.00 25.54 158 ALA B CA 1
ATOM 5949 C C . ALA B 1 181 ? 138.092 12.404 57.002 1.00 25.43 158 ALA B C 1
ATOM 5950 O O . ALA B 1 181 ? 138.147 11.444 57.749 1.00 27.08 158 ALA B O 1
ATOM 5952 N N . SER B 1 182 ? 139.153 13.096 56.659 1.00 24.56 159 SER B N 1
ATOM 5953 C CA . SER B 1 182 ? 140.482 12.731 57.065 1.00 26.29 159 SER B CA 1
ATOM 5954 C C . SER B 1 182 ? 140.666 12.884 58.582 1.00 27.99 159 SER B C 1
ATOM 5955 O O . SER B 1 182 ? 141.198 11.988 59.277 1.00 27.77 159 SER B O 1
ATOM 5958 N N . VAL B 1 183 ? 140.188 14.028 59.068 1.00 28.21 160 VAL B N 1
ATOM 5959 C CA . VAL B 1 183 ? 140.310 14.456 60.435 1.00 27.13 160 VAL B CA 1
ATOM 5960 C C . VAL B 1 183 ? 139.584 13.462 61.353 1.00 28.36 160 VAL B C 1
ATOM 5961 O O . VAL B 1 183 ? 140.071 13.115 62.448 1.00 27.74 160 VAL B O 1
ATOM 5965 N N . VAL B 1 184 ? 138.450 12.949 60.879 1.00 27.19 161 VAL B N 1
ATOM 5966 C CA . VAL B 1 184 ? 137.677 11.973 61.657 1.00 26.76 161 VAL B CA 1
ATOM 5967 C C . VAL B 1 184 ? 138.251 10.554 61.454 1.00 28.51 161 VAL B C 1
ATOM 5968 O O . VAL B 1 184 ? 138.293 9.763 62.400 1.00 25.14 161 VAL B O 1
ATOM 5972 N N . GLY B 1 185 ? 138.662 10.237 60.214 1.00 27.71 162 GLY B N 1
ATOM 5973 C CA . GLY B 1 185 ? 139.365 8.973 59.930 1.00 28.75 162 GLY B CA 1
ATOM 5974 C C . GLY B 1 185 ? 140.584 8.734 60.837 1.00 28.19 162 GLY B C 1
ATOM 5975 O O . GLY B 1 185 ? 140.794 7.617 61.351 1.00 26.93 162 GLY B O 1
ATOM 5976 N N . ARG B 1 186 ? 141.373 9.786 61.040 1.00 26.86 163 ARG B N 1
ATOM 5977 C CA . ARG B 1 186 ? 142.556 9.741 61.926 1.00 26.40 163 ARG B CA 1
ATOM 5978 C C . ARG B 1 186 ? 142.130 9.868 63.357 1.00 28.60 163 ARG B C 1
ATOM 5979 O O . ARG B 1 186 ? 142.894 9.580 64.262 1.00 35.41 163 ARG B O 1
ATOM 5987 N N . GLY B 1 187 ? 140.897 10.308 63.560 1.00 29.15 164 GLY B N 1
ATOM 5988 C CA . GLY B 1 187 ? 140.307 10.355 64.884 1.00 29.88 164 GLY B CA 1
ATOM 5989 C C . GLY B 1 187 ? 140.816 11.497 65.728 1.00 29.58 164 GLY B C 1
ATOM 5990 O O . GLY B 1 187 ? 140.734 11.425 66.961 1.00 27.14 164 GLY B O 1
ATOM 5991 N N . ILE B 1 188 ? 141.334 12.540 65.064 1.00 30.63 165 ILE B N 1
ATOM 5992 C CA . ILE B 1 188 ? 141.678 13.822 65.745 1.00 31.01 165 ILE B CA 1
ATOM 5993 C C . ILE B 1 188 ? 140.454 14.368 66.504 1.00 30.37 165 ILE B C 1
ATOM 5994 O O . ILE B 1 188 ? 140.562 14.900 67.596 1.00 30.92 165 ILE B O 1
ATOM 5999 N N . VAL B 1 189 ? 139.288 14.241 65.876 1.00 30.28 166 VAL B N 1
ATOM 6000 C CA . VAL B 1 189 ? 138.042 14.812 66.346 1.00 27.14 166 VAL B CA 1
ATOM 6001 C C . VAL B 1 189 ? 136.958 13.751 66.096 1.00 26.00 166 VAL B C 1
ATOM 6002 O O . VAL B 1 189 ? 137.017 13.051 65.075 1.00 26.49 166 VAL B O 1
ATOM 6006 N N . PRO B 1 190 ? 135.980 13.562 67.023 1.00 24.52 167 PRO B N 1
ATOM 6007 C CA . PRO B 1 190 ? 135.057 12.463 66.655 1.00 23.05 167 PRO B CA 1
ATOM 6008 C C . PRO B 1 190 ? 133.899 12.846 65.696 1.00 25.18 167 PRO B C 1
ATOM 6009 O O . PRO B 1 190 ? 133.140 11.936 65.295 1.00 26.16 167 PRO B O 1
ATOM 6013 N N . LEU B 1 191 ? 133.700 14.145 65.410 1.00 22.14 168 LEU B N 1
ATOM 6014 C CA . LEU B 1 191 ? 132.653 14.612 64.478 1.00 23.80 168 LEU B CA 1
ATOM 6015 C C . LEU B 1 191 ? 133.149 15.708 63.546 1.00 25.83 168 LEU B C 1
ATOM 6016 O O . LEU B 1 191 ? 133.933 16.602 63.930 1.00 25.64 168 LEU B O 1
ATOM 6021 N N . SER B 1 192 ? 132.672 15.675 62.310 1.00 24.64 169 SER B N 1
ATOM 6022 C CA . SER B 1 192 ? 132.957 16.785 61.437 1.00 25.13 169 SER B CA 1
ATOM 6023 C C . SER B 1 192 ? 131.743 17.052 60.567 1.00 26.36 169 SER B C 1
ATOM 6024 O O . SER B 1 192 ? 130.954 16.142 60.260 1.00 25.88 169 SER B O 1
ATOM 6027 N N . LEU B 1 193 ? 131.597 18.309 60.185 1.00 26.26 170 LEU B N 1
ATOM 6028 C CA . LEU B 1 193 ? 130.574 18.728 59.241 1.00 25.10 170 LEU B CA 1
ATOM 6029 C C . LEU B 1 193 ? 131.135 18.685 57.855 1.00 27.36 170 LEU B C 1
ATOM 6030 O O . LEU B 1 193 ? 132.274 19.130 57.624 1.00 29.70 170 LEU B O 1
ATOM 6035 N N . GLY B 1 194 ? 130.354 18.128 56.931 1.00 28.82 171 GLY B N 1
ATOM 6036 C CA . GLY B 1 194 ? 130.616 18.271 55.497 1.00 26.86 171 GLY B CA 1
ATOM 6037 C C . GLY B 1 194 ? 129.386 18.853 54.838 1.00 28.16 171 GLY B C 1
ATOM 6038 O O . GLY B 1 194 ? 128.442 19.252 55.501 1.00 28.15 171 GLY B O 1
ATOM 6039 N N . THR B 1 195 ? 129.401 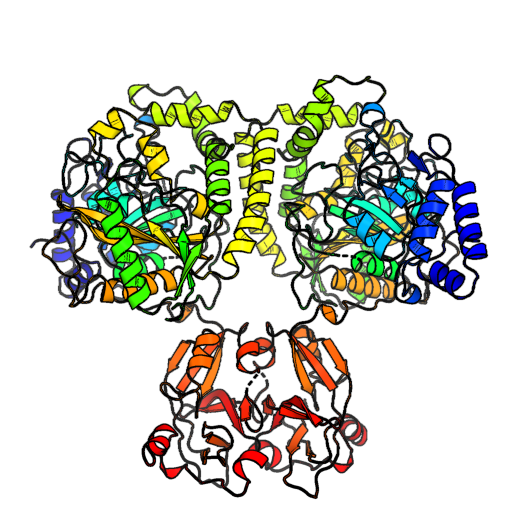18.939 53.522 1.00 28.05 172 THR B N 1
ATOM 6040 C CA . THR B 1 195 ? 128.184 19.247 52.813 1.00 27.98 172 THR B CA 1
ATOM 6041 C C . THR B 1 195 ? 128.037 18.196 51.749 1.00 27.04 172 THR B C 1
ATOM 6042 O O . THR B 1 195 ? 129.004 17.512 51.371 1.00 30.24 172 THR B O 1
ATOM 6046 N N . ASP B 1 196 ? 126.840 18.071 51.238 1.00 25.91 173 ASP B N 1
ATOM 6047 C CA . ASP B 1 196 ? 126.626 17.077 50.230 1.00 28.55 173 ASP B CA 1
ATOM 6048 C C . ASP B 1 196 ? 125.534 17.527 49.299 1.00 29.08 173 ASP B C 1
ATOM 6049 O O . ASP B 1 196 ? 124.400 17.733 49.722 1.00 27.91 173 ASP B O 1
ATOM 6054 N N . THR B 1 197 ? 125.890 17.674 48.029 1.00 29.83 174 THR B N 1
ATOM 6055 C CA . THR B 1 197 ? 124.902 17.878 46.968 1.00 33.04 174 THR B CA 1
ATOM 6056 C C . THR B 1 197 ? 124.796 16.639 46.096 1.00 35.28 174 THR B C 1
ATOM 6057 O O . THR B 1 197 ? 123.705 16.150 45.838 1.00 35.84 174 THR B O 1
ATOM 6061 N N . ALA B 1 198 ? 125.939 16.099 45.669 1.00 39.24 175 ALA B N 1
ATOM 6062 C CA . ALA B 1 198 ? 125.930 14.918 44.823 1.00 37.86 175 ALA B CA 1
ATOM 6063 C C . ALA B 1 198 ? 126.872 13.819 45.297 1.00 39.82 175 ALA B C 1
ATOM 6064 O O . ALA B 1 198 ? 127.401 13.085 44.464 1.00 51.01 175 ALA B O 1
ATOM 6066 N N . GLY B 1 199 ? 127.114 13.701 46.601 1.00 36.15 176 GLY B N 1
ATOM 6067 C CA . GLY B 1 199 ? 127.924 12.586 47.124 1.00 31.54 176 GLY B CA 1
ATOM 6068 C C . GLY B 1 199 ? 129.009 12.975 48.120 1.00 28.86 176 GLY B C 1
ATOM 6069 O O . GLY B 1 199 ? 129.704 12.115 48.681 1.00 25.92 176 GLY B O 1
ATOM 6070 N N . SER B 1 200 ? 129.130 14.277 48.343 1.00 27.78 177 SER B N 1
ATOM 6071 C CA . SER B 1 200 ? 130.242 14.841 49.088 1.00 29.33 177 SER B CA 1
ATOM 6072 C C . SER B 1 200 ? 130.242 14.514 50.586 1.00 30.02 177 SER B C 1
ATOM 6073 O O . SER B 1 200 ? 131.229 14.769 51.256 1.00 28.91 177 SER B O 1
ATOM 6076 N N . GLY B 1 201 ? 129.136 13.958 51.087 1.00 29.46 178 GLY B N 1
ATOM 6077 C CA . GLY B 1 201 ? 129.030 13.536 52.461 1.00 27.82 178 GLY B CA 1
ATOM 6078 C C . GLY B 1 201 ? 129.018 12.025 52.481 1.00 29.28 178 GLY B C 1
ATOM 6079 O O . GLY B 1 201 ? 128.887 11.392 53.545 1.00 25.95 178 GLY B O 1
ATOM 6080 N N . ARG B 1 202 ? 129.171 11.429 51.301 1.00 27.35 179 ARG B N 1
ATOM 6081 C CA . ARG B 1 202 ? 129.057 9.981 51.226 1.00 26.53 179 ARG B CA 1
ATOM 6082 C C . ARG B 1 202 ? 130.358 9.328 50.753 1.00 27.62 179 ARG B C 1
ATOM 6083 O O . ARG B 1 202 ? 130.882 8.407 51.410 1.00 24.94 179 ARG B O 1
ATOM 6091 N N . VAL B 1 203 ? 130.891 9.824 49.632 1.00 27.45 180 VAL B N 1
ATOM 6092 C CA . VAL B 1 203 ? 132.060 9.211 49.031 1.00 27.37 180 VAL B CA 1
ATOM 6093 C C . VAL B 1 203 ? 133.238 9.163 50.033 1.00 27.55 180 VAL B C 1
ATOM 6094 O O . VAL B 1 203 ? 133.879 8.106 50.207 1.00 25.60 180 VAL B O 1
ATOM 6098 N N . PRO B 1 204 ? 133.516 10.307 50.702 1.00 27.40 181 PRO B N 1
ATOM 6099 C CA . PRO B 1 204 ? 134.660 10.326 51.596 1.00 27.20 181 PRO B CA 1
ATOM 6100 C C . PRO B 1 204 ? 134.498 9.435 52.829 1.00 26.35 181 PRO B C 1
ATOM 6101 O O . PRO B 1 204 ? 135.513 9.044 53.429 1.00 26.96 181 PRO B O 1
ATOM 6105 N N . ALA B 1 205 ? 133.256 9.093 53.188 1.00 26.46 182 ALA B N 1
ATOM 6106 C CA . ALA B 1 205 ? 133.024 8.201 54.318 1.00 25.62 182 ALA B CA 1
ATOM 6107 C C . ALA B 1 205 ? 133.445 6.812 53.972 1.00 27.07 182 ALA B C 1
ATOM 6108 O O . ALA B 1 205 ? 134.050 6.135 54.791 1.00 34.47 182 ALA B O 1
ATOM 6110 N N . ALA B 1 206 ? 133.138 6.384 52.756 1.00 28.45 183 ALA B N 1
ATOM 6111 C CA . ALA B 1 206 ? 133.488 5.025 52.252 1.00 28.80 183 ALA B CA 1
ATOM 6112 C C . ALA B 1 206 ? 135.002 4.794 52.219 1.00 26.10 183 ALA B C 1
ATOM 6113 O O . ALA B 1 206 ? 135.500 3.766 52.699 1.00 26.75 183 ALA B O 1
ATOM 6115 N N . LEU B 1 207 ? 135.694 5.782 51.664 1.00 25.18 184 LEU B N 1
ATOM 6116 C CA . LEU B 1 207 ? 137.136 5.770 51.429 1.00 27.64 184 LEU B CA 1
ATOM 6117 C C . LEU B 1 207 ? 137.974 5.902 52.729 1.00 29.21 184 LEU B C 1
ATOM 6118 O O . LEU B 1 207 ? 139.187 5.666 52.733 1.00 30.67 184 LEU B O 1
ATOM 6123 N N . ASN B 1 208 ? 137.315 6.215 53.840 1.00 29.43 185 ASN B N 1
ATOM 6124 C CA . ASN B 1 208 ? 138.021 6.351 55.110 1.00 29.67 185 ASN B CA 1
ATOM 6125 C C . ASN B 1 208 ? 137.455 5.535 56.231 1.00 31.37 185 ASN B C 1
ATOM 6126 O O . ASN B 1 208 ? 137.830 5.736 57.359 1.00 33.25 185 ASN B O 1
ATOM 6131 N N . ASN B 1 209 ? 136.565 4.588 55.921 1.00 30.42 186 ASN B N 1
ATOM 6132 C CA . ASN B 1 209 ? 135.980 3.724 56.955 1.00 28.10 186 ASN B CA 1
ATOM 6133 C C . ASN B 1 209 ? 135.189 4.512 58.011 1.00 29.39 186 ASN B C 1
ATOM 6134 O O . ASN B 1 209 ? 135.247 4.221 59.219 1.00 29.20 186 ASN B O 1
ATOM 6139 N N . LEU B 1 210 ? 134.401 5.474 57.526 1.00 26.71 187 LEU B N 1
ATOM 6140 C CA . LEU B 1 210 ? 133.541 6.275 58.370 1.00 26.57 187 LEU B CA 1
ATOM 6141 C C . LEU B 1 210 ? 132.046 6.066 58.109 1.00 27.53 187 LEU B C 1
ATOM 6142 O O . LEU B 1 210 ? 131.637 5.526 57.089 1.00 27.18 187 LEU B O 1
ATOM 6147 N N . ILE B 1 211 ? 131.237 6.533 59.059 1.00 27.84 188 ILE B N 1
ATOM 6148 C CA . ILE B 1 211 ? 129.804 6.738 58.862 1.00 24.56 188 ILE B CA 1
ATOM 6149 C C . ILE B 1 211 ? 129.610 8.114 58.263 1.00 25.83 188 ILE B C 1
ATOM 6150 O O . ILE B 1 211 ? 130.152 9.098 58.794 1.00 24.56 188 ILE B O 1
ATOM 6155 N N . GLY B 1 212 ? 128.862 8.187 57.161 1.00 24.35 189 GLY B N 1
ATOM 6156 C CA . GLY B 1 212 ? 128.524 9.457 56.550 1.00 22.46 189 GLY B CA 1
ATOM 6157 C C . GLY B 1 212 ? 127.016 9.657 56.537 1.00 23.56 189 GLY B C 1
ATOM 6158 O O . GLY B 1 212 ? 126.304 8.965 55.827 1.00 22.76 189 GLY B O 1
ATOM 6159 N N . LEU B 1 213 ? 126.511 10.608 57.315 1.00 22.91 190 LEU B N 1
ATOM 6160 C CA . LEU B 1 213 ? 125.077 10.864 57.318 1.00 21.92 190 LEU B CA 1
ATOM 6161 C C . LEU B 1 213 ? 124.700 12.011 56.375 1.00 23.64 190 LEU B C 1
ATOM 6162 O O . LEU B 1 213 ? 125.212 13.138 56.502 1.00 23.90 190 LEU B O 1
ATOM 6167 N N . LYS B 1 214 ? 123.789 11.736 55.436 1.00 22.58 191 LYS B N 1
ATOM 6168 C CA . LYS B 1 214 ? 123.336 12.788 54.571 1.00 22.04 191 LYS B CA 1
ATOM 6169 C C . LYS B 1 214 ? 121.872 12.964 54.854 1.00 21.86 191 LYS B C 1
ATOM 6170 O O . LYS B 1 214 ? 121.068 12.204 54.319 1.00 22.49 191 LYS B O 1
ATOM 6176 N N . PRO B 1 215 ? 121.515 13.969 55.697 1.00 21.03 192 PRO B N 1
ATOM 6177 C CA . PRO B 1 215 ? 120.153 14.059 56.231 1.00 19.18 192 PRO B CA 1
ATOM 6178 C C . PRO B 1 215 ? 119.199 14.435 55.136 1.00 19.74 192 PRO B C 1
ATOM 6179 O O . PRO B 1 215 ? 119.616 14.974 54.101 1.00 21.72 192 PRO B O 1
ATOM 6183 N N . THR B 1 216 ? 117.929 14.163 55.374 1.00 18.59 193 THR B N 1
ATOM 6184 C CA . THR B 1 216 ? 116.821 14.656 54.610 1.00 18.00 193 THR B CA 1
ATOM 6185 C C . THR B 1 216 ? 117.048 16.129 54.304 1.00 18.70 193 THR B C 1
ATOM 6186 O O . THR B 1 216 ? 117.439 16.909 55.181 1.00 21.39 193 THR B O 1
ATOM 6190 N N . LYS B 1 217 ? 116.791 16.533 53.081 1.00 19.51 194 LYS B N 1
ATOM 6191 C CA . LYS B 1 217 ? 116.927 17.952 52.712 1.00 22.26 194 LYS B CA 1
ATOM 6192 C C . LYS B 1 217 ? 116.148 18.830 53.661 1.00 21.15 194 LYS B C 1
ATOM 6193 O O . LYS B 1 217 ? 115.016 18.509 54.062 1.00 18.03 194 LYS B O 1
ATOM 6199 N N . GLY B 1 218 ? 116.768 19.934 54.038 1.00 19.38 195 GLY B N 1
ATOM 6200 C CA . GLY B 1 218 ? 116.011 20.946 54.748 1.00 19.62 195 GLY B CA 1
ATOM 6201 C C . GLY B 1 218 ? 116.029 20.733 56.228 1.00 20.43 195 GLY B C 1
ATOM 6202 O O . GLY B 1 218 ? 115.633 21.615 56.950 1.00 24.54 195 GLY B O 1
ATOM 6203 N N . ALA B 1 219 ? 116.449 19.562 56.687 1.00 21.62 196 ALA B N 1
ATOM 6204 C CA . ALA B 1 219 ? 116.445 19.272 58.117 1.00 21.80 196 ALA B CA 1
ATOM 6205 C C . ALA B 1 219 ? 117.531 20.069 58.813 1.00 22.35 196 ALA B C 1
ATOM 6206 O O . ALA B 1 219 ? 117.275 20.695 59.851 1.00 22.92 196 ALA B O 1
ATOM 6208 N N . PHE B 1 220 ? 118.742 20.063 58.260 1.00 22.06 197 PHE B N 1
ATOM 6209 C CA . PHE B 1 220 ? 119.819 20.882 58.834 1.00 22.41 197 PHE B CA 1
ATOM 6210 C C . PHE B 1 220 ? 119.764 22.186 58.076 1.00 23.92 197 PHE B C 1
ATOM 6211 O O . PHE B 1 220 ? 119.732 22.170 56.812 1.00 25.47 197 PHE B O 1
ATOM 6219 N N . SER B 1 221 ? 119.733 23.310 58.796 1.00 22.07 198 SER B N 1
ATOM 6220 C CA . SER B 1 221 ? 119.708 24.620 58.102 1.00 23.81 198 SER B CA 1
ATOM 6221 C C . SER B 1 221 ? 120.966 24.875 57.233 1.00 23.41 198 SER B C 1
ATOM 6222 O O . SER B 1 221 ? 122.027 24.370 57.541 1.00 24.88 198 SER B O 1
ATOM 6225 N N . CYS B 1 222 ? 120.844 25.668 56.173 1.00 22.23 199 CYS B N 1
ATOM 6226 C CA . CYS B 1 222 ? 122.009 26.085 55.394 1.00 22.14 199 CYS B CA 1
ATOM 6227 C C . CYS B 1 222 ? 122.318 27.577 55.611 1.00 23.35 199 CYS B C 1
ATOM 6228 O O . CYS B 1 222 ? 123.151 28.145 54.944 1.00 25.53 199 CYS B O 1
ATOM 6231 N N . ARG B 1 223 ? 121.657 28.243 56.541 1.00 23.77 200 ARG B N 1
ATOM 6232 C CA . ARG B 1 223 ? 122.093 29.610 56.889 1.00 24.45 200 ARG B CA 1
ATOM 6233 C C . ARG B 1 223 ? 123.577 29.626 57.261 1.00 24.23 200 ARG B C 1
ATOM 6234 O O . ARG B 1 223 ? 124.015 28.862 58.122 1.00 25.26 200 ARG B O 1
ATOM 6242 N N . GLY B 1 224 ? 124.347 30.483 56.602 1.00 24.81 201 GLY B N 1
ATOM 6243 C CA . GLY B 1 224 ? 125.782 30.592 56.878 1.00 21.08 201 GLY B CA 1
ATOM 6244 C C . GLY B 1 224 ? 126.616 29.508 56.228 1.00 21.53 201 GLY B C 1
ATOM 6245 O O . GLY B 1 224 ? 127.725 29.248 56.692 1.00 24.09 201 GLY B O 1
ATOM 6246 N N . VAL B 1 225 ? 126.108 28.816 55.205 1.00 19.37 202 VAL B N 1
ATOM 6247 C CA . VAL B 1 225 ? 126.999 28.008 54.409 1.00 20.73 202 VAL B CA 1
ATOM 6248 C C . VAL B 1 225 ? 127.068 28.606 53.012 1.00 23.12 202 VAL B C 1
ATOM 6249 O O . VAL B 1 225 ? 126.072 29.120 52.533 1.00 21.83 202 VAL B O 1
ATOM 6253 N N . VAL B 1 226 ? 128.246 28.584 52.369 1.00 23.72 203 VAL B N 1
ATOM 6254 C CA . VAL B 1 226 ? 128.297 29.103 51.045 1.00 26.50 203 VAL B CA 1
ATOM 6255 C C . VAL B 1 226 ? 127.526 28.156 50.132 1.00 28.54 203 VAL B C 1
ATOM 6256 O O . VAL B 1 226 ? 127.809 26.947 50.095 1.00 28.39 203 VAL B O 1
ATOM 6260 N N . PRO B 1 227 ? 126.524 28.704 49.427 1.00 28.85 204 PRO B N 1
ATOM 6261 C CA . PRO B 1 227 ? 125.754 27.977 48.420 1.00 29.77 204 PRO B CA 1
ATOM 6262 C C . PRO B 1 227 ? 126.628 27.404 47.293 1.00 30.70 204 PRO B C 1
ATOM 6263 O O . PRO B 1 227 ? 127.562 28.053 46.816 1.00 28.46 204 PRO B O 1
ATOM 6267 N N . ALA B 1 228 ? 126.317 26.187 46.890 1.00 30.47 205 ALA B N 1
ATOM 6268 C CA . ALA B 1 228 ? 126.822 25.631 45.661 1.00 36.92 205 ALA B CA 1
ATOM 6269 C C . ALA B 1 228 ? 125.751 24.697 45.151 1.00 41.06 205 ALA B C 1
ATOM 6270 O O . ALA B 1 228 ? 125.858 23.492 45.401 1.00 52.90 205 ALA B O 1
ATOM 6272 N N . CYS B 1 229 ? 124.706 25.173 44.506 1.00 32.61 206 CYS B N 1
ATOM 6273 C CA . CYS B 1 229 ? 123.551 24.224 44.269 1.00 33.77 206 CYS B CA 1
ATOM 6274 C C . CYS B 1 229 ? 122.561 24.208 45.427 1.00 30.08 206 CYS B C 1
ATOM 6275 O O . CYS B 1 229 ? 122.115 23.163 45.935 1.00 31.00 206 CYS B O 1
ATOM 6278 N N . LYS B 1 230 ? 122.213 25.421 45.788 1.00 26.41 207 LYS B N 1
ATOM 6279 C CA . LYS B 1 230 ? 121.355 25.769 46.856 1.00 25.77 207 LYS B CA 1
ATOM 6280 C C . LYS B 1 230 ? 120.088 24.912 46.998 1.00 26.13 207 LYS B C 1
ATOM 6281 O O . LYS B 1 230 ? 119.805 24.445 48.098 1.00 25.56 207 LYS B O 1
ATOM 6287 N N . SER B 1 231 ? 119.339 24.717 45.915 1.00 23.74 208 SER B N 1
ATOM 6288 C CA . SER B 1 231 ? 118.104 23.923 45.960 1.00 24.46 208 SER B CA 1
ATOM 6289 C C . SER B 1 231 ? 118.339 22.436 46.207 1.00 25.16 208 SER B C 1
ATOM 6290 O O . SER B 1 231 ? 117.361 21.694 46.356 1.00 26.40 208 SER B O 1
ATOM 6293 N N . LEU B 1 232 ? 119.596 21.986 46.238 1.00 24.52 209 LEU B N 1
ATOM 6294 C CA . LEU B 1 232 ? 119.882 20.558 46.446 1.00 26.74 209 LEU B CA 1
ATOM 6295 C C . LEU B 1 232 ? 120.771 20.300 47.686 1.00 33.17 209 LEU B C 1
ATOM 6296 O O . LEU B 1 232 ? 120.917 19.147 48.145 1.00 36.09 209 LEU B O 1
ATOM 6301 N N . ASP B 1 233 ? 121.361 21.384 48.196 1.00 34.37 210 ASP B N 1
ATOM 6302 C CA . ASP B 1 233 ? 122.428 21.374 49.205 1.00 33.62 210 ASP B CA 1
ATOM 6303 C C . ASP B 1 233 ? 122.041 20.786 50.531 1.00 28.09 210 ASP B C 1
ATOM 6304 O O . ASP B 1 233 ? 120.973 21.072 51.046 1.00 26.22 210 ASP B O 1
ATOM 6309 N N . CYS B 1 234 ? 122.930 20.004 51.104 1.00 25.61 211 CYS B N 1
ATOM 6310 C CA . CYS B 1 234 ? 122.722 19.538 52.467 1.00 27.08 211 CYS B CA 1
ATOM 6311 C C . CYS B 1 234 ? 123.975 19.663 53.240 1.00 24.21 211 CYS B C 1
ATOM 6312 O O . CYS B 1 234 ? 125.043 19.311 52.736 1.00 23.75 211 CYS B O 1
ATOM 6315 N N . VAL B 1 235 ? 123.843 20.142 54.469 1.00 22.13 212 VAL B N 1
ATOM 6316 C CA . VAL B 1 235 ? 124.919 19.985 55.444 1.00 22.63 212 VAL B CA 1
ATOM 6317 C C . VAL B 1 235 ? 124.917 18.493 55.871 1.00 22.96 212 VAL B C 1
ATOM 6318 O O . VAL B 1 235 ? 123.862 17.872 55.968 1.00 23.41 212 VAL B O 1
ATOM 6322 N N . SER B 1 236 ? 126.081 17.906 56.086 1.00 21.73 213 SER B N 1
ATOM 6323 C CA . SER B 1 236 ? 126.162 16.497 56.410 1.00 22.14 213 SER B CA 1
ATOM 6324 C C . SER B 1 236 ? 127.118 16.269 57.560 1.00 23.31 213 SER B C 1
ATOM 6325 O O . SER B 1 236 ? 127.831 17.197 57.949 1.00 21.53 213 SER B O 1
ATOM 6328 N N . VAL B 1 237 ? 127.198 15.016 58.037 1.00 23.32 214 VAL B N 1
ATOM 6329 C CA . VAL B 1 237 ? 128.036 14.645 59.203 1.00 22.09 214 VAL B CA 1
ATOM 6330 C C . VAL B 1 237 ? 128.892 13.370 58.993 1.00 22.74 214 VAL B C 1
ATOM 6331 O O . VAL B 1 237 ? 128.368 12.326 58.525 1.00 20.71 214 VAL B O 1
ATOM 6335 N N . PHE B 1 238 ? 130.192 13.466 59.337 1.00 21.63 215 PHE B N 1
ATOM 6336 C CA . PHE B 1 238 ? 131.085 12.319 59.453 1.00 20.86 215 PHE B CA 1
ATOM 6337 C C . PHE B 1 238 ? 131.245 11.973 60.930 1.00 21.01 215 PHE B C 1
ATOM 6338 O O . PHE B 1 238 ? 131.479 12.829 61.757 1.00 21.31 215 PHE B O 1
ATOM 6346 N N . ALA B 1 239 ? 131.079 10.701 61.251 1.00 22.39 216 ALA B N 1
ATOM 6347 C CA . ALA B 1 239 ? 131.436 10.137 62.559 1.00 22.29 216 ALA B CA 1
ATOM 6348 C C . ALA B 1 239 ? 132.151 8.786 62.409 1.00 22.68 216 ALA B C 1
ATOM 6349 O O . ALA B 1 239 ? 132.377 8.267 61.299 1.00 25.86 216 ALA B O 1
ATOM 6351 N N . LEU B 1 240 ? 132.500 8.220 63.541 1.00 23.75 217 LEU B N 1
ATOM 6352 C CA . LEU B 1 240 ? 133.144 6.908 63.614 1.00 24.13 217 LEU B CA 1
ATOM 6353 C C . LEU B 1 240 ? 132.110 5.842 63.933 1.00 21.60 217 LEU B C 1
ATOM 6354 O O . LEU B 1 240 ? 132.288 4.688 63.657 1.00 22.40 217 LEU B O 1
ATOM 6359 N N . ASN B 1 241 ? 131.035 6.230 64.579 1.00 22.26 218 ASN B N 1
ATOM 6360 C CA . ASN B 1 241 ? 130.078 5.242 65.044 1.00 25.29 218 ASN B CA 1
ATOM 6361 C C . ASN B 1 241 ? 128.653 5.809 64.922 1.00 25.63 218 ASN B C 1
ATOM 6362 O O . ASN B 1 241 ? 128.458 7.027 64.708 1.00 24.51 218 ASN B O 1
ATOM 6367 N N . LEU B 1 242 ? 127.665 4.940 65.050 1.00 23.73 219 LEU B N 1
ATOM 6368 C CA . LEU B 1 242 ? 126.301 5.387 64.834 1.00 25.35 219 LEU B CA 1
ATOM 6369 C C . LEU B 1 242 ? 125.836 6.340 65.943 1.00 26.85 219 LEU B C 1
ATOM 6370 O O . LEU B 1 242 ? 125.119 7.307 65.678 1.00 28.70 219 LEU B O 1
ATOM 6375 N N . SER B 1 243 ? 126.233 6.053 67.184 1.00 26.85 220 SER B N 1
ATOM 6376 C CA . SER B 1 243 ? 125.811 6.832 68.336 1.00 25.71 220 SER B CA 1
ATOM 6377 C C . SER B 1 243 ? 126.069 8.288 68.146 1.00 24.94 220 SER B C 1
ATOM 6378 O O . SER B 1 243 ? 125.219 9.100 68.382 1.00 26.64 220 SER B O 1
ATOM 6381 N N . ASP B 1 244 ? 127.297 8.595 67.753 1.00 22.78 221 ASP B N 1
ATOM 6382 C CA . ASP B 1 244 ? 127.734 9.946 67.507 1.00 24.02 221 ASP B CA 1
ATOM 6383 C C . ASP B 1 244 ? 127.014 10.643 66.334 1.00 24.56 221 ASP B C 1
ATOM 6384 O O . ASP B 1 244 ? 126.618 11.828 66.454 1.00 23.50 221 ASP B O 1
ATOM 6389 N N . ALA B 1 245 ? 126.852 9.908 65.218 1.00 22.60 222 ALA B N 1
ATOM 6390 C CA . ALA B 1 245 ? 126.092 10.386 64.097 1.00 22.74 222 ALA B CA 1
ATOM 6391 C C . ALA B 1 245 ? 124.710 10.813 64.610 1.00 21.31 222 ALA B C 1
ATOM 6392 O O . ALA B 1 245 ? 124.235 11.910 64.309 1.00 20.09 222 ALA B O 1
ATOM 6394 N N . GLU B 1 246 ? 124.121 9.974 65.444 1.00 20.36 223 GLU B N 1
ATOM 6395 C CA . GLU B 1 246 ? 122.790 10.226 65.974 1.00 22.47 223 GLU B CA 1
ATOM 6396 C C . GLU B 1 246 ? 122.717 11.465 66.847 1.00 21.95 223 GLU B C 1
ATOM 6397 O O . GLU B 1 246 ? 121.821 12.298 66.667 1.00 23.22 223 GLU B O 1
ATOM 6403 N N . ILE B 1 247 ? 123.639 11.562 67.798 1.00 20.81 224 ILE B N 1
ATOM 6404 C CA . ILE B 1 247 ? 123.733 12.714 68.672 1.00 21.83 224 ILE B CA 1
ATOM 6405 C C . ILE B 1 247 ? 123.803 13.949 67.820 1.00 21.32 224 ILE B C 1
ATOM 6406 O O . ILE B 1 247 ? 122.985 14.838 67.985 1.00 22.33 224 ILE B O 1
ATOM 6411 N N . ALA B 1 248 ? 124.751 13.979 66.877 1.00 20.63 225 ALA B N 1
ATOM 6412 C CA . ALA B 1 248 ? 124.914 15.116 65.964 1.00 19.27 225 ALA B CA 1
ATOM 6413 C C . ALA B 1 248 ? 123.597 15.410 65.215 1.00 20.04 225 ALA B C 1
ATOM 6414 O O . ALA B 1 248 ? 123.103 16.542 65.214 1.00 21.04 225 ALA B O 1
ATOM 6416 N N . PHE B 1 249 ? 123.026 14.384 64.594 1.00 19.23 226 PHE B N 1
ATOM 6417 C CA . PHE B 1 249 ? 121.758 14.544 63.917 1.00 20.68 226 PHE B CA 1
ATOM 6418 C C . PHE B 1 249 ? 120.669 15.239 64.762 1.00 22.27 226 PHE B C 1
ATOM 6419 O O . PHE B 1 249 ? 119.979 16.158 64.266 1.00 21.95 226 PHE B O 1
ATOM 6427 N N . LYS B 1 250 ? 120.482 14.780 66.010 1.00 23.49 227 LYS B N 1
ATOM 6428 C CA . LYS B 1 250 ? 119.473 15.383 66.905 1.00 24.72 227 LYS B CA 1
ATOM 6429 C C . LYS B 1 250 ? 119.766 16.848 67.213 1.00 24.78 227 LYS B C 1
ATOM 6430 O O . LYS B 1 250 ? 118.847 17.633 67.323 1.00 24.96 227 LYS B O 1
ATOM 6436 N N . VAL B 1 251 ? 121.040 17.203 67.355 1.00 21.95 228 VAL B N 1
ATOM 6437 C CA . VAL B 1 251 ? 121.370 18.570 67.656 1.00 22.75 228 VAL B CA 1
ATOM 6438 C C . VAL B 1 251 ? 121.025 19.521 66.495 1.00 24.48 228 VAL B C 1
ATOM 6439 O O . VAL B 1 251 ? 120.449 20.620 66.720 1.00 23.07 228 VAL B O 1
ATOM 6451 N N . ASN B 1 253 ? 119.049 18.872 63.593 1.00 23.57 230 ASN B N 1
ATOM 6452 C CA . ASN B 1 253 ? 117.782 18.747 62.899 1.00 22.29 230 ASN B CA 1
ATOM 6453 C C . ASN B 1 253 ? 116.792 19.745 63.510 1.00 22.59 230 ASN B C 1
ATOM 6454 O O . ASN B 1 253 ? 116.010 19.368 64.342 1.00 20.82 230 ASN B O 1
ATOM 6459 N N . LYS B 1 254 ? 116.851 21.018 63.086 1.00 23.12 231 LYS B N 1
ATOM 6460 C CA . LYS B 1 254 ? 116.022 22.105 63.654 1.00 21.59 231 LYS B CA 1
ATOM 6461 C C . LYS B 1 254 ? 115.602 23.046 62.539 1.00 19.31 231 LYS B C 1
ATOM 6462 O O . LYS B 1 254 ? 116.406 23.396 61.685 1.00 19.01 231 LYS B O 1
ATOM 6468 N N . PRO B 1 255 ? 114.340 23.455 62.529 1.00 18.44 232 PRO B N 1
ATOM 6469 C CA . PRO B 1 255 ? 113.882 24.328 61.452 1.00 19.40 232 PRO B CA 1
ATOM 6470 C C . PRO B 1 255 ? 114.522 25.717 61.525 1.00 20.79 232 PRO B C 1
ATOM 6471 O O . PRO B 1 255 ? 114.901 26.173 62.582 1.00 20.26 232 PRO B O 1
ATOM 6475 N N . ASP B 1 256 ? 114.586 26.423 60.410 1.00 23.45 233 ASP B N 1
ATOM 6476 C CA . ASP B 1 256 ? 115.148 27.764 60.406 1.00 21.52 233 ASP B CA 1
ATOM 6477 C C . ASP B 1 256 ? 114.489 28.490 59.245 1.00 20.53 233 ASP B C 1
ATOM 6478 O O . ASP B 1 256 ? 115.152 29.000 58.354 1.00 21.70 233 ASP B O 1
ATOM 6483 N N . LEU B 1 257 ? 113.180 28.547 59.291 1.00 20.89 234 LEU B N 1
ATOM 6484 C CA . LEU B 1 257 ? 112.342 28.801 58.137 1.00 23.57 234 LEU B CA 1
ATOM 6485 C C . LEU B 1 257 ? 112.521 30.151 57.481 1.00 26.33 234 LEU B C 1
ATOM 6486 O O . LEU B 1 257 ? 112.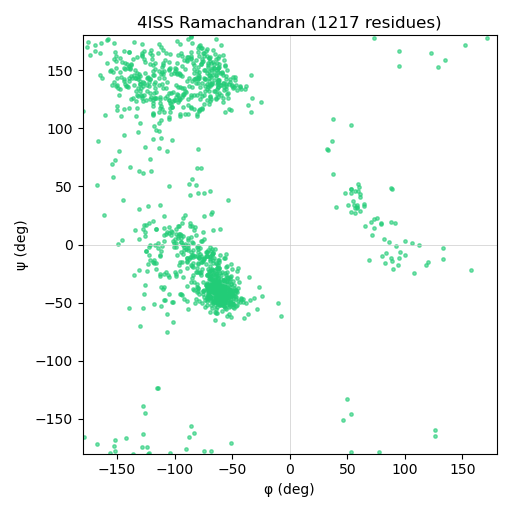385 30.261 56.257 1.00 30.75 234 LEU B O 1
ATOM 6491 N N . LEU B 1 258 ? 112.794 31.175 58.282 1.00 27.41 235 LEU B N 1
ATOM 6492 C CA . LEU B 1 258 ? 112.885 32.535 57.784 1.00 27.90 235 LEU B CA 1
ATOM 6493 C C . LEU B 1 258 ? 114.307 32.952 57.387 1.00 29.33 235 LEU B C 1
ATOM 6494 O O . LEU B 1 258 ? 114.503 34.009 56.808 1.00 32.94 235 LEU B O 1
ATOM 6499 N N . GLU B 1 259 ? 115.306 32.138 57.675 1.00 30.85 236 GLU B N 1
ATOM 6500 C CA . GLU B 1 259 ? 116.683 32.487 57.317 1.00 28.76 236 GLU B CA 1
ATOM 6501 C C . GLU B 1 259 ? 117.246 31.543 56.297 1.00 29.51 236 GLU B C 1
ATOM 6502 O O . GLU B 1 259 ? 118.420 31.690 55.893 1.00 33.35 236 GLU B O 1
ATOM 6508 N N . ASP B 1 260 ? 116.462 30.530 55.920 1.00 27.67 237 ASP B N 1
ATOM 6509 C CA . ASP B 1 260 ? 116.938 29.564 54.939 1.00 27.33 237 ASP B CA 1
ATOM 6510 C C . ASP B 1 260 ? 115.789 29.061 54.087 1.00 26.14 237 ASP B C 1
ATOM 6511 O O . ASP B 1 260 ? 114.925 28.320 54.542 1.00 24.91 237 ASP B O 1
ATOM 6516 N N . GLU B 1 261 ? 115.795 29.443 52.829 1.00 25.79 238 GLU B N 1
ATOM 6517 C CA . GLU B 1 261 ? 114.596 29.239 52.032 1.00 26.38 238 GLU B CA 1
ATOM 6518 C C . GLU B 1 261 ? 114.266 27.747 51.786 1.00 26.00 238 GLU B C 1
ATOM 6519 O O . GLU B 1 261 ? 113.144 27.382 51.454 1.00 25.12 238 GLU B O 1
ATOM 6525 N N . TYR B 1 262 ? 115.216 26.876 52.065 1.00 25.88 239 TYR B N 1
ATOM 6526 C CA . TYR B 1 262 ? 114.981 25.450 51.912 1.00 24.17 239 TYR B CA 1
ATOM 6527 C C . TYR B 1 262 ? 114.887 24.689 53.237 1.00 22.87 239 TYR B C 1
ATOM 6528 O O . TYR B 1 262 ? 114.951 23.483 53.277 1.00 22.30 239 TYR B O 1
ATOM 6537 N N . SER B 1 263 ? 114.731 25.402 54.327 1.00 22.45 240 SER B N 1
ATOM 6538 C CA . SER B 1 263 ? 114.613 24.741 55.591 1.00 22.97 240 SER B CA 1
ATOM 6539 C C . SER B 1 263 ? 113.243 24.061 55.612 1.00 23.59 240 SER B C 1
ATOM 6540 O O . SER B 1 263 ? 112.249 24.668 55.179 1.00 19.79 240 SER B O 1
ATOM 6543 N N . ARG B 1 264 ? 113.184 22.807 56.068 1.00 23.36 241 ARG B N 1
ATOM 6544 C CA . ARG B 1 264 ? 111.914 22.306 56.528 1.00 25.98 241 ARG B CA 1
ATOM 6545 C C . ARG B 1 264 ? 111.911 21.440 57.755 1.00 28.58 241 ARG B C 1
ATOM 6546 O O . ARG B 1 264 ? 112.785 20.563 57.934 1.00 28.23 241 ARG B O 1
ATOM 6554 N N . GLU B 1 265 ? 110.932 21.777 58.611 1.00 27.94 242 GLU B N 1
ATOM 6555 C CA . GLU B 1 265 ? 110.597 21.067 59.821 1.00 29.03 242 GLU B CA 1
ATOM 6556 C C . GLU B 1 265 ? 110.244 19.604 59.584 1.00 27.83 242 GLU B C 1
ATOM 6557 O O . GLU B 1 265 ? 109.351 19.272 58.780 1.00 28.33 242 GLU B O 1
ATOM 6563 N N . PHE B 1 266 ? 110.988 18.736 60.254 1.00 25.84 243 PHE B N 1
ATOM 6564 C CA . PHE B 1 266 ? 110.611 17.339 60.382 1.00 27.83 243 PHE B CA 1
ATOM 6565 C C . PHE B 1 266 ? 109.222 17.222 60.973 1.00 27.30 243 PHE B C 1
ATOM 6566 O O . PHE B 1 266 ? 108.932 17.911 61.947 1.00 28.13 243 PHE B O 1
ATOM 6574 N N . PRO B 1 267 ? 108.368 16.335 60.420 1.00 28.27 244 PRO B N 1
ATOM 6575 C CA . PRO B 1 267 ? 107.069 16.159 61.087 1.00 28.29 244 PRO B CA 1
ATOM 6576 C C . PRO B 1 267 ? 107.286 15.384 62.382 1.00 27.20 244 PRO B C 1
ATOM 6577 O O . PRO B 1 267 ? 108.373 14.838 62.611 1.00 25.78 244 PRO B O 1
ATOM 6581 N N . LYS B 1 268 ? 106.246 15.409 63.209 1.00 28.89 245 LYS B N 1
ATOM 6582 C CA . LYS B 1 268 ? 106.073 14.586 64.391 1.00 28.39 245 LYS B CA 1
ATOM 6583 C C . LYS B 1 268 ? 106.031 13.101 64.078 1.00 27.64 245 LYS B C 1
ATOM 6584 O O . LYS B 1 268 ? 105.729 12.702 62.939 1.00 24.85 245 LYS B O 1
ATOM 6590 N N . ASN B 1 269 ? 106.394 12.291 65.084 1.00 27.60 246 ASN B N 1
ATOM 6591 C CA . ASN B 1 269 ? 106.359 10.815 64.971 1.00 25.29 246 ASN B CA 1
ATOM 6592 C C . ASN B 1 269 ? 107.256 10.269 63.855 1.00 25.30 246 ASN B C 1
ATOM 6593 O O . ASN B 1 269 ? 106.830 9.466 63.043 1.00 24.34 246 ASN B O 1
ATOM 6598 N N . PRO B 1 270 ? 108.503 10.715 63.816 1.00 24.86 247 PRO B N 1
ATOM 6599 C CA . PRO B 1 270 ? 109.363 10.201 62.781 1.00 23.43 247 PRO B CA 1
ATOM 6600 C C . PRO B 1 270 ? 109.569 8.705 63.035 1.00 25.67 247 PRO B C 1
ATOM 6601 O O . PRO B 1 270 ? 109.713 8.305 64.203 1.00 30.88 247 PRO B O 1
ATOM 6605 N N . ILE B 1 271 ? 109.602 7.878 61.995 1.00 25.62 248 ILE B N 1
ATOM 6606 C CA . ILE B 1 271 ? 109.802 6.431 62.200 1.00 23.50 248 ILE B CA 1
ATOM 6607 C C . ILE B 1 271 ? 111.150 6.211 62.829 1.00 23.09 248 ILE B C 1
ATOM 6608 O O . ILE B 1 271 ? 112.121 6.869 62.467 1.00 25.17 248 ILE B O 1
ATOM 6613 N N . SER B 1 272 ? 111.221 5.267 63.746 1.00 21.56 249 SER B N 1
ATOM 6614 C CA . SER B 1 272 ? 112.482 4.921 64.353 1.00 24.00 249 SER B CA 1
ATOM 6615 C C . SER B 1 272 ? 113.106 3.697 63.732 1.00 24.46 249 SER B C 1
ATOM 6616 O O . SER B 1 272 ? 114.308 3.566 63.733 1.00 24.91 249 SER B O 1
ATOM 6619 N N . GLN B 1 273 ? 112.309 2.801 63.168 1.00 28.60 250 GLN B N 1
ATOM 6620 C CA . GLN B 1 273 ? 112.856 1.533 62.674 1.00 29.02 250 GLN B CA 1
ATOM 6621 C C . GLN B 1 273 ? 112.007 0.986 61.604 1.00 27.73 250 GLN B C 1
ATOM 6622 O O . GLN B 1 273 ? 110.792 0.980 61.726 1.00 27.62 250 GLN B O 1
ATOM 6628 N N . TYR B 1 274 ? 112.666 0.490 60.559 1.00 27.52 251 TYR B N 1
ATOM 6629 C CA . TYR B 1 274 ? 112.014 -0.292 59.527 1.00 25.76 251 TYR B CA 1
ATOM 6630 C C . TYR B 1 274 ? 111.607 -1.638 60.111 1.00 24.45 251 TYR B C 1
ATOM 6631 O O . TYR B 1 274 ? 112.125 -2.043 61.143 1.00 24.14 251 TYR B O 1
ATOM 6640 N N . PRO B 1 275 ? 110.628 -2.309 59.500 1.00 26.29 252 PRO B N 1
ATOM 6641 C CA . PRO B 1 275 ? 110.281 -3.696 60.017 1.00 26.45 252 PRO B CA 1
ATOM 6642 C C . PRO B 1 275 ? 111.394 -4.681 59.699 1.00 28.42 252 PRO B C 1
ATOM 6643 O O . PRO B 1 275 ? 112.256 -4.391 58.835 1.00 29.90 252 PRO B O 1
ATOM 6647 N N . LYS B 1 276 ? 111.437 -5.806 60.405 1.00 32.29 253 LYS B N 1
ATOM 6648 C CA . LYS B 1 276 ? 112.446 -6.870 60.138 1.00 35.14 253 LYS B CA 1
ATOM 6649 C C . LYS B 1 276 ? 112.408 -7.234 58.632 1.00 34.19 253 LYS B C 1
ATOM 6650 O O . LYS B 1 276 ? 113.405 -7.372 57.959 1.00 30.59 253 LYS B O 1
ATOM 6656 N N . ASP B 1 277 ? 111.174 -7.346 58.173 1.00 36.39 254 ASP B N 1
ATOM 6657 C CA . ASP B 1 277 ? 110.629 -7.499 56.837 1.00 37.00 254 ASP B CA 1
ATOM 6658 C C . ASP B 1 277 ? 110.870 -6.566 55.650 1.00 35.46 254 ASP B C 1
ATOM 6659 O O . ASP B 1 277 ? 110.381 -6.839 54.546 1.00 29.92 254 ASP B O 1
ATOM 6664 N N . LEU B 1 278 ? 111.448 -5.396 55.902 1.00 33.92 255 LEU B N 1
ATOM 6665 C CA . LEU B 1 278 ? 111.375 -4.302 54.923 1.00 28.53 255 LEU B CA 1
ATOM 6666 C C . LEU B 1 278 ? 111.938 -4.752 53.586 1.00 27.57 255 LEU B C 1
ATOM 6667 O O . LEU B 1 278 ? 112.733 -5.720 53.478 1.00 25.76 255 LEU B O 1
ATOM 6672 N N . THR B 1 279 ? 111.516 -4.027 52.566 1.00 29.30 256 THR B N 1
ATOM 6673 C CA . THR B 1 279 ? 111.943 -4.265 51.185 1.00 28.53 256 THR B CA 1
ATOM 6674 C C . THR B 1 279 ? 113.102 -3.335 50.913 1.00 27.37 256 THR B C 1
ATOM 6675 O O . THR B 1 279 ? 113.006 -2.124 51.082 1.00 31.58 256 THR B O 1
ATOM 6679 N N . ILE B 1 280 ? 114.204 -3.911 50.491 1.00 26.73 257 ILE B N 1
ATOM 6680 C CA . ILE B 1 280 ? 115.396 -3.167 50.134 1.00 24.47 257 ILE B CA 1
ATOM 6681 C C . ILE B 1 280 ? 115.623 -3.462 48.634 1.00 26.89 257 ILE B C 1
ATOM 6682 O O . ILE B 1 280 ? 115.686 -4.640 48.234 1.00 27.19 257 ILE B O 1
ATOM 6687 N N . ALA B 1 281 ? 115.744 -2.412 47.822 1.00 24.67 258 ALA B N 1
ATOM 6688 C CA . ALA B 1 281 ? 115.974 -2.557 46.401 1.00 24.90 258 ALA B CA 1
ATOM 6689 C C . ALA B 1 281 ? 117.459 -2.422 46.067 1.00 27.91 258 ALA B C 1
ATOM 6690 O O . ALA B 1 281 ? 118.126 -1.532 46.585 1.00 31.46 258 ALA B O 1
ATOM 6692 N N . ILE B 1 282 ? 117.985 -3.297 45.215 1.00 27.84 259 ILE B N 1
ATOM 6693 C CA . ILE B 1 282 ? 119.336 -3.149 44.703 1.00 28.11 259 ILE B CA 1
ATOM 6694 C C . ILE B 1 282 ? 119.238 -3.001 43.175 1.00 30.99 259 ILE B C 1
ATOM 6695 O O . ILE B 1 282 ? 118.242 -3.416 42.604 1.00 35.01 259 ILE B O 1
ATOM 6700 N N . PRO B 1 283 ? 120.219 -2.353 42.512 1.00 32.26 260 PRO B N 1
ATOM 6701 C CA . PRO B 1 283 ? 120.132 -2.168 41.033 1.00 33.18 260 PRO B CA 1
ATOM 6702 C C . PRO B 1 283 ? 120.238 -3.462 40.197 1.00 36.08 260 PRO B C 1
ATOM 6703 O O . PRO B 1 283 ? 121.053 -4.309 40.514 1.00 33.12 260 PRO B O 1
ATOM 6707 N N . LYS B 1 284 ? 119.428 -3.598 39.138 1.00 41.55 261 LYS B N 1
ATOM 6708 C CA . LYS B 1 284 ? 119.558 -4.713 38.186 1.00 46.25 261 LYS B CA 1
ATOM 6709 C C . LYS B 1 284 ? 120.931 -4.666 37.496 1.00 47.92 261 LYS B C 1
ATOM 6710 O O . LYS B 1 284 ? 121.558 -5.688 37.327 1.00 47.50 261 LYS B O 1
ATOM 6716 N N . GLU B 1 285 ? 121.378 -3.468 37.125 1.00 46.85 262 GLU B N 1
ATOM 6717 C CA . GLU B 1 285 ? 122.660 -3.230 36.480 1.00 47.69 262 GLU B CA 1
ATOM 6718 C C . GLU B 1 285 ? 123.617 -2.416 37.376 1.00 49.21 262 GLU B C 1
ATOM 6719 O O . GLU B 1 285 ? 123.376 -1.216 37.654 1.00 44.07 262 GLU B O 1
ATOM 6725 N N . VAL B 1 286 ? 124.709 -3.066 37.792 1.00 42.83 263 VAL B N 1
ATOM 6726 C CA . VAL B 1 286 ? 125.733 -2.465 38.645 1.00 39.24 263 VAL B CA 1
ATOM 6727 C C . VAL B 1 286 ? 127.060 -2.273 37.875 1.00 36.95 263 VAL B C 1
ATOM 6728 O O . VAL B 1 286 ? 127.875 -3.189 37.841 1.00 38.93 263 VAL B O 1
ATOM 6732 N N . PRO B 1 287 ? 127.290 -1.097 37.242 1.00 36.10 264 PRO B N 1
ATOM 6733 C CA . PRO B 1 287 ? 128.551 -0.994 36.519 1.00 34.17 264 PRO B CA 1
ATOM 6734 C C . PRO B 1 287 ? 129.687 -0.693 37.476 1.00 40.79 264 PRO B C 1
ATOM 6735 O O . PRO B 1 287 ? 129.516 0.122 38.377 1.00 46.78 264 PRO B O 1
ATOM 6739 N N . TRP B 1 288 ? 130.834 -1.338 37.255 1.00 44.48 265 TRP B N 1
ATOM 6740 C CA . TRP B 1 288 ? 132.060 -1.202 38.054 1.00 38.58 265 TRP B CA 1
ATOM 6741 C C . TRP B 1 288 ? 133.262 -0.566 37.406 1.00 39.86 265 TRP B C 1
ATOM 6742 O O . TRP B 1 288 ? 134.254 -0.281 38.097 1.00 41.75 265 TRP B O 1
ATOM 6753 N N . PHE B 1 289 ? 133.193 -0.329 36.094 1.00 44.23 266 PHE B N 1
ATOM 6754 C CA . PHE B 1 289 ? 134.256 0.357 35.326 1.00 45.25 266 PHE B CA 1
ATOM 6755 C C . PHE B 1 289 ? 135.663 -0.272 35.400 1.00 43.72 266 PHE B C 1
ATOM 6756 O O . PHE B 1 289 ? 136.668 0.442 35.325 1.00 43.42 266 PHE B O 1
ATOM 6764 N N . GLY B 1 290 ? 135.733 -1.592 35.542 1.00 42.39 267 GLY B N 1
ATOM 6765 C CA . GLY B 1 290 ? 137.018 -2.278 35.565 1.00 46.20 267 GLY B CA 1
ATOM 6766 C C . GLY B 1 290 ? 137.352 -2.774 36.948 1.00 49.62 267 GLY B C 1
ATOM 6767 O O . GLY B 1 290 ? 138.109 -3.733 37.120 1.00 51.18 267 GLY B O 1
ATOM 6768 N N . GLU B 1 291 ? 136.774 -2.135 37.950 1.00 46.32 268 GLU B N 1
ATOM 6769 C CA . GLU B 1 291 ? 137.118 -2.472 39.318 1.00 44.22 268 GLU B CA 1
ATOM 6770 C C . GLU B 1 291 ? 136.692 -3.897 39.705 1.00 43.64 268 GLU B C 1
ATOM 6771 O O . GLU B 1 291 ? 135.562 -4.304 39.476 1.00 44.08 268 GLU B O 1
ATOM 6777 N N . THR B 1 292 ? 137.622 -4.627 40.310 1.00 45.21 269 THR B N 1
ATOM 6778 C CA . THR B 1 292 ? 137.512 -6.068 40.603 1.00 49.54 269 THR B CA 1
ATOM 6779 C C . THR B 1 292 ? 137.302 -6.338 42.100 1.00 51.68 269 THR B C 1
ATOM 6780 O O . THR B 1 292 ? 136.794 -7.394 42.517 1.00 54.15 269 THR B O 1
ATOM 6784 N N . GLU B 1 293 ? 137.726 -5.389 42.915 1.00 47.69 270 GLU B N 1
ATOM 6785 C CA . GLU B 1 293 ? 137.727 -5.609 44.332 1.00 48.17 270 GLU B CA 1
ATOM 6786 C C . GLU B 1 293 ? 136.398 -5.210 44.971 1.00 45.71 270 GLU B C 1
ATOM 6787 O O . GLU B 1 293 ? 135.744 -6.043 45.624 1.00 45.02 270 GLU B O 1
ATOM 6793 N N . ASN B 1 294 ? 135.978 -3.962 44.760 1.00 41.41 271 ASN B N 1
ATOM 6794 C CA . ASN B 1 294 ? 134.764 -3.466 45.411 1.00 39.20 271 ASN B CA 1
ATOM 6795 C C . ASN B 1 294 ? 133.490 -4.289 45.149 1.00 38.36 271 ASN B C 1
ATOM 6796 O O . ASN B 1 294 ? 132.626 -4.348 46.003 1.00 43.02 271 ASN B O 1
ATOM 6801 N N . PRO B 1 295 ? 133.372 -4.946 43.976 1.00 40.41 272 PRO B N 1
ATOM 6802 C CA . PRO B 1 295 ? 132.188 -5.814 43.790 1.00 37.79 272 PRO B CA 1
ATOM 6803 C C . PRO B 1 295 ? 132.020 -6.903 44.819 1.00 36.88 272 PRO B C 1
ATOM 6804 O O . PRO B 1 295 ? 130.886 -7.274 45.158 1.00 41.66 272 PRO B O 1
ATOM 6808 N N . LYS B 1 296 ? 133.123 -7.413 45.343 1.00 43.03 273 LYS B N 1
ATOM 6809 C CA . LYS B 1 296 ? 133.055 -8.509 46.304 1.00 44.28 273 LYS B CA 1
ATOM 6810 C C . LYS B 1 296 ? 132.441 -8.023 47.603 1.00 47.91 273 LYS B C 1
ATOM 6811 O O . LYS B 1 296 ? 131.667 -8.757 48.251 1.00 47.67 273 LYS B O 1
ATOM 6817 N N . LEU B 1 297 ? 132.781 -6.787 47.993 1.00 44.84 274 LEU B N 1
ATOM 6818 C CA . LEU B 1 297 ? 132.239 -6.233 49.242 1.00 46.32 274 LEU B CA 1
ATOM 6819 C C . LEU B 1 297 ? 130.742 -5.910 49.120 1.00 44.17 274 LEU B C 1
ATOM 6820 O O . LEU B 1 297 ? 129.964 -6.084 50.075 1.00 40.14 274 LEU B O 1
ATOM 6825 N N . TYR B 1 298 ? 130.341 -5.455 47.934 1.00 40.06 275 TYR B N 1
ATOM 6826 C CA . TYR B 1 298 ? 128.947 -5.201 47.706 1.00 37.09 275 TYR B CA 1
ATOM 6827 C C . TYR B 1 298 ? 128.117 -6.482 47.873 1.00 37.21 275 TYR B C 1
ATOM 6828 O O . TYR B 1 298 ? 127.165 -6.538 48.669 1.00 34.61 275 TYR B O 1
ATOM 6837 N N . THR B 1 299 ? 128.550 -7.527 47.172 1.00 37.53 276 THR B N 1
ATOM 6838 C CA . THR B 1 299 ? 127.915 -8.850 47.183 1.00 35.30 276 THR B CA 1
ATOM 6839 C C . THR B 1 299 ? 127.750 -9.325 48.574 1.00 34.06 276 THR B C 1
ATOM 6840 O O . THR B 1 299 ? 126.668 -9.778 48.981 1.00 38.03 276 THR B O 1
ATOM 6844 N N . LYS B 1 300 ? 128.858 -9.265 49.292 1.00 35.00 277 LYS B N 1
ATOM 6845 C CA . LYS B 1 300 ? 128.925 -9.708 50.660 1.00 38.39 277 LYS B CA 1
ATOM 6846 C C . LYS B 1 300 ? 127.905 -8.879 51.483 1.00 37.17 277 LYS B C 1
ATOM 6847 O O . LYS B 1 300 ? 127.125 -9.453 52.306 1.00 31.52 277 LYS B O 1
ATOM 6853 N N . ALA B 1 301 ? 127.865 -7.552 51.214 1.00 31.82 278 ALA B N 1
ATOM 6854 C CA . ALA B 1 301 ? 126.973 -6.639 51.990 1.00 33.68 278 ALA B CA 1
ATOM 6855 C C . ALA B 1 301 ? 125.493 -6.981 51.792 1.00 34.27 278 ALA B C 1
ATOM 6856 O O . ALA B 1 301 ? 124.696 -7.023 52.785 1.00 28.96 278 ALA B O 1
ATOM 6858 N N . VAL B 1 302 ? 125.162 -7.264 50.521 1.00 29.57 279 VAL B N 1
ATOM 6859 C CA . VAL B 1 302 ? 123.794 -7.660 50.124 1.00 31.19 279 VAL B CA 1
ATOM 6860 C C . VAL B 1 302 ? 123.378 -8.932 50.872 1.00 32.60 279 VAL B C 1
ATOM 6861 O O . VAL B 1 302 ? 122.291 -8.999 51.484 1.00 32.99 279 VAL B O 1
ATOM 6865 N N . ALA B 1 303 ? 124.293 -9.906 50.886 1.00 33.27 280 ALA B N 1
ATOM 6866 C CA . ALA B 1 303 ? 124.084 -11.153 51.624 1.00 34.20 280 ALA B CA 1
ATOM 6867 C C . ALA B 1 303 ? 123.877 -10.881 53.117 1.00 32.71 280 ALA B C 1
ATOM 6868 O O . ALA B 1 303 ? 123.065 -11.536 53.760 1.00 36.78 280 ALA B O 1
ATOM 6870 N N . SER B 1 304 ? 124.594 -9.908 53.665 1.00 30.92 281 SER B N 1
ATOM 6871 C CA . SER B 1 304 ? 124.381 -9.522 55.070 1.00 29.43 281 SER B CA 1
ATOM 6872 C C . SER B 1 304 ? 122.966 -8.952 55.269 1.00 28.99 281 SER B C 1
ATOM 6873 O O . SER B 1 304 ? 122.222 -9.349 56.210 1.00 29.67 281 SER B O 1
ATOM 6876 N N . LEU B 1 305 ? 122.574 -8.042 54.373 1.00 28.32 282 LEU B N 1
ATOM 6877 C CA . LEU B 1 305 ? 121.218 -7.507 54.429 1.00 30.46 282 LEU B CA 1
ATOM 6878 C C . LEU B 1 305 ? 120.186 -8.646 54.373 1.00 33.09 282 LEU B C 1
ATOM 6879 O O . LEU B 1 305 ? 119.385 -8.797 55.319 1.00 31.32 282 LEU B O 1
ATOM 6884 N N . LYS B 1 306 ? 120.247 -9.500 53.335 1.00 35.98 283 LYS B N 1
ATOM 6885 C CA . LYS B 1 306 ? 119.357 -10.698 53.309 1.00 38.62 283 LYS B CA 1
ATOM 6886 C C . LYS B 1 306 ? 119.301 -11.355 54.681 1.00 37.40 283 LYS B C 1
ATOM 6887 O O . LYS B 1 306 ? 118.225 -11.633 55.194 1.00 37.75 283 LYS B O 1
ATOM 6893 N N . ASN B 1 307 ? 120.459 -11.537 55.316 1.00 38.44 284 ASN B N 1
ATOM 6894 C CA . ASN B 1 307 ? 120.492 -12.284 56.585 1.00 39.69 284 ASN B CA 1
ATOM 6895 C C . ASN B 1 307 ? 119.862 -11.640 57.815 1.00 41.89 284 ASN B C 1
ATOM 6896 O O . ASN B 1 307 ? 119.628 -12.335 58.793 1.00 44.83 284 ASN B O 1
ATOM 6901 N N . THR B 1 308 ? 119.550 -10.333 57.747 1.00 38.13 285 THR B N 1
ATOM 6902 C CA . THR B 1 308 ? 118.829 -9.592 58.806 1.00 31.34 285 THR B CA 1
ATOM 6903 C C . THR B 1 308 ? 117.332 -9.818 58.798 1.00 31.63 285 THR B C 1
ATOM 6904 O O . THR B 1 308 ? 116.617 -9.398 59.736 1.00 34.87 285 THR B O 1
ATOM 6908 N N . GLY B 1 309 ? 116.849 -10.443 57.728 1.00 32.19 286 GLY B N 1
ATOM 6909 C CA . GLY B 1 309 ? 115.417 -10.764 57.560 1.00 29.44 286 GLY B CA 1
ATOM 6910 C C . GLY B 1 309 ? 114.735 -9.989 56.446 1.00 30.59 286 GLY B C 1
ATOM 6911 O O . GLY B 1 309 ? 113.518 -10.167 56.195 1.00 29.29 286 GLY B O 1
ATOM 6912 N N . ALA B 1 310 ? 115.537 -9.127 55.791 1.00 29.92 287 ALA B N 1
ATOM 6913 C CA . ALA B 1 310 ? 115.079 -8.105 54.859 1.00 28.98 287 ALA B CA 1
ATOM 6914 C C . ALA B 1 310 ? 114.810 -8.710 53.461 1.00 32.06 287 ALA B C 1
ATOM 6915 O O . ALA B 1 310 ? 115.551 -9.583 52.993 1.00 30.82 287 ALA B O 1
ATOM 6917 N N . LYS B 1 311 ? 113.777 -8.237 52.767 1.00 33.16 288 LYS B N 1
ATOM 6918 C CA . LYS B 1 311 ? 113.474 -8.830 51.463 1.00 30.49 288 LYS B CA 1
ATOM 6919 C C . LYS B 1 311 ? 114.137 -7.983 50.418 1.00 30.03 288 LYS B C 1
ATOM 6920 O O . LYS B 1 311 ? 113.739 -6.824 50.224 1.00 30.71 288 LYS B O 1
ATOM 6926 N N . ILE B 1 312 ? 115.146 -8.553 49.755 1.00 28.66 289 ILE B N 1
ATOM 6927 C CA . ILE B 1 312 ? 115.803 -7.887 48.636 1.00 29.87 289 ILE B CA 1
ATOM 6928 C C . ILE B 1 312 ? 115.040 -8.086 47.323 1.00 30.64 289 ILE B C 1
ATOM 6929 O O . ILE B 1 312 ? 114.685 -9.220 46.961 1.00 31.05 289 ILE B O 1
ATOM 6934 N N . VAL B 1 313 ? 114.757 -6.985 46.630 1.00 30.93 290 VAL B N 1
ATOM 6935 C CA . VAL B 1 313 ? 114.223 -7.056 45.271 1.00 30.49 290 VAL B CA 1
ATOM 6936 C C . VAL B 1 313 ? 115.188 -6.410 44.311 1.00 35.77 290 VAL B C 1
ATOM 6937 O O . VAL B 1 313 ? 115.872 -5.446 44.669 1.00 33.97 290 VAL B O 1
ATOM 6941 N N . VAL B 1 314 ? 115.253 -6.957 43.093 1.00 36.25 291 VAL B N 1
ATOM 6942 C CA . VAL B 1 314 ? 116.194 -6.459 42.097 1.00 32.98 291 VAL B CA 1
ATOM 6943 C C . VAL B 1 314 ? 115.446 -5.537 41.125 1.00 32.61 291 VAL B C 1
ATOM 6944 O O . VAL B 1 314 ? 114.453 -5.924 40.520 1.00 37.55 291 VAL B O 1
ATOM 6948 N N . VAL B 1 315 ? 115.909 -4.307 40.982 1.00 28.29 292 VAL B N 1
ATOM 6949 C CA . VAL B 1 315 ? 115.035 -3.255 40.515 1.00 26.53 292 VAL B CA 1
ATOM 6950 C C . VAL B 1 315 ? 115.708 -2.492 39.399 1.00 30.13 292 VAL B C 1
ATOM 6951 O O . VAL B 1 315 ? 116.927 -2.380 39.363 1.00 29.82 292 VAL B O 1
ATOM 6955 N N . ASP B 1 316 ? 114.933 -1.999 38.441 1.00 35.73 293 ASP B N 1
ATOM 6956 C CA . ASP B 1 316 ? 115.560 -1.274 37.346 1.00 38.98 293 ASP B CA 1
ATOM 6957 C C . ASP B 1 316 ? 115.840 0.112 37.792 1.00 35.75 293 ASP B C 1
ATOM 6958 O O . ASP B 1 316 ? 114.918 0.883 37.969 1.00 34.72 293 ASP B O 1
ATOM 6963 N N . PHE B 1 317 ? 117.118 0.456 37.919 1.00 38.53 294 PHE B N 1
ATOM 6964 C CA . PHE B 1 317 ? 117.498 1.837 38.304 1.00 35.76 294 PHE B CA 1
ATOM 6965 C C . PHE B 1 317 ? 117.587 2.835 37.172 1.00 38.11 294 PHE B C 1
ATOM 6966 O O . PHE B 1 317 ? 117.923 3.998 37.428 1.00 39.86 294 PHE B O 1
ATOM 6974 N N . GLU B 1 318 ? 117.283 2.421 35.937 1.00 41.06 295 GLU B N 1
ATOM 6975 C CA . GLU B 1 318 ? 117.428 3.366 34.822 1.00 47.33 295 GLU B CA 1
ATOM 6976 C C . GLU B 1 318 ? 116.846 4.788 35.053 1.00 39.37 295 GLU B C 1
ATOM 6977 O O . GLU B 1 318 ? 117.558 5.769 34.871 1.00 40.89 295 GLU B O 1
ATOM 6983 N N . PRO B 1 319 ? 115.576 4.900 35.468 1.00 33.65 296 PRO B N 1
ATOM 6984 C CA . PRO B 1 319 ? 115.088 6.262 35.684 1.00 33.72 296 PRO B CA 1
ATOM 6985 C C . PRO B 1 319 ? 115.865 7.020 36.796 1.00 38.30 296 PRO B C 1
ATOM 6986 O O . PRO B 1 319 ? 116.054 8.246 36.671 1.00 36.10 296 PRO B O 1
ATOM 6990 N N . LEU B 1 320 ? 116.380 6.322 37.831 1.00 34.49 297 LEU B N 1
ATOM 6991 C CA . LEU B 1 320 ? 117.256 7.025 38.767 1.00 31.24 297 LEU B CA 1
ATOM 6992 C C . LEU B 1 320 ? 118.565 7.424 38.143 1.00 31.36 297 LEU B C 1
ATOM 6993 O O . LEU B 1 320 ? 119.144 8.433 38.547 1.00 37.68 297 LEU B O 1
ATOM 6998 N N . LEU B 1 321 ? 119.072 6.683 37.174 1.00 32.16 298 LEU B N 1
ATOM 6999 C CA . LEU B 1 321 ? 120.343 7.134 36.564 1.00 35.40 298 LEU B CA 1
ATOM 7000 C C . LEU B 1 321 ? 120.104 8.249 35.534 1.00 38.92 298 LEU B C 1
ATOM 7001 O O . LEU B 1 321 ? 120.889 9.187 35.463 1.00 42.97 298 LEU B O 1
ATOM 7006 N N . GLU B 1 322 ? 119.008 8.163 34.779 1.00 37.42 299 GLU B N 1
ATOM 7007 C CA . GLU B 1 322 ? 118.497 9.289 34.007 1.00 41.76 299 GLU B CA 1
ATOM 7008 C C . GLU B 1 322 ? 118.512 10.526 34.958 1.00 42.88 299 GLU B C 1
ATOM 7009 O O . GLU B 1 322 ? 119.092 11.574 34.656 1.00 41.39 299 GLU B O 1
ATOM 7015 N N . LEU B 1 323 ? 117.897 10.396 36.132 1.00 40.74 300 LEU B N 1
ATOM 7016 C CA . LEU B 1 323 ? 117.777 11.557 37.008 1.00 39.59 300 LEU B CA 1
ATOM 7017 C C . LEU B 1 323 ? 119.148 12.103 37.285 1.00 37.86 300 LEU B C 1
ATOM 7018 O O . LEU B 1 323 ? 119.386 13.285 37.115 1.00 37.28 300 LEU B O 1
ATOM 7023 N N . ALA B 1 324 ? 120.059 11.222 37.675 1.00 40.65 301 ALA B N 1
ATOM 7024 C CA . ALA B 1 324 ? 121.423 11.629 38.050 1.00 47.28 301 ALA B CA 1
ATOM 7025 C C . ALA B 1 324 ? 122.222 12.311 36.922 1.00 50.15 301 ALA B C 1
ATOM 7026 O O . ALA B 1 324 ? 123.080 13.167 37.197 1.00 49.75 301 ALA B O 1
ATOM 7028 N N . ARG B 1 325 ? 121.948 11.927 35.669 1.00 53.13 302 ARG B N 1
ATOM 7029 C CA . ARG B 1 325 ? 122.608 12.548 34.531 1.00 61.02 302 ARG B CA 1
ATOM 7030 C C . ARG B 1 325 ? 122.174 14.023 34.467 1.00 61.68 302 ARG B C 1
ATOM 7031 O O . ARG B 1 325 ? 122.992 14.902 34.702 1.00 62.05 302 ARG B O 1
ATOM 7039 N N . CYS B 1 326 ? 120.896 14.292 34.220 1.00 60.51 303 CYS B N 1
ATOM 7040 C CA . CYS B 1 326 ? 120.323 15.600 34.486 1.00 54.26 303 CYS B CA 1
ATOM 7041 C C . CYS B 1 326 ? 121.212 16.551 35.289 1.00 57.28 303 CYS B C 1
ATOM 7042 O O . CYS B 1 326 ? 121.391 17.684 34.885 1.00 66.25 303 CYS B O 1
ATOM 7045 N N . LEU B 1 327 ? 121.754 16.091 36.419 1.00 54.31 304 LEU B N 1
ATOM 7046 C CA . LEU B 1 327 ? 122.565 16.905 37.338 1.00 56.95 304 LEU B CA 1
ATOM 7047 C C . LEU B 1 327 ? 123.862 17.416 36.706 1.00 71.43 304 LEU B C 1
ATOM 7048 O O . LEU B 1 327 ? 124.430 18.431 37.128 1.00 66.53 304 LEU B O 1
ATOM 7053 N N . TYR B 1 328 ? 124.310 16.679 35.688 1.00 84.79 305 TYR B N 1
ATOM 7054 C CA . TYR B 1 328 ? 125.630 16.792 35.052 1.00 87.82 305 TYR B CA 1
ATOM 7055 C C . TYR B 1 328 ? 125.509 17.453 33.665 1.00 81.71 305 TYR B C 1
ATOM 7056 O O . TYR B 1 328 ? 126.090 18.521 33.429 1.00 76.96 305 TYR B O 1
ATOM 7065 N N . GLU B 1 329 ? 124.732 16.807 32.785 1.00 75.02 306 GLU B N 1
ATOM 7066 C CA . GLU B 1 329 ? 124.365 17.298 31.462 1.00 68.89 306 GLU B CA 1
ATOM 7067 C C . GLU B 1 329 ? 123.479 18.545 31.542 1.00 59.88 306 GLU B C 1
ATOM 7068 O O . GLU B 1 329 ? 123.590 19.437 30.712 1.00 69.53 306 GLU B O 1
ATOM 7074 N N . GLY B 1 330 ? 122.621 18.614 32.557 1.00 51.87 307 GLY B N 1
ATOM 7075 C CA . GLY B 1 330 ? 121.591 19.662 32.649 1.00 41.87 307 GLY B CA 1
ATOM 7076 C C . GLY B 1 330 ? 121.973 20.969 33.318 1.00 35.82 307 GLY B C 1
ATOM 7077 O O . GLY B 1 330 ? 123.143 21.240 33.571 1.00 37.95 307 GLY B O 1
ATOM 7078 N N . ALA B 1 331 ? 120.973 21.767 33.642 1.00 35.71 308 ALA B N 1
ATOM 7079 C CA . ALA B 1 331 ? 121.201 23.140 34.082 1.00 37.01 308 ALA B CA 1
ATOM 7080 C C . ALA B 1 331 ? 121.538 23.405 35.572 1.00 34.71 308 ALA B C 1
ATOM 7081 O O . ALA B 1 331 ? 121.743 24.575 35.942 1.00 29.90 308 ALA B O 1
ATOM 7083 N N . TRP B 1 332 ? 121.628 22.353 36.405 1.00 33.39 309 TRP B N 1
ATOM 7084 C CA . TRP B 1 332 ? 121.958 22.574 37.842 1.00 33.90 309 TRP B CA 1
ATOM 7085 C C . TRP B 1 332 ? 123.331 23.148 38.072 1.00 32.06 309 TRP B C 1
ATOM 7086 O O . TRP B 1 332 ? 123.542 23.909 39.030 1.00 31.39 309 TRP B O 1
ATOM 7097 N N . VAL B 1 333 ? 124.240 22.864 37.147 1.00 29.76 310 VAL B N 1
ATOM 7098 C CA . VAL B 1 333 ? 125.542 23.511 37.105 1.00 30.49 310 VAL B CA 1
ATOM 7099 C C . VAL B 1 333 ? 125.397 25.039 37.224 1.00 30.47 310 VAL B C 1
ATOM 7100 O O . VAL B 1 333 ? 126.192 25.703 37.913 1.00 33.33 310 VAL B O 1
ATOM 7104 N N . ALA B 1 334 ? 124.330 25.591 36.653 1.00 26.40 311 ALA B N 1
ATOM 7105 C CA . ALA B 1 334 ? 124.048 27.017 36.842 1.00 26.81 311 ALA B CA 1
ATOM 7106 C C . ALA B 1 334 ? 123.763 27.474 38.273 1.00 26.61 311 ALA B C 1
ATOM 7107 O O . ALA B 1 334 ? 123.812 28.664 38.539 1.00 24.82 311 ALA B O 1
ATOM 7109 N N . GLU B 1 335 ? 123.387 26.573 39.176 1.00 27.63 312 GLU B N 1
ATOM 7110 C CA . GLU B 1 335 ? 123.228 27.005 40.590 1.00 29.12 312 GLU B CA 1
ATOM 7111 C C . GLU B 1 335 ? 124.593 27.431 41.112 1.00 27.04 312 GLU B C 1
ATOM 7112 O O . GLU B 1 335 ? 124.680 28.407 41.833 1.00 26.27 312 GLU B O 1
ATOM 7118 N N . ARG B 1 336 ? 125.641 26.710 40.701 1.00 27.44 313 ARG B N 1
ATOM 7119 C CA . ARG B 1 336 ? 126.996 26.989 41.134 1.00 31.02 313 ARG B CA 1
ATOM 7120 C C . ARG B 1 336 ? 127.424 28.341 40.582 1.00 34.83 313 ARG B C 1
ATOM 7121 O O . ARG B 1 336 ? 127.958 29.175 41.303 1.00 36.53 313 ARG B O 1
ATOM 7129 N N . TYR B 1 337 ? 127.126 28.564 39.304 1.00 38.13 314 TYR B N 1
ATOM 7130 C CA . TYR B 1 337 ? 127.425 29.811 38.653 1.00 36.08 314 TYR B CA 1
ATOM 7131 C C . TYR B 1 337 ? 126.639 30.938 39.300 1.00 35.64 314 TYR B C 1
ATOM 7132 O O . TYR B 1 337 ? 127.186 32.011 39.595 1.00 37.94 314 TYR B O 1
ATOM 7141 N N . CYS B 1 338 ? 125.360 30.707 39.534 1.00 30.59 315 CYS B N 1
ATOM 7142 C CA . CYS B 1 338 ? 124.591 31.661 40.310 1.00 34.15 315 CYS B CA 1
ATOM 7143 C C . CYS B 1 338 ? 125.328 32.024 41.621 1.00 35.45 315 CYS B C 1
ATOM 7144 O O . CYS B 1 338 ? 125.416 33.186 41.996 1.00 34.90 315 CYS B O 1
ATOM 7147 N N . ALA B 1 339 ? 125.871 31.017 42.302 1.00 37.55 316 ALA B N 1
ATOM 7148 C CA . ALA B 1 339 ? 126.511 31.223 43.611 1.00 38.12 316 ALA B CA 1
ATOM 7149 C C . ALA B 1 339 ? 127.825 31.972 43.541 1.00 37.07 316 ALA B C 1
ATOM 7150 O O . ALA B 1 339 ? 128.208 32.642 44.473 1.00 37.91 316 ALA B O 1
ATOM 7152 N N . THR B 1 340 ? 128.478 31.883 42.399 1.00 39.79 317 THR B N 1
ATOM 7153 C CA . THR B 1 340 ? 129.887 32.143 42.281 1.00 41.02 317 THR B CA 1
ATOM 7154 C C . THR B 1 340 ? 130.274 33.268 41.254 1.00 42.19 317 THR B C 1
ATOM 7155 O O . THR B 1 340 ? 131.423 33.635 41.132 1.00 48.42 317 THR B O 1
ATOM 7159 N N . ARG B 1 341 ? 129.317 33.854 40.554 1.00 42.50 318 ARG B N 1
ATOM 7160 C CA . ARG B 1 341 ? 129.640 34.669 39.366 1.00 42.39 318 ARG B CA 1
ATOM 7161 C C . ARG B 1 341 ? 130.023 36.137 39.583 1.00 40.99 318 ARG B C 1
ATOM 7162 O O . ARG B 1 341 ? 130.715 36.714 38.752 1.00 36.53 318 ARG B O 1
ATOM 7170 N N . ASP B 1 342 ? 129.518 36.757 40.643 1.00 40.80 319 ASP B N 1
ATOM 7171 C CA . ASP B 1 342 ? 129.877 38.118 40.924 1.00 42.01 319 ASP B CA 1
ATOM 7172 C C . ASP B 1 342 ? 131.325 38.099 41.339 1.00 45.94 319 ASP B C 1
ATOM 7173 O O . ASP B 1 342 ? 132.100 38.998 40.976 1.00 49.24 319 ASP B O 1
ATOM 7178 N N . PHE B 1 343 ? 131.689 37.059 42.082 1.00 43.56 320 PHE B N 1
ATOM 7179 C CA . PHE B 1 343 ? 133.061 36.854 42.459 1.00 45.18 320 PHE B CA 1
ATOM 7180 C C . PHE B 1 343 ? 133.961 36.620 41.227 1.00 46.56 320 PHE B C 1
ATOM 7181 O O . PHE B 1 343 ? 134.902 37.386 40.984 1.00 52.82 320 PHE B O 1
ATOM 7189 N N . LEU B 1 344 ? 133.671 35.585 40.446 1.00 44.14 321 LEU B N 1
ATOM 7190 C CA . LEU B 1 344 ? 134.470 35.280 39.250 1.00 43.57 321 LEU B CA 1
ATOM 7191 C C . LEU B 1 344 ? 134.693 36.460 38.263 1.00 47.25 321 LEU B C 1
ATOM 7192 O O . LEU B 1 344 ? 135.722 36.504 37.584 1.00 44.43 321 LEU B O 1
ATOM 7197 N N . ALA B 1 345 ? 133.734 37.399 38.206 1.00 52.04 322 ALA B N 1
ATOM 7198 C CA . ALA B 1 345 ? 133.813 38.618 37.372 1.00 51.39 322 ALA B CA 1
ATOM 7199 C C . ALA B 1 345 ? 134.762 39.641 37.955 1.00 55.02 322 ALA B C 1
ATOM 7200 O O . ALA B 1 345 ? 134.845 40.744 37.460 1.00 58.01 322 ALA B O 1
ATOM 7202 N N . THR B 1 346 ? 135.453 39.292 39.030 1.00 59.33 323 THR B N 1
ATOM 7203 C CA . THR B 1 346 ? 136.528 40.137 39.548 1.00 61.18 323 THR B CA 1
ATOM 7204 C C . THR B 1 346 ? 137.889 39.576 39.082 1.00 63.25 323 THR B C 1
ATOM 7205 O O . THR B 1 346 ? 138.945 40.094 39.456 1.00 72.73 323 THR B O 1
ATOM 7209 N N . ASN B 1 347 ? 137.843 38.527 38.252 1.00 62.79 324 ASN B N 1
ATOM 7210 C CA . ASN B 1 347 ? 139.037 37.808 37.744 1.00 63.41 324 ASN B CA 1
ATOM 7211 C C . ASN B 1 347 ? 140.119 37.696 38.811 1.00 60.04 324 ASN B C 1
ATOM 7212 O O . ASN B 1 347 ? 141.207 38.214 38.646 1.00 62.30 324 ASN B O 1
ATOM 7217 N N . PRO B 1 348 ? 139.804 37.046 39.932 1.00 53.85 325 PRO B N 1
ATOM 7218 C CA . PRO B 1 348 ? 140.820 36.879 40.937 1.00 52.85 325 PRO B CA 1
ATOM 7219 C C . PRO B 1 348 ? 142.018 36.148 40.324 1.00 50.65 325 PRO B C 1
ATOM 7220 O O . PRO B 1 348 ? 141.890 35.582 39.237 1.00 44.43 325 PRO B O 1
ATOM 7224 N N . PRO B 1 349 ? 143.185 36.205 40.996 1.00 50.81 326 PRO B N 1
ATOM 7225 C CA . PRO B 1 349 ? 144.436 35.539 40.613 1.00 48.36 326 PRO B CA 1
ATOM 7226 C C . PRO B 1 349 ? 144.190 34.129 40.127 1.00 50.26 326 PRO B C 1
ATOM 7227 O O . PRO B 1 349 ? 143.481 33.396 40.799 1.00 55.48 326 PRO B O 1
ATOM 7231 N N . GLU B 1 350 ? 144.797 33.730 39.019 1.00 49.58 327 GLU B N 1
ATOM 7232 C CA . GLU B 1 350 ? 144.597 32.372 38.485 1.00 59.83 327 GLU B CA 1
ATOM 7233 C C . GLU B 1 350 ? 145.063 31.255 39.397 1.00 56.54 327 GLU B C 1
ATOM 7234 O O . GLU B 1 350 ? 144.694 30.090 39.194 1.00 62.17 327 GLU B O 1
ATOM 7240 N N . SER B 1 351 ? 145.904 31.585 40.367 1.00 52.25 328 SER B N 1
ATOM 7241 C CA . SER B 1 351 ? 146.534 30.555 41.197 1.00 48.85 328 SER B CA 1
ATOM 7242 C C . SER B 1 351 ? 145.750 30.314 42.505 1.00 48.69 328 SER B C 1
ATOM 7243 O O . SER B 1 351 ? 145.970 29.306 43.171 1.00 47.98 328 SER B O 1
ATOM 7246 N N . SER B 1 352 ? 144.844 31.226 42.869 1.00 45.67 329 SER B N 1
ATOM 7247 C CA . SER B 1 352 ? 143.843 30.891 43.880 1.00 48.83 329 SER B CA 1
ATOM 7248 C C . SER B 1 352 ? 142.707 30.049 43.296 1.00 49.03 329 SER B C 1
ATOM 7249 O O . SER B 1 352 ? 141.902 29.518 44.048 1.00 56.50 329 SER B O 1
ATOM 7252 N N . LEU B 1 353 ? 142.630 29.930 41.974 1.00 45.61 330 LEU B N 1
ATOM 7253 C CA . LEU B 1 353 ? 141.543 29.175 41.333 1.00 46.10 330 LEU B CA 1
ATOM 7254 C C . LEU B 1 353 ? 142.001 27.806 40.947 1.00 45.15 330 LEU B C 1
ATOM 7255 O O . LEU B 1 353 ? 143.159 27.615 40.612 1.00 50.39 330 LEU B O 1
ATOM 7260 N N . ASP B 1 354 ? 141.068 26.868 40.960 1.00 43.01 331 ASP B N 1
ATOM 7261 C CA . ASP B 1 354 ? 141.293 25.534 40.454 1.00 43.73 331 ASP B CA 1
ATOM 7262 C C . ASP B 1 354 ? 140.653 25.422 39.069 1.00 45.88 331 ASP B C 1
ATOM 7263 O O . ASP B 1 354 ? 139.432 25.573 38.950 1.00 47.50 331 ASP B O 1
ATOM 7268 N N . GLU B 1 355 ? 141.456 25.154 38.040 1.00 44.55 332 GLU B N 1
ATOM 7269 C CA . GLU B 1 355 ? 140.986 25.230 36.664 1.00 48.46 332 GLU B CA 1
ATOM 7270 C C . GLU B 1 355 ? 139.835 24.268 36.372 1.00 44.58 332 GLU B C 1
ATOM 7271 O O . GLU B 1 355 ? 138.867 24.646 35.738 1.00 38.72 332 GLU B O 1
ATOM 7277 N N . THR B 1 356 ? 139.927 23.036 36.861 1.00 44.75 333 THR B N 1
ATOM 7278 C CA . THR B 1 356 ? 138.859 22.069 36.665 1.00 44.14 333 THR B CA 1
ATOM 7279 C C . THR B 1 356 ? 137.498 22.614 37.111 1.00 45.80 333 THR B C 1
ATOM 7280 O O . THR B 1 356 ? 136.511 22.564 36.356 1.00 51.13 333 THR B O 1
ATOM 7284 N N . VAL B 1 357 ? 137.475 23.165 38.320 1.00 41.80 334 VAL B N 1
ATOM 7285 C CA . VAL B 1 357 ? 136.260 23.614 38.965 1.00 37.24 334 VAL B CA 1
ATOM 7286 C C . VAL B 1 357 ? 135.649 24.818 38.271 1.00 36.32 334 VAL B C 1
ATOM 7287 O O . VAL B 1 357 ? 134.457 24.823 37.944 1.00 36.48 334 VAL B O 1
ATOM 7291 N N . VAL B 1 358 ? 136.464 25.837 38.060 1.00 34.70 335 VAL B N 1
ATOM 7292 C CA . VAL B 1 358 ? 136.028 27.043 37.365 1.00 37.43 335 VAL B CA 1
ATOM 7293 C C . VAL B 1 358 ? 135.488 26.747 35.964 1.00 40.41 335 VAL B C 1
ATOM 7294 O O . VAL B 1 358 ? 134.492 27.368 35.518 1.00 43.36 335 VAL B O 1
ATOM 7298 N N . ASN B 1 359 ? 136.098 25.790 35.276 1.00 36.31 336 ASN B N 1
ATOM 7299 C CA . ASN B 1 359 ? 135.580 25.470 33.953 1.00 43.10 336 ASN B CA 1
ATOM 7300 C C . ASN B 1 359 ? 134.274 24.735 34.025 1.00 43.64 336 ASN B C 1
ATOM 7301 O O . ASN B 1 359 ? 133.425 24.927 33.153 1.00 40.59 336 ASN B O 1
ATOM 7306 N N . ILE B 1 360 ? 134.122 23.884 35.052 1.00 43.51 337 ILE B N 1
ATOM 7307 C CA . ILE B 1 360 ? 132.849 23.167 35.284 1.00 38.55 337 ILE B CA 1
ATOM 7308 C C . ILE B 1 360 ? 131.766 24.217 35.551 1.00 38.83 337 ILE B C 1
ATOM 7309 O O . ILE B 1 360 ? 130.701 24.210 34.903 1.00 39.23 337 ILE B O 1
ATOM 7314 N N . ILE B 1 361 ? 132.088 25.164 36.424 1.00 36.14 338 ILE B N 1
ATOM 7315 C CA . ILE B 1 361 ? 131.180 26.254 36.726 1.00 37.13 338 ILE B CA 1
ATOM 7316 C C . ILE B 1 361 ? 130.903 27.153 35.513 1.00 39.70 338 ILE B C 1
ATOM 7317 O O . ILE B 1 361 ? 129.743 27.499 35.234 1.00 37.48 338 ILE B O 1
ATOM 7322 N N . LYS B 1 362 ? 131.947 27.513 34.773 1.00 42.95 339 LYS B N 1
ATOM 7323 C CA . LYS B 1 362 ? 131.739 28.410 33.651 1.00 44.77 339 LYS B CA 1
ATOM 7324 C C . LYS B 1 362 ? 130.849 27.816 32.551 1.00 41.04 339 LYS B C 1
ATOM 7325 O O . LYS B 1 362 ? 130.171 28.561 31.843 1.00 39.29 339 LYS B O 1
ATOM 7331 N N . GLY B 1 363 ? 130.813 26.490 32.453 1.00 39.73 340 GLY B N 1
ATOM 7332 C CA . GLY B 1 363 ? 129.851 25.776 31.594 1.00 39.30 340 GLY B CA 1
ATOM 7333 C C . GLY B 1 363 ? 128.378 26.150 31.763 1.00 42.87 340 GLY B C 1
ATOM 7334 O O . GLY B 1 363 ? 127.545 25.833 30.904 1.00 49.95 340 GLY B O 1
ATOM 7335 N N . ALA B 1 364 ? 128.043 26.813 32.865 1.00 40.77 341 ALA B N 1
ATOM 7336 C CA . ALA B 1 364 ? 126.681 27.304 33.095 1.00 43.83 341 ALA B CA 1
ATOM 7337 C C . ALA B 1 364 ? 126.220 28.411 32.141 1.00 44.75 341 ALA B C 1
ATOM 7338 O O . ALA B 1 364 ? 125.027 28.626 31.995 1.00 48.47 341 ALA B O 1
ATOM 7340 N N . VAL B 1 365 ? 127.156 29.125 31.521 1.00 44.00 342 VAL B N 1
ATOM 7341 C CA . VAL B 1 365 ? 126.838 30.203 30.576 1.00 43.42 342 VAL B CA 1
ATOM 7342 C C . VAL B 1 365 ? 126.073 29.635 29.349 1.00 43.58 342 VAL B C 1
ATOM 7343 O O . VAL B 1 365 ? 125.274 30.331 28.756 1.00 40.99 342 VAL B O 1
ATOM 7347 N N . LYS B 1 366 ? 126.293 28.363 29.012 1.00 43.71 343 LYS B N 1
ATOM 7348 C CA . LYS B 1 366 ? 125.536 27.647 27.974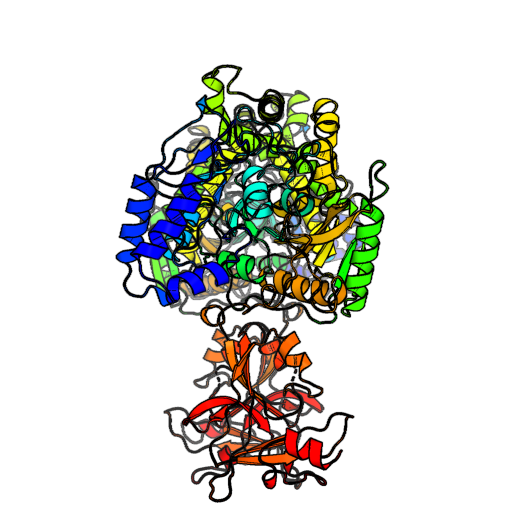 1.00 47.05 343 LYS B CA 1
ATOM 7349 C C . LYS B 1 366 ? 124.005 27.632 28.123 1.00 48.71 343 LYS B C 1
ATOM 7350 O O . LYS B 1 366 ? 123.278 27.330 27.174 1.00 47.31 343 LYS B O 1
ATOM 7356 N N . PHE B 1 367 ? 123.497 27.913 29.317 1.00 48.00 344 PHE B N 1
ATOM 7357 C CA . PHE B 1 367 ? 122.094 27.654 29.549 1.00 41.99 344 PHE B CA 1
ATOM 7358 C C . PHE B 1 367 ? 121.223 28.901 29.746 1.00 40.65 344 PHE B C 1
ATOM 7359 O O . PHE B 1 367 ? 121.512 29.775 30.587 1.00 40.24 344 PHE B O 1
ATOM 7367 N N . ASP B 1 368 ? 120.183 28.967 28.916 1.00 38.02 345 ASP B N 1
ATOM 7368 C CA . ASP B 1 368 ? 119.045 29.909 28.990 1.00 44.00 345 ASP B CA 1
ATOM 7369 C C . ASP B 1 368 ? 118.255 29.703 30.295 1.00 38.10 345 ASP B C 1
ATOM 7370 O O . ASP B 1 368 ? 118.285 28.598 30.857 1.00 34.65 345 ASP B O 1
ATOM 7375 N N . ALA B 1 369 ? 117.466 30.692 30.711 1.00 31.79 346 ALA B N 1
ATOM 7376 C CA . ALA B 1 369 ? 116.406 30.357 31.667 1.00 32.03 346 ALA B CA 1
ATOM 7377 C C . ALA B 1 369 ? 115.450 29.318 31.062 1.00 34.51 346 ALA B C 1
ATOM 7378 O O . ALA B 1 369 ? 114.988 28.365 31.749 1.00 34.06 346 ALA B O 1
ATOM 7380 N N . ALA B 1 370 ? 115.206 29.475 29.768 1.00 32.72 347 ALA B N 1
ATOM 7381 C CA . ALA B 1 370 ? 114.387 28.554 29.031 1.00 32.90 347 ALA B CA 1
ATOM 7382 C C . ALA B 1 370 ? 114.947 27.145 29.114 1.00 33.77 347 ALA B C 1
ATOM 7383 O O . ALA B 1 370 ? 114.201 26.198 29.302 1.00 36.46 347 ALA B O 1
ATOM 7385 N N . ASP B 1 371 ? 116.262 26.995 28.993 1.00 36.10 348 ASP B N 1
ATOM 7386 C CA . ASP B 1 371 ? 116.859 25.686 29.143 1.00 34.04 348 ASP B CA 1
ATOM 7387 C C . ASP B 1 371 ? 116.599 25.158 30.575 1.00 32.52 348 ASP B C 1
ATOM 7388 O O . ASP B 1 371 ? 116.257 23.978 30.743 1.00 29.45 348 ASP B O 1
ATOM 7393 N N . ALA B 1 372 ? 116.724 26.023 31.590 1.00 29.59 349 ALA B N 1
ATOM 7394 C CA . ALA B 1 372 ? 116.618 25.577 33.009 1.00 29.45 349 ALA B CA 1
ATOM 7395 C C . ALA B 1 372 ? 115.246 24.965 33.255 1.00 29.39 349 ALA B C 1
ATOM 7396 O O . ALA B 1 372 ? 115.127 23.912 33.849 1.00 33.37 349 ALA B O 1
ATOM 7398 N N . PHE B 1 373 ? 114.205 25.619 32.758 1.00 30.56 350 PHE B N 1
ATOM 7399 C CA . PHE B 1 373 ? 112.878 25.030 32.772 1.00 29.75 350 PHE B CA 1
ATOM 7400 C C . PHE B 1 373 ? 112.760 23.763 31.953 1.00 30.20 350 PHE B C 1
ATOM 7401 O O . PHE B 1 373 ? 112.193 22.813 32.462 1.00 28.76 350 PHE B O 1
ATOM 7409 N N . LYS B 1 374 ? 113.305 23.730 30.728 1.00 30.16 351 LYS B N 1
ATOM 7410 C CA . LYS B 1 374 ? 113.335 22.474 29.958 1.00 34.91 351 LYS B CA 1
ATOM 7411 C C . LYS B 1 374 ? 113.876 21.312 30.815 1.00 34.30 351 LYS B C 1
ATOM 7412 O O . LYS B 1 374 ? 113.214 20.267 30.945 1.00 33.98 351 LYS B O 1
ATOM 7418 N N . PHE B 1 375 ? 115.035 21.503 31.441 1.00 32.75 352 PHE B N 1
ATOM 7419 C CA . PHE B 1 375 ? 115.518 20.492 32.383 1.00 33.74 352 PHE B CA 1
ATOM 7420 C C . PHE B 1 375 ? 114.622 20.204 33.588 1.00 31.14 352 PHE B C 1
ATOM 7421 O O . PHE B 1 375 ? 114.450 19.043 33.959 1.00 28.55 352 PHE B O 1
ATOM 7429 N N . GLU B 1 376 ? 114.000 21.241 34.137 1.00 27.93 353 GLU B N 1
ATOM 7430 C CA . GLU B 1 376 ? 113.111 21.044 35.262 1.00 25.71 353 GLU B CA 1
ATOM 7431 C C . GLU B 1 376 ? 111.917 20.141 34.903 1.00 26.33 353 GLU B C 1
ATOM 7432 O O . GLU B 1 376 ? 111.480 19.324 35.741 1.00 25.12 353 GLU B O 1
ATOM 7438 N N . TYR B 1 377 ? 111.420 20.227 33.650 1.00 24.67 354 TYR B N 1
ATOM 7439 C CA . TYR B 1 377 ? 110.265 19.420 33.256 1.00 24.12 354 TYR B CA 1
ATOM 7440 C C . TYR B 1 377 ? 110.706 17.975 33.187 1.00 25.72 354 TYR B C 1
ATOM 7441 O O . TYR B 1 377 ? 110.023 17.084 33.695 1.00 27.62 354 TYR B O 1
ATOM 7450 N N . LYS B 1 378 ? 111.859 17.755 32.562 1.00 27.22 355 LYS B N 1
ATOM 7451 C CA . LYS B 1 378 ? 112.442 16.447 32.470 1.00 28.95 355 LYS B CA 1
ATOM 7452 C C . LYS B 1 378 ? 112.609 15.848 33.834 1.00 29.26 355 LYS B C 1
ATOM 7453 O O . LYS B 1 378 ? 112.250 14.689 34.033 1.00 34.26 355 LYS B O 1
ATOM 7459 N N . ARG B 1 379 ? 113.127 16.622 34.784 1.00 27.45 356 ARG B N 1
ATOM 7460 C CA . ARG B 1 379 ? 113.244 16.128 36.152 1.00 27.64 356 ARG B CA 1
ATOM 7461 C C . ARG B 1 379 ? 111.890 15.693 36.720 1.00 27.50 356 ARG B C 1
ATOM 7462 O O . ARG B 1 379 ? 111.759 14.597 37.302 1.00 30.31 356 ARG B O 1
ATOM 7470 N N . GLN B 1 380 ? 110.879 16.536 36.549 1.00 25.04 357 GLN B N 1
ATOM 7471 C CA . GLN B 1 380 ? 109.587 16.235 37.140 1.00 24.13 357 GLN B CA 1
ATOM 7472 C C . GLN B 1 380 ? 109.000 15.001 36.477 1.00 23.28 357 GLN B C 1
ATOM 7473 O O . GLN B 1 380 ? 108.272 14.249 37.126 1.00 23.28 357 GLN B O 1
ATOM 7479 N N . GLY B 1 381 ? 109.307 14.778 35.190 1.00 23.10 358 GLY B N 1
ATOM 7480 C CA . GLY B 1 381 ? 108.842 13.567 34.483 1.00 22.93 358 GLY B CA 1
ATOM 7481 C C . GLY B 1 381 ? 109.480 12.318 35.103 1.00 25.58 358 GLY B C 1
ATOM 7482 O O . GLY B 1 381 ? 108.822 11.290 35.340 1.00 26.69 358 GLY B O 1
ATOM 7483 N N . ILE B 1 382 ? 110.759 12.419 35.438 1.00 26.65 359 ILE B N 1
ATOM 7484 C CA . ILE B 1 382 ? 111.464 11.271 35.955 1.00 27.62 359 ILE B CA 1
ATOM 7485 C C . ILE B 1 382 ? 110.954 10.969 37.339 1.00 29.19 359 ILE B C 1
ATOM 7486 O O . ILE B 1 382 ? 110.763 9.800 37.708 1.00 32.05 359 ILE B O 1
ATOM 7491 N N . LEU B 1 383 ? 110.683 12.022 38.096 1.00 30.61 360 LEU B N 1
ATOM 7492 C CA . LEU B 1 383 ? 110.206 11.827 39.462 1.00 29.37 360 LEU B CA 1
ATOM 7493 C C . LEU B 1 383 ? 108.829 11.198 39.491 1.00 31.86 360 LEU B C 1
ATOM 7494 O O . LEU B 1 383 ? 108.472 10.494 40.480 1.00 32.63 360 LEU B O 1
ATOM 7499 N N . GLN B 1 384 ? 108.031 11.393 38.426 1.00 32.71 361 GLN B N 1
ATOM 7500 C CA . GLN B 1 384 ? 106.745 10.673 38.428 1.00 27.64 361 GLN B CA 1
ATOM 7501 C C . GLN B 1 384 ? 107.074 9.180 38.431 1.00 28.18 361 GLN B C 1
ATOM 7502 O O . GLN B 1 384 ? 106.435 8.428 39.183 1.00 28.75 361 GLN B O 1
ATOM 7508 N N . LYS B 1 385 ? 108.101 8.767 37.668 1.00 28.13 362 LYS B N 1
ATOM 7509 C CA . LYS B 1 385 ? 108.429 7.322 37.481 1.00 29.92 362 LYS B CA 1
ATOM 7510 C C . LYS B 1 385 ? 109.108 6.789 38.718 1.00 32.08 362 LYS B C 1
ATOM 7511 O O . LYS B 1 385 ? 108.665 5.796 39.289 1.00 32.53 362 LYS B O 1
ATOM 7517 N N . VAL B 1 386 ? 110.144 7.498 39.175 1.00 32.39 363 VAL B N 1
ATOM 7518 C CA . VAL B 1 386 ? 110.722 7.244 40.499 1.00 30.39 363 VAL B CA 1
ATOM 7519 C C . VAL B 1 386 ? 109.723 7.157 41.638 1.00 30.50 363 VAL B C 1
ATOM 7520 O O . VAL B 1 386 ? 109.748 6.177 42.340 1.00 35.33 363 VAL B O 1
ATOM 7524 N N . ASN B 1 387 ? 108.864 8.149 41.850 1.00 32.35 364 ASN B N 1
ATOM 7525 C CA . ASN B 1 387 ? 107.867 8.019 42.945 1.00 33.86 364 ASN B CA 1
ATOM 7526 C C . ASN B 1 387 ? 106.966 6.819 42.828 1.00 34.01 364 ASN B C 1
ATOM 7527 O O . ASN B 1 387 ? 106.531 6.263 43.839 1.00 36.73 364 ASN B O 1
ATOM 7532 N N . LEU B 1 388 ? 106.691 6.393 41.606 1.00 32.27 365 LEU B N 1
ATOM 7533 C CA . LEU B 1 388 ? 105.859 5.223 41.465 1.00 36.73 365 LEU B CA 1
ATOM 7534 C C . LEU B 1 388 ? 106.676 4.001 41.803 1.00 39.59 365 LEU B C 1
ATOM 7535 O O . LEU B 1 388 ? 106.190 3.117 42.465 1.00 36.87 365 LEU B O 1
ATOM 7540 N N . LEU B 1 389 ? 107.928 3.979 41.364 1.00 43.97 366 LEU B N 1
ATOM 7541 C CA . LEU B 1 389 ? 108.793 2.844 41.599 1.00 46.55 366 LEU B CA 1
ATOM 7542 C C . LEU B 1 389 ? 109.141 2.681 43.073 1.00 46.35 366 LEU B C 1
ATOM 7543 O O . LEU B 1 389 ? 109.454 1.593 43.515 1.00 48.20 366 LEU B O 1
ATOM 7548 N N . LEU B 1 390 ? 109.072 3.746 43.839 1.00 43.11 367 LEU B N 1
ATOM 7549 C CA . LEU B 1 390 ? 109.458 3.643 45.233 1.00 44.98 367 LEU B CA 1
ATOM 7550 C C . LEU B 1 390 ? 108.305 3.477 46.183 1.00 43.01 367 LEU B C 1
ATOM 7551 O O . LEU B 1 390 ? 108.543 3.444 47.384 1.00 44.06 367 LEU B O 1
ATOM 7556 N N . LYS B 1 391 ? 107.065 3.483 45.707 1.00 39.69 368 LYS B N 1
ATOM 7557 C CA . LYS B 1 391 ? 105.948 3.294 46.631 1.00 45.91 368 LYS B CA 1
ATOM 7558 C C . LYS B 1 391 ? 106.105 1.891 47.240 1.00 46.32 368 LYS B C 1
ATOM 7559 O O . LYS B 1 391 ? 105.688 1.607 48.330 1.00 45.20 368 LYS B O 1
ATOM 7565 N N . ASP B 1 392 ? 106.743 1.020 46.486 1.00 53.84 369 ASP B N 1
ATOM 7566 C CA . ASP B 1 392 ? 106.800 -0.395 46.798 1.00 63.39 369 ASP B CA 1
ATOM 7567 C C . ASP B 1 392 ? 107.986 -0.760 47.710 1.00 61.49 369 ASP B C 1
ATOM 7568 O O . ASP B 1 392 ? 108.246 -1.934 47.979 1.00 65.31 369 ASP B O 1
ATOM 7573 N N . ILE B 1 393 ? 108.739 0.235 48.147 1.00 47.55 370 ILE B N 1
ATOM 7574 C CA . ILE B 1 393 ? 110.091 -0.033 48.539 1.00 41.55 370 ILE B CA 1
ATOM 7575 C C . ILE B 1 393 ? 110.417 0.848 49.704 1.00 36.71 370 ILE B C 1
ATOM 7576 O O . ILE B 1 393 ? 109.980 1.978 49.759 1.00 45.19 370 ILE B O 1
ATOM 7581 N N . ASP B 1 394 ? 111.142 0.313 50.662 1.00 31.25 371 ASP B N 1
ATOM 7582 C CA . ASP B 1 394 ? 111.461 1.055 51.870 1.00 26.04 371 ASP B CA 1
ATOM 7583 C C . ASP B 1 394 ? 112.819 1.731 51.645 1.00 25.49 371 ASP B C 1
ATOM 7584 O O . ASP B 1 394 ? 112.982 2.905 51.950 1.00 26.99 371 ASP B O 1
ATOM 7589 N N . VAL B 1 395 ? 113.782 1.017 51.075 1.00 21.93 372 VAL B N 1
ATOM 7590 C CA . VAL B 1 395 ? 115.146 1.510 51.105 1.00 22.29 372 VAL B CA 1
ATOM 7591 C C . VAL B 1 395 ? 115.854 1.058 49.834 1.00 21.42 372 VAL B C 1
ATOM 7592 O O . VAL B 1 395 ? 115.544 0.006 49.339 1.00 24.49 372 VAL B O 1
ATOM 7596 N N . LEU B 1 396 ? 116.792 1.841 49.329 1.00 20.91 373 LEU B N 1
ATOM 7597 C CA . LEU B 1 396 ? 117.660 1.434 48.243 1.00 23.90 373 LEU B CA 1
ATOM 7598 C C . LEU B 1 396 ? 119.009 1.194 48.856 1.00 26.94 373 LEU B C 1
ATOM 7599 O O . LEU B 1 396 ? 119.422 1.933 49.729 1.00 29.58 373 LEU B O 1
ATOM 7604 N N . CYS B 1 397 ? 119.691 0.150 48.417 1.00 27.73 374 CYS B N 1
ATOM 7605 C CA . CYS B 1 397 ? 121.018 -0.129 48.898 1.00 28.26 374 CYS B CA 1
ATOM 7606 C C . CYS B 1 397 ? 121.962 -0.121 47.735 1.00 30.96 374 CYS B C 1
ATOM 7607 O O . CYS B 1 397 ? 121.792 -0.838 46.735 1.00 31.58 374 CYS B O 1
ATOM 7610 N N . VAL B 1 398 ? 122.999 0.670 47.878 1.00 29.51 375 VAL B N 1
ATOM 7611 C CA . VAL B 1 398 ? 123.781 0.943 46.742 1.00 30.17 375 VAL B CA 1
ATOM 7612 C C . VAL B 1 398 ? 125.274 0.925 47.088 1.00 33.07 375 VAL B C 1
ATOM 7613 O O . VAL B 1 398 ? 125.692 1.207 48.239 1.00 31.50 375 VAL B O 1
ATOM 7617 N N . PRO B 1 399 ? 126.101 0.581 46.103 1.00 32.77 376 PRO B N 1
ATOM 7618 C CA . PRO B 1 399 ? 127.509 0.731 46.422 1.00 31.52 376 PRO B CA 1
ATOM 7619 C C . PRO B 1 399 ? 127.755 2.217 46.669 1.00 30.08 376 PRO B C 1
ATOM 7620 O O . PRO B 1 399 ? 127.286 3.032 45.881 1.00 28.82 376 PRO B O 1
ATOM 7624 N N . THR B 1 400 ? 128.462 2.594 47.730 1.00 29.95 377 THR B N 1
ATOM 7625 C CA . THR B 1 400 ? 128.752 4.044 47.939 1.00 30.01 377 THR B CA 1
ATOM 7626 C C . THR B 1 400 ? 129.365 4.771 46.729 1.00 31.48 377 THR B C 1
ATOM 7627 O O . THR B 1 400 ? 128.860 5.818 46.325 1.00 35.13 377 THR B O 1
ATOM 7631 N N . CYS B 1 401 ? 130.462 4.214 46.204 1.00 32.43 378 CYS B N 1
ATOM 7632 C CA . CYS B 1 401 ? 131.145 4.629 44.966 1.00 31.98 378 CYS B CA 1
ATOM 7633 C C . CYS B 1 401 ? 131.821 3.409 44.366 1.00 32.16 378 CYS B C 1
ATOM 7634 O O . CYS B 1 401 ? 132.190 2.487 45.102 1.00 33.76 378 CYS B O 1
ATOM 7637 N N . PRO B 1 402 ? 131.999 3.386 43.036 1.00 33.25 379 PRO B N 1
ATOM 7638 C CA . PRO B 1 402 ? 132.609 2.222 42.373 1.00 32.26 379 PRO B CA 1
ATOM 7639 C C . PRO B 1 402 ? 134.096 1.989 42.675 1.00 32.11 379 PRO B C 1
ATOM 7640 O O . PRO B 1 402 ? 134.515 0.847 42.797 1.00 33.74 379 PRO B O 1
ATOM 7644 N N . LEU B 1 403 ? 134.852 3.071 42.827 1.00 33.65 380 LEU B N 1
ATOM 7645 C CA . LEU B 1 403 ? 136.318 3.085 42.920 1.00 35.37 380 LEU B CA 1
ATOM 7646 C C . LEU B 1 403 ? 136.964 3.454 44.296 1.00 39.34 380 LEU B C 1
ATOM 7647 O O . LEU B 1 403 ? 136.378 4.210 45.108 1.00 37.21 380 LEU B O 1
ATOM 7652 N N . ASN B 1 404 ? 138.179 2.926 44.517 1.00 35.38 381 ASN B N 1
ATOM 7653 C CA . ASN B 1 404 ? 139.177 3.563 45.401 1.00 35.29 381 ASN B CA 1
ATOM 7654 C C . ASN B 1 404 ? 140.350 4.221 44.607 1.00 34.38 381 ASN B C 1
ATOM 7655 O O . ASN B 1 404 ? 141.426 3.671 44.465 1.00 34.55 381 ASN B O 1
ATOM 7660 N N . PRO B 1 405 ? 140.127 5.418 44.084 1.00 33.96 382 PRO B N 1
ATOM 7661 C CA . PRO B 1 405 ? 141.085 6.011 43.167 1.00 37.52 382 PRO B CA 1
ATOM 7662 C C . PRO B 1 405 ? 142.409 6.408 43.786 1.00 40.92 382 PRO B C 1
ATOM 7663 O O . PRO B 1 405 ? 142.459 6.770 44.970 1.00 43.60 382 PRO B O 1
ATOM 7667 N N . LYS B 1 406 ? 143.464 6.358 42.960 1.00 41.62 383 LYS B N 1
ATOM 7668 C CA . LYS B 1 406 ? 144.803 6.777 43.351 1.00 37.63 383 LYS B CA 1
ATOM 7669 C C . LYS B 1 406 ? 144.899 8.206 43.000 1.00 37.78 383 LYS B C 1
ATOM 7670 O O . LYS B 1 406 ? 144.223 8.665 42.074 1.00 38.72 383 LYS B O 1
ATOM 7676 N N . LEU B 1 407 ? 145.721 8.930 43.749 1.00 38.61 384 LEU B N 1
ATOM 7677 C CA . LEU B 1 407 ? 146.045 10.301 43.404 1.00 40.34 384 LEU B CA 1
ATOM 7678 C C . LEU B 1 407 ? 146.465 10.433 41.923 1.00 44.12 384 LEU B C 1
ATOM 7679 O O . LEU B 1 407 ? 145.972 11.292 41.187 1.00 46.12 384 LEU B O 1
ATOM 7684 N N . GLU B 1 408 ? 147.337 9.530 41.493 1.00 51.71 385 GLU B N 1
ATOM 7685 C CA . GLU B 1 408 ? 147.852 9.463 40.133 1.00 57.27 385 GLU B CA 1
ATOM 7686 C C . GLU B 1 408 ? 146.696 9.319 39.143 1.00 60.52 385 GLU B C 1
ATOM 7687 O O . GLU B 1 408 ? 146.595 10.116 38.194 1.00 65.47 385 GLU B O 1
ATOM 7693 N N . GLU B 1 409 ? 145.825 8.325 39.377 1.00 51.15 386 GLU B N 1
ATOM 7694 C CA . GLU B 1 409 ? 144.664 8.079 38.518 1.00 48.06 386 GLU B CA 1
ATOM 7695 C C . GLU B 1 409 ? 143.805 9.340 38.313 1.00 49.40 386 GLU B C 1
ATOM 7696 O O . GLU B 1 409 ? 143.341 9.608 37.192 1.00 51.85 386 GLU B O 1
ATOM 7702 N N . VAL B 1 410 ? 143.614 10.109 39.390 1.00 45.63 387 VAL B N 1
ATOM 7703 C CA . VAL B 1 410 ? 142.888 11.374 39.328 1.00 42.46 387 VAL B CA 1
ATOM 7704 C C . VAL B 1 410 ? 143.672 12.395 38.559 1.00 45.22 387 VAL B C 1
ATOM 7705 O O . VAL B 1 410 ? 143.079 13.088 37.745 1.00 51.20 387 VAL B O 1
ATOM 7709 N N . ALA B 1 411 ? 144.986 12.499 38.802 1.00 51.13 388 ALA B N 1
ATOM 7710 C CA . ALA B 1 411 ? 145.879 13.418 38.013 1.00 53.99 388 ALA B CA 1
ATOM 7711 C C . ALA B 1 411 ? 145.740 13.237 36.485 1.00 54.04 388 ALA B C 1
ATOM 7712 O O . ALA B 1 411 ? 145.652 14.222 35.740 1.00 49.42 388 ALA B O 1
ATOM 7714 N N . GLN B 1 412 ? 145.688 11.975 36.045 1.00 58.04 389 GLN B N 1
ATOM 7715 C CA . GLN B 1 412 ? 145.489 11.649 34.631 1.00 65.04 389 GLN B CA 1
ATOM 7716 C C . GLN B 1 412 ? 144.091 11.911 34.116 1.00 63.21 389 GLN B C 1
ATOM 7717 O O . GLN B 1 412 ? 143.918 12.378 33.001 1.00 69.95 389 GLN B O 1
ATOM 7723 N N . GLU B 1 413 ? 143.100 11.613 34.938 1.00 62.11 390 GLU B N 1
ATOM 7724 C CA . GLU B 1 413 ? 141.704 11.691 34.543 1.00 55.99 390 GLU B CA 1
ATOM 7725 C C . GLU B 1 413 ? 140.923 12.667 35.431 1.00 50.86 390 GLU B C 1
ATOM 7726 O O . GLU B 1 413 ? 140.005 12.265 36.137 1.00 46.93 390 GLU B O 1
ATOM 7732 N N . PRO B 1 414 ? 141.290 13.963 35.394 1.00 49.75 391 PRO B N 1
ATOM 7733 C CA . PRO B 1 414 ? 140.678 14.909 36.335 1.00 47.73 391 PRO B CA 1
ATOM 7734 C C . PRO B 1 414 ? 139.139 14.940 36.291 1.00 54.72 391 PRO B C 1
ATOM 7735 O O . PRO B 1 414 ? 138.499 15.294 37.296 1.00 54.67 391 PRO B O 1
ATOM 7739 N N . VAL B 1 415 ? 138.551 14.585 35.146 1.00 54.10 392 VAL B N 1
ATOM 7740 C CA . VAL B 1 415 ? 137.088 14.565 35.016 1.00 49.42 392 VAL B CA 1
ATOM 7741 C C . VAL B 1 415 ? 136.559 13.121 35.044 1.00 50.24 392 VAL B C 1
ATOM 7742 O O . VAL B 1 415 ? 135.576 12.832 35.723 1.00 47.64 392 VAL B O 1
ATOM 7746 N N . LEU B 1 416 ? 137.210 12.200 34.353 1.00 44.03 393 LEU B N 1
ATOM 7747 C CA . LEU B 1 416 ? 136.579 10.911 34.242 1.00 44.77 393 LEU B CA 1
ATOM 7748 C C . LEU B 1 416 ? 136.285 10.229 35.609 1.00 46.81 393 LEU B C 1
ATOM 7749 O O . LEU B 1 416 ? 135.139 9.788 35.853 1.00 47.56 393 LEU B O 1
ATOM 7754 N N . VAL B 1 417 ? 137.307 10.124 36.470 1.00 39.89 394 VAL B N 1
ATOM 7755 C CA . VAL B 1 417 ? 137.187 9.394 37.733 1.00 39.15 394 VAL B CA 1
ATOM 7756 C C . VAL B 1 417 ? 136.085 10.064 38.577 1.00 39.06 394 VAL B C 1
ATOM 7757 O O . VAL B 1 417 ? 135.167 9.412 39.126 1.00 34.20 394 VAL B O 1
ATOM 7761 N N . ASN B 1 418 ? 136.164 11.382 38.625 1.00 36.85 395 ASN B N 1
ATOM 7762 C CA . ASN B 1 418 ? 135.225 12.145 39.376 1.00 39.80 395 ASN B CA 1
ATOM 7763 C C . ASN B 1 418 ? 133.745 11.774 39.139 1.00 41.69 395 ASN B C 1
ATOM 7764 O O . ASN B 1 418 ? 132.927 11.738 40.087 1.00 40.26 395 ASN B O 1
ATOM 7769 N N . SER B 1 419 ? 133.419 11.452 37.890 1.00 41.81 396 SER B N 1
ATOM 7770 C CA . SER B 1 419 ? 132.024 11.264 37.489 1.00 41.30 396 SER B CA 1
ATOM 7771 C C . SER B 1 419 ? 131.646 9.799 37.704 1.00 38.68 396 SER B C 1
ATOM 7772 O O . SER B 1 419 ? 130.518 9.484 38.096 1.00 38.80 396 SER B O 1
ATOM 7775 N N . ARG B 1 420 ? 132.587 8.901 37.462 1.00 34.84 397 ARG B N 1
ATOM 7776 C CA . ARG B 1 420 ? 132.323 7.518 37.789 1.00 37.41 397 ARG B CA 1
ATOM 7777 C C . ARG B 1 420 ? 132.089 7.350 39.292 1.00 38.25 397 ARG B C 1
ATOM 7778 O O . ARG B 1 420 ? 131.308 6.474 39.711 1.00 38.18 397 ARG B O 1
ATOM 7786 N N . GLN B 1 421 ? 132.763 8.190 40.087 1.00 35.36 398 GLN B N 1
ATOM 7787 C CA . GLN B 1 421 ? 132.601 8.162 41.531 1.00 34.05 398 GLN B CA 1
ATOM 7788 C C . GLN B 1 421 ? 131.196 8.658 41.906 1.00 34.77 398 GLN B C 1
ATOM 7789 O O . GLN B 1 421 ? 130.752 8.438 43.030 1.00 28.97 398 GLN B O 1
ATOM 7795 N N . GLY B 1 422 ? 130.505 9.290 40.943 1.00 35.22 399 GLY B N 1
ATOM 7796 C CA . GLY B 1 422 ? 129.183 9.876 41.153 1.00 31.67 399 GLY B CA 1
ATOM 7797 C C . GLY B 1 422 ? 128.029 8.995 40.727 1.00 36.97 399 GLY B C 1
ATOM 7798 O O . GLY B 1 422 ? 126.865 9.426 40.812 1.00 41.10 399 GLY B O 1
ATOM 7799 N N . THR B 1 423 ? 128.308 7.751 40.316 1.00 37.93 400 THR B N 1
ATOM 7800 C CA . THR B 1 423 ? 127.277 6.975 39.605 1.00 40.16 400 THR B CA 1
ATOM 7801 C C . THR B 1 423 ? 126.103 6.614 40.509 1.00 39.35 400 THR B C 1
ATOM 7802 O O . THR B 1 423 ? 124.952 6.608 40.050 1.00 43.77 400 THR B O 1
ATOM 7806 N N . TRP B 1 424 ? 126.377 6.413 41.796 1.00 34.71 401 TRP B N 1
ATOM 7807 C CA . TRP B 1 424 ? 125.309 6.150 42.757 1.00 33.04 401 TRP B CA 1
ATOM 7808 C C . TRP B 1 424 ? 124.836 7.283 43.623 1.00 33.37 401 TRP B C 1
ATOM 7809 O O . TRP B 1 424 ? 123.883 7.107 44.399 1.00 33.25 401 TRP B O 1
ATOM 7820 N N . THR B 1 425 ? 125.435 8.468 43.500 1.00 31.25 402 THR B N 1
ATOM 7821 C CA . THR B 1 425 ? 125.190 9.486 44.527 1.00 30.10 402 THR B CA 1
ATOM 7822 C C . THR B 1 425 ? 124.274 10.597 44.057 1.00 31.53 402 THR B C 1
ATOM 7823 O O . THR B 1 425 ? 123.532 11.218 44.854 1.00 35.30 402 THR B O 1
ATOM 7827 N N . ASN B 1 426 ? 124.275 10.792 42.752 1.00 31.58 403 ASN B N 1
ATOM 7828 C CA . ASN B 1 426 ? 123.806 12.023 42.133 1.00 32.68 403 ASN B CA 1
ATOM 7829 C C . ASN B 1 426 ? 122.300 12.193 41.922 1.00 33.72 403 ASN B C 1
ATOM 7830 O O . ASN B 1 426 ? 121.828 13.284 41.561 1.00 40.99 403 ASN B O 1
ATOM 7835 N N . PHE B 1 427 ? 121.534 11.137 42.134 1.00 29.34 404 PHE B N 1
ATOM 7836 C CA . PHE B 1 427 ? 120.097 11.292 42.165 1.00 26.98 404 PHE B CA 1
ATOM 7837 C C . PHE B 1 427 ? 119.463 11.624 43.574 1.00 28.01 404 PHE B C 1
ATOM 7838 O O . PHE B 1 427 ? 118.276 12.003 43.648 1.00 26.92 404 PHE B O 1
ATOM 7846 N N . VAL B 1 428 ? 120.221 11.516 44.676 1.00 25.85 405 VAL B N 1
ATOM 7847 C CA . VAL B 1 428 ? 119.576 11.518 46.006 1.00 23.24 405 VAL B CA 1
ATOM 7848 C C . VAL B 1 428 ? 118.892 12.850 46.319 1.00 23.33 405 VAL B C 1
ATOM 7849 O O . VAL B 1 428 ? 117.686 12.879 46.647 1.00 23.78 405 VAL B O 1
ATOM 7853 N N . ASN B 1 429 ? 119.594 13.968 46.188 1.00 22.79 406 ASN B N 1
ATOM 7854 C CA . ASN B 1 429 ? 118.918 15.237 46.493 1.00 24.34 406 ASN B CA 1
ATOM 7855 C C . ASN B 1 429 ? 117.861 15.695 45.470 1.00 28.53 406 ASN B C 1
ATOM 7856 O O . ASN B 1 429 ? 116.770 16.185 45.857 1.00 29.03 406 ASN B O 1
ATOM 7861 N N . LEU B 1 430 ? 118.129 15.459 44.176 1.00 29.30 407 LEU B N 1
ATOM 7862 C CA . LEU B 1 430 ? 117.138 15.748 43.144 1.00 28.74 407 LEU B CA 1
ATOM 7863 C C . LEU B 1 430 ? 115.805 15.079 43.447 1.00 29.81 407 LEU B C 1
ATOM 7864 O O . LEU B 1 430 ? 114.718 15.674 43.212 1.00 29.14 407 LEU B O 1
ATOM 7869 N N . ALA B 1 431 ? 115.906 13.859 43.995 1.00 26.40 408 ALA B N 1
ATOM 7870 C CA . ALA B 1 431 ? 114.748 13.039 44.320 1.00 24.84 408 ALA B CA 1
ATOM 7871 C C . ALA B 1 431 ? 114.324 13.217 45.768 1.00 26.74 408 ALA B C 1
ATOM 7872 O O . ALA B 1 431 ? 113.440 12.504 46.212 1.00 27.07 408 ALA B O 1
ATOM 7874 N N . ASP B 1 432 ? 114.942 14.140 46.530 1.00 29.76 409 ASP B N 1
ATOM 7875 C CA . ASP B 1 432 ? 114.427 14.453 47.889 1.00 27.08 409 ASP B CA 1
ATOM 7876 C C . ASP B 1 432 ? 114.405 13.187 48.809 1.00 24.20 409 ASP B C 1
ATOM 7877 O O . ASP B 1 432 ? 113.412 12.840 49.406 1.00 23.41 409 ASP B O 1
ATOM 7882 N N . LEU B 1 433 ? 115.530 12.506 48.891 1.00 23.37 410 LEU B N 1
ATOM 7883 C CA . LEU B 1 433 ? 115.689 11.257 49.659 1.00 22.22 410 LEU B CA 1
ATOM 7884 C C . LEU B 1 433 ? 116.746 11.491 50.722 1.00 22.86 410 LEU B C 1
ATOM 7885 O O . LEU B 1 433 ? 117.515 12.464 50.627 1.00 22.67 410 LEU B O 1
ATOM 7890 N N . ALA B 1 434 ? 116.766 10.605 51.723 1.00 21.39 411 ALA B N 1
ATOM 7891 C CA . ALA B 1 434 ? 117.762 10.582 52.762 1.00 19.34 411 ALA B CA 1
ATOM 7892 C C . ALA B 1 434 ? 118.761 9.433 52.546 1.00 20.83 411 ALA B C 1
ATOM 7893 O O . ALA B 1 434 ? 118.421 8.366 51.982 1.00 20.89 411 ALA B O 1
ATOM 7895 N N . ALA B 1 435 ? 119.996 9.634 53.011 1.00 21.78 412 ALA B N 1
ATOM 7896 C CA . ALA B 1 435 ? 121.053 8.641 52.828 1.00 22.62 412 ALA B CA 1
ATOM 7897 C C . ALA B 1 435 ? 121.964 8.481 54.048 1.00 23.81 412 ALA B C 1
ATOM 7898 O O . ALA B 1 435 ? 122.158 9.429 54.842 1.00 26.39 412 ALA B O 1
ATOM 7900 N N . LEU B 1 436 ? 122.519 7.279 54.192 1.00 22.99 413 LEU B N 1
ATOM 7901 C CA . LEU B 1 436 ? 123.535 6.995 55.215 1.00 22.15 413 LEU B CA 1
ATOM 7902 C C . LEU B 1 436 ? 124.586 6.099 54.580 1.00 22.52 413 LEU B C 1
ATOM 7903 O O . LEU B 1 436 ? 124.248 5.000 54.135 1.00 24.25 413 LEU B O 1
ATOM 7908 N N . ALA B 1 437 ? 125.829 6.582 54.489 1.00 21.24 414 ALA B N 1
ATOM 7909 C CA . ALA B 1 437 ? 126.939 5.813 53.960 1.00 21.56 414 ALA B CA 1
ATOM 7910 C C . ALA B 1 437 ? 127.598 5.136 55.133 1.00 23.52 414 ALA B C 1
ATOM 7911 O O . ALA B 1 437 ? 127.990 5.786 56.123 1.00 24.48 414 ALA B O 1
ATOM 7913 N N . VAL B 1 438 ? 127.779 3.841 55.014 1.00 22.98 415 VAL B N 1
ATOM 7914 C CA . VAL B 1 438 ? 128.195 3.052 56.128 1.00 23.37 415 VAL B CA 1
ATOM 7915 C C . VAL B 1 438 ? 129.276 2.032 55.652 1.00 27.97 415 VAL B C 1
ATOM 7916 O O . VAL B 1 438 ? 129.247 1.589 54.495 1.00 32.17 415 VAL B O 1
ATOM 7920 N N . PRO B 1 439 ? 130.286 1.714 56.490 1.00 30.57 416 PRO B N 1
ATOM 7921 C CA . PRO B 1 439 ? 131.331 0.753 56.043 1.00 29.95 416 PRO B CA 1
ATOM 7922 C C . PRO B 1 439 ? 130.797 -0.661 55.737 1.00 33.23 416 PRO B C 1
ATOM 7923 O O . PRO B 1 439 ? 129.780 -1.085 56.310 1.00 30.27 416 PRO B O 1
ATOM 7927 N N . SER B 1 440 ? 131.467 -1.382 54.834 1.00 32.71 417 SER B N 1
ATOM 7928 C CA . SER B 1 440 ? 131.088 -2.781 54.536 1.00 32.97 417 SER B CA 1
ATOM 7929 C C . SER B 1 440 ? 132.282 -3.738 54.562 1.00 31.66 417 SER B C 1
ATOM 7930 O O . SER B 1 440 ? 132.143 -4.890 54.204 1.00 31.30 417 SER B O 1
ATOM 7933 N N . GLY B 1 441 ? 133.457 -3.239 54.935 1.00 32.13 418 GLY B N 1
ATOM 7934 C CA . GLY B 1 441 ? 134.660 -4.063 55.058 1.00 31.02 418 GLY B CA 1
ATOM 7935 C C . GLY B 1 441 ? 135.826 -3.529 54.255 1.00 34.66 418 GLY B C 1
ATOM 7936 O O . GLY B 1 441 ? 135.813 -2.363 53.777 1.00 34.20 418 GLY B O 1
ATOM 7937 N N . PHE B 1 442 ? 136.820 -4.408 54.075 1.00 38.08 419 PHE B N 1
ATOM 7938 C CA . PHE B 1 442 ? 138.089 -4.065 53.397 1.00 38.22 419 PHE B CA 1
ATOM 7939 C C . PHE B 1 442 ? 138.336 -4.958 52.203 1.00 37.62 419 PHE B C 1
ATOM 7940 O O . PHE B 1 442 ? 138.051 -6.134 52.272 1.00 42.63 419 PHE B O 1
ATOM 7948 N N . ARG B 1 443 ? 138.832 -4.407 51.097 1.00 41.66 420 ARG B N 1
ATOM 7949 C CA . ARG B 1 443 ? 139.416 -5.248 50.042 1.00 43.94 420 ARG B CA 1
ATOM 7950 C C . ARG B 1 443 ? 140.646 -5.967 50.585 1.00 47.34 420 ARG B C 1
ATOM 7951 O O . ARG B 1 443 ? 141.028 -5.746 51.754 1.00 52.67 420 ARG B O 1
ATOM 7959 N N . SER B 1 444 ? 141.247 -6.832 49.758 1.00 51.45 421 SER B N 1
ATOM 7960 C CA . SER B 1 444 ? 142.380 -7.712 50.174 1.00 47.18 421 SER B CA 1
ATOM 7961 C C . SER B 1 444 ? 143.548 -6.806 50.398 1.00 44.68 421 SER B C 1
ATOM 7962 O O . SER B 1 444 ? 144.383 -7.062 51.251 1.00 52.72 421 SER B O 1
ATOM 7965 N N . ASP B 1 445 ? 143.581 -5.784 49.552 1.00 39.81 422 ASP B N 1
ATOM 7966 C CA . ASP B 1 445 ? 144.281 -4.512 49.652 1.00 43.61 422 ASP B CA 1
ATOM 7967 C C . ASP B 1 445 ? 144.479 -3.763 50.994 1.00 45.72 422 ASP B C 1
ATOM 7968 O O . ASP B 1 445 ? 145.400 -2.953 51.118 1.00 43.00 422 ASP B O 1
ATOM 7973 N N . GLY B 1 446 ? 143.578 -3.955 51.958 1.00 41.85 423 GLY B N 1
ATOM 7974 C CA . GLY B 1 446 ? 143.544 -3.100 53.136 1.00 42.00 423 GLY B CA 1
ATOM 7975 C C . GLY B 1 446 ? 142.821 -1.767 52.941 1.00 40.93 423 GLY B C 1
ATOM 7976 O O . GLY B 1 446 ? 142.812 -0.943 53.827 1.00 43.38 423 GLY B O 1
ATOM 7977 N N . LEU B 1 447 ? 142.209 -1.531 51.792 1.00 39.08 424 LEU B N 1
ATOM 7978 C CA . LEU B 1 447 ? 141.463 -0.298 51.628 1.00 34.13 424 LEU B CA 1
ATOM 7979 C C . LEU B 1 447 ? 139.994 -0.539 51.934 1.00 34.26 424 LEU B C 1
ATOM 7980 O O . LEU B 1 447 ? 139.506 -1.656 51.723 1.00 32.91 424 LEU B O 1
ATOM 7985 N N . PRO B 1 448 ? 139.290 0.474 52.508 1.00 34.84 425 PRO B N 1
ATOM 7986 C CA . PRO B 1 448 ? 137.889 0.192 52.876 1.00 32.55 425 PRO B CA 1
ATOM 7987 C C . PRO B 1 448 ? 136.900 0.593 51.764 1.00 31.46 425 PRO B C 1
ATOM 7988 O O . PRO B 1 448 ? 137.201 1.410 50.842 1.00 25.83 425 PRO B O 1
ATOM 7992 N N . ASN B 1 449 ? 135.711 0.043 51.866 1.00 31.40 426 ASN B N 1
ATOM 7993 C CA . ASN B 1 449 ? 134.625 0.629 51.134 1.00 32.43 426 ASN B CA 1
ATOM 7994 C C . ASN B 1 449 ? 133.358 0.308 51.887 1.00 33.56 426 ASN B C 1
ATOM 7995 O O . ASN B 1 449 ? 133.404 -0.224 53.014 1.00 34.50 426 ASN B O 1
ATOM 8000 N N . GLY B 1 450 ? 132.229 0.656 51.271 1.00 34.45 427 GLY B N 1
ATOM 8001 C CA . GLY B 1 450 ? 130.950 0.554 51.904 1.00 31.21 427 GLY B CA 1
ATOM 8002 C C . GLY B 1 450 ? 129.740 0.701 51.016 1.00 32.66 427 GLY B C 1
ATOM 8003 O O . GLY B 1 450 ? 129.803 0.790 49.768 1.00 31.17 427 GLY B O 1
ATOM 8004 N N . ILE B 1 451 ? 128.630 0.774 51.723 1.00 31.14 428 ILE B N 1
ATOM 8005 C CA . ILE B 1 451 ? 127.324 0.678 51.183 1.00 30.26 428 ILE B CA 1
ATOM 8006 C C . ILE B 1 451 ? 126.662 2.004 51.579 1.00 29.18 428 ILE B C 1
ATOM 8007 O O . ILE B 1 451 ? 126.947 2.543 52.650 1.00 31.23 428 ILE B O 1
ATOM 8012 N N . THR B 1 452 ? 125.843 2.586 50.722 1.00 26.21 429 THR B N 1
ATOM 8013 C CA . THR B 1 452 ? 124.973 3.621 51.239 1.00 23.28 429 THR B CA 1
ATOM 8014 C C . THR B 1 452 ? 123.482 3.228 51.225 1.00 23.61 429 THR B C 1
ATOM 8015 O O . THR B 1 452 ? 122.945 2.768 50.243 1.00 23.07 429 THR B O 1
ATOM 8019 N N . LEU B 1 453 ? 122.843 3.345 52.375 1.00 21.66 430 LEU B N 1
ATOM 8020 C CA . LEU B 1 453 ? 121.493 3.035 52.483 1.00 20.93 430 LEU B CA 1
ATOM 8021 C C . LEU B 1 453 ? 120.696 4.305 52.229 1.00 22.49 430 LEU B C 1
ATOM 8022 O O . LEU B 1 453 ? 120.959 5.364 52.805 1.00 23.49 430 LEU B O 1
ATOM 8027 N N . ILE B 1 454 ? 119.719 4.189 51.335 1.00 23.04 431 ILE B N 1
ATOM 8028 C CA . ILE B 1 454 ? 118.870 5.301 50.926 1.00 22.17 431 ILE B CA 1
ATOM 8029 C C . ILE B 1 454 ? 117.417 5.104 51.298 1.00 23.84 431 ILE B C 1
ATOM 8030 O O . ILE B 1 454 ? 116.832 4.097 50.970 1.00 27.17 431 ILE B O 1
ATOM 8035 N N . GLY B 1 455 ? 116.838 6.071 51.999 1.00 24.40 432 GLY B N 1
ATOM 8036 C CA . GLY B 1 455 ? 115.440 5.984 52.391 1.00 24.70 432 GLY B CA 1
ATOM 8037 C C . GLY B 1 455 ? 114.729 7.252 51.982 1.00 25.52 432 GLY B C 1
ATOM 8038 O O . GLY B 1 455 ? 115.360 8.230 51.530 1.00 24.39 432 GLY B O 1
ATOM 8039 N N . LYS B 1 456 ? 113.418 7.250 52.139 1.00 26.81 433 LYS B N 1
ATOM 8040 C CA . LYS B 1 456 ? 112.637 8.419 51.774 1.00 29.83 433 LYS B CA 1
ATOM 8041 C C . LYS B 1 456 ? 112.735 9.484 52.830 1.00 27.61 433 LYS B C 1
ATOM 8042 O O . LYS B 1 456 ? 113.308 9.260 53.889 1.00 26.01 433 LYS B O 1
ATOM 8048 N N . LYS B 1 457 ? 112.195 10.657 52.529 1.00 25.37 434 LYS B N 1
ATOM 8049 C CA . LYS B 1 457 ? 112.336 11.743 53.441 1.00 22.83 434 LYS B CA 1
ATOM 8050 C C . LYS B 1 457 ? 111.916 11.417 54.884 1.00 22.78 434 LYS B C 1
ATOM 8051 O O . LYS B 1 457 ? 110.960 10.663 55.133 1.00 20.82 434 LYS B O 1
ATOM 8057 N N . PHE B 1 458 ? 112.672 11.963 55.839 1.00 22.49 435 PHE B N 1
ATOM 8058 C CA . PHE B 1 458 ? 112.360 11.819 57.283 1.00 21.26 435 PHE B CA 1
ATOM 8059 C C . PHE B 1 458 ? 112.646 10.416 57.814 1.00 19.91 435 PHE B C 1
ATOM 8060 O O . PHE B 1 458 ? 112.182 10.075 58.912 1.00 19.75 435 PHE B O 1
ATOM 8068 N N . SER B 1 459 ? 113.383 9.607 57.046 1.00 18.07 436 SER B N 1
ATOM 8069 C CA . SER B 1 459 ? 113.653 8.239 57.485 1.00 17.96 436 SER B CA 1
ATOM 8070 C C . SER B 1 459 ? 114.965 8.112 58.214 1.00 17.68 436 SER B C 1
ATOM 8071 O O . SER B 1 459 ? 115.397 6.993 58.473 1.00 18.47 436 SER B O 1
ATOM 8074 N N . ASP B 1 460 ? 115.600 9.244 58.507 1.00 17.37 437 ASP B N 1
ATOM 8075 C CA . ASP B 1 460 ? 116.969 9.279 59.013 1.00 18.05 437 ASP B CA 1
ATOM 8076 C C . ASP B 1 460 ? 117.243 8.377 60.241 1.00 18.45 437 ASP B C 1
ATOM 8077 O O . ASP B 1 460 ? 118.299 7.737 60.318 1.00 19.70 437 ASP B O 1
ATOM 8082 N N . TYR B 1 461 ? 116.301 8.311 61.177 1.00 18.32 438 TYR B N 1
ATOM 8083 C CA . TYR B 1 461 ? 116.454 7.492 62.341 1.00 19.74 438 TYR B CA 1
ATOM 8084 C C . TYR B 1 461 ? 116.350 5.998 62.022 1.00 20.20 438 TYR B C 1
ATOM 8085 O O . TYR B 1 461 ? 117.104 5.208 62.577 1.00 19.54 438 TYR B O 1
ATOM 8094 N N . ALA B 1 462 ? 115.382 5.613 61.176 1.00 20.15 439 ALA B N 1
ATOM 8095 C CA . ALA B 1 462 ? 115.249 4.221 60.703 1.00 18.72 439 ALA B CA 1
ATOM 8096 C C . ALA B 1 462 ? 116.490 3.830 59.909 1.00 18.14 439 ALA B C 1
ATOM 8097 O O . ALA B 1 462 ? 116.986 2.706 60.053 1.00 17.71 439 ALA B O 1
ATOM 8099 N N . LEU B 1 463 ? 117.031 4.751 59.113 1.00 18.26 440 LEU B N 1
ATOM 8100 C CA . LEU B 1 463 ? 118.303 4.438 58.395 1.00 20.37 440 LEU B CA 1
ATOM 8101 C C . LEU B 1 463 ? 119.426 4.113 59.384 1.00 21.76 440 LEU B C 1
ATOM 8102 O O . LEU B 1 463 ? 120.140 3.118 59.198 1.00 22.43 440 LEU B O 1
ATOM 8107 N N . LEU B 1 464 ? 119.578 4.923 60.447 1.00 20.90 441 LEU B N 1
ATOM 8108 C CA . LEU B 1 464 ? 120.607 4.590 61.413 1.00 20.00 441 LEU B CA 1
ATOM 8109 C C . LEU B 1 464 ? 120.355 3.201 62.043 1.00 22.07 441 LEU B C 1
ATOM 8110 O O . LEU B 1 464 ? 121.272 2.404 62.208 1.00 22.63 441 LEU B O 1
ATOM 8115 N N . ASP B 1 465 ? 119.113 2.900 62.391 1.00 23.61 442 ASP B N 1
ATOM 8116 C CA . ASP B 1 465 ? 118.794 1.629 63.013 1.00 25.51 442 ASP B CA 1
ATOM 8117 C C . ASP B 1 465 ? 119.017 0.475 62.018 1.00 27.55 442 ASP B C 1
ATOM 8118 O O . ASP B 1 465 ? 119.509 -0.618 62.408 1.00 29.12 442 ASP B O 1
ATOM 8123 N N . LEU B 1 466 ? 118.713 0.718 60.737 1.00 24.80 443 LEU B N 1
ATOM 8124 C CA . LEU B 1 466 ? 118.978 -0.304 59.723 1.00 24.19 443 LEU B CA 1
ATOM 8125 C C . LEU B 1 466 ? 120.502 -0.564 59.602 1.00 25.58 443 LEU B C 1
ATOM 8126 O O . LEU B 1 466 ? 120.924 -1.717 59.380 1.00 25.92 443 LEU B O 1
ATOM 8131 N N . ALA B 1 467 ? 121.334 0.479 59.758 1.00 23.42 444 ALA B N 1
ATOM 8132 C CA . ALA B 1 467 ? 122.776 0.286 59.804 1.00 21.97 444 ALA B CA 1
ATOM 8133 C C . ALA B 1 467 ? 123.204 -0.574 60.990 1.00 23.21 444 ALA B C 1
ATOM 8134 O O . ALA B 1 467 ? 124.120 -1.367 60.832 1.00 23.80 444 ALA B O 1
ATOM 8136 N N . LYS B 1 468 ? 122.546 -0.417 62.148 1.00 23.66 445 LYS B N 1
ATOM 8137 C CA . LYS B 1 468 ? 122.861 -1.152 63.387 1.00 27.47 445 LYS B CA 1
ATOM 8138 C C . LYS B 1 468 ? 122.704 -2.641 63.155 1.00 28.50 445 LYS B C 1
ATOM 8139 O O . LYS B 1 468 ? 123.597 -3.446 63.451 1.00 25.87 445 LYS B O 1
ATOM 8145 N N . ARG B 1 469 ? 121.529 -2.946 62.622 1.00 28.85 446 ARG B N 1
ATOM 8146 C CA . ARG B 1 469 ? 121.085 -4.269 62.185 1.00 28.44 446 ARG B CA 1
ATOM 8147 C C . ARG B 1 469 ? 122.028 -4.870 61.146 1.00 26.53 446 ARG B C 1
ATOM 8148 O O . ARG B 1 469 ? 122.441 -6.017 61.259 1.00 29.03 446 ARG B O 1
ATOM 8156 N N . PHE B 1 470 ? 122.426 -4.079 60.170 1.00 25.42 447 PHE B N 1
ATOM 8157 C CA . PHE B 1 470 ? 123.337 -4.549 59.133 1.00 24.25 447 PHE B CA 1
ATOM 8158 C C . PHE B 1 470 ? 124.669 -4.842 59.793 1.00 28.08 447 PHE B C 1
ATOM 8159 O O . PHE B 1 470 ? 125.294 -5.853 59.503 1.00 30.02 447 PHE B O 1
ATOM 8167 N N . PHE B 1 471 ? 125.101 -3.977 60.718 1.00 29.72 448 PHE B N 1
ATOM 8168 C CA . PHE B 1 471 ? 126.385 -4.180 61.379 1.00 30.10 448 PHE B CA 1
ATOM 8169 C C . PHE B 1 471 ? 126.486 -5.489 62.132 1.00 31.15 448 PHE B C 1
ATOM 8170 O O . PHE B 1 471 ? 127.529 -6.167 62.068 1.00 35.56 448 PHE B O 1
ATOM 8178 N N . SER B 1 472 ? 125.408 -5.854 62.803 1.00 29.32 449 SER B N 1
ATOM 8179 C CA . SER B 1 472 ? 125.433 -6.991 63.681 1.00 33.90 449 SER B CA 1
ATOM 8180 C C . SER B 1 472 ? 125.571 -8.304 62.900 1.00 36.47 449 SER B C 1
ATOM 8181 O O . SER B 1 472 ? 126.115 -9.269 63.433 1.00 39.63 449 SER B O 1
ATOM 8184 N N . VAL B 1 473 ? 125.113 -8.334 61.647 1.00 34.16 450 VAL B N 1
ATOM 8185 C CA . VAL B 1 473 ? 125.388 -9.469 60.766 1.00 30.55 450 VAL B CA 1
ATOM 8186 C C . VAL B 1 473 ? 126.778 -9.390 60.108 1.00 33.05 450 VAL B C 1
ATOM 8187 O O . VAL B 1 473 ? 127.575 -10.332 60.193 1.00 37.91 450 VAL B O 1
ATOM 8191 N N . ALA B 1 474 ? 127.084 -8.245 59.502 1.00 35.01 451 ALA B N 1
ATOM 8192 C CA . ALA B 1 474 ? 128.285 -8.050 58.688 1.00 31.49 451 ALA B CA 1
ATOM 8193 C C . ALA B 1 474 ? 129.576 -7.996 59.452 1.00 33.13 451 ALA B C 1
ATOM 8194 O O . ALA B 1 474 ? 130.645 -8.167 58.842 1.00 34.41 451 ALA B O 1
ATOM 8196 N N . PHE B 1 475 ? 129.475 -7.685 60.750 1.00 33.73 452 PHE B N 1
ATOM 8197 C CA . PHE B 1 475 ? 130.628 -7.547 61.670 1.00 32.15 452 PHE B CA 1
ATOM 8198 C C . PHE B 1 475 ? 130.244 -8.205 63.005 1.00 32.49 452 PHE B C 1
ATOM 8199 O O . PHE B 1 475 ? 130.127 -7.528 64.034 1.00 29.45 452 PHE B O 1
ATOM 8207 N N . PRO B 1 476 ? 130.071 -9.538 62.990 1.00 34.93 453 PRO B N 1
ATOM 8208 C CA . PRO B 1 476 ? 129.543 -10.245 64.176 1.00 36.84 453 PRO B CA 1
ATOM 8209 C C . PRO B 1 476 ? 130.518 -10.267 65.357 1.00 36.90 453 PRO B C 1
ATOM 8210 O O . PRO B 1 476 ? 131.718 -10.038 65.169 1.00 35.94 453 PRO B O 1
ATOM 8214 N N . ASN B 1 477 ? 129.993 -10.540 66.555 1.00 42.37 454 ASN B N 1
ATOM 8215 C CA . ASN B 1 477 ? 130.808 -10.702 67.761 1.00 48.81 454 ASN B CA 1
ATOM 8216 C C . ASN B 1 477 ? 131.606 -9.434 68.050 1.00 52.58 454 ASN B C 1
ATOM 8217 O O . ASN B 1 477 ? 132.804 -9.516 68.290 1.00 57.27 454 ASN B O 1
ATOM 8222 N N . ASN B 1 478 ? 130.968 -8.267 67.972 1.00 51.78 455 ASN B N 1
ATOM 8223 C CA . ASN B 1 478 ? 131.675 -6.989 68.153 1.00 48.62 455 ASN B CA 1
ATOM 8224 C C . ASN B 1 478 ? 132.985 -6.816 67.359 1.00 47.21 455 ASN B C 1
ATOM 8225 O O . ASN B 1 478 ? 133.985 -6.315 67.899 1.00 50.41 455 ASN B O 1
ATOM 8230 N N . SER B 1 479 ? 132.994 -7.188 66.087 1.00 39.69 456 SER B N 1
ATOM 8231 C CA . SER B 1 479 ? 134.224 -7.039 65.319 1.00 37.46 456 SER B CA 1
ATOM 8232 C C . SER B 1 479 ? 134.310 -5.778 64.416 1.00 38.67 456 SER B C 1
ATOM 8233 O O . SER B 1 479 ? 135.194 -5.708 63.552 1.00 37.59 456 SER B O 1
ATOM 8236 N N . ARG B 1 480 ? 133.433 -4.782 64.578 1.00 36.65 457 ARG B N 1
ATOM 8237 C CA . ARG B 1 480 ? 133.554 -3.619 63.676 1.00 35.77 457 ARG B CA 1
ATOM 8238 C C . ARG B 1 480 ? 134.720 -2.650 64.015 1.00 35.96 457 ARG B C 1
ATOM 8239 O O . ARG B 1 480 ? 134.910 -2.195 65.147 1.00 36.27 457 ARG B O 1
ATOM 8247 N N . THR B 1 481 ? 135.502 -2.390 62.986 1.00 32.37 458 THR B N 1
ATOM 8248 C CA . THR B 1 481 ? 136.561 -1.412 62.937 1.00 32.90 458 THR B CA 1
ATOM 8249 C C . THR B 1 481 ? 136.014 0.008 62.770 1.00 33.58 458 THR B C 1
ATOM 8250 O O . THR B 1 481 ? 134.823 0.160 62.483 1.00 31.22 458 THR B O 1
ATOM 8254 N N . TYR B 1 482 ? 136.847 1.049 62.932 1.00 31.69 459 TYR B N 1
ATOM 8255 C CA . TYR B 1 482 ? 136.402 2.401 62.536 1.00 30.43 459 TYR B CA 1
ATOM 8256 C C . TYR B 1 482 ? 137.551 3.305 62.178 1.00 31.09 459 TYR B C 1
ATOM 8257 O O . TYR B 1 482 ? 138.619 3.175 62.743 1.00 33.73 459 TYR B O 1
ATOM 8266 N N . GLY B 1 483 ? 137.351 4.241 61.262 1.00 28.33 460 GLY B N 1
ATOM 8267 C CA . GLY B 1 483 ? 138.462 5.058 60.815 1.00 27.49 460 GLY B CA 1
ATOM 8268 C C . GLY B 1 483 ? 139.698 4.240 60.505 1.00 29.81 460 GLY B C 1
ATOM 8269 O O . GLY B 1 483 ? 139.567 3.065 60.099 1.00 32.14 460 GLY B O 1
ATOM 8270 N N . LYS B 1 484 ? 140.893 4.837 60.674 1.00 29.95 461 LYS B N 1
ATOM 8271 C CA . LYS B 1 484 ? 142.166 4.105 60.474 1.00 29.31 461 LYS B CA 1
ATOM 8272 C C . LYS B 1 484 ? 142.374 3.017 61.553 1.00 29.60 461 LYS B C 1
ATOM 8273 O O . LYS B 1 484 ? 143.228 2.152 61.409 1.00 29.56 461 LYS B O 1
ATOM 8279 N N . PHE B 1 485 ? 141.532 3.008 62.573 1.00 27.72 462 PHE B N 1
ATOM 8280 C CA . PHE B 1 485 ? 141.709 2.126 63.719 1.00 28.53 462 PHE B CA 1
ATOM 8281 C C . PHE B 1 485 ? 141.322 0.704 63.531 1.00 28.53 462 PHE B C 1
ATOM 8282 O O . PHE B 1 485 ? 140.466 0.162 64.216 1.00 29.78 462 PHE B O 1
ATOM 8290 N N . VAL B 1 486 ? 142.079 0.087 62.658 1.00 30.97 463 VAL B N 1
ATOM 8291 C CA . VAL B 1 486 ? 141.981 -1.312 62.307 1.00 34.00 463 VAL B CA 1
ATOM 8292 C C . VAL B 1 486 ? 142.231 -2.281 63.462 1.00 35.51 463 VAL B C 1
ATOM 8293 O O . VAL B 1 486 ? 141.809 -3.430 63.383 1.00 36.11 463 VAL B O 1
ATOM 8297 N N . ASP B 1 487 ? 142.895 -1.828 64.536 1.00 38.53 464 ASP B N 1
ATOM 8298 C CA . ASP B 1 487 ? 143.105 -2.659 65.722 1.00 40.48 464 ASP B CA 1
ATOM 8299 C C . ASP B 1 487 ? 142.165 -2.403 66.899 1.00 43.95 464 ASP B C 1
ATOM 8300 O O . ASP B 1 487 ? 142.305 -3.022 67.954 1.00 44.67 464 ASP B O 1
ATOM 8305 N N . ARG B 1 488 ? 141.219 -1.480 66.740 1.00 43.52 465 ARG B N 1
ATOM 8306 C CA . ARG B 1 488 ? 140.122 -1.327 67.720 1.00 39.52 465 ARG B CA 1
ATOM 8307 C C . ARG B 1 488 ? 138.797 -1.911 67.215 1.00 36.42 465 ARG B C 1
ATOM 8308 O O . ARG B 1 488 ? 138.624 -2.181 66.008 1.00 34.15 465 ARG B O 1
ATOM 8316 N N . ARG B 1 489 ? 137.875 -2.103 68.145 1.00 34.77 466 ARG B N 1
ATOM 8317 C CA . ARG B 1 489 ? 136.605 -2.773 67.882 1.00 35.80 466 ARG B CA 1
ATOM 8318 C C . ARG B 1 489 ? 135.488 -1.953 68.523 1.00 34.44 466 ARG B C 1
ATOM 8319 O O . ARG B 1 489 ? 135.682 -1.395 69.600 1.00 36.09 466 ARG B O 1
ATOM 8327 N N . ILE B 1 490 ? 134.331 -1.873 67.867 1.00 30.41 467 ILE B N 1
ATOM 8328 C CA . ILE B 1 490 ? 133.182 -1.188 68.414 1.00 29.89 467 ILE B CA 1
ATOM 8329 C C . ILE B 1 490 ? 132.526 -2.111 69.422 1.00 33.74 467 ILE B C 1
ATOM 8330 O O . ILE B 1 490 ? 132.498 -3.328 69.283 1.00 33.72 467 ILE B O 1
ATOM 8335 N N . THR B 1 491 ? 131.942 -1.506 70.430 1.00 38.04 468 THR B N 1
ATOM 8336 C CA . THR B 1 491 ? 131.444 -2.262 71.521 1.00 39.29 468 THR B CA 1
ATOM 8337 C C . THR B 1 491 ? 130.018 -1.818 71.780 1.00 39.29 468 THR B C 1
ATOM 8338 O O . THR B 1 491 ? 129.057 -2.510 71.452 1.00 44.12 468 THR B O 1
ATOM 8342 N N . VAL B 1 492 ? 129.896 -0.608 72.277 1.00 37.21 469 VAL B N 1
ATOM 8343 C CA . VAL B 1 492 ? 128.656 -0.063 72.728 1.00 34.96 469 VAL B CA 1
ATOM 8344 C C . VAL B 1 492 ? 128.313 1.142 71.825 1.00 33.59 469 VAL B C 1
ATOM 8345 O O . VAL B 1 492 ? 127.179 1.543 71.809 1.00 37.11 469 VAL B O 1
ATOM 8349 N N . GLU B 1 493 ? 129.277 1.682 71.056 1.00 29.99 470 GLU B N 1
ATOM 8350 C CA . GLU B 1 493 ? 129.112 2.946 70.294 1.00 29.14 470 GLU B CA 1
ATOM 8351 C C . GLU B 1 493 ? 128.295 2.923 68.990 1.00 28.12 470 GLU B C 1
ATOM 8352 O O . GLU B 1 493 ? 128.178 3.925 68.298 1.00 26.00 470 GLU B O 1
ATOM 8358 N N . ASP B 1 494 ? 127.723 1.790 68.628 1.00 28.92 471 ASP B N 1
ATOM 8359 C CA . ASP B 1 494 ? 126.803 1.801 67.529 1.00 27.33 471 ASP B CA 1
ATOM 8360 C C . ASP B 1 494 ? 125.387 1.619 68.052 1.00 28.92 471 ASP B C 1
ATOM 8361 O O . ASP B 1 494 ? 124.470 1.432 67.266 1.00 33.36 471 ASP B O 1
ATOM 8366 N N . GLU B 1 495 ? 125.177 1.672 69.364 1.00 29.48 472 GLU B N 1
ATOM 8367 C CA . GLU B 1 495 ? 123.824 1.586 69.876 1.00 31.04 472 GLU B CA 1
ATOM 8368 C C . GLU B 1 495 ? 123.140 2.913 69.735 1.00 28.69 472 GLU B C 1
ATOM 8369 O O . GLU B 1 495 ? 123.793 3.940 69.552 1.00 27.09 472 GLU B O 1
ATOM 8375 N N . LEU B 1 496 ? 121.814 2.918 69.818 1.00 28.17 473 LEU B N 1
ATOM 8376 C CA . LEU B 1 496 ? 121.054 4.096 69.453 1.00 26.85 473 LEU B CA 1
ATOM 8377 C C . LEU B 1 496 ? 119.962 4.407 70.453 1.00 25.78 473 LEU B C 1
ATOM 8378 O O . LEU B 1 496 ? 119.380 3.486 70.988 1.00 26.06 473 LEU B O 1
ATOM 8383 N N . ASP B 1 497 ? 119.652 5.688 70.690 1.00 24.94 474 ASP B N 1
ATOM 8384 C CA . ASP B 1 497 ? 118.475 6.026 71.499 1.00 26.65 474 ASP B CA 1
ATOM 8385 C C . ASP B 1 497 ? 117.181 6.095 70.721 1.00 26.21 474 ASP B C 1
ATOM 8386 O O . ASP B 1 497 ? 116.115 6.065 71.326 1.00 27.69 474 ASP B O 1
ATOM 8391 N N . GLY B 1 498 ? 117.244 6.214 69.392 1.00 25.68 475 GLY B N 1
ATOM 8392 C CA . GLY B 1 498 ? 116.047 6.491 68.608 1.00 25.46 475 GLY B CA 1
ATOM 8393 C C . GLY B 1 498 ? 115.659 7.942 68.826 1.00 27.97 475 GLY B C 1
ATOM 8394 O O . GLY B 1 498 ? 116.309 8.649 69.609 1.00 26.20 475 GLY B O 1
ATOM 8395 N N . PRO B 1 499 ? 114.599 8.398 68.133 1.00 27.92 476 PRO B N 1
ATOM 8396 C CA . PRO B 1 499 ? 114.060 9.737 68.294 1.00 27.99 476 PRO B CA 1
ATOM 8397 C C . PRO B 1 499 ? 113.665 9.976 69.720 1.00 30.52 476 PRO B C 1
ATOM 8398 O O . PRO B 1 499 ? 113.145 9.105 70.389 1.00 32.80 476 PRO B O 1
ATOM 8402 N N . SER B 1 500 ? 113.828 11.187 70.181 1.00 32.82 477 SER B N 1
ATOM 8403 C CA . SER B 1 500 ? 113.498 11.395 71.537 1.00 31.85 477 SER B CA 1
ATOM 8404 C C . SER B 1 500 ? 111.995 11.690 71.660 1.00 30.09 477 SER B C 1
ATOM 8405 O O . SER B 1 500 ? 111.321 12.027 70.690 1.00 29.06 477 SER B O 1
ATOM 8408 N N . LYS B 1 501 ? 111.480 11.536 72.868 1.00 32.17 478 LYS B N 1
ATOM 8409 C CA . LYS B 1 501 ? 110.062 11.655 73.151 1.00 32.58 478 LYS B CA 1
ATOM 8410 C C . LYS B 1 501 ? 109.443 12.975 72.749 1.00 29.55 478 LYS B C 1
ATOM 8411 O O . LYS B 1 501 ? 108.259 13.004 72.480 1.00 32.53 478 LYS B O 1
ATOM 8417 N N . ASP B 1 502 ? 110.185 14.072 72.777 1.00 28.40 479 ASP B N 1
ATOM 8418 C CA . ASP B 1 502 ? 109.636 15.347 72.302 1.00 29.74 479 ASP B CA 1
ATOM 8419 C C . ASP B 1 502 ? 109.206 15.329 70.785 1.00 29.50 479 ASP B C 1
ATOM 8420 O O . ASP B 1 502 ? 108.560 16.264 70.297 1.00 29.93 479 ASP B O 1
ATOM 8425 N N . THR B 1 503 ? 109.555 14.261 70.070 1.00 25.85 480 THR B N 1
ATOM 8426 C CA . THR B 1 503 ? 109.201 14.128 68.684 1.00 28.99 480 THR B CA 1
ATOM 8427 C C . THR B 1 503 ? 107.827 13.503 68.512 1.00 29.47 480 THR B C 1
ATOM 8428 O O . THR B 1 503 ? 107.245 13.531 67.431 1.00 28.06 480 THR B O 1
ATOM 8432 N N . LEU B 1 504 ? 107.251 12.980 69.570 1.00 31.75 481 LEU B N 1
ATOM 8433 C CA . LEU B 1 504 ? 106.080 12.205 69.287 1.00 35.84 481 LEU B CA 1
ATOM 8434 C C . LEU B 1 504 ? 104.756 12.960 69.519 1.00 37.26 481 LEU B C 1
ATOM 8435 O O . LEU B 1 504 ? 104.695 13.922 70.276 1.00 40.05 481 LEU B O 1
ATOM 8440 N N . ASN B 1 505 ? 103.729 12.573 68.776 1.00 33.76 482 ASN B N 1
ATOM 8441 C CA . ASN B 1 505 ? 102.464 13.209 68.918 1.00 33.70 482 ASN B CA 1
ATOM 8442 C C . ASN B 1 505 ? 101.378 12.164 68.735 1.00 31.22 482 ASN B C 1
ATOM 8443 O O . ASN B 1 505 ? 100.978 11.849 67.622 1.00 30.89 482 ASN B O 1
ATOM 8448 N N . GLY B 1 506 ? 100.915 11.589 69.825 1.00 27.88 483 GLY B N 1
ATOM 8449 C CA . GLY B 1 506 ? 100.026 10.466 69.673 1.00 27.60 483 GLY B CA 1
ATOM 8450 C C . GLY B 1 506 ? 99.176 10.194 70.868 1.00 27.38 483 GLY B C 1
ATOM 8451 O O . GLY B 1 506 ? 99.302 10.838 71.885 1.00 24.97 483 GLY B O 1
ATOM 8452 N N . VAL B 1 507 ? 98.292 9.212 70.715 1.00 30.16 484 VAL B N 1
ATOM 8453 C CA . VAL B 1 507 ? 97.401 8.745 71.764 1.00 28.33 484 VAL B CA 1
ATOM 8454 C C . VAL B 1 507 ? 98.152 7.704 72.572 1.00 29.71 484 VAL B C 1
ATOM 8455 O O . VAL B 1 507 ? 98.695 6.748 72.003 1.00 28.08 484 VAL B O 1
ATOM 8459 N N . LYS B 1 508 ? 98.187 7.905 73.890 1.00 29.63 485 LYS B N 1
ATOM 8460 C CA . LYS B 1 508 ? 98.669 6.915 74.856 1.00 31.44 485 LYS B CA 1
ATOM 8461 C C . LYS B 1 508 ? 97.668 5.720 7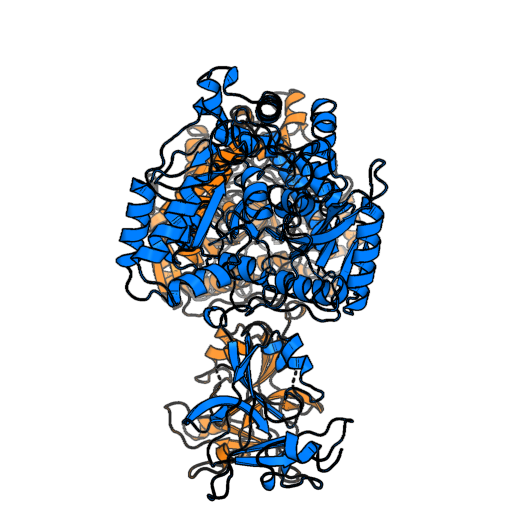4.931 1.00 30.62 485 LYS B C 1
ATOM 8462 O O . LYS B 1 508 ? 96.463 5.896 75.152 1.00 29.32 485 LYS B O 1
ATOM 8468 N N . LEU B 1 509 ? 98.182 4.513 74.769 1.00 30.83 486 LEU B N 1
ATOM 8469 C CA . LEU B 1 509 ? 97.331 3.318 74.678 1.00 30.74 486 LEU B CA 1
ATOM 8470 C C . LEU B 1 509 ? 97.894 2.167 75.473 1.00 29.47 486 LEU B C 1
ATOM 8471 O O . LEU B 1 509 ? 99.065 1.775 75.295 1.00 26.60 486 LEU B O 1
ATOM 8476 N N . ALA B 1 510 ? 97.059 1.637 76.363 1.00 28.20 487 ALA B N 1
ATOM 8477 C CA . ALA B 1 510 ? 97.438 0.465 77.131 1.00 27.59 487 ALA B CA 1
ATOM 8478 C C . ALA B 1 510 ? 97.027 -0.773 76.401 1.00 26.63 487 ALA B C 1
ATOM 8479 O O . ALA B 1 510 ? 95.848 -0.921 75.994 1.00 25.81 487 ALA B O 1
ATOM 8481 N N . VAL B 1 511 ? 97.967 -1.696 76.283 1.00 25.47 488 VAL B N 1
ATOM 8482 C CA . VAL B 1 511 ? 97.595 -3.027 75.822 1.00 28.16 488 VAL B CA 1
ATOM 8483 C C . VAL B 1 511 ? 97.769 -3.981 76.968 1.00 32.27 488 VAL B C 1
ATOM 8484 O O . VAL B 1 511 ? 98.664 -3.808 77.816 1.00 33.54 488 VAL B O 1
ATOM 8488 N N . VAL B 1 512 ? 96.902 -4.988 76.998 1.00 38.03 489 VAL B N 1
ATOM 8489 C CA . VAL B 1 512 ? 96.975 -5.992 78.038 1.00 36.84 489 VAL B CA 1
ATOM 8490 C C . VAL B 1 512 ? 97.229 -7.403 77.514 1.00 41.45 489 VAL B C 1
ATOM 8491 O O . VAL B 1 512 ? 97.598 -8.316 78.309 1.00 41.01 489 VAL B O 1
ATOM 8495 N N . GLY B 1 513 ? 97.035 -7.575 76.194 1.00 39.22 490 GLY B N 1
ATOM 8496 C CA . GLY B 1 513 ? 96.934 -8.904 75.592 1.00 32.82 490 GLY B CA 1
ATOM 8497 C C . GLY B 1 513 ? 97.972 -9.386 74.599 1.00 33.31 490 GLY B C 1
ATOM 8498 O O . GLY B 1 513 ? 99.184 -9.464 74.893 1.00 28.35 490 GLY B O 1
ATOM 8499 N N . ALA B 1 514 ? 97.482 -9.760 73.414 1.00 33.70 491 ALA B N 1
ATOM 8500 C CA . ALA B 1 514 ? 98.348 -10.287 72.368 1.00 32.94 491 ALA B CA 1
ATOM 8501 C C . ALA B 1 514 ? 99.304 -9.230 71.744 1.00 31.28 491 ALA B C 1
ATOM 8502 O O . ALA B 1 514 ? 100.229 -9.592 71.014 1.00 30.72 491 ALA B O 1
ATOM 8504 N N . HIS B 1 515 ? 99.101 -7.947 72.062 1.00 32.07 492 HIS B N 1
ATOM 8505 C CA . HIS B 1 515 ? 100.024 -6.878 71.626 1.00 32.30 492 HIS B CA 1
ATOM 8506 C C . HIS B 1 515 ? 101.184 -6.590 72.544 1.00 33.08 492 HIS B C 1
ATOM 8507 O O . HIS B 1 515 ? 102.027 -5.696 72.257 1.00 35.06 492 HIS B O 1
ATOM 8514 N N . LEU B 1 516 ? 101.268 -7.309 73.651 1.00 29.68 493 LEU B N 1
ATOM 8515 C CA . LEU B 1 516 ? 102.441 -7.190 74.497 1.00 32.84 493 LEU B CA 1
ATOM 8516 C C . LEU B 1 516 ? 103.716 -7.621 73.745 1.00 37.04 493 LEU B C 1
ATOM 8517 O O . LEU B 1 516 ? 103.645 -8.436 72.800 1.00 35.46 493 LEU B O 1
ATOM 8522 N N . LYS B 1 517 ? 104.869 -7.071 74.130 1.00 39.96 494 LYS B N 1
ATOM 8523 C CA . LYS B 1 517 ? 106.173 -7.509 73.597 1.00 42.79 494 LYS B CA 1
ATOM 8524 C C . LYS B 1 517 ? 106.320 -9.020 73.664 1.00 42.67 494 LYS B C 1
ATOM 8525 O O . LYS B 1 517 ? 106.015 -9.607 74.692 1.00 48.07 494 LYS B O 1
ATOM 8531 N N . GLY B 1 518 ? 106.796 -9.646 72.583 1.00 43.20 495 GLY B N 1
ATOM 8532 C CA . GLY B 1 518 ? 106.924 -11.102 72.525 1.00 39.58 495 GLY B CA 1
ATOM 8533 C C . GLY B 1 518 ? 105.645 -11.840 72.147 1.00 41.70 495 GLY B C 1
ATOM 8534 O O . GLY B 1 518 ? 105.687 -13.014 71.757 1.00 47.80 495 GLY B O 1
ATOM 8535 N N . LEU B 1 519 ? 104.500 -11.173 72.227 1.00 36.94 496 LEU B N 1
ATOM 8536 C CA . LEU B 1 519 ? 103.234 -11.833 71.909 1.00 36.35 496 LEU B CA 1
ATOM 8537 C C . LEU B 1 519 ? 102.790 -11.689 70.446 1.00 38.86 496 LEU B C 1
ATOM 8538 O O . LEU B 1 519 ? 103.222 -10.778 69.730 1.00 41.87 496 LEU B O 1
ATOM 8543 N N . PRO B 1 520 ? 101.917 -12.595 69.992 1.00 39.74 497 PRO B N 1
ATOM 8544 C CA . PRO B 1 520 ? 101.697 -12.766 68.541 1.00 39.09 497 PRO B CA 1
ATOM 8545 C C . PRO B 1 520 ? 101.133 -11.578 67.754 1.00 36.78 497 PRO B C 1
ATOM 8546 O O . PRO B 1 520 ? 101.322 -11.525 66.547 1.00 40.77 497 PRO B O 1
ATOM 8550 N N . LEU B 1 521 ? 100.464 -10.635 68.402 1.00 33.62 498 LEU B N 1
ATOM 8551 C CA . LEU B 1 521 ? 99.930 -9.492 67.662 1.00 31.69 498 LEU B CA 1
ATOM 8552 C C . LEU B 1 521 ? 100.768 -8.211 67.842 1.00 33.78 498 LEU B C 1
ATOM 8553 O O . LEU B 1 521 ? 100.364 -7.134 67.408 1.00 33.38 498 LEU B O 1
ATOM 8558 N N . HIS B 1 522 ? 101.957 -8.334 68.423 1.00 31.49 499 HIS B N 1
ATOM 8559 C CA . HIS B 1 522 ? 102.715 -7.149 68.753 1.00 32.18 499 HIS B CA 1
ATOM 8560 C C . HIS B 1 522 ? 103.125 -6.413 67.499 1.00 33.78 499 HIS B C 1
ATOM 8561 O O . HIS B 1 522 ? 103.191 -5.178 67.496 1.00 35.65 499 HIS B O 1
ATOM 8568 N N . TRP B 1 523 ? 103.366 -7.149 66.414 1.00 31.69 500 TRP B N 1
ATOM 8569 C CA . TRP B 1 523 ? 103.702 -6.538 65.115 1.00 27.79 500 TRP B CA 1
ATOM 8570 C C . TRP B 1 523 ? 102.719 -5.478 64.715 1.00 26.16 500 TRP B C 1
ATOM 8571 O O . TRP B 1 523 ? 103.077 -4.584 63.983 1.00 24.37 500 TRP B O 1
ATOM 8582 N N . GLN B 1 524 ? 101.477 -5.564 65.177 1.00 23.96 501 GLN B N 1
ATOM 8583 C CA . GLN B 1 524 ? 100.506 -4.575 64.787 1.00 23.37 501 GLN B CA 1
ATOM 8584 C C . GLN B 1 524 ? 100.774 -3.216 65.407 1.00 24.15 501 GLN B C 1
ATOM 8585 O O . GLN B 1 524 ? 100.422 -2.222 64.835 1.00 28.29 501 GLN B O 1
ATOM 8591 N N . LEU B 1 525 ? 101.439 -3.141 66.539 1.00 26.12 502 LEU B N 1
ATOM 8592 C CA . LEU B 1 525 ? 101.883 -1.840 67.036 1.00 27.10 502 LEU B CA 1
ATOM 8593 C C . LEU B 1 525 ? 103.000 -1.235 66.177 1.00 29.87 502 LEU B C 1
ATOM 8594 O O . LEU B 1 525 ? 102.948 -0.033 65.823 1.00 29.30 502 LEU B O 1
ATOM 8599 N N . GLN B 1 526 ? 103.987 -2.060 65.824 1.00 30.24 503 GLN B N 1
ATOM 8600 C CA . GLN B 1 526 ? 105.098 -1.613 64.977 1.00 32.06 503 GLN B CA 1
ATOM 8601 C C . GLN B 1 526 ? 104.624 -1.152 63.615 1.00 33.05 503 GLN B C 1
ATOM 8602 O O . GLN B 1 526 ? 105.114 -0.161 63.075 1.00 35.18 503 GLN B O 1
ATOM 8608 N N . LYS B 1 527 ? 103.641 -1.864 63.078 1.00 30.52 504 LYS B N 1
ATOM 8609 C CA . LYS B 1 527 ? 103.057 -1.515 61.801 1.00 31.87 504 LYS B CA 1
ATOM 8610 C C . LYS B 1 527 ? 102.536 -0.073 61.833 1.00 31.17 504 LYS B C 1
ATOM 8611 O O . LYS B 1 527 ? 102.684 0.635 60.849 1.00 26.84 504 LYS B O 1
ATOM 8617 N N . CYS B 1 528 ? 101.930 0.324 62.963 1.00 28.29 505 CYS B N 1
ATOM 8618 C CA . CYS B 1 528 ? 101.318 1.635 63.123 1.00 27.43 505 CYS B CA 1
ATOM 8619 C C . CYS B 1 528 ? 102.269 2.621 63.729 1.00 27.93 505 CYS B C 1
ATOM 8620 O O . CYS B 1 528 ? 101.845 3.626 64.270 1.00 27.33 505 CYS B O 1
ATOM 8623 N N . ASN B 1 529 ? 103.563 2.316 63.676 1.00 27.80 506 ASN B N 1
ATOM 8624 C CA . ASN B 1 529 ? 104.561 3.241 64.137 1.00 26.07 506 ASN B CA 1
ATOM 8625 C C . ASN B 1 529 ? 104.368 3.640 65.628 1.00 27.75 506 ASN B C 1
ATOM 8626 O O . ASN B 1 529 ? 104.664 4.782 66.034 1.00 31.77 506 ASN B O 1
ATOM 8631 N N . ALA B 1 530 ? 103.840 2.727 66.435 1.00 26.35 507 ALA B N 1
ATOM 8632 C CA . ALA B 1 530 ? 103.743 2.944 67.886 1.00 27.25 507 ALA B CA 1
ATOM 8633 C C . ALA B 1 530 ? 105.135 3.027 68.567 1.00 28.90 507 ALA B C 1
ATOM 8634 O O . ALA B 1 530 ? 106.112 2.479 68.020 1.00 33.42 507 ALA B O 1
ATOM 8636 N N . THR B 1 531 ? 105.238 3.758 69.692 1.00 26.35 508 THR B N 1
ATOM 8637 C CA . THR B 1 531 ? 106.480 3.889 70.491 1.00 27.33 508 THR B CA 1
ATOM 8638 C C . THR B 1 531 ? 106.201 3.475 71.944 1.00 28.53 508 THR B C 1
ATOM 8639 O O . THR B 1 531 ? 105.275 3.999 72.599 1.00 28.16 508 THR B O 1
ATOM 8643 N N . TYR B 1 532 ? 106.978 2.509 72.419 1.00 29.60 509 TYR B N 1
ATOM 8644 C CA . TYR B 1 532 ? 106.890 2.050 73.796 1.00 30.83 509 TYR B CA 1
ATOM 8645 C C . TYR B 1 532 ? 107.158 3.178 74.802 1.00 30.90 509 TYR B C 1
ATOM 8646 O O . TYR B 1 532 ? 108.181 3.858 74.696 1.00 26.35 509 TYR B O 1
ATOM 8655 N N . LEU B 1 533 ? 106.261 3.357 75.776 1.00 31.37 510 LEU B N 1
ATOM 8656 C CA . LEU B 1 533 ? 106.467 4.397 76.803 1.00 31.51 510 LEU B CA 1
ATOM 8657 C C . LEU B 1 533 ? 106.730 3.801 78.188 1.00 34.49 510 LEU B C 1
ATOM 8658 O O . LEU B 1 533 ? 107.722 4.159 78.837 1.00 35.68 510 LEU B O 1
ATOM 8663 N N . SER B 1 534 ? 105.858 2.909 78.655 1.00 31.51 511 SER B N 1
ATOM 8664 C CA . SER B 1 534 ? 106.079 2.302 79.971 1.00 35.97 511 SER B CA 1
ATOM 8665 C C . SER B 1 534 ? 105.251 1.036 80.232 1.00 38.84 511 SER B C 1
ATOM 8666 O O . SER B 1 534 ? 104.385 0.657 79.416 1.00 37.34 511 SER B O 1
ATOM 8669 N N . SER B 1 535 ? 105.521 0.384 81.369 1.00 39.74 512 SER B N 1
ATOM 8670 C CA . SER B 1 535 ? 104.767 -0.809 81.763 1.00 39.47 512 SER B CA 1
ATOM 8671 C C . SER B 1 535 ? 104.090 -0.644 83.118 1.00 39.92 512 SER B C 1
ATOM 8672 O O . SER B 1 535 ? 104.499 -1.244 84.095 1.00 36.30 512 SER B O 1
ATOM 8675 N N . PRO B 1 536 ? 103.012 0.145 83.171 1.00 43.40 513 PRO B N 1
ATOM 8676 C CA . PRO B 1 536 ? 102.380 0.346 84.474 1.00 39.87 513 PRO B CA 1
ATOM 8677 C C . PRO B 1 536 ? 101.287 -0.715 84.728 1.00 41.26 513 PRO B C 1
ATOM 8678 O O . PRO B 1 536 ? 101.102 -1.596 83.900 1.00 41.34 513 PRO B O 1
ATOM 8682 N N . LYS B 1 537 ? 100.567 -0.602 85.849 1.00 40.49 514 LYS B N 1
ATOM 8683 C CA . LYS B 1 537 ? 99.475 -1.497 86.173 1.00 39.02 514 LYS B CA 1
ATOM 8684 C C . LYS B 1 537 ? 98.213 -0.679 86.295 1.00 42.78 514 LYS B C 1
ATOM 8685 O O . LYS B 1 537 ? 98.286 0.541 86.459 1.00 42.53 514 LYS B O 1
ATOM 8691 N N . THR B 1 538 ? 97.055 -1.339 86.176 1.00 41.72 515 THR B N 1
ATOM 8692 C CA . THR B 1 538 ? 95.801 -0.707 86.493 1.00 43.45 515 THR B CA 1
ATOM 8693 C C . THR B 1 538 ? 95.802 -0.448 87.998 1.00 46.07 515 THR B C 1
ATOM 8694 O O . THR B 1 538 ? 96.655 -0.988 88.732 1.00 38.95 515 THR B O 1
ATOM 8698 N N . SER B 1 539 ? 94.837 0.366 88.440 1.00 49.22 516 SER B N 1
ATOM 8699 C CA . SER B 1 539 ? 94.359 0.383 89.832 1.00 52.01 516 SER B CA 1
ATOM 8700 C C . SER B 1 539 ? 93.674 -0.970 90.167 1.00 58.43 516 SER B C 1
ATOM 8701 O O . SER B 1 539 ? 93.338 -1.736 89.248 1.00 59.11 516 SER B O 1
ATOM 8704 N N . ASN B 1 540 ? 93.468 -1.281 91.453 1.00 57.04 517 ASN B N 1
ATOM 8705 C CA . ASN B 1 540 ? 92.782 -2.536 91.770 1.00 56.04 517 ASN B CA 1
ATOM 8706 C C . ASN B 1 540 ? 91.295 -2.418 91.621 1.00 51.89 517 ASN B C 1
ATOM 8707 O O . ASN B 1 540 ? 90.557 -2.245 92.566 1.00 58.10 517 ASN B O 1
ATOM 8712 N N . ASN B 1 541 ? 90.877 -2.548 90.380 1.00 51.63 518 ASN B N 1
ATOM 8713 C CA . ASN B 1 541 ? 89.527 -2.286 89.966 1.00 46.99 518 ASN B CA 1
ATOM 8714 C C . ASN B 1 541 ? 89.221 -3.269 88.876 1.00 44.33 518 ASN B C 1
ATOM 8715 O O . ASN B 1 541 ? 88.170 -3.184 88.229 1.00 44.36 518 ASN B O 1
ATOM 8720 N N . TYR B 1 542 ? 90.165 -4.163 88.611 1.00 38.45 519 TYR B N 1
ATOM 8721 C CA . TYR B 1 542 ? 90.113 -4.834 87.322 1.00 39.58 519 TYR B CA 1
ATOM 8722 C C . TYR B 1 542 ? 90.215 -6.321 87.413 1.00 40.72 519 TYR B C 1
ATOM 8723 O O . TYR B 1 542 ? 91.034 -6.882 88.162 1.00 39.65 519 TYR B O 1
ATOM 8732 N N . LYS B 1 543 ? 89.379 -6.961 86.612 1.00 45.50 520 LYS B N 1
ATOM 8733 C CA . LYS B 1 543 ? 89.530 -8.376 86.337 1.00 46.53 520 LYS B CA 1
ATOM 8734 C C . LYS B 1 543 ? 89.985 -8.622 84.883 1.00 46.29 520 LYS B C 1
ATOM 8735 O O . LYS B 1 543 ? 89.763 -7.783 83.999 1.00 42.90 520 LYS B O 1
ATOM 8741 N N . LEU B 1 544 ? 90.648 -9.762 84.685 1.00 43.26 521 LEU B N 1
ATOM 8742 C CA . LEU B 1 544 ? 91.175 -10.193 83.409 1.00 41.16 521 LEU B CA 1
ATOM 8743 C C . LEU B 1 544 ? 90.689 -11.614 83.074 1.00 41.09 521 LEU B C 1
ATOM 8744 O O . LEU B 1 544 ? 90.931 -12.538 83.826 1.00 37.90 521 LEU B O 1
ATOM 8749 N N . TYR B 1 545 ? 90.036 -11.780 81.930 1.00 40.21 522 TYR B N 1
ATOM 8750 C CA . TYR B 1 545 ? 89.582 -13.089 81.472 1.00 38.87 522 TYR B CA 1
ATOM 8751 C C . TYR B 1 545 ? 90.308 -13.561 80.207 1.00 39.18 522 TYR B C 1
ATOM 8752 O O . TYR B 1 545 ? 90.499 -12.775 79.275 1.00 44.01 522 TYR B O 1
ATOM 8761 N N . ALA B 1 546 ? 90.689 -14.834 80.148 1.00 36.78 523 ALA B N 1
ATOM 8762 C CA . ALA B 1 546 ? 91.038 -15.468 78.861 1.00 36.58 523 ALA B CA 1
ATOM 8763 C C . ALA B 1 546 ? 89.763 -15.784 78.079 1.00 33.04 523 ALA B C 1
ATOM 8764 O O . ALA B 1 546 ? 88.944 -16.553 78.533 1.00 37.58 523 ALA B O 1
ATOM 8766 N N . LEU B 1 547 ? 89.577 -15.168 76.918 1.00 35.46 524 LEU B N 1
ATOM 8767 C CA . LEU B 1 547 ? 88.407 -15.463 76.040 1.00 36.09 524 LEU B CA 1
ATOM 8768 C C . LEU B 1 547 ? 88.481 -16.879 75.457 1.00 31.86 524 LEU B C 1
ATOM 8769 O O . LEU B 1 547 ? 89.583 -17.408 75.295 1.00 28.40 524 LEU B O 1
ATOM 8774 N N . PRO B 1 548 ? 87.327 -17.491 75.152 1.00 31.74 525 PRO B N 1
ATOM 8775 C CA . PRO B 1 548 ? 87.434 -18.820 74.507 1.00 34.26 525 PRO B CA 1
ATOM 8776 C C . PRO B 1 548 ? 88.407 -18.773 73.303 1.00 33.69 525 PRO B C 1
ATOM 8777 O O . PRO B 1 548 ? 88.372 -17.829 72.554 1.00 35.87 525 PRO B O 1
ATOM 8781 N N . LYS B 1 549 ? 89.283 -19.751 73.146 1.00 33.22 526 LYS B N 1
ATOM 8782 C CA . LYS B 1 549 ? 90.224 -19.734 72.035 1.00 39.14 526 LYS B CA 1
ATOM 8783 C C . LYS B 1 549 ? 89.570 -20.204 70.684 1.00 44.23 526 LYS B C 1
ATOM 8784 O O . LYS B 1 549 ? 89.125 -21.372 70.522 1.00 39.04 526 LYS B O 1
ATOM 8790 N N . VAL B 1 550 ? 89.507 -19.279 69.734 1.00 43.11 527 VAL B N 1
ATOM 8791 C CA . VAL B 1 550 ? 89.001 -19.596 68.410 1.00 44.15 527 VAL B CA 1
ATOM 8792 C C . VAL B 1 550 ? 90.179 -19.649 67.449 1.00 45.62 527 VAL B C 1
ATOM 8793 O O . VAL B 1 550 ? 90.619 -20.742 67.090 1.00 47.10 527 VAL B O 1
ATOM 8797 N N . GLY B 1 551 ? 90.721 -18.501 67.054 1.00 42.48 528 GLY B N 1
ATOM 8798 C CA . GLY B 1 551 ? 91.931 -18.521 66.216 1.00 48.21 528 GLY B CA 1
ATOM 8799 C C . GLY B 1 551 ? 93.080 -19.398 66.748 1.00 47.82 528 GLY B C 1
ATOM 8800 O O . GLY B 1 551 ? 92.920 -20.152 67.713 1.00 51.12 528 GLY B O 1
ATOM 8801 N N . PRO B 1 552 ? 94.266 -19.302 66.131 1.00 45.88 529 PRO B N 1
ATOM 8802 C CA . PRO B 1 552 ? 95.428 -19.809 66.868 1.00 44.23 529 PRO B CA 1
ATOM 8803 C C . PRO B 1 552 ? 96.004 -18.730 67.808 1.00 45.45 529 PRO B C 1
ATOM 8804 O O . PRO B 1 552 ? 97.081 -18.964 68.366 1.00 47.25 529 PRO B O 1
ATOM 8808 N N . VAL B 1 553 ? 95.323 -17.573 67.939 1.00 41.14 530 VAL B N 1
ATOM 8809 C CA . VAL B 1 553 ? 95.695 -16.534 68.925 1.00 38.29 530 VAL B CA 1
ATOM 8810 C C . VAL B 1 553 ? 94.749 -16.497 70.134 1.00 36.61 530 VAL B C 1
ATOM 8811 O O . VAL B 1 553 ? 93.537 -16.385 69.981 1.00 30.49 530 VAL B O 1
ATOM 8815 N N . LEU B 1 554 ? 95.322 -16.621 71.334 1.00 35.53 531 LEU B N 1
ATOM 8816 C CA . LEU B 1 554 ? 94.524 -16.543 72.541 1.00 34.31 531 LEU B CA 1
ATOM 8817 C C . LEU B 1 554 ? 94.449 -15.109 72.896 1.00 33.79 531 LEU B C 1
ATOM 8818 O O . LEU B 1 554 ? 95.476 -14.452 72.856 1.00 32.20 531 LEU B O 1
ATOM 8823 N N . LYS B 1 555 ? 93.268 -14.618 73.276 1.00 34.66 532 LYS B N 1
ATOM 8824 C CA . LYS B 1 555 ? 93.129 -13.213 73.633 1.00 37.48 532 LYS B CA 1
ATOM 8825 C C . LYS B 1 555 ? 92.422 -12.987 74.975 1.00 40.81 532 LYS B C 1
ATOM 8826 O O . LYS B 1 555 ? 91.406 -13.636 75.238 1.00 41.84 532 LYS B O 1
ATOM 8832 N N . PRO B 1 556 ? 92.932 -12.036 75.810 1.00 39.13 533 PRO B N 1
ATOM 8833 C CA . PRO B 1 556 ? 92.310 -11.652 77.065 1.00 34.91 533 PRO B CA 1
ATOM 8834 C C . PRO B 1 556 ? 91.292 -10.556 76.960 1.00 38.99 533 PRO B C 1
ATOM 8835 O O . PRO B 1 556 ? 91.306 -9.790 75.996 1.00 43.76 533 PRO B O 1
ATOM 8839 N N . GLY B 1 557 ? 90.438 -10.455 77.984 1.00 38.67 534 GLY B N 1
ATOM 8840 C CA . GLY B 1 557 ? 89.509 -9.327 78.124 1.00 40.61 534 GLY B CA 1
ATOM 8841 C C . GLY B 1 557 ? 89.580 -8.690 79.505 1.00 44.57 534 GLY B C 1
ATOM 8842 O O . GLY B 1 557 ? 89.502 -9.386 80.532 1.00 41.31 534 GLY B O 1
ATOM 8843 N N . LEU B 1 558 ? 89.752 -7.365 79.526 1.00 43.42 535 LEU B N 1
ATOM 8844 C CA . LEU B 1 558 ? 89.773 -6.584 80.760 1.00 37.31 535 LEU B CA 1
ATOM 8845 C C . LEU B 1 558 ? 88.384 -6.215 81.184 1.00 37.84 535 LEU B C 1
ATOM 8846 O O . LEU B 1 558 ? 87.556 -5.852 80.338 1.00 36.67 535 LEU B O 1
ATOM 8851 N N . ARG B 1 559 ? 88.149 -6.263 82.498 1.00 41.00 536 ARG B N 1
ATOM 8852 C CA . ARG B 1 559 ? 86.890 -5.834 83.097 1.00 46.12 536 ARG B CA 1
ATOM 8853 C C . ARG B 1 559 ? 87.125 -4.985 84.357 1.00 52.02 536 ARG B C 1
ATOM 8854 O O . ARG B 1 559 ? 87.838 -5.394 85.292 1.00 48.89 536 ARG B O 1
ATOM 8862 N N . ARG B 1 560 ? 86.528 -3.795 84.357 1.00 53.07 537 ARG B N 1
ATOM 8863 C CA . ARG B 1 560 ? 86.478 -2.944 85.534 1.00 50.98 537 ARG B CA 1
ATOM 8864 C C . ARG B 1 560 ? 85.351 -3.368 86.453 1.00 51.07 537 ARG B C 1
ATOM 8865 O O . ARG B 1 560 ? 84.266 -3.721 85.996 1.00 46.91 537 ARG B O 1
ATOM 8873 N N . VAL B 1 561 ? 85.583 -3.292 87.752 1.00 57.81 538 VAL B N 1
ATOM 8874 C CA . VAL B 1 561 ? 84.485 -3.536 88.686 1.00 68.57 538 VAL B CA 1
ATOM 8875 C C . VAL B 1 561 ? 84.149 -2.335 89.588 1.00 74.89 538 VAL B C 1
ATOM 8876 O O . VAL B 1 561 ? 85.022 -1.504 89.895 1.00 72.11 538 VAL B O 1
ATOM 8880 N N . ASN B 1 562 ? 82.862 -2.240 89.960 1.00 80.94 539 ASN B N 1
ATOM 8881 C CA . ASN B 1 562 ? 82.382 -1.421 91.091 1.00 83.92 539 ASN B CA 1
ATOM 8882 C C . ASN B 1 562 ? 82.635 -2.202 92.386 1.00 88.34 539 ASN B C 1
ATOM 8883 O O . ASN B 1 562 ? 81.776 -2.312 93.261 1.00 79.42 539 ASN B O 1
ATOM 8888 N N . ASP B 1 563 ? 83.835 -2.776 92.440 1.00 97.17 540 ASP B N 1
ATOM 8889 C CA . ASP B 1 563 ? 84.443 -3.378 93.625 1.00 103.67 540 ASP B CA 1
ATOM 8890 C C . ASP B 1 563 ? 83.639 -4.450 94.392 1.00 92.95 540 ASP B C 1
ATOM 8891 O O . ASP B 1 563 ? 82.555 -4.863 93.962 1.00 80.83 540 ASP B O 1
ATOM 8896 N N . GLY B 1 564 ? 84.226 -4.948 95.483 1.00 89.28 541 GLY B N 1
ATOM 8897 C CA . GLY B 1 564 ? 85.595 -4.558 95.912 1.00 85.72 541 GLY B CA 1
ATOM 8898 C C . GLY B 1 564 ? 86.697 -5.412 95.298 1.00 76.77 541 GLY B C 1
ATOM 8899 O O . GLY B 1 564 ? 87.895 -5.243 95.587 1.00 64.57 541 GLY B O 1
ATOM 8900 N N . THR B 1 565 ? 86.258 -6.287 94.399 1.00 75.01 542 THR B N 1
ATOM 8901 C CA . THR B 1 565 ? 86.941 -7.532 94.064 1.00 77.28 542 THR B CA 1
ATOM 8902 C C . THR B 1 565 ? 88.122 -7.318 93.111 1.00 70.37 542 THR B C 1
ATOM 8903 O O . THR B 1 565 ? 89.009 -8.174 92.981 1.00 71.66 542 THR B O 1
ATOM 8907 N N . GLY B 1 566 ? 88.139 -6.159 92.465 1.00 65.25 543 GLY B N 1
ATOM 8908 C CA . GLY B 1 566 ? 89.104 -5.891 91.411 1.00 60.11 543 GLY B CA 1
ATOM 8909 C C . GLY B 1 566 ? 90.531 -5.967 91.886 1.00 55.90 543 GLY B C 1
ATOM 8910 O O . GLY B 1 566 ? 90.827 -5.624 93.016 1.00 60.56 543 GLY B O 1
ATOM 8911 N N . SER B 1 567 ? 91.416 -6.397 90.998 1.00 53.41 544 SER B N 1
ATOM 8912 C CA . SER B 1 567 ? 92.844 -6.503 91.279 1.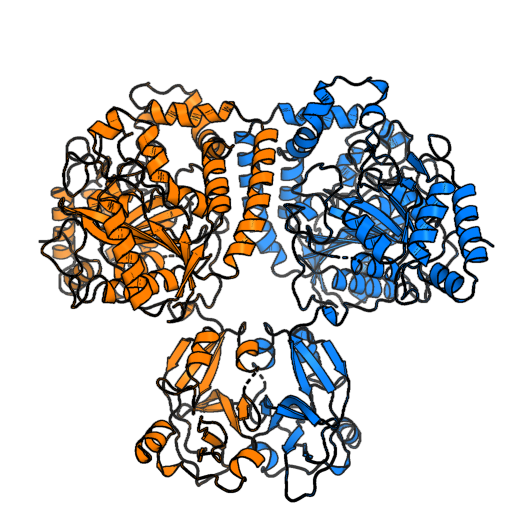00 47.48 544 SER B CA 1
ATOM 8913 C C . SER B 1 567 ? 93.679 -5.664 90.259 1.00 48.51 544 SER B C 1
ATOM 8914 O O . SER B 1 567 ? 93.078 -4.990 89.388 1.00 43.72 544 SER B O 1
ATOM 8917 N N . GLN B 1 568 ? 95.020 -5.662 90.387 1.00 43.64 545 GLN B N 1
ATOM 8918 C CA . GLN B 1 568 ? 95.878 -4.860 89.503 1.00 42.12 545 GLN B CA 1
ATOM 8919 C C . GLN B 1 568 ? 96.443 -5.664 88.337 1.00 43.49 545 GLN B C 1
ATOM 8920 O O . GLN B 1 568 ? 97.174 -6.642 88.545 1.00 42.59 545 GLN B O 1
ATOM 8926 N N . ILE B 1 569 ? 96.171 -5.216 87.106 1.00 43.82 546 ILE B N 1
ATOM 8927 C CA . ILE B 1 569 ? 96.665 -5.945 85.899 1.00 40.54 546 ILE B CA 1
ATOM 8928 C C . ILE B 1 569 ? 97.872 -5.267 85.237 1.00 38.72 546 ILE B C 1
ATOM 8929 O O . ILE B 1 569 ? 97.869 -4.049 85.027 1.00 38.50 546 ILE B O 1
ATOM 8934 N N . GLN B 1 570 ? 98.932 -6.029 84.951 1.00 39.13 547 GLN B N 1
ATOM 8935 C CA . GLN B 1 570 ? 100.021 -5.429 84.198 1.00 41.63 547 GLN B CA 1
ATOM 8936 C C . GLN B 1 570 ? 99.651 -5.082 82.770 1.00 40.76 547 GLN B C 1
ATOM 8937 O O . GLN B 1 570 ? 98.932 -5.844 82.115 1.00 42.39 547 GLN B O 1
ATOM 8943 N N . LEU B 1 571 ? 100.117 -3.900 82.340 1.00 35.87 548 LEU B N 1
ATOM 8944 C CA . LEU B 1 571 ? 99.846 -3.312 81.030 1.00 31.77 548 LEU B CA 1
ATOM 8945 C C . LEU B 1 571 ? 101.168 -2.964 80.383 1.00 30.57 548 LEU B C 1
ATOM 8946 O O . LEU B 1 571 ? 102.222 -2.981 81.036 1.00 31.92 548 LEU B O 1
ATOM 8951 N N . GLU B 1 572 ? 101.114 -2.678 79.085 1.00 32.03 549 GLU B N 1
ATOM 8952 C CA . GLU B 1 572 ? 102.157 -1.880 78.401 1.00 31.03 549 GLU B CA 1
ATOM 8953 C C . GLU B 1 572 ? 101.472 -0.716 77.737 1.00 28.03 549 GLU B C 1
ATOM 8954 O O . GLU B 1 572 ? 100.393 -0.867 77.164 1.00 28.67 549 GLU B O 1
ATOM 8960 N N . VAL B 1 573 ? 102.081 0.455 77.857 1.00 27.27 550 VAL B N 1
ATOM 8961 C CA . VAL B 1 573 ? 101.525 1.645 77.256 1.00 26.56 550 VAL B CA 1
ATOM 8962 C C . VAL B 1 573 ? 102.360 2.148 76.099 1.00 26.92 550 VAL B C 1
ATOM 8963 O O . VAL B 1 573 ? 103.598 2.173 76.158 1.00 29.22 550 VAL B O 1
ATOM 8967 N N . TYR B 1 574 ? 101.672 2.555 75.047 1.00 25.72 551 TYR B N 1
ATOM 8968 C CA . TYR B 1 574 ? 102.316 2.935 73.796 1.00 25.48 551 TYR B CA 1
ATOM 8969 C C . TYR B 1 574 ? 101.722 4.242 73.345 1.00 26.10 551 TYR B C 1
ATOM 8970 O O . TYR B 1 574 ? 100.518 4.509 73.599 1.00 22.35 551 TYR B O 1
ATOM 8979 N N . SER B 1 575 ? 102.581 5.037 72.688 1.00 25.55 552 SER B N 1
ATOM 8980 C CA . SER B 1 575 ? 102.174 6.189 71.907 1.00 23.96 552 SER B CA 1
ATOM 8981 C C . SER B 1 575 ? 101.932 5.773 70.437 1.00 26.13 552 SER B C 1
ATOM 8982 O O . SER B 1 575 ? 102.852 5.392 69.710 1.00 27.08 552 SER B O 1
ATOM 8985 N N . VAL B 1 576 ? 100.671 5.828 70.032 1.00 26.24 553 VAL B N 1
ATOM 8986 C CA . VAL B 1 576 ? 100.184 5.564 68.681 1.00 23.83 553 VAL B CA 1
ATOM 8987 C C . VAL B 1 576 ? 99.907 6.915 68.022 1.00 24.79 553 VAL B C 1
ATOM 8988 O O . VAL B 1 576 ? 99.076 7.688 68.504 1.00 24.20 553 VAL B O 1
ATOM 8992 N N . PRO B 1 577 ? 100.608 7.232 66.930 1.00 24.55 554 PRO B N 1
ATOM 8993 C CA . PRO B 1 577 ? 100.391 8.521 66.246 1.00 23.48 554 PRO B CA 1
ATOM 8994 C C . PRO B 1 577 ? 98.911 8.741 65.942 1.00 25.94 554 PRO B C 1
ATOM 8995 O O . PRO B 1 577 ? 98.225 7.801 65.542 1.00 26.73 554 PRO B O 1
ATOM 8999 N N . TYR B 1 578 ? 98.423 9.966 66.115 1.00 27.44 555 TYR B N 1
ATOM 9000 C CA . TYR B 1 578 ? 97.056 10.298 65.765 1.00 26.84 555 TYR B CA 1
ATOM 9001 C C . TYR B 1 578 ? 96.734 9.823 64.366 1.00 27.83 555 TYR B C 1
ATOM 9002 O O . TYR B 1 578 ? 95.721 9.225 64.115 1.00 31.34 555 TYR B O 1
ATOM 9011 N N . ASP B 1 579 ? 97.602 10.198 63.462 1.00 30.90 556 ASP B N 1
ATOM 9012 C CA . ASP B 1 579 ? 97.812 9.670 62.127 1.00 34.32 556 ASP B CA 1
ATOM 9013 C C . ASP B 1 579 ? 97.378 8.214 61.817 1.00 29.31 556 ASP B C 1
ATOM 9014 O O . ASP B 1 579 ? 96.859 7.888 60.756 1.00 29.06 556 ASP B O 1
ATOM 9019 N N . ARG B 1 580 ? 97.709 7.344 62.739 1.00 26.61 557 ARG B N 1
ATOM 9020 C CA . ARG B 1 580 ? 97.757 5.918 62.485 1.00 28.17 557 ARG B CA 1
ATOM 9021 C C . ARG B 1 580 ? 96.765 5.180 63.329 1.00 28.35 557 ARG B C 1
ATOM 9022 O O . ARG B 1 580 ? 96.654 3.961 63.230 1.00 25.87 557 ARG B O 1
ATOM 9030 N N . PHE B 1 581 ? 96.027 5.926 64.155 1.00 26.07 558 PHE B N 1
ATOM 9031 C CA . PHE B 1 581 ? 95.240 5.251 65.107 1.00 27.19 558 PHE B CA 1
ATOM 9032 C C . PHE B 1 581 ? 94.140 4.462 64.397 1.00 26.36 558 PHE B C 1
ATOM 9033 O O . PHE B 1 581 ? 93.848 3.317 64.782 1.00 25.40 558 PHE B O 1
ATOM 9041 N N . GLY B 1 582 ? 93.550 5.096 63.377 1.00 23.41 559 GLY B N 1
ATOM 9042 C CA . GLY B 1 582 ? 92.614 4.464 62.494 1.00 22.23 559 GLY B CA 1
ATOM 9043 C C . GLY B 1 582 ? 93.124 3.149 61.923 1.00 24.39 559 GLY B C 1
ATOM 9044 O O . GLY B 1 582 ? 92.364 2.178 61.870 1.00 24.35 559 GLY B O 1
ATOM 9045 N N . ASP B 1 583 ? 94.385 3.110 61.481 1.00 25.25 560 ASP B N 1
ATOM 9046 C CA . ASP B 1 583 ? 94.955 1.887 60.943 1.00 27.54 560 ASP B CA 1
ATOM 9047 C C . ASP B 1 583 ? 94.947 0.856 62.034 1.00 28.64 560 ASP B C 1
ATOM 9048 O O . ASP B 1 583 ? 94.834 -0.345 61.770 1.00 31.24 560 ASP B O 1
ATOM 9053 N N . PHE B 1 584 ? 95.107 1.306 63.271 1.00 27.01 561 PHE B N 1
ATOM 9054 C CA . PHE B 1 584 ? 95.316 0.345 64.310 1.00 27.50 561 PHE B CA 1
ATOM 9055 C C . PHE B 1 584 ? 93.990 -0.267 64.694 1.00 29.62 561 PHE B C 1
ATOM 9056 O O . PHE B 1 584 ? 93.898 -1.493 64.866 1.00 27.27 561 PHE B O 1
ATOM 9064 N N . ILE B 1 585 ? 92.963 0.573 64.798 1.00 27.81 562 ILE B N 1
ATOM 9065 C CA . ILE B 1 585 ? 91.674 0.061 65.203 1.00 30.11 562 ILE B CA 1
ATOM 9066 C C . ILE B 1 585 ? 91.005 -0.829 64.175 1.00 31.55 562 ILE B C 1
ATOM 9067 O O . ILE B 1 585 ? 90.230 -1.691 64.559 1.00 33.95 562 ILE B O 1
ATOM 9072 N N . ALA B 1 586 ? 91.268 -0.603 62.887 1.00 30.34 563 ALA B N 1
ATOM 9073 C CA . ALA B 1 586 ? 90.785 -1.507 61.849 1.00 31.56 563 ALA B CA 1
ATOM 9074 C C . ALA B 1 586 ? 91.208 -2.975 62.139 1.00 32.47 563 ALA B C 1
ATOM 9075 O O . ALA B 1 586 ? 90.535 -3.883 61.726 1.00 31.18 563 ALA B O 1
ATOM 9085 N N . VAL B 1 588 ? 91.274 -4.384 65.129 1.00 29.80 565 VAL B N 1
ATOM 9086 C CA . VAL B 1 588 ? 90.696 -4.806 66.404 1.00 30.96 565 VAL B CA 1
ATOM 9087 C C . VAL B 1 588 ? 89.250 -5.294 66.210 1.00 32.53 565 VAL B C 1
ATOM 9088 O O . VAL B 1 588 ? 88.352 -4.480 65.971 1.00 32.99 565 VAL B O 1
ATOM 9092 N N . PRO B 1 589 ? 89.017 -6.626 66.316 1.00 32.00 566 PRO B N 1
ATOM 9093 C CA . PRO B 1 589 ? 87.677 -7.259 66.118 1.00 31.28 566 PRO B CA 1
ATOM 9094 C C . PRO B 1 589 ? 86.850 -7.353 67.378 1.00 31.61 566 PRO B C 1
ATOM 9095 O O . PRO B 1 589 ? 87.397 -7.214 68.473 1.00 30.39 566 PRO B O 1
ATOM 9099 N N . GLU B 1 590 ? 85.541 -7.543 67.187 1.00 34.34 567 GLU B N 1
ATOM 9100 C CA . GLU B 1 590 ? 84.580 -8.097 68.160 1.00 35.74 567 GLU B CA 1
ATOM 9101 C C . GLU B 1 590 ? 85.237 -9.251 68.959 1.00 36.76 567 GLU B C 1
ATOM 9102 O O . GLU B 1 590 ? 85.882 -10.140 68.376 1.00 34.00 567 GLU B O 1
ATOM 9108 N N . PRO B 1 591 ? 85.077 -9.275 70.290 1.00 35.56 568 PRO B N 1
ATOM 9109 C CA . PRO B 1 591 ? 84.280 -8.474 71.226 1.00 35.50 568 PRO B CA 1
ATOM 9110 C C . PRO B 1 591 ? 85.110 -7.387 71.899 1.00 36.21 568 PRO B C 1
ATOM 9111 O O . PRO B 1 591 ? 84.646 -6.748 72.857 1.00 36.74 568 PRO B O 1
ATOM 9115 N N . LEU B 1 592 ? 86.338 -7.210 71.417 1.00 35.18 569 LEU B N 1
ATOM 9116 C CA . LEU B 1 592 ? 87.242 -6.170 71.938 1.00 34.44 569 LEU B CA 1
ATOM 9117 C C . LEU B 1 592 ? 86.857 -4.785 71.440 1.00 32.95 569 LEU B C 1
ATOM 9118 O O . LEU B 1 592 ? 85.986 -4.650 70.558 1.00 31.63 569 LEU B O 1
ATOM 9123 N N . GLY B 1 593 ? 87.480 -3.769 72.032 1.00 31.43 570 GLY B N 1
ATOM 9124 C CA . GLY B 1 593 ? 87.310 -2.374 71.620 1.00 30.37 570 GLY B CA 1
ATOM 9125 C C . GLY B 1 593 ? 88.351 -1.512 72.315 1.00 33.12 570 GLY B C 1
ATOM 9126 O O . GLY B 1 593 ? 89.006 -1.958 73.281 1.00 32.25 570 GLY B O 1
ATOM 9127 N N . ILE B 1 594 ? 88.516 -0.277 71.857 1.00 30.62 571 ILE B N 1
ATOM 9128 C CA . ILE B 1 594 ? 89.394 0.642 72.578 1.00 33.09 571 ILE B CA 1
ATOM 9129 C C . ILE B 1 594 ? 88.511 1.611 73.350 1.00 32.61 571 ILE B C 1
ATOM 9130 O O . ILE B 1 594 ? 87.704 2.325 72.744 1.00 34.30 571 ILE B O 1
ATOM 9135 N N . GLY B 1 595 ? 88.629 1.588 74.677 1.00 31.57 572 GLY B N 1
ATOM 9136 C CA . GLY B 1 595 ? 88.091 2.634 75.565 1.00 30.07 572 GLY B CA 1
ATOM 9137 C C . GLY B 1 595 ? 89.197 3.147 76.491 1.00 33.22 572 GLY B C 1
ATOM 9138 O O . GLY B 1 595 ? 90.365 3.301 76.066 1.00 32.17 572 GLY B O 1
ATOM 9139 N N . SER B 1 596 ? 88.873 3.377 77.769 1.00 35.20 573 SER B N 1
ATOM 9140 C CA . SER B 1 596 ? 89.899 3.836 78.716 1.00 35.58 573 SER B CA 1
ATOM 9141 C C . SER B 1 596 ? 90.040 2.988 79.957 1.00 36.13 573 SER B C 1
ATOM 9142 O O . SER B 1 596 ? 89.147 2.264 80.328 1.00 40.08 573 SER B O 1
ATOM 9145 N N . VAL B 1 597 ? 91.201 3.070 80.568 1.00 36.76 574 VAL B N 1
ATOM 9146 C CA . VAL B 1 597 ? 91.520 2.304 81.730 1.00 37.24 574 VAL B CA 1
ATOM 9147 C C . VAL B 1 597 ? 92.269 3.275 82.637 1.00 39.53 574 VAL B C 1
ATOM 9148 O O . VAL B 1 597 ? 92.904 4.241 82.173 1.00 38.44 574 VAL B O 1
ATOM 9152 N N . GLU B 1 598 ? 92.163 3.022 83.931 1.00 38.81 575 GLU B N 1
ATOM 9153 C CA . GLU B 1 598 ? 92.772 3.836 84.920 1.00 40.71 575 GLU B CA 1
ATOM 9154 C C . GLU B 1 598 ? 94.023 3.137 85.435 1.00 38.01 575 GLU B C 1
ATOM 9155 O O . GLU B 1 598 ? 93.964 2.018 85.938 1.00 39.19 575 GLU B O 1
ATOM 9161 N N . LEU B 1 599 ? 95.166 3.792 85.300 1.00 37.22 576 LEU B N 1
ATOM 9162 C CA . LEU B 1 599 ? 96.409 3.276 85.899 1.00 41.01 576 LEU B CA 1
ATOM 9163 C C . LEU B 1 599 ? 96.478 3.376 87.455 1.00 44.12 576 LEU B C 1
ATOM 9164 O O . LEU B 1 599 ? 95.660 4.065 88.092 1.00 39.41 576 LEU B O 1
ATOM 9169 N N . GLU B 1 600 ? 97.468 2.696 88.047 1.00 44.12 577 GLU B N 1
ATOM 9170 C CA . GLU B 1 600 ? 97.747 2.769 89.480 1.00 48.65 577 GLU B CA 1
ATOM 9171 C C . GLU B 1 600 ? 97.905 4.224 89.965 1.00 50.59 577 GLU B C 1
ATOM 9172 O O . GLU B 1 600 ? 97.565 4.556 91.101 1.00 52.61 577 GLU B O 1
ATOM 9178 N N . SER B 1 601 ? 98.415 5.066 89.071 1.00 46.50 578 SER B N 1
ATOM 9179 C CA . SER B 1 601 ? 98.693 6.469 89.327 1.00 44.22 578 SER B CA 1
ATOM 9180 C C . SER B 1 601 ? 97.434 7.326 89.359 1.00 41.66 578 SER B C 1
ATOM 9181 O O . SER B 1 601 ? 97.516 8.494 89.737 1.00 39.61 578 SER B O 1
ATOM 9184 N N . GLY B 1 602 ? 96.294 6.780 88.909 1.00 40.41 579 GLY B N 1
ATOM 9185 C CA . GLY B 1 602 ? 95.066 7.569 88.697 1.00 36.49 579 GLY B CA 1
ATOM 9186 C C . GLY B 1 602 ? 94.882 8.239 87.330 1.00 40.03 579 GLY B C 1
ATOM 9187 O O . GLY B 1 602 ? 93.796 8.748 87.021 1.00 39.44 579 GLY B O 1
ATOM 9188 N N . GLU B 1 603 ? 95.941 8.260 86.509 1.00 41.29 580 GLU B N 1
ATOM 9189 C CA . GLU B 1 603 ? 95.867 8.755 85.137 1.00 37.70 580 GLU B CA 1
ATOM 9190 C C . GLU B 1 603 ? 94.936 7.828 84.353 1.00 39.32 580 GLU B C 1
ATOM 9191 O O . GLU B 1 603 ? 95.051 6.603 84.452 1.00 35.40 580 GLU B O 1
ATOM 9197 N N . TRP B 1 604 ? 94.002 8.409 83.604 1.00 40.27 581 TRP B N 1
ATOM 9198 C CA . TRP B 1 604 ? 93.247 7.660 82.616 1.00 39.90 581 TRP B CA 1
ATOM 9199 C C . TRP B 1 604 ? 93.938 7.786 81.285 1.00 44.52 581 TRP B C 1
ATOM 9200 O O . TRP B 1 604 ? 94.601 8.786 80.992 1.00 46.98 581 TRP B O 1
ATOM 9211 N N . VAL B 1 605 ? 93.723 6.782 80.445 1.00 42.56 582 VAL B N 1
ATOM 9212 C CA . VAL B 1 605 ? 94.556 6.463 79.298 1.00 35.32 582 VAL B CA 1
ATOM 9213 C C . VAL B 1 605 ? 93.691 5.530 78.419 1.00 37.17 582 VAL B C 1
ATOM 9214 O O . VAL B 1 605 ? 92.888 4.750 78.942 1.00 35.09 582 VAL B O 1
ATOM 9218 N N . LYS B 1 606 ? 93.791 5.654 77.094 1.00 37.09 583 LYS B N 1
ATOM 9219 C CA . LYS B 1 606 ? 93.067 4.764 76.181 1.00 31.40 583 LYS B CA 1
ATOM 9220 C C . LYS B 1 606 ? 93.498 3.324 76.411 1.00 30.67 583 LYS B C 1
ATOM 9221 O O . LYS B 1 606 ? 94.680 3.082 76.595 1.00 29.39 583 LYS B O 1
ATOM 9227 N N . SER B 1 607 ? 92.583 2.351 76.432 1.00 31.23 584 SER B N 1
ATOM 9228 C CA . SER B 1 607 ? 93.060 0.942 76.340 1.00 31.90 584 SER B CA 1
ATOM 9229 C C . SER B 1 607 ? 92.080 -0.030 75.727 1.00 32.39 584 SER B C 1
ATOM 9230 O O . SER B 1 607 ? 90.935 0.328 75.444 1.00 32.34 584 SER B O 1
ATOM 9233 N N . PHE B 1 608 ? 92.532 -1.264 75.515 1.00 31.89 585 PHE B N 1
ATOM 9234 C CA . PHE B 1 608 ? 91.600 -2.327 75.186 1.00 32.87 585 PHE B CA 1
ATOM 9235 C C . PHE B 1 608 ? 90.626 -2.515 76.320 1.00 35.57 585 PHE B C 1
ATOM 9236 O O . PHE B 1 608 ? 91.018 -2.565 77.471 1.00 36.56 585 PHE B O 1
ATOM 9244 N N . ILE B 1 609 ? 89.354 -2.536 75.969 1.00 37.02 586 ILE B N 1
ATOM 9245 C CA . ILE B 1 609 ? 88.301 -3.038 76.814 1.00 35.68 586 ILE B CA 1
ATOM 9246 C C . ILE B 1 609 ? 87.592 -4.175 76.045 1.00 37.61 586 ILE B C 1
ATOM 9247 O O . ILE B 1 609 ? 87.945 -4.534 74.893 1.00 37.14 586 ILE B O 1
ATOM 9252 N N . CYS B 1 610 ? 86.590 -4.747 76.678 1.00 35.41 587 CYS B N 1
ATOM 9253 C CA . CYS B 1 610 ? 85.940 -5.910 76.131 1.00 33.10 587 CYS B CA 1
ATOM 9254 C C . CYS B 1 610 ? 84.458 -5.803 76.384 1.00 34.12 587 CYS B C 1
ATOM 9255 O O . CYS B 1 610 ? 84.038 -5.422 77.478 1.00 33.68 587 CYS B O 1
ATOM 9258 N N . GLU B 1 611 ? 83.650 -6.132 75.380 1.00 37.55 588 GLU B N 1
ATOM 9259 C CA . GLU B 1 611 ? 82.212 -6.245 75.582 1.00 38.54 588 GLU B CA 1
ATOM 9260 C C . GLU B 1 611 ? 81.843 -7.244 76.721 1.00 38.81 588 GLU B C 1
ATOM 9261 O O . GLU B 1 611 ? 82.524 -8.258 76.947 1.00 34.97 588 GLU B O 1
ATOM 9267 N N . GLU B 1 612 ? 80.778 -6.923 77.442 1.00 40.37 589 GLU B N 1
ATOM 9268 C CA . GLU B 1 612 ? 80.111 -7.870 78.298 1.00 44.73 589 GLU B CA 1
ATOM 9269 C C . GLU B 1 612 ? 80.093 -9.274 77.709 1.00 43.47 589 GLU B C 1
ATOM 9270 O O . GLU B 1 612 ? 80.617 -10.223 78.300 1.00 42.23 589 GLU B O 1
ATOM 9276 N N . PHE B 1 613 ? 79.478 -9.376 76.536 1.00 43.83 590 PHE B N 1
ATOM 9277 C CA . PHE B 1 613 ? 79.304 -10.615 75.814 1.00 42.36 590 PHE B CA 1
ATOM 9278 C C . PHE B 1 613 ? 80.620 -11.343 75.690 1.00 42.96 590 PHE B C 1
ATOM 9279 O O . PHE B 1 613 ? 80.677 -12.565 75.716 1.00 49.19 590 PHE B O 1
ATOM 9287 N N . GLY B 1 614 ? 81.695 -10.594 75.570 1.00 39.82 591 GLY B N 1
ATOM 9288 C CA . GLY B 1 614 ? 82.979 -11.204 75.324 1.00 38.21 591 GLY B CA 1
ATOM 9289 C C . GLY B 1 614 ? 83.346 -12.205 76.376 1.00 41.49 591 GLY B C 1
ATOM 9290 O O . GLY B 1 614 ? 83.651 -13.353 76.044 1.00 46.19 591 GLY B O 1
ATOM 9291 N N . TYR B 1 615 ? 83.285 -11.783 77.646 1.00 44.50 592 TYR B N 1
ATOM 9292 C CA . TYR B 1 615 ? 83.782 -12.610 78.783 1.00 45.46 592 TYR B CA 1
ATOM 9293 C C . TYR B 1 615 ? 82.703 -13.470 79.481 1.00 43.21 592 TYR B C 1
ATOM 9294 O O . TYR B 1 615 ? 82.983 -14.208 80.401 1.00 44.43 592 TYR B O 1
ATOM 9303 N N . THR B 1 616 ? 81.497 -13.387 78.951 1.00 42.79 593 THR B N 1
ATOM 9304 C CA . THR B 1 616 ? 80.351 -14.182 79.294 1.00 41.56 593 THR B CA 1
ATOM 9305 C C . THR B 1 616 ? 80.148 -15.480 78.440 1.00 50.49 593 THR B C 1
ATOM 9306 O O . THR B 1 616 ? 79.224 -16.255 78.691 1.00 57.07 593 THR B O 1
ATOM 9310 N N . GLN B 1 617 ? 80.965 -15.702 77.417 1.00 53.29 594 GLN B N 1
ATOM 9311 C CA . GLN B 1 617 ? 80.877 -16.915 76.593 1.00 55.29 594 GLN B CA 1
ATOM 9312 C C . GLN B 1 617 ? 81.354 -18.177 77.359 1.00 58.03 594 GLN B C 1
ATOM 9313 O O . GLN B 1 617 ? 82.190 -18.087 78.262 1.00 56.71 594 GLN B O 1
ATOM 9319 N N . GLN B 1 618 ? 80.863 -19.350 76.964 1.00 57.98 595 GLN B N 1
ATOM 9320 C CA . GLN B 1 618 ? 81.371 -20.610 77.508 1.00 57.63 595 GLN B CA 1
ATOM 9321 C C . GLN B 1 618 ? 82.869 -20.710 77.276 1.00 51.79 595 GLN B C 1
ATOM 9322 O O . GLN B 1 618 ? 83.341 -20.454 76.179 1.00 53.55 595 GLN B O 1
ATOM 9328 N N . GLY B 1 619 ? 83.621 -21.123 78.283 1.00 47.84 596 GLY B N 1
ATOM 9329 C CA . GLY B 1 619 ? 85.046 -21.361 78.085 1.00 44.71 596 GLY B CA 1
ATOM 9330 C C . GLY B 1 619 ? 85.938 -20.194 78.479 1.00 48.45 596 GLY B C 1
ATOM 9331 O O . GLY B 1 619 ? 87.158 -20.333 78.453 1.00 51.08 596 GLY B O 1
ATOM 9332 N N . THR B 1 620 ? 85.348 -19.039 78.825 1.00 45.64 597 THR B N 1
ATOM 9333 C CA . THR B 1 620 ? 86.100 -17.914 79.408 1.00 45.29 597 THR B CA 1
ATOM 9334 C C . THR B 1 620 ? 86.716 -18.322 80.748 1.00 46.03 597 THR B C 1
ATOM 9335 O O . THR B 1 620 ? 86.023 -18.789 81.646 1.00 43.03 597 THR B O 1
ATOM 9339 N N . VAL B 1 621 ? 88.012 -18.132 80.901 1.00 47.50 598 VAL B N 1
ATOM 9340 C CA . VAL B 1 621 ? 88.646 -18.430 82.172 1.00 48.25 598 VAL B CA 1
ATOM 9341 C C . VAL B 1 621 ? 88.968 -17.122 82.850 1.00 48.48 598 VAL B C 1
ATOM 9342 O O . VAL B 1 621 ? 89.545 -16.255 82.215 1.00 53.67 598 VAL B O 1
ATOM 9346 N N . ASP B 1 622 ? 88.548 -16.961 84.104 1.00 47.80 599 ASP B N 1
ATOM 9347 C CA . ASP B 1 622 ? 88.980 -15.843 84.964 1.00 44.98 599 ASP B CA 1
ATOM 9348 C C . ASP B 1 622 ? 90.461 -16.011 85.346 1.00 43.51 599 ASP B C 1
ATOM 9349 O O . ASP B 1 622 ? 90.841 -16.972 85.984 1.00 42.33 599 ASP B O 1
ATOM 9354 N N . ILE B 1 623 ? 91.273 -15.023 84.993 1.00 42.46 600 ILE B N 1
ATOM 9355 C CA . ILE B 1 623 ? 92.709 -15.150 84.959 1.00 38.09 600 ILE B CA 1
ATOM 9356 C C . ILE B 1 623 ? 93.400 -14.078 85.821 1.00 36.03 600 ILE B C 1
ATOM 9357 O O . ILE B 1 623 ? 94.614 -14.109 86.012 1.00 38.92 600 ILE B O 1
ATOM 9362 N N . THR B 1 624 ? 92.600 -13.154 86.353 1.00 34.77 601 THR B N 1
ATOM 9363 C CA . THR B 1 624 ? 93.000 -12.157 87.351 1.00 38.58 601 THR B CA 1
ATOM 9364 C C . THR B 1 624 ? 94.152 -12.579 88.279 1.00 45.77 601 THR B C 1
ATOM 9365 O O . THR B 1 624 ? 95.197 -11.907 88.385 1.00 47.44 601 THR B O 1
ATOM 9369 N N . LYS B 1 625 ? 93.948 -13.709 88.941 1.00 48.57 602 LYS B N 1
ATOM 9370 C CA . LYS B 1 625 ? 94.914 -14.274 89.862 1.00 50.54 602 LYS B CA 1
ATOM 9371 C C . LYS B 1 625 ? 96.316 -14.271 89.331 1.00 49.49 602 LYS B C 1
ATOM 9372 O O . LYS B 1 625 ? 97.258 -14.365 90.099 1.00 49.23 602 LYS B O 1
ATOM 9378 N N . PHE B 1 626 ? 96.484 -14.167 88.021 1.00 50.22 603 PHE B N 1
ATOM 9379 C CA . PHE B 1 626 ? 97.842 -14.209 87.504 1.00 48.73 603 PHE B CA 1
ATOM 9380 C C . PHE B 1 626 ? 98.485 -12.836 87.434 1.00 47.24 603 PHE B C 1
ATOM 9381 O O . PHE B 1 626 ? 99.691 -12.738 87.234 1.00 47.63 603 PHE B O 1
ATOM 9389 N N . GLY B 1 627 ? 97.671 -11.796 87.608 1.00 43.67 604 GLY B N 1
ATOM 9390 C CA . GLY B 1 627 ? 98.152 -10.419 87.609 1.00 49.16 604 GLY B CA 1
ATOM 9391 C C . GLY B 1 627 ? 98.317 -9.783 86.231 1.00 52.24 604 GLY B C 1
ATOM 9392 O O . GLY B 1 627 ? 98.583 -8.588 86.117 1.00 49.40 604 GLY B O 1
ATOM 9393 N N . GLY B 1 628 ? 98.157 -10.596 85.187 1.00 53.15 605 GLY B N 1
ATOM 9394 C CA . GLY B 1 628 ? 98.392 -10.176 83.816 1.00 48.20 605 GLY B CA 1
ATOM 9395 C C . GLY B 1 628 ? 98.341 -11.342 82.873 1.00 42.90 605 GLY B C 1
ATOM 9396 O O . GLY B 1 628 ? 98.190 -12.458 83.299 1.00 45.45 605 GLY B O 1
ATOM 9397 N N . PHE B 1 629 ? 98.503 -11.072 81.590 1.00 42.45 606 PHE B N 1
ATOM 9398 C CA . PHE B 1 629 ? 98.379 -12.083 80.561 1.00 41.62 606 PHE B CA 1
ATOM 9399 C C . PHE B 1 629 ? 99.644 -12.900 80.339 1.00 38.86 606 PHE B C 1
ATOM 9400 O O . PHE B 1 629 ? 99.543 -14.078 80.109 1.00 39.43 606 PHE B O 1
ATOM 9408 N N . LYS B 1 630 ? 100.824 -12.305 80.400 1.00 40.83 607 LYS B N 1
ATOM 9409 C CA . LYS B 1 630 ? 102.040 -13.089 80.156 1.00 45.93 607 LYS B CA 1
ATOM 9410 C C . LYS B 1 630 ? 102.162 -14.268 81.119 1.00 51.03 607 LYS B C 1
ATOM 9411 O O . LYS B 1 630 ? 102.457 -15.379 80.664 1.00 50.53 607 LYS B O 1
ATOM 9417 N N . PRO B 1 631 ? 101.965 -14.033 82.455 1.00 56.46 608 PRO B N 1
ATOM 9418 C CA . PRO B 1 631 ? 102.151 -15.143 83.419 1.00 53.41 608 PRO B CA 1
ATOM 9419 C C . PRO B 1 631 ? 101.176 -16.280 83.147 1.00 51.25 608 PRO B C 1
ATOM 9420 O O . PRO B 1 631 ? 101.528 -17.449 83.290 1.00 52.62 608 PRO B O 1
ATOM 9424 N N . TYR B 1 632 ? 99.964 -15.942 82.731 1.00 48.38 609 TYR B N 1
ATOM 9425 C CA . TYR B 1 632 ? 99.006 -16.961 82.342 1.00 50.33 609 TYR B CA 1
ATOM 9426 C C . TYR B 1 632 ? 99.413 -17.801 81.132 1.00 54.51 609 TYR B C 1
ATOM 9427 O O . TYR B 1 632 ? 99.241 -19.022 81.151 1.00 56.64 609 TYR B O 1
ATOM 9436 N N . ILE B 1 633 ? 99.946 -17.151 80.095 1.00 57.81 610 ILE B N 1
ATOM 9437 C CA . ILE B 1 633 ? 100.454 -17.855 78.922 1.00 60.03 610 ILE B CA 1
ATOM 9438 C C . ILE B 1 633 ? 101.603 -18.765 79.306 1.00 60.50 610 ILE B C 1
ATOM 9439 O O . ILE B 1 633 ? 101.836 -19.782 78.655 1.00 73.38 610 ILE B O 1
ATOM 9444 N N . GLU B 1 634 ? 102.334 -18.396 80.347 1.00 66.01 611 GLU B N 1
ATOM 9445 C CA . GLU B 1 634 ? 103.465 -19.210 80.785 1.00 69.55 611 GLU B CA 1
ATOM 9446 C C . GLU B 1 634 ? 103.033 -20.398 81.652 1.00 67.64 611 GLU B C 1
ATOM 9447 O O . GLU B 1 634 ? 103.722 -21.411 81.701 1.00 66.82 611 GLU B O 1
ATOM 9453 N N . HIS B 1 635 ? 101.867 -20.294 82.282 1.00 64.96 612 HIS B N 1
ATOM 9454 C CA . HIS B 1 635 ? 101.340 -21.390 83.078 1.00 66.41 612 HIS B CA 1
ATOM 9455 C C . HIS B 1 635 ? 100.719 -22.464 82.228 1.00 69.62 612 HIS B C 1
ATOM 9456 O O . HIS B 1 635 ? 100.412 -23.557 82.702 1.00 74.17 612 HIS B O 1
ATOM 9463 N N . ILE B 1 636 ? 100.546 -22.171 80.952 1.00 70.41 613 ILE B N 1
ATOM 9464 C CA . ILE B 1 636 ? 100.077 -23.165 80.003 1.00 70.54 613 ILE B CA 1
ATOM 9465 C C . ILE B 1 636 ? 101.257 -23.945 79.370 1.00 73.34 613 ILE B C 1
ATOM 9466 O O . ILE B 1 636 ? 101.254 -25.182 79.343 1.00 69.42 613 ILE B O 1
ATOM 9471 N N . GLN B 1 637 ? 102.274 -23.227 78.889 1.00 78.35 614 GLN B N 1
ATOM 9472 C CA . GLN B 1 637 ? 103.489 -23.876 78.410 1.00 77.75 614 GLN B CA 1
ATOM 9473 C C . GLN B 1 637 ? 104.474 -24.162 79.557 1.00 75.48 614 GLN B C 1
ATOM 9474 O O . GLN B 1 637 ? 104.120 -24.809 80.552 1.00 75.12 614 GLN B O 1
#

CATH classification: 3.90.1300.10 (+2 more: 1.20.58.1700, 3.10.490.10)

InterPro domains:
  IPR000089 Biotin/lipoyl attachment [PF00364] (1769-1828)
  IPR000089 Biotin/lipoyl attachment [PS50968] (1751-1829)
  IPR001882 Biotin-binding site [PS00188] (1785-1802)
  IPR003778 Carboxyltransferase domain, subdomain A and B [PF02626] (1094-1376)
  IPR003778 Carboxyltransferase domain, subdomain A and B [SM00797] (1093-1392)
  IPR003778 Carboxyltransferase domain, subdomain A and B [TIGR00724] (1071-1397)
  IPR003833 Carboxyltransferase domain, subdomain C and D [PF02682] (1432-1649)
  IPR003833 Carboxyltransferase domain, subdomain C and D [SM00796] (1431-1663)
  IPR005479 Carbamoyl phosphate synthase, ATP-binding domain [PF02786] (738-940)
  IPR005479 Carbamoyl phosphate synthase, ATP-binding domain [PS00866] (774-788)
  IPR005479 Carbamoyl phosphate synthase, ATP-binding domain [PS00867] (908-915)
  IPR005481 Biotin carboxylase-like, N-terminal domain [PF00289] (624-732)
  IPR005482 Biotin carboxylase, C-terminal [PF02785] (958-1062)
  IPR005482 Biotin carboxylase, C-terminal [SM00878] (958-1062)
  IPR011053 Single hybrid motif [SSF51230] (1753-1828)
  IPR011054 Rudiment single hybrid motif [SSF51246] (953-1063)
  IPR011761 ATP-grasp fold [PS50975] (742-939)
  IPR011764 Biotin carboxylation domain [PS50979] (623-1066)
  IPR014084 Urea carboxylase [TIGR02712] (624-1828)
  IPR014085 Allophanate hydrolase [TIGR02713] (42-611)

Sequence (1221 aa):
ESTLGWSVQDWLSFHSKSTPTKSLELLENLLKSQKPAPEDPAWISLIPVEDLHHQWNILQSKSNKEELPLYGVPIAVKDNIDYKGLPTTAACPSYLYQPTRDSYVVELLRDAGAVVIGKTNLDQFATGLVGTRSPYGKTPCVFNDKYVSGGSSAGSASVVGRGIVPLSLGTDTAGSGRVPAALNNLIGLKPTKGAFSCRGVVPACKSLDCVSVFALNLSDAEIAFKVNKPDLLEDEYSREFPKNPISQYPKDLTIAIPKEVPWFGETENPKLYTKAVASLKNTGAKIVVVDFEPLLELARCLYEGAWVAERYCATRDFLATNPPESSLDETVVNIIKGAVKFDAADAFKFEYKRQGILQKVNLLLKDIDVLCVPTCPLNPKLEEVAQEPVLVNSRQGTWTNFVNLADLAALAVPSGFRSDGLPNGITLIGKKFSDYALLDLAKRFFSVAFPNNSRTYGKFVDRRITVEDELDGPSKDTLNGVKLAVVGAHLKGLPLHWQLQKCNATYLSSPKTSNNYKLYALPKVGPVLKPGLRRVNDGTGSQIQLEVYSVPYDRFGDFIAVPEPLGIGSVELESGEWVKSFICEEFGYTQQGTVDITKFGGFKPYIEHIQSTLGWSVQDWLSFHSKSTPTKSLELLENLLKSQKPAPEDPAWISLIPVEDLHHQWNILQSKSNKEELPLYGVPIAVKDNIDYKGLPTTAACPSYLYQPTRDSYVVELLRDAGAVVIGKTNLDQFATGLVGTRSPYGKTPCVFNDKYVSGGSSAGSASVVGRGIVPLSLGTDTAGSGRVPAALNNLIGLKPTKGAFSCRGVVPACKSLDCVSVFALNLSDAEIAFKVNKPDLLEDEYSREFPKNPISQYPKDLTIAIPKEVPWFGETENPKLYTKAVASLKNTGAKIVVVDFEPLLELARCLYEGAWVAERYCATRDFLATNPPESSLDETVVNIIKGAVKFDAADAFKFEYKRQGILQKVNLLLKDIDVLCVPTCPLNPKLEEVAQEPVLVNSRQGTWTNFVNLADLAALAVPSGFRSDGLPNGITLIGKKFSDYALLDLAKRFFSVAFPNNSRTYGKFVDRRITVEDELDGPSKDTLNGVKLAVVGAHLKGLPLHWQLQKCNATYLSSPKTSNNYKLYALPKVGPVLKPGLRRVNDGTGSQIQLEVYSVPYDRFGDFIAVPEPLGIGSVELESGEWVKSFICEEFGYTQQGTVDITKFGGFKPYIEHIQ